Protein AF-0000000081303528 (afdb_homodimer)

pLDDT: mean 95.64, std 4.81, range [48.78, 98.88]

Sequence (1234 aa):
MENGLVSITLSVPAGEVIGIQYNGIQNLLEANKLDNRGYWDIVWQHPESRENIIDKMEGTNCRVIMEDESQVEISFTRTFDDSADKRHVPLNIDKRFILLRGSCGFYSYGIFERLEGWPDVDLIQGRIVFKLDEKLFTYMAISDERQRIMPTPEDREKGQPLAYPEAVLLTDPSNSFLRGEVDDKYQYSCDNNKCWVHGWICPNPATGFWMITPNIEFKTAGPVKQDLTSHVGPTVLSMFFSTHYAGESLEISFRNGEPWKKVFGPVMIYLNSVSQDDDPLKLWADAKGQMLLEGESWPYDFVLSEDYPFAHQRGRVGGRLLVQDSYISESLITGNSAYVGLAAPGEAGSWQTENKGYQFWTQADEEGYFVIKNIRPGNYSLYAWVPGFLGDYKYENYIIITPGSRIVVGNLVYQPPRYGPTLWEIGIPERTALEFFIPDPNPKLLNQLYSVDQAQKYRQYGLWDRYTELYPTQDLVFTVGVDNYQTDWFFAHVTRLSGNHYVPTTWTIVFDLQLTDASAIYMLQLALASACEAELQVRINNPDPGALYFTTNLIGKDNSIARHGIHGLYWLYYIQVPGTLLTNGTNSIFLTQTRGGLPWRGVMYDYIRLEGPPPNSMENGLVSITLSVPAGEVIGIQYNGIQNLLEANKLDNRGYWDIVWQHPESRENIIDKMEGTNCRVIMEDESQVEISFTRTFDDSADKRHVPLNIDKRFILLRGSCGFYSYGIFERLEGWPDVDLIQGRIVFKLDEKLFTYMAISDERQRIMPTPEDREKGQPLAYPEAVLLTDPSNSFLRGEVDDKYQYSCDNNKCWVHGWICPNPATGFWMITPNIEFKTAGPVKQDLTSHVGPTVLSMFFSTHYAGESLEISFRNGEPWKKVFGPVMIYLNSVSQDDDPLKLWADAKGQMLLEGESWPYDFVLSEDYPFAHQRGRVGGRLLVQDSYISESLITGNSAYVGLAAPGEAGSWQTENKGYQFWTQADEEGYFVIKNIRPGNYSLYAWVPGFLGDYKYENYIIITPGSRIVVGNLVYQPPRYGPTLWEIGIPERTALEFFIPDPNPKLLNQLYSVDQAQKYRQYGLWDRYTELYPTQDLVFTVGVDNYQTDWFFAHVTRLSGNHYVPTTWTIVFDLQLTDASAIYMLQLALASACEAELQVRINNPDPGALYFTTNLIGKDNSIARHGIHGLYWLYYIQVPGTLLTNGTNSIFLTQTRGGLPWRGVMYDYIRLEGPPPNS

Structure (mmCIF, N/CA/C/O backbone):
data_AF-0000000081303528-model_v1
#
loop_
_entity.id
_entity.type
_entity.pdbx_description
1 polymer 'rhamnogalacturonan endolyase'
#
loop_
_atom_site.group_PDB
_atom_site.id
_atom_site.type_symbol
_atom_site.label_atom_id
_atom_site.label_alt_id
_atom_site.label_comp_id
_atom_site.label_asym_id
_atom_site.label_entity_id
_atom_site.label_seq_id
_atom_site.pdbx_PDB_ins_code
_atom_site.Cartn_x
_atom_site.Cartn_y
_atom_site.Cartn_z
_atom_site.occupancy
_atom_site.B_iso_or_equiv
_atom_site.auth_seq_id
_atom_site.auth_comp_id
_atom_site.auth_asym_id
_atom_site.auth_atom_id
_atom_site.pdbx_PDB_model_num
ATOM 1 N N . MET A 1 1 ? -10.188 -30.203 19.344 1 95.12 1 MET A N 1
ATOM 2 C CA . MET A 1 1 ? -9.922 -28.812 19.703 1 95.12 1 MET A CA 1
ATOM 3 C C . MET A 1 1 ? -11.172 -27.953 19.516 1 95.12 1 MET A C 1
ATOM 5 O O . MET A 1 1 ? -11.867 -28.062 18.516 1 95.12 1 MET A O 1
ATOM 9 N N . GLU A 1 2 ? -11.539 -27.172 20.438 1 94.75 2 GLU A N 1
ATOM 10 C CA . GLU A 1 2 ? -12.688 -26.281 20.328 1 94.75 2 GLU A CA 1
ATOM 11 C C . GLU A 1 2 ? -12.469 -24.984 21.109 1 94.75 2 GLU A C 1
ATOM 13 O O . GLU A 1 2 ? -11.703 -24.969 22.062 1 94.75 2 GLU A O 1
ATOM 18 N N . ASN A 1 3 ? -13 -23.938 20.625 1 94.88 3 ASN A N 1
ATOM 19 C CA . ASN A 1 3 ? -12.859 -22.656 21.297 1 94.88 3 ASN A CA 1
ATOM 20 C C . ASN A 1 3 ? -14.211 -21.969 21.484 1 94.88 3 ASN A C 1
ATOM 22 O O . ASN A 1 3 ? -14.281 -20.75 21.625 1 94.88 3 ASN A O 1
ATOM 26 N N . GLY A 1 4 ? -15.266 -22.719 21.438 1 94.12 4 GLY A N 1
ATOM 27 C CA . GLY A 1 4 ? -16.609 -22.203 21.609 1 94.12 4 GLY A CA 1
ATOM 28 C C . GLY A 1 4 ? -17.25 -21.766 20.312 1 94.12 4 GLY A C 1
ATOM 29 O O . GLY A 1 4 ? -18.484 -21.719 20.203 1 94.12 4 GLY A O 1
ATOM 30 N N . LEU A 1 5 ? -16.5 -21.469 19.328 1 95.12 5 LEU A N 1
ATOM 31 C CA . LEU A 1 5 ? -17 -21.031 18.031 1 95.12 5 LEU A CA 1
ATOM 32 C C . LEU A 1 5 ? -16.906 -22.156 17 1 95.12 5 LEU A C 1
ATOM 34 O O . LEU A 1 5 ? -17.812 -22.344 16.203 1 95.12 5 LEU A O 1
ATOM 38 N N . VAL A 1 6 ? -15.758 -22.859 16.984 1 97.12 6 VAL A N 1
ATOM 39 C CA . VAL A 1 6 ? -15.508 -23.938 16.047 1 97.12 6 VAL A CA 1
ATOM 40 C C . VAL A 1 6 ? -14.977 -25.156 16.797 1 97.12 6 VAL A C 1
ATOM 42 O O . VAL A 1 6 ? -14.32 -25.031 17.828 1 97.12 6 VAL A O 1
ATOM 45 N N . SER A 1 7 ? -15.312 -26.328 16.25 1 97.56 7 SER A N 1
ATOM 46 C CA . SER A 1 7 ? -14.797 -27.578 16.781 1 97.56 7 SER A CA 1
ATOM 47 C C . SER A 1 7 ? -14.117 -28.406 15.695 1 97.56 7 SER A C 1
ATOM 49 O O . SER A 1 7 ? -14.719 -28.703 14.664 1 97.56 7 SER A O 1
ATOM 51 N N . ILE A 1 8 ? -12.875 -28.781 15.93 1 97.88 8 ILE A N 1
ATOM 52 C CA . ILE A 1 8 ? -12.086 -29.562 14.984 1 97.88 8 ILE A CA 1
ATOM 53 C C . ILE A 1 8 ? -11.734 -30.922 15.586 1 97.88 8 ILE A C 1
ATOM 55 O O . ILE A 1 8 ? -11.25 -30.984 16.719 1 97.88 8 ILE A O 1
ATOM 59 N N . THR A 1 9 ? -11.961 -31.953 14.875 1 96.88 9 THR A N 1
ATOM 60 C CA . THR A 1 9 ? -11.594 -33.281 15.305 1 96.88 9 THR A CA 1
ATOM 61 C C . THR A 1 9 ? -10.391 -33.812 14.516 1 96.88 9 THR A C 1
ATOM 63 O O . THR A 1 9 ? -10.422 -33.844 13.281 1 96.88 9 THR A O 1
ATOM 66 N N . LEU A 1 10 ? -9.367 -34.219 15.227 1 97.06 10 LEU A N 1
ATOM 67 C CA . LEU A 1 10 ? -8.133 -34.719 14.625 1 97.06 10 LEU A CA 1
ATOM 68 C C . LEU A 1 10 ? -7.926 -36.188 14.953 1 97.06 10 LEU A C 1
ATOM 70 O O . LEU A 1 10 ? -8.219 -36.625 16.062 1 97.06 10 LEU A O 1
ATOM 74 N N . SER A 1 11 ? -7.457 -36.906 13.992 1 96.12 11 SER A N 1
ATOM 75 C CA . SER A 1 11 ? -7.078 -38.281 14.273 1 96.12 11 SER A CA 1
ATOM 76 C C . SER A 1 11 ? -5.762 -38.344 15.039 1 96.12 11 SER A C 1
ATOM 78 O O . SER A 1 11 ? -4.859 -37.531 14.805 1 96.12 11 SER A O 1
ATOM 80 N N . VAL A 1 12 ? -5.645 -39.188 15.898 1 96.19 12 VAL A N 1
ATOM 81 C CA . VAL A 1 12 ? -4.441 -39.406 16.688 1 96.19 12 VAL A CA 1
ATOM 82 C C . VAL A 1 12 ? -3.943 -40.844 16.516 1 96.19 12 VAL A C 1
ATOM 84 O O . VAL A 1 12 ? -4.703 -41.781 16.719 1 96.19 12 VAL A O 1
ATOM 87 N N . PRO A 1 13 ? -2.791 -41.031 16.109 1 96.25 13 PRO A N 1
ATOM 88 C CA . PRO A 1 13 ? -1.712 -40.031 16.078 1 96.25 13 PRO A CA 1
ATOM 89 C C . PRO A 1 13 ? -1.48 -39.469 14.672 1 96.25 13 PRO A C 1
ATOM 91 O O . PRO A 1 13 ? -0.517 -38.719 14.461 1 96.25 13 PRO A O 1
ATOM 94 N N . ALA A 1 14 ? -2.242 -39.75 13.727 1 95.31 14 ALA A N 1
ATOM 95 C CA . ALA A 1 14 ? -1.961 -39.469 12.32 1 95.31 14 ALA A CA 1
ATOM 96 C C . ALA A 1 14 ? -2.006 -37.969 12.031 1 95.31 14 ALA A C 1
ATOM 98 O O . ALA A 1 14 ? -1.282 -37.469 11.156 1 95.31 14 ALA A O 1
ATOM 99 N N . GLY A 1 15 ? -2.857 -37.281 12.766 1 96.69 15 GLY A N 1
ATOM 100 C CA . GLY A 1 15 ? -2.961 -35.844 12.562 1 96.69 15 GLY A CA 1
ATOM 101 C C . GLY A 1 15 ? -3.766 -35.469 11.336 1 96.69 15 GLY A C 1
ATOM 102 O O . GLY A 1 15 ? -3.422 -34.531 10.625 1 96.69 15 GLY A O 1
ATOM 103 N N . GLU A 1 16 ? -4.766 -36.188 10.977 1 96.38 16 GLU A N 1
ATOM 104 C CA . GLU A 1 16 ? -5.734 -35.844 9.938 1 96.38 16 GLU A CA 1
ATOM 105 C C . GLU A 1 16 ? -6.93 -35.094 10.531 1 96.38 16 GLU A C 1
ATOM 107 O O . GLU A 1 16 ? -7.336 -35.375 11.664 1 96.38 16 GLU A O 1
ATOM 112 N N . VAL A 1 17 ? -7.445 -34.156 9.773 1 97.38 17 VAL A N 1
ATOM 113 C CA . VAL A 1 17 ? -8.672 -33.5 10.195 1 97.38 17 VAL A CA 1
ATOM 114 C C . VAL A 1 17 ? -9.883 -34.312 9.742 1 97.38 17 VAL A C 1
ATOM 116 O O . VAL A 1 17 ? -10.242 -34.312 8.562 1 97.38 17 VAL A O 1
ATOM 119 N N . ILE A 1 18 ? -10.617 -34.875 10.664 1 96.44 18 ILE A N 1
ATOM 120 C CA . ILE A 1 18 ? -11.656 -35.844 10.273 1 96.44 18 ILE A CA 1
ATOM 121 C C . ILE A 1 18 ? -13.031 -35.188 10.477 1 96.44 18 ILE A C 1
ATOM 123 O O . ILE A 1 18 ? -14.039 -35.719 10 1 96.44 18 ILE A O 1
ATOM 127 N N . GLY A 1 19 ? -13.008 -34.031 11.125 1 96.75 19 GLY A N 1
ATOM 128 C CA . GLY A 1 19 ? -14.273 -33.344 11.305 1 96.75 19 GLY A CA 1
ATOM 129 C C . GLY A 1 19 ? -14.109 -31.875 11.672 1 96.75 19 GLY A C 1
ATOM 130 O O . GLY A 1 19 ? -13.195 -31.516 12.414 1 96.75 19 GLY A O 1
ATOM 131 N N . ILE A 1 20 ? -15.008 -31.031 11.172 1 97.94 20 ILE A N 1
ATOM 132 C CA . ILE A 1 20 ? -15.109 -29.625 11.523 1 97.94 20 ILE A CA 1
ATOM 133 C C . ILE A 1 20 ? -16.562 -29.25 11.766 1 97.94 20 ILE A C 1
ATOM 135 O O . ILE A 1 20 ? -17.406 -29.406 10.875 1 97.94 20 ILE A O 1
ATOM 139 N N . GLN A 1 21 ? -16.891 -28.812 12.953 1 97.88 21 GLN A N 1
ATOM 140 C CA . GLN A 1 21 ? -18.234 -28.359 13.305 1 97.88 21 GLN A CA 1
ATOM 141 C C . GLN A 1 21 ? -18.281 -26.828 13.383 1 97.88 21 GLN A C 1
ATOM 143 O O . GLN A 1 21 ? -17.453 -26.203 14.047 1 97.88 21 GLN A O 1
ATOM 148 N N . TYR A 1 22 ? -19.266 -26.25 12.727 1 97.88 22 TYR A N 1
ATOM 149 C CA . TYR A 1 22 ? -19.438 -24.797 12.711 1 97.88 22 TYR A CA 1
ATOM 150 C C . TYR A 1 22 ? -20.859 -24.422 12.281 1 97.88 22 TYR A C 1
ATOM 152 O O . TYR A 1 22 ? -21.453 -25.109 11.445 1 97.88 22 TYR A O 1
ATOM 160 N N . ASN A 1 23 ? -21.438 -23.359 12.836 1 96.88 23 ASN A N 1
ATOM 161 C CA . ASN A 1 23 ? -22.703 -22.766 12.438 1 96.88 23 ASN A CA 1
ATOM 162 C C . ASN A 1 23 ? -23.844 -23.797 12.508 1 96.88 23 ASN A C 1
ATOM 164 O O . ASN A 1 23 ? -24.672 -23.859 11.609 1 96.88 23 ASN A O 1
ATOM 168 N N . GLY A 1 24 ? -23.812 -24.625 13.5 1 95.12 24 GLY A N 1
ATOM 169 C CA . GLY A 1 24 ? -24.859 -25.625 13.695 1 95.12 24 GLY A CA 1
ATOM 170 C C . GLY A 1 24 ? -24.703 -26.828 12.797 1 95.12 24 GLY A C 1
ATOM 171 O O . GLY A 1 24 ? -25.484 -27.781 12.898 1 95.12 24 GLY A O 1
ATOM 172 N N . ILE A 1 25 ? -23.75 -26.812 11.922 1 96.75 25 ILE A N 1
ATOM 173 C CA . ILE A 1 25 ? -23.5 -27.953 11.047 1 96.75 25 ILE A CA 1
ATOM 174 C C . ILE A 1 25 ? -22.547 -28.938 11.734 1 96.75 25 ILE A C 1
ATOM 176 O O . ILE A 1 25 ? -21.453 -28.562 12.164 1 96.75 25 ILE A O 1
ATOM 180 N N . GLN A 1 26 ? -22.844 -30.141 11.75 1 95.12 26 GLN A N 1
ATOM 181 C CA . GLN A 1 26 ? -22.125 -31.141 12.531 1 95.12 26 GLN A CA 1
ATOM 182 C C . GLN A 1 26 ? -20.75 -31.438 11.922 1 95.12 26 GLN A C 1
ATOM 184 O O . GLN A 1 26 ? -19.797 -31.703 12.641 1 95.12 26 GLN A O 1
ATOM 189 N N . ASN A 1 27 ? -20.734 -31.5 10.656 1 96.38 27 ASN A N 1
ATOM 190 C CA . ASN A 1 27 ? -19.469 -31.719 9.969 1 96.38 27 ASN A CA 1
ATOM 191 C C . ASN A 1 27 ? -19.469 -31.078 8.578 1 96.38 27 ASN A C 1
ATOM 193 O O . ASN A 1 27 ? -20.328 -31.375 7.754 1 96.38 27 ASN A O 1
ATOM 197 N N . LEU A 1 28 ? -18.5 -30.234 8.391 1 97.81 28 LEU A N 1
ATOM 198 C CA . LEU A 1 28 ? -18.391 -29.516 7.125 1 97.81 28 LEU A CA 1
ATOM 199 C C . LEU A 1 28 ? -17.719 -30.375 6.066 1 97.81 28 LEU A C 1
ATOM 201 O O . LEU A 1 28 ? -17.75 -30.047 4.875 1 97.81 28 LEU A O 1
ATOM 205 N N . LEU A 1 29 ? -17.094 -31.469 6.469 1 97.56 29 LEU A N 1
ATOM 206 C CA . LEU A 1 29 ? -16.281 -32.281 5.574 1 97.56 29 LEU A CA 1
ATOM 207 C C . LEU A 1 29 ? -17.094 -33.438 5.004 1 97.56 29 LEU A C 1
ATOM 209 O O . LEU A 1 29 ? -18.188 -33.719 5.484 1 97.56 29 LEU A O 1
ATOM 213 N N . GLU A 1 30 ? -16.5 -34.062 3.967 1 92.75 30 GLU A N 1
ATOM 214 C CA . GLU A 1 30 ? -17.172 -35.156 3.299 1 92.75 30 GLU A CA 1
ATOM 215 C C . GLU A 1 30 ? -17.344 -36.344 4.234 1 92.75 30 GLU A C 1
ATOM 217 O O . GLU A 1 30 ? -16.562 -36.531 5.164 1 92.75 30 GLU A O 1
ATOM 222 N N . ALA A 1 31 ? -18.375 -37.25 4.051 1 79.19 31 ALA A N 1
ATOM 223 C CA . ALA A 1 31 ? -18.734 -38.344 4.965 1 79.19 31 ALA A CA 1
ATOM 224 C C . ALA A 1 31 ? -18.016 -39.625 4.598 1 79.19 31 ALA A C 1
ATOM 226 O O . ALA A 1 31 ? -17.781 -40.469 5.465 1 79.19 31 ALA A O 1
ATOM 227 N N . ASN A 1 32 ? -17.734 -39.875 3.438 1 68.5 32 ASN A N 1
ATOM 228 C CA . ASN A 1 32 ? -17.469 -41.219 2.984 1 68.5 32 ASN A CA 1
ATOM 229 C C . ASN A 1 32 ? -16.125 -41.75 3.529 1 68.5 32 ASN A C 1
ATOM 231 O O . ASN A 1 32 ? -16.062 -42.844 4.062 1 68.5 32 ASN A O 1
ATOM 235 N N . LYS A 1 33 ? -14.977 -41.188 3.221 1 72.44 33 LYS A N 1
ATOM 236 C CA . LYS A 1 33 ? -13.695 -41.75 3.639 1 72.44 33 LYS A CA 1
ATOM 237 C C . LYS A 1 33 ? -12.992 -40.844 4.629 1 72.44 33 LYS A C 1
ATOM 239 O O . LYS A 1 33 ? -12.523 -39.75 4.254 1 72.44 33 LYS A O 1
ATOM 244 N N . LEU A 1 34 ? -12.844 -41.438 5.75 1 72.25 34 LEU A N 1
ATOM 245 C CA . LEU A 1 34 ? -12.297 -40.656 6.855 1 72.25 34 LEU A CA 1
ATOM 246 C C . LEU A 1 34 ? -10.898 -40.156 6.52 1 72.25 34 LEU A C 1
ATOM 248 O O . LEU A 1 34 ? -10.539 -39.031 6.895 1 72.25 34 LEU A O 1
ATOM 252 N N . ASP A 1 35 ? -10.156 -40.906 5.766 1 73 35 ASP A N 1
ATOM 253 C CA . ASP A 1 35 ? -8.766 -40.531 5.512 1 73 35 ASP A CA 1
ATOM 254 C C . ASP A 1 35 ? -8.648 -39.625 4.305 1 73 35 ASP A C 1
ATOM 256 O O . ASP A 1 35 ? -7.539 -39.312 3.854 1 73 35 ASP A O 1
ATOM 260 N N . ASN A 1 36 ? -9.742 -39.125 3.863 1 83.56 36 ASN A N 1
ATOM 261 C CA . ASN A 1 36 ? -9.727 -38.25 2.689 1 83.56 36 ASN A CA 1
ATOM 262 C C . ASN A 1 36 ? -10.469 -36.938 2.945 1 83.56 36 ASN A C 1
ATOM 264 O O . ASN A 1 36 ? -11.039 -36.375 2.021 1 83.56 36 ASN A O 1
ATOM 268 N N . ARG A 1 37 ? -10.508 -36.5 4.125 1 93.88 37 ARG A N 1
ATOM 269 C CA . ARG A 1 37 ? -11.234 -35.281 4.48 1 93.88 37 ARG A CA 1
ATOM 270 C C . ARG A 1 37 ? -10.305 -34.062 4.535 1 93.88 37 ARG A C 1
ATOM 272 O O . ARG A 1 37 ? -10.133 -33.375 3.541 1 93.88 37 ARG A O 1
ATOM 279 N N . GLY A 1 38 ? -9.609 -33.906 5.57 1 96.5 38 GLY A N 1
ATOM 280 C CA . GLY A 1 38 ? -8.555 -32.906 5.691 1 96.5 38 GLY A CA 1
ATOM 281 C C . GLY A 1 38 ? -7.191 -33.531 5.969 1 96.5 38 GLY A C 1
ATOM 282 O O . GLY A 1 38 ? -7.023 -34.25 6.941 1 96.5 38 GLY A O 1
ATOM 283 N N . TYR A 1 39 ? -6.223 -33.25 5.066 1 96.69 39 TYR A N 1
ATOM 284 C CA . TYR A 1 39 ? -4.941 -33.938 5.242 1 96.69 39 TYR A CA 1
ATOM 285 C C . TYR A 1 39 ? -3.82 -33.156 4.555 1 96.69 39 TYR A C 1
ATOM 287 O O . TYR A 1 39 ? -4.07 -32.344 3.652 1 96.69 39 TYR A O 1
ATOM 295 N N . TRP A 1 40 ? -2.631 -33.406 5.035 1 97.56 40 TRP A N 1
ATOM 296 C CA . TRP A 1 40 ? -1.396 -33.062 4.336 1 97.56 40 TRP A CA 1
ATOM 297 C C . TRP A 1 40 ? -0.949 -34.219 3.432 1 97.56 40 TRP A C 1
ATOM 299 O O . TRP A 1 40 ? -1.129 -35.375 3.768 1 97.56 40 TRP A O 1
ATOM 309 N N . ASP A 1 41 ? -0.363 -33.875 2.303 1 97 41 ASP A N 1
ATOM 310 C CA . ASP A 1 41 ? 0.251 -34.969 1.525 1 97 41 ASP A CA 1
ATOM 311 C C . ASP A 1 41 ? 1.429 -34.438 0.705 1 97 41 ASP A C 1
ATOM 313 O O . ASP A 1 41 ? 1.598 -33.219 0.552 1 97 41 ASP A O 1
ATOM 317 N N . ILE A 1 42 ? 2.252 -35.375 0.324 1 97.5 42 ILE A N 1
ATOM 318 C CA . ILE A 1 42 ? 3.396 -35.125 -0.549 1 97.5 42 ILE A CA 1
ATOM 319 C C . ILE A 1 42 ? 3.453 -36.219 -1.631 1 97.5 42 ILE A C 1
ATOM 321 O O . ILE A 1 42 ? 3.186 -37.375 -1.362 1 97.5 42 ILE A O 1
ATOM 325 N N . VAL A 1 43 ? 3.625 -35.812 -2.859 1 97.62 43 VAL A N 1
ATOM 326 C CA . VAL A 1 43 ? 3.977 -36.719 -3.947 1 97.62 43 VAL A CA 1
ATOM 327 C C . VAL A 1 43 ? 5.484 -36.688 -4.172 1 97.62 43 VAL A C 1
ATOM 329 O O . VAL A 1 43 ? 6.082 -35.625 -4.34 1 97.62 43 VAL A O 1
ATOM 332 N N . TRP A 1 44 ? 6.066 -37.844 -4.105 1 96.94 44 TRP A N 1
ATOM 333 C CA . TRP A 1 44 ? 7.516 -37.938 -4.246 1 96.94 44 TRP A CA 1
ATOM 334 C C . TRP A 1 44 ? 7.922 -39.125 -5.094 1 96.94 44 TRP A C 1
ATOM 336 O O . TRP A 1 44 ? 7.074 -39.938 -5.469 1 96.94 44 TRP A O 1
ATOM 346 N N . GLN A 1 45 ? 9.219 -39.125 -5.512 1 95.88 45 GLN A N 1
ATOM 347 C CA . GLN A 1 45 ? 9.758 -40.188 -6.359 1 95.88 45 GLN A CA 1
ATOM 348 C C . GLN A 1 45 ? 11.172 -40.562 -5.926 1 95.88 45 GLN A C 1
ATOM 350 O O . GLN A 1 45 ? 11.914 -39.75 -5.406 1 95.88 45 GLN A O 1
ATOM 355 N N . HIS A 1 46 ? 11.43 -41.875 -6.199 1 92.69 46 HIS A N 1
ATOM 356 C CA . HIS A 1 46 ? 12.836 -42.25 -6.27 1 92.69 46 HIS A CA 1
ATOM 357 C C . HIS A 1 46 ? 13.469 -41.812 -7.578 1 92.69 46 HIS A C 1
ATOM 359 O O . HIS A 1 46 ? 12.883 -42 -8.648 1 92.69 46 HIS A O 1
ATOM 365 N N . PRO A 1 47 ? 14.617 -41.312 -7.438 1 91.75 47 PRO A N 1
ATOM 366 C CA . PRO A 1 47 ? 15.227 -40.781 -8.672 1 91.75 47 PRO A CA 1
ATOM 367 C C . PRO A 1 47 ? 15.383 -41.875 -9.742 1 91.75 47 PRO A C 1
ATOM 369 O O . PRO A 1 47 ? 15.359 -41.562 -10.938 1 91.75 47 PRO A O 1
ATOM 372 N N . GLU A 1 48 ? 15.555 -43.094 -9.367 1 88.81 48 GLU A N 1
ATOM 373 C CA . GLU A 1 48 ? 15.805 -44.156 -10.305 1 88.81 48 GLU A CA 1
ATOM 374 C C . GLU A 1 48 ? 14.516 -44.625 -10.977 1 88.81 48 GLU A C 1
ATOM 376 O O . GLU A 1 48 ? 14.484 -44.844 -12.195 1 88.81 48 GLU A O 1
ATOM 381 N N . SER A 1 49 ? 13.461 -44.812 -10.289 1 85.5 49 SER A N 1
ATOM 382 C CA . SER A 1 49 ? 12.227 -45.375 -10.828 1 85.5 49 SER A CA 1
ATOM 383 C C . SER A 1 49 ? 11.344 -44.281 -11.43 1 85.5 49 SER A C 1
ATOM 385 O O . SER A 1 49 ? 10.562 -44.531 -12.352 1 85.5 49 SER A O 1
ATOM 387 N N . ARG A 1 50 ? 11.352 -43.125 -10.922 1 87.12 50 ARG A N 1
ATOM 388 C CA . ARG A 1 50 ? 10.578 -41.969 -11.352 1 87.12 50 ARG A CA 1
ATOM 389 C C . ARG A 1 50 ? 9.078 -42.25 -11.281 1 87.12 50 ARG A C 1
ATOM 391 O O . ARG A 1 50 ? 8.305 -41.719 -12.078 1 87.12 50 ARG A O 1
ATOM 398 N N . GLU A 1 51 ? 8.688 -43.125 -10.43 1 91 51 GLU A N 1
ATOM 399 C CA . GLU A 1 51 ? 7.281 -43.406 -10.141 1 91 51 GLU A CA 1
ATOM 400 C C . GLU A 1 51 ? 6.785 -42.5 -9 1 91 51 GLU A C 1
ATOM 402 O O . GLU A 1 51 ? 7.445 -42.406 -7.965 1 91 51 GLU A O 1
ATOM 407 N N . ASN A 1 52 ? 5.621 -41.969 -9.203 1 94.12 52 ASN A N 1
ATOM 408 C CA . ASN A 1 52 ? 5.043 -41.125 -8.18 1 94.12 52 ASN A CA 1
ATOM 409 C C . ASN A 1 52 ? 4.527 -41.938 -6.992 1 94.12 52 ASN A C 1
ATOM 411 O O . ASN A 1 52 ? 3.82 -42.906 -7.176 1 94.12 52 ASN A O 1
ATOM 415 N N . ILE A 1 53 ? 4.914 -41.531 -5.84 1 95.25 53 ILE A N 1
ATOM 416 C CA . ILE A 1 53 ? 4.434 -42.125 -4.59 1 95.25 53 ILE A CA 1
ATOM 417 C C . ILE A 1 53 ? 3.748 -41.031 -3.75 1 95.25 53 ILE A C 1
ATOM 419 O O . ILE A 1 53 ? 4.293 -39.938 -3.562 1 95.25 53 ILE A O 1
ATOM 423 N N . ILE A 1 54 ? 2.559 -41.344 -3.27 1 95.25 54 ILE A N 1
ATOM 424 C CA . ILE A 1 54 ? 1.825 -40.406 -2.443 1 95.25 54 ILE A CA 1
ATOM 425 C C . ILE A 1 54 ? 2.002 -40.75 -0.968 1 95.25 54 ILE A C 1
ATOM 427 O O . ILE A 1 54 ? 1.805 -41.906 -0.569 1 95.25 54 ILE A O 1
ATOM 431 N N . ASP A 1 55 ? 2.449 -39.844 -0.197 1 94.94 55 ASP A N 1
ATOM 432 C CA . ASP A 1 55 ? 2.543 -39.938 1.257 1 94.94 55 ASP A CA 1
ATOM 433 C C . ASP A 1 55 ? 1.605 -38.938 1.932 1 94.94 55 ASP A C 1
ATOM 435 O O . ASP A 1 55 ? 1.783 -37.719 1.803 1 94.94 55 ASP A O 1
ATOM 439 N N . LYS A 1 56 ? 0.647 -39.375 2.697 1 93.62 56 LYS A N 1
ATOM 440 C CA . LYS A 1 56 ? -0.32 -38.5 3.373 1 93.62 56 LYS A CA 1
ATOM 441 C C . LYS A 1 56 ? 0.244 -37.969 4.688 1 93.62 56 LYS A C 1
ATOM 443 O O . LYS A 1 56 ? -0.488 -37.406 5.496 1 93.62 56 LYS A O 1
ATOM 448 N N . MET A 1 57 ? 1.444 -38.281 4.922 1 94.5 57 MET A N 1
ATOM 449 C CA . MET A 1 57 ? 2.217 -37.719 6.027 1 94.5 57 MET A CA 1
ATOM 450 C C . MET A 1 57 ? 1.56 -38.031 7.367 1 94.5 57 MET A C 1
ATOM 452 O O . MET A 1 57 ? 1.439 -37.156 8.219 1 94.5 57 MET A O 1
ATOM 456 N N . GLU A 1 58 ? 1.092 -39.188 7.516 1 94.38 58 GLU A N 1
ATOM 457 C CA . GLU A 1 58 ? 0.503 -39.594 8.781 1 94.38 58 GLU A CA 1
ATOM 458 C C . GLU A 1 58 ? 1.545 -39.625 9.898 1 94.38 58 GLU A C 1
ATOM 460 O O . GLU A 1 58 ? 2.613 -40.219 9.75 1 94.38 58 GLU A O 1
ATOM 465 N N . GLY A 1 59 ? 1.179 -38.969 11.008 1 95.5 59 GLY A N 1
ATOM 466 C CA . GLY A 1 59 ? 2.061 -38.969 12.164 1 95.5 59 GLY A CA 1
ATOM 467 C C . GLY A 1 59 ? 2.041 -40.281 12.93 1 95.5 59 GLY A C 1
ATOM 468 O O . GLY A 1 59 ? 1.123 -41.062 12.766 1 95.5 59 GLY A O 1
ATOM 469 N N . THR A 1 60 ? 3.068 -40.438 13.734 1 95.75 60 THR A N 1
ATOM 470 C CA . THR A 1 60 ? 3.135 -41.594 14.625 1 95.75 60 THR A CA 1
ATOM 471 C C . THR A 1 60 ? 3.133 -41.156 16.094 1 95.75 60 THR A C 1
ATOM 473 O O . THR A 1 60 ? 2.949 -41.969 16.984 1 95.75 60 THR A O 1
ATOM 476 N N . ASN A 1 61 ? 3.346 -39.875 16.25 1 97.5 61 ASN A N 1
ATOM 477 C CA . ASN A 1 61 ? 3.336 -39.312 17.594 1 97.5 61 ASN A CA 1
ATOM 478 C C . ASN A 1 61 ? 2.516 -38.031 17.641 1 97.5 61 ASN A C 1
ATOM 480 O O . ASN A 1 61 ? 2.469 -37.281 16.656 1 97.5 61 ASN A O 1
ATOM 484 N N . CYS A 1 62 ? 1.848 -37.812 18.719 1 98 62 CYS A N 1
ATOM 485 C CA . CYS A 1 62 ? 1.066 -36.594 18.953 1 98 62 CYS A CA 1
ATOM 486 C C . CYS A 1 62 ? 1.482 -35.938 20.266 1 98 62 CYS A C 1
ATOM 488 O O . CYS A 1 62 ? 1.608 -36.594 21.297 1 98 62 CYS A O 1
ATOM 490 N N . ARG A 1 63 ? 1.742 -34.625 20.219 1 97.88 63 ARG A N 1
ATOM 491 C CA . ARG A 1 63 ? 2.105 -33.875 21.406 1 97.88 63 ARG A CA 1
ATOM 492 C C . ARG A 1 63 ? 1.338 -32.562 21.484 1 97.88 63 ARG A C 1
ATOM 494 O O . ARG A 1 63 ? 1.157 -31.891 20.469 1 97.88 63 ARG A O 1
ATOM 501 N N . VAL A 1 64 ? 0.931 -32.219 22.688 1 97.88 64 VAL A N 1
ATOM 502 C CA . VAL A 1 64 ? 0.35 -30.906 22.938 1 97.88 64 VAL A CA 1
ATOM 503 C C . VAL A 1 64 ? 1.457 -29.906 23.25 1 97.88 64 VAL A C 1
ATOM 505 O O . VAL A 1 64 ? 2.131 -30.016 24.281 1 97.88 64 VAL A O 1
ATOM 508 N N . ILE A 1 65 ? 1.644 -28.969 22.453 1 97.81 65 ILE A N 1
ATOM 509 C CA . ILE A 1 65 ? 2.697 -27.969 22.594 1 97.81 65 ILE A CA 1
ATOM 510 C C . ILE A 1 65 ? 2.24 -26.875 23.547 1 97.81 65 ILE A C 1
ATOM 512 O O . ILE A 1 65 ? 3.037 -26.359 24.328 1 97.81 65 ILE A O 1
ATOM 516 N N . MET A 1 66 ? 0.996 -26.453 23.406 1 96.38 66 MET A N 1
ATOM 517 C CA . MET A 1 66 ? 0.384 -25.391 24.203 1 96.38 66 MET A CA 1
ATOM 518 C C . MET A 1 66 ? -1.105 -25.656 24.406 1 96.38 66 MET A C 1
ATOM 520 O O . MET A 1 66 ? -1.789 -26.109 23.484 1 96.38 66 MET A O 1
ATOM 524 N N . GLU A 1 67 ? -1.57 -25.469 25.641 1 96.25 67 GLU A N 1
ATOM 525 C CA . GLU A 1 67 ? -2.996 -25.5 25.953 1 96.25 67 GLU A CA 1
ATOM 526 C C . GLU A 1 67 ? -3.34 -24.562 27.094 1 96.25 67 GLU A C 1
ATOM 528 O O . GLU A 1 67 ? -3.08 -24.875 28.266 1 96.25 67 GLU A O 1
ATOM 533 N N . ASP A 1 68 ? -3.867 -23.531 26.703 1 93.81 68 ASP A N 1
ATOM 534 C CA . ASP A 1 68 ? -4.422 -22.625 27.703 1 93.81 68 ASP A CA 1
ATOM 535 C C . ASP A 1 68 ? -5.668 -21.922 27.172 1 93.81 68 ASP A C 1
ATOM 537 O O . ASP A 1 68 ? -6.254 -22.359 26.172 1 93.81 68 ASP A O 1
ATOM 541 N N . GLU A 1 69 ? -6.164 -20.938 27.922 1 91.5 69 GLU A N 1
ATOM 542 C CA . GLU A 1 69 ? -7.426 -20.281 27.594 1 91.5 69 GLU A CA 1
ATOM 543 C C . GLU A 1 69 ? -7.312 -19.516 26.281 1 91.5 69 GLU A C 1
ATOM 545 O O . GLU A 1 69 ? -8.32 -19.266 25.609 1 91.5 69 GLU A O 1
ATOM 550 N N . SER A 1 70 ? -6.121 -19.25 25.828 1 90.12 70 SER A N 1
ATOM 551 C CA . SER A 1 70 ? -5.945 -18.375 24.688 1 90.12 70 SER A CA 1
ATOM 552 C C . SER A 1 70 ? -5.629 -19.172 23.422 1 90.12 70 SER A C 1
ATOM 554 O O . SER A 1 70 ? -5.922 -18.734 22.312 1 90.12 70 SER A O 1
ATOM 556 N N . GLN A 1 71 ? -5.004 -20.359 23.656 1 94.94 71 GLN A N 1
ATOM 557 C CA . GLN A 1 71 ? -4.469 -21.031 22.484 1 94.94 71 GLN A CA 1
ATOM 558 C C . GLN A 1 71 ? -4.27 -22.516 22.75 1 94.94 71 GLN A C 1
ATOM 560 O O . GLN A 1 71 ? -3.922 -22.922 23.875 1 94.94 71 GLN A O 1
ATOM 565 N N . VAL A 1 72 ? -4.578 -23.297 21.797 1 97.88 72 VAL A N 1
ATOM 566 C CA . VAL A 1 72 ? -4.164 -24.703 21.766 1 97.88 72 VAL A CA 1
ATOM 567 C C . VAL A 1 72 ? -3.287 -24.953 20.531 1 97.88 72 VAL A C 1
ATOM 569 O O . VAL A 1 72 ? -3.617 -24.516 19.422 1 97.88 72 VAL A O 1
ATOM 572 N N . GLU A 1 73 ? -2.129 -25.547 20.672 1 98.31 73 GLU A N 1
ATOM 573 C CA . GLU A 1 73 ? -1.271 -25.984 19.578 1 98.31 73 GLU A CA 1
ATOM 574 C C . GLU A 1 73 ? -0.881 -27.453 19.75 1 98.31 73 GLU A C 1
ATOM 576 O O . GLU A 1 73 ? -0.397 -27.859 20.812 1 98.31 73 GLU A O 1
ATOM 581 N N . ILE A 1 74 ? -1.14 -28.25 18.734 1 98.62 74 ILE A N 1
ATOM 582 C CA . ILE A 1 74 ? -0.861 -29.672 18.75 1 98.62 74 ILE A CA 1
ATOM 583 C C . ILE A 1 74 ? 0.119 -30.031 17.641 1 98.62 74 ILE A C 1
ATOM 585 O O . ILE A 1 74 ? 0.045 -29.469 16.547 1 98.62 74 ILE A O 1
ATOM 589 N N . SER A 1 75 ? 1.035 -30.969 17.953 1 98.62 75 SER A N 1
ATOM 590 C CA . SER A 1 75 ? 2.062 -31.422 17.016 1 98.62 75 SER A CA 1
ATOM 591 C C . SER A 1 75 ? 1.886 -32.906 16.688 1 98.62 75 SER A C 1
ATOM 593 O O . SER A 1 75 ? 1.666 -33.719 17.594 1 98.62 75 SER A O 1
ATOM 595 N N . PHE A 1 76 ? 1.882 -33.25 15.477 1 98.56 76 PHE A N 1
ATOM 596 C CA . PHE A 1 76 ? 1.9 -34.625 14.992 1 98.56 76 PHE A CA 1
ATOM 597 C C . PHE A 1 76 ? 3.193 -34.906 14.242 1 98.56 76 PHE A C 1
ATOM 599 O O . PHE A 1 76 ? 3.441 -34.344 13.18 1 98.56 76 PHE A O 1
ATOM 606 N N . THR A 1 77 ? 3.99 -35.875 14.703 1 98.19 77 THR A N 1
ATOM 607 C CA . THR A 1 77 ? 5.324 -36.062 14.141 1 98.19 77 THR A CA 1
ATOM 608 C C . THR A 1 77 ? 5.504 -37.5 13.641 1 98.19 77 THR A C 1
ATOM 610 O O . THR A 1 77 ? 4.801 -38.406 14.086 1 98.19 77 THR A O 1
ATOM 613 N N . ARG A 1 78 ? 6.34 -37.656 12.672 1 96.81 78 ARG A N 1
ATOM 614 C CA . ARG A 1 78 ? 6.848 -38.938 12.188 1 96.81 78 ARG A CA 1
ATOM 615 C C . ARG A 1 78 ? 8.328 -38.844 11.828 1 96.81 78 ARG A C 1
ATOM 617 O O . ARG A 1 78 ? 8.727 -37.938 11.055 1 96.81 78 ARG A O 1
ATOM 624 N N . THR A 1 79 ? 9.07 -39.625 12.398 1 95.5 79 THR A N 1
ATOM 625 C CA . THR A 1 79 ? 10.492 -39.688 12.078 1 95.5 79 THR A CA 1
ATOM 626 C C . THR A 1 79 ? 10.758 -40.719 10.977 1 95.5 79 THR A C 1
ATOM 628 O O . THR A 1 79 ? 10.18 -41.812 10.977 1 95.5 79 THR A O 1
ATOM 631 N N . PHE A 1 80 ? 11.625 -40.344 10.055 1 93.69 80 PHE A N 1
ATOM 632 C CA . PHE A 1 80 ? 11.969 -41.25 8.969 1 93.69 80 PHE A CA 1
ATOM 633 C C . PHE A 1 80 ? 12.727 -42.469 9.484 1 93.69 80 PHE A C 1
ATOM 635 O O . PHE A 1 80 ? 13.648 -42.312 10.297 1 93.69 80 PHE A O 1
ATOM 642 N N . ASP A 1 81 ? 12.211 -43.531 9.094 1 84.56 81 ASP A N 1
ATOM 643 C CA . ASP A 1 81 ? 12.844 -44.812 9.359 1 84.56 81 ASP A CA 1
ATOM 644 C C . ASP A 1 81 ? 13.016 -45.625 8.078 1 84.56 81 ASP A C 1
ATOM 646 O O . ASP A 1 81 ? 12.031 -46.062 7.484 1 84.56 81 ASP A O 1
ATOM 650 N N . ASP A 1 82 ? 14.234 -45.781 7.668 1 74.69 82 ASP A N 1
ATOM 651 C CA . ASP A 1 82 ? 14.547 -46.438 6.395 1 74.69 82 ASP A CA 1
ATOM 652 C C . ASP A 1 82 ? 13.992 -47.844 6.348 1 74.69 82 ASP A C 1
ATOM 654 O O . ASP A 1 82 ? 13.711 -48.375 5.27 1 74.69 82 ASP A O 1
ATOM 658 N N . SER A 1 83 ? 13.945 -48.531 7.43 1 69.69 83 SER A N 1
ATOM 659 C CA . SER A 1 83 ? 13.477 -49.906 7.488 1 69.69 83 SER A CA 1
ATOM 660 C C . SER A 1 83 ? 11.961 -50 7.414 1 69.69 83 SER A C 1
ATOM 662 O O . SER A 1 83 ? 11.398 -51.062 7.152 1 69.69 83 SER A O 1
ATOM 664 N N . ALA A 1 84 ? 11.398 -48.938 7.582 1 62.69 84 ALA A N 1
ATOM 665 C CA . ALA A 1 84 ? 9.945 -48.906 7.652 1 62.69 84 ALA A CA 1
ATOM 666 C C . ALA A 1 84 ? 9.328 -48.938 6.258 1 62.69 84 ALA A C 1
ATOM 668 O O . ALA A 1 84 ? 10.023 -49.156 5.266 1 62.69 84 ALA A O 1
ATOM 669 N N . ASP A 1 85 ? 8.031 -48.562 6.062 1 67.56 85 ASP A N 1
ATOM 670 C CA . ASP A 1 85 ? 7.141 -48.5 4.906 1 67.56 85 ASP A CA 1
ATOM 671 C C . ASP A 1 85 ? 7.777 -47.688 3.775 1 67.56 85 ASP A C 1
ATOM 673 O O . ASP A 1 85 ? 8.156 -46.531 3.971 1 67.56 85 ASP A O 1
ATOM 677 N N . LYS A 1 86 ? 7.969 -48.406 2.656 1 74.44 86 LYS A N 1
ATOM 678 C CA . LYS A 1 86 ? 8.609 -47.812 1.478 1 74.44 86 LYS A CA 1
ATOM 679 C C . LYS A 1 86 ? 7.777 -46.656 0.906 1 74.44 86 LYS A C 1
ATOM 681 O O . LYS A 1 86 ? 8.219 -45.969 -0.008 1 74.44 86 LYS A O 1
ATOM 686 N N . ARG A 1 87 ? 6.68 -46.531 1.387 1 80.69 87 ARG A N 1
ATOM 687 C CA . ARG A 1 87 ? 5.797 -45.469 0.909 1 80.69 87 ARG A CA 1
ATOM 688 C C . ARG A 1 87 ? 6.055 -44.156 1.655 1 80.69 87 ARG A C 1
ATOM 690 O O . ARG A 1 87 ? 5.566 -43.094 1.256 1 80.69 87 ARG A O 1
ATOM 697 N N . HIS A 1 88 ? 6.867 -44.188 2.572 1 90.62 88 HIS A N 1
ATOM 698 C CA . HIS A 1 88 ? 7.129 -42.969 3.346 1 90.62 88 HIS A CA 1
ATOM 699 C C . HIS A 1 88 ? 8.297 -42.188 2.758 1 90.62 88 HIS A C 1
ATOM 701 O O . HIS A 1 88 ? 9.359 -42.75 2.496 1 90.62 88 HIS A O 1
ATOM 707 N N . VAL A 1 89 ? 7.988 -40.969 2.508 1 94.69 89 VAL A N 1
ATOM 708 C CA . VAL A 1 89 ? 9.023 -40.062 2.004 1 94.69 89 VAL A CA 1
ATOM 709 C C . VAL A 1 89 ? 10.141 -39.938 3.037 1 94.69 89 VAL A C 1
ATOM 711 O O . VAL A 1 89 ? 9.883 -39.906 4.242 1 94.69 89 VAL A O 1
ATOM 714 N N . PRO A 1 90 ? 11.406 -39.938 2.635 1 94 90 PRO A N 1
ATOM 715 C CA . PRO A 1 90 ? 12.516 -39.812 3.584 1 94 90 PRO A CA 1
ATOM 716 C C . PRO A 1 90 ? 12.641 -38.438 4.191 1 94 90 PRO A C 1
ATOM 718 O O . PRO A 1 90 ? 13.656 -37.75 4.008 1 94 90 PRO A O 1
ATOM 721 N N . LEU A 1 91 ? 11.734 -38 5 1 96.56 91 LEU A N 1
ATOM 722 C CA . LEU A 1 91 ? 11.656 -36.75 5.734 1 96.56 91 LEU A CA 1
ATOM 723 C C . LEU A 1 91 ? 11.148 -36.969 7.156 1 96.56 91 LEU A C 1
ATOM 725 O O . LEU A 1 91 ? 10.328 -37.844 7.391 1 96.56 91 LEU A O 1
ATOM 729 N N . ASN A 1 92 ? 11.727 -36.25 8.07 1 97.38 92 ASN A N 1
ATOM 730 C CA . ASN A 1 92 ? 11.016 -36.031 9.328 1 97.38 92 ASN A CA 1
ATOM 731 C C . ASN A 1 92 ? 9.867 -35.031 9.156 1 97.38 92 ASN A C 1
ATOM 733 O O . ASN A 1 92 ? 10.039 -33.969 8.539 1 97.38 92 ASN A O 1
ATOM 737 N N . ILE A 1 93 ? 8.766 -35.438 9.695 1 97.12 93 ILE A N 1
ATOM 738 C CA . ILE A 1 93 ? 7.566 -34.656 9.508 1 97.12 93 ILE A CA 1
ATOM 739 C C . ILE A 1 93 ? 7.082 -34.125 10.867 1 97.12 93 ILE A C 1
ATOM 741 O O . ILE A 1 93 ? 7.113 -34.875 11.859 1 97.12 93 ILE A O 1
ATOM 745 N N . ASP A 1 94 ? 6.688 -32.875 10.922 1 98.44 94 ASP A N 1
ATOM 746 C CA . ASP A 1 94 ? 5.988 -32.25 12.039 1 98.44 94 ASP A CA 1
ATOM 747 C C . ASP A 1 94 ? 4.836 -31.391 11.547 1 98.44 94 ASP A C 1
ATOM 749 O O . ASP A 1 94 ? 5.055 -30.281 11.078 1 98.44 94 ASP A O 1
ATOM 753 N N . LYS A 1 95 ? 3.619 -31.875 11.617 1 98.38 95 LYS A N 1
ATOM 754 C CA . LYS A 1 95 ? 2.422 -31.109 11.281 1 98.38 95 LYS A CA 1
ATOM 755 C C . LYS A 1 95 ? 1.818 -30.469 12.531 1 98.38 95 LYS A C 1
ATOM 757 O O . LYS A 1 95 ? 1.622 -31.125 13.547 1 98.38 95 LYS A O 1
ATOM 762 N N . ARG A 1 96 ? 1.507 -29.219 12.375 1 98.56 96 ARG A N 1
ATOM 763 C CA . ARG A 1 96 ? 1.022 -28.453 13.516 1 98.56 96 ARG A CA 1
ATOM 764 C C . ARG A 1 96 ? -0.363 -27.875 13.242 1 98.56 96 ARG A C 1
ATOM 766 O O . ARG A 1 96 ? -0.661 -27.469 12.117 1 98.56 96 ARG A O 1
ATOM 773 N N . PHE A 1 97 ? -1.207 -27.859 14.305 1 98.69 97 PHE A N 1
ATOM 774 C CA . PHE A 1 97 ? -2.514 -27.203 14.281 1 98.69 97 PHE A CA 1
ATOM 775 C C . PHE A 1 97 ? -2.658 -26.25 15.461 1 98.69 97 PHE A C 1
ATOM 777 O O . PHE A 1 97 ? -2.27 -26.562 16.578 1 98.69 97 PHE A O 1
ATOM 784 N N . ILE A 1 98 ? -3.17 -25.078 15.164 1 98.56 98 ILE A N 1
ATOM 785 C CA . ILE A 1 98 ? -3.312 -24.047 16.188 1 98.56 98 ILE A CA 1
ATOM 786 C C . ILE A 1 98 ? -4.75 -23.531 16.203 1 98.56 98 ILE A C 1
ATOM 788 O O . ILE A 1 98 ? -5.324 -23.234 15.148 1 98.56 98 ILE A O 1
ATOM 792 N N . LEU A 1 99 ? -5.332 -23.453 17.328 1 98.06 99 LEU A N 1
ATOM 793 C CA . LEU A 1 99 ? -6.645 -22.859 17.562 1 98.06 99 LEU A CA 1
ATOM 794 C C . LEU A 1 99 ? -6.559 -21.734 18.578 1 98.06 99 LEU A C 1
ATOM 796 O O . LEU A 1 99 ? -6.07 -21.938 19.703 1 98.06 99 LEU A O 1
ATOM 800 N N . LEU A 1 100 ? -6.984 -20.578 18.188 1 95.12 100 LEU A N 1
ATOM 801 C CA . LEU A 1 100 ? -6.934 -19.406 19.062 1 95.12 100 LEU A CA 1
ATOM 802 C C . LEU A 1 100 ? -8.312 -19.094 19.641 1 95.12 100 LEU A C 1
ATOM 804 O O . LEU A 1 100 ? -9.328 -19.344 18.984 1 95.12 100 LEU A O 1
ATOM 808 N N . ARG A 1 101 ? -8.281 -18.516 20.781 1 92.06 101 ARG A N 1
ATOM 809 C CA . ARG A 1 101 ? -9.523 -18.016 21.359 1 92.06 101 ARG A CA 1
ATOM 810 C C . ARG A 1 101 ? -10.148 -16.938 20.484 1 92.06 101 ARG A C 1
ATOM 812 O O . ARG A 1 101 ? -9.453 -16.047 19.984 1 92.06 101 ARG A O 1
ATOM 819 N N . GLY A 1 102 ? -11.398 -17.094 20.234 1 88.25 102 GLY A N 1
ATOM 820 C CA . GLY A 1 102 ? -12.141 -16.062 19.531 1 88.25 102 GLY A CA 1
ATOM 821 C C . GLY A 1 102 ? -12 -16.141 18.016 1 88.25 102 GLY A C 1
ATOM 822 O O . GLY A 1 102 ? -12.617 -15.352 17.297 1 88.25 102 GLY A O 1
ATOM 823 N N . SER A 1 103 ? -11.258 -17.047 17.531 1 90.44 103 SER A N 1
ATOM 824 C CA . SER A 1 103 ? -11.062 -17.188 16.094 1 90.44 103 SER A CA 1
ATOM 825 C C . SER A 1 103 ? -12.086 -18.125 15.477 1 90.44 103 SER A C 1
ATOM 827 O O . SER A 1 103 ? -12.375 -19.188 16.047 1 90.44 103 SER A O 1
ATOM 829 N N . CYS A 1 104 ? -12.656 -17.672 14.359 1 93.44 104 CYS A N 1
ATOM 830 C CA . CYS A 1 104 ? -13.555 -18.547 13.609 1 93.44 104 CYS A CA 1
ATOM 831 C C . CYS A 1 104 ? -12.781 -19.359 12.578 1 93.44 104 CYS A C 1
ATOM 833 O O . CYS A 1 104 ? -13.031 -19.234 11.375 1 93.44 104 CYS A O 1
ATOM 835 N N . GLY A 1 105 ? -11.898 -20.172 12.969 1 96.31 105 GLY A N 1
ATOM 836 C CA . GLY A 1 105 ? -11.023 -20.984 12.141 1 96.31 105 GLY A CA 1
ATOM 837 C C . GLY A 1 105 ? -9.789 -21.469 12.875 1 96.31 105 GLY A C 1
ATOM 838 O O . GLY A 1 105 ? -9.711 -21.375 14.102 1 96.31 105 GLY A O 1
ATOM 839 N N . PHE A 1 106 ? -8.93 -22.094 12.203 1 98.31 106 PHE A N 1
ATOM 840 C CA . PHE A 1 106 ? -7.703 -22.609 12.789 1 98.31 106 PHE A CA 1
ATOM 841 C C . PHE A 1 106 ? -6.547 -22.516 11.797 1 98.31 106 PHE A C 1
ATOM 843 O O . PHE A 1 106 ? -6.75 -22.172 10.633 1 98.31 106 PHE A O 1
ATOM 850 N N . TYR A 1 107 ? -5.348 -22.719 12.32 1 98.5 107 TYR A N 1
ATOM 851 C CA . TYR A 1 107 ? -4.133 -22.594 11.523 1 98.5 107 TYR A CA 1
ATOM 852 C C . TYR A 1 107 ? -3.404 -23.938 11.43 1 98.5 107 TYR A C 1
ATOM 854 O O . TYR A 1 107 ? -3.502 -24.766 12.336 1 98.5 107 TYR A O 1
ATOM 862 N N . SER A 1 108 ? -2.719 -24.109 10.344 1 98.75 108 SER A N 1
ATOM 863 C CA . SER A 1 108 ? -1.862 -25.281 10.203 1 98.75 108 SER A CA 1
ATOM 864 C C . SER A 1 108 ? -0.561 -24.938 9.492 1 98.75 108 SER A C 1
ATOM 866 O O . SER A 1 108 ? -0.541 -24.078 8.602 1 98.75 108 SER A O 1
ATOM 868 N N . TYR A 1 109 ? 0.5 -25.531 9.953 1 98.62 109 TYR A N 1
ATOM 869 C CA . TYR A 1 109 ? 1.79 -25.453 9.273 1 98.62 109 TYR A CA 1
ATOM 870 C C . TYR A 1 109 ? 2.562 -26.766 9.422 1 98.62 109 TYR A C 1
ATOM 872 O O . TYR A 1 109 ? 2.207 -27.609 10.242 1 98.62 109 TYR A O 1
ATOM 880 N N . GLY A 1 110 ? 3.477 -27.016 8.523 1 98.56 110 GLY A N 1
ATOM 881 C CA . GLY A 1 110 ? 4.305 -28.203 8.531 1 98.56 110 GLY A CA 1
ATOM 882 C C . GLY A 1 110 ? 5.789 -27.906 8.531 1 98.56 110 GLY A C 1
ATOM 883 O O . GLY A 1 110 ? 6.238 -26.969 7.855 1 98.56 110 GLY A O 1
ATOM 884 N N . ILE A 1 111 ? 6.504 -28.625 9.344 1 98.62 111 ILE A N 1
ATOM 885 C CA . ILE A 1 111 ? 7.961 -28.562 9.359 1 98.62 111 ILE A CA 1
ATOM 886 C C . ILE A 1 111 ? 8.531 -29.875 8.797 1 98.62 111 ILE A C 1
ATOM 888 O O . ILE A 1 111 ? 8.344 -30.938 9.375 1 98.62 111 ILE A O 1
ATOM 892 N N . PHE A 1 112 ? 9.25 -29.781 7.707 1 98.31 112 PHE A N 1
ATOM 893 C CA . PHE A 1 112 ? 9.867 -30.938 7.074 1 98.31 112 PHE A CA 1
ATOM 894 C C . PHE A 1 112 ? 11.383 -30.859 7.152 1 98.31 112 PHE A C 1
ATOM 896 O O . PHE A 1 112 ? 11.969 -29.797 6.902 1 98.31 112 PHE A O 1
ATOM 903 N N . GLU A 1 113 ? 11.984 -31.984 7.547 1 98.06 113 GLU A N 1
ATOM 904 C CA . GLU A 1 113 ? 13.422 -32 7.777 1 98.06 113 GLU A CA 1
ATOM 905 C C . GLU A 1 113 ? 14.062 -33.25 7.211 1 98.06 113 GLU A C 1
ATOM 907 O O . GLU A 1 113 ? 13.492 -34.344 7.316 1 98.06 113 GLU A O 1
ATOM 912 N N . ARG A 1 114 ? 15.109 -33.062 6.547 1 96.44 114 ARG A N 1
ATOM 913 C CA . ARG A 1 114 ? 15.969 -34.156 6.105 1 96.44 114 ARG A CA 1
ATOM 914 C C . ARG A 1 114 ? 17.359 -34.062 6.738 1 96.44 114 ARG A C 1
ATOM 916 O O . ARG A 1 114 ? 18 -33 6.676 1 96.44 114 ARG A O 1
ATOM 923 N N . LEU A 1 115 ? 17.828 -35.094 7.309 1 96.44 115 LEU A N 1
ATOM 924 C CA . LEU A 1 115 ? 19.141 -35.094 7.934 1 96.44 115 LEU A CA 1
ATOM 925 C C . LEU A 1 115 ? 20.219 -35.469 6.922 1 96.44 115 LEU A C 1
ATOM 927 O O . LEU A 1 115 ? 19.922 -36.031 5.855 1 96.44 115 LEU A O 1
ATOM 931 N N . GLU A 1 116 ? 21.406 -35.219 7.293 1 96.69 116 GLU A N 1
ATOM 932 C CA . GLU A 1 116 ? 22.547 -35.531 6.441 1 96.69 116 GLU A CA 1
ATOM 933 C C . GLU A 1 116 ? 22.672 -37.031 6.203 1 96.69 116 GLU A C 1
ATOM 935 O O . GLU A 1 116 ? 22.484 -37.812 7.121 1 96.69 116 GLU A O 1
ATOM 940 N N . GLY A 1 117 ? 22.953 -37.375 4.988 1 94.88 117 GLY A N 1
ATOM 941 C CA . GLY A 1 117 ? 23.234 -38.781 4.676 1 94.88 117 GLY A CA 1
ATOM 942 C C . GLY A 1 117 ? 22 -39.531 4.227 1 94.88 117 GLY A C 1
ATOM 943 O O . GLY A 1 117 ? 22.109 -40.688 3.814 1 94.88 117 GLY A O 1
ATOM 944 N N . TRP A 1 118 ? 20.844 -38.969 4.238 1 94.62 118 TRP A N 1
ATOM 945 C CA . TRP A 1 118 ? 19.609 -39.688 3.91 1 94.62 118 TRP A CA 1
ATOM 946 C C . TRP A 1 118 ? 19.516 -39.938 2.412 1 94.62 118 TRP A C 1
ATOM 948 O O . TRP A 1 118 ? 20.203 -39.281 1.616 1 94.62 118 TRP A O 1
ATOM 958 N N . PRO A 1 119 ? 18.672 -40.875 1.959 1 92.62 119 PRO A N 1
ATOM 959 C CA . PRO A 1 119 ? 18.625 -41.281 0.557 1 92.62 119 PRO A CA 1
ATOM 960 C C . PRO A 1 119 ? 18.141 -40.188 -0.379 1 92.62 119 PRO A C 1
ATOM 962 O O . PRO A 1 119 ? 17.359 -39.312 0.03 1 92.62 119 PRO A O 1
ATOM 965 N N . ASP A 1 120 ? 18.562 -40.344 -1.628 1 95 120 ASP A N 1
ATOM 966 C CA . ASP A 1 120 ? 18.172 -39.406 -2.672 1 95 120 ASP A CA 1
ATOM 967 C C . ASP A 1 120 ? 16.656 -39.438 -2.902 1 95 120 ASP A C 1
ATOM 969 O O . ASP A 1 120 ? 16.047 -40.531 -2.848 1 95 120 ASP A O 1
ATOM 973 N N . VAL A 1 121 ? 16.062 -38.312 -3.146 1 95.75 121 VAL A N 1
ATOM 974 C CA . VAL A 1 121 ? 14.617 -38.25 -3.334 1 95.75 121 VAL A CA 1
ATOM 975 C C . VAL A 1 121 ? 14.273 -37 -4.164 1 95.75 121 VAL A C 1
ATOM 977 O O . VAL A 1 121 ? 15.016 -36 -4.156 1 95.75 121 VAL A O 1
ATOM 980 N N . ASP A 1 122 ? 13.227 -37.094 -4.969 1 97.19 122 ASP A N 1
ATOM 981 C CA . ASP A 1 122 ? 12.617 -35.938 -5.656 1 97.19 122 ASP A CA 1
ATOM 982 C C . ASP A 1 122 ? 11.211 -35.688 -5.125 1 97.19 122 ASP A C 1
ATOM 984 O O . ASP A 1 122 ? 10.344 -36.531 -5.18 1 97.19 122 ASP A O 1
ATOM 988 N N . LEU A 1 123 ? 11.016 -34.5 -4.555 1 97.88 123 LEU A N 1
ATOM 989 C CA . LEU A 1 123 ? 9.68 -34.062 -4.145 1 97.88 123 LEU A CA 1
ATOM 990 C C . LEU A 1 123 ? 8.969 -33.344 -5.277 1 97.88 123 LEU A C 1
ATOM 992 O O . LEU A 1 123 ? 9.461 -32.344 -5.777 1 97.88 123 LEU A O 1
ATOM 996 N N . ILE A 1 124 ? 7.766 -33.781 -5.633 1 97.5 124 ILE A N 1
ATOM 997 C CA . ILE A 1 124 ? 7.062 -33.312 -6.82 1 97.5 124 ILE A CA 1
ATOM 998 C C . ILE A 1 124 ? 5.996 -32.281 -6.422 1 97.5 124 ILE A C 1
ATOM 1000 O O . ILE A 1 124 ? 5.793 -31.281 -7.113 1 97.5 124 ILE A O 1
ATOM 1004 N N . GLN A 1 125 ? 5.312 -32.594 -5.363 1 97.69 125 GLN A N 1
ATOM 1005 C CA . GLN A 1 125 ? 4.254 -31.703 -4.887 1 97.69 125 GLN A CA 1
ATOM 1006 C C . GLN A 1 125 ? 4.02 -31.891 -3.389 1 97.69 125 GLN A C 1
ATOM 1008 O O . GLN A 1 125 ? 4.199 -32.969 -2.854 1 97.69 125 GLN A O 1
ATOM 1013 N N . GLY A 1 126 ? 3.717 -30.812 -2.693 1 98.12 126 GLY A N 1
ATOM 1014 C CA . GLY A 1 126 ? 3.307 -30.797 -1.298 1 98.12 126 GLY A CA 1
ATOM 1015 C C . GLY A 1 126 ? 2.186 -29.812 -1.021 1 98.12 126 GLY A C 1
ATOM 1016 O O . GLY A 1 126 ? 2.205 -28.688 -1.516 1 98.12 126 GLY A O 1
ATOM 1017 N N . ARG A 1 127 ? 1.165 -30.25 -0.228 1 98.19 127 ARG A N 1
ATOM 1018 C CA . ARG A 1 127 ? -0.007 -29.406 -0.038 1 98.19 127 ARG A CA 1
ATOM 1019 C C . ARG A 1 127 ? -0.792 -29.828 1.199 1 98.19 127 ARG A C 1
ATOM 1021 O O . ARG A 1 127 ? -0.509 -30.859 1.798 1 98.19 127 ARG A O 1
ATOM 1028 N N . ILE A 1 128 ? -1.654 -29 1.616 1 98.19 128 ILE A N 1
ATOM 1029 C CA . ILE A 1 128 ? -2.75 -29.312 2.523 1 98.19 128 ILE A CA 1
ATOM 1030 C C . ILE A 1 128 ? -4.078 -29.25 1.771 1 98.19 128 ILE A C 1
ATOM 1032 O O . ILE A 1 128 ? -4.277 -28.391 0.918 1 98.19 128 ILE A O 1
ATOM 1036 N N . VAL A 1 129 ? -4.996 -30.219 2.09 1 97.69 129 VAL A N 1
ATOM 1037 C CA . VAL A 1 129 ? -6.219 -30.375 1.312 1 97.69 129 VAL A CA 1
ATOM 1038 C C . VAL A 1 129 ? -7.402 -30.609 2.252 1 97.69 129 VAL A C 1
ATOM 1040 O O . VAL A 1 129 ? -7.273 -31.297 3.266 1 97.69 129 VAL A O 1
ATOM 1043 N N . PHE A 1 130 ? -8.555 -30.078 1.883 1 98 130 PHE A N 1
ATOM 1044 C CA . PHE A 1 130 ? -9.82 -30.359 2.545 1 98 130 PHE A CA 1
ATOM 1045 C C . PHE A 1 130 ? -10.891 -30.734 1.527 1 98 130 PHE A C 1
ATOM 1047 O O . PHE A 1 130 ? -11.109 -30.016 0.549 1 98 130 PHE A O 1
ATOM 1054 N N . LYS A 1 131 ? -11.5 -31.875 1.773 1 97.56 131 LYS A N 1
ATOM 1055 C CA . LYS A 1 131 ? -12.656 -32.312 1.009 1 97.56 131 LYS A CA 1
ATOM 1056 C C . LYS A 1 131 ? -13.953 -32 1.751 1 97.56 131 LYS A C 1
ATOM 1058 O O . LYS A 1 131 ? -14.234 -32.594 2.797 1 97.56 131 LYS A O 1
ATOM 1063 N N . LEU A 1 132 ? -14.734 -31.156 1.153 1 97.75 132 LEU A N 1
ATOM 1064 C CA . LEU A 1 132 ? -15.922 -30.656 1.842 1 97.75 132 LEU A CA 1
ATOM 1065 C C . LEU A 1 132 ? -17.156 -31.469 1.448 1 97.75 132 LEU A C 1
ATOM 1067 O O . LEU A 1 132 ? -17.109 -32.25 0.486 1 97.75 132 LEU A O 1
ATOM 1071 N N . ASP A 1 133 ? -18.172 -31.375 2.25 1 96.44 133 ASP A N 1
ATOM 1072 C CA . ASP A 1 133 ? -19.453 -32.031 1.952 1 96.44 133 ASP A CA 1
ATOM 1073 C C . ASP A 1 133 ? -20.094 -31.422 0.708 1 96.44 133 ASP A C 1
ATOM 1075 O O . ASP A 1 133 ? -20.516 -30.266 0.718 1 96.44 133 ASP A O 1
ATOM 1079 N N . GLU A 1 134 ? -20.281 -32.25 -0.323 1 93.75 134 GLU A N 1
ATOM 1080 C CA . GLU A 1 134 ? -20.734 -31.734 -1.615 1 93.75 134 GLU A CA 1
ATOM 1081 C C . GLU A 1 134 ? -22.203 -31.312 -1.548 1 93.75 134 GLU A C 1
ATOM 1083 O O . GLU A 1 134 ? -22.672 -30.547 -2.396 1 93.75 134 GLU A O 1
ATOM 1088 N N . LYS A 1 135 ? -22.938 -31.781 -0.626 1 94.12 135 LYS A N 1
ATOM 1089 C CA . LYS A 1 135 ? -24.344 -31.391 -0.474 1 94.12 135 LYS A CA 1
ATOM 1090 C C . LYS A 1 135 ? -24.453 -30 0.136 1 94.12 135 LYS A C 1
ATOM 1092 O O . LYS A 1 135 ? -25.438 -29.297 -0.075 1 94.12 135 LYS A O 1
ATOM 1097 N N . LEU A 1 136 ? -23.484 -29.672 0.91 1 96.31 136 LEU A N 1
ATOM 1098 C CA . LEU A 1 136 ? -23.5 -28.375 1.588 1 96.31 136 LEU A CA 1
ATOM 1099 C C . LEU A 1 136 ? -22.875 -27.297 0.708 1 96.31 136 LEU A C 1
ATOM 1101 O O . LEU A 1 136 ? -23.469 -26.234 0.517 1 96.31 136 LEU A O 1
ATOM 1105 N N . PHE A 1 137 ? -21.719 -27.547 0.188 1 97.88 137 PHE A N 1
ATOM 1106 C CA . PHE A 1 137 ? -20.938 -26.531 -0.495 1 97.88 137 PHE A CA 1
ATOM 1107 C C . PHE A 1 137 ? -21.094 -26.641 -2.006 1 97.88 137 PHE A C 1
ATOM 1109 O O . PHE A 1 137 ? -20.5 -27.531 -2.627 1 97.88 137 PHE A O 1
ATOM 1116 N N . THR A 1 138 ? -21.734 -25.625 -2.58 1 97.06 138 THR A N 1
ATOM 1117 C CA . THR A 1 138 ? -22.078 -25.734 -3.994 1 97.06 138 THR A CA 1
ATOM 1118 C C . THR A 1 138 ? -21.516 -24.531 -4.773 1 97.06 138 THR A C 1
ATOM 1120 O O . THR A 1 138 ? -21.484 -24.562 -6.004 1 97.06 138 THR A O 1
ATOM 1123 N N . TYR A 1 139 ? -21.125 -23.484 -4.102 1 97.88 139 TYR A N 1
ATOM 1124 C CA . TYR A 1 139 ? -20.672 -22.25 -4.734 1 97.88 139 TYR A CA 1
ATOM 1125 C C . TYR A 1 139 ? -19.203 -21.969 -4.406 1 97.88 139 TYR A C 1
ATOM 1127 O O . TYR A 1 139 ? -18.828 -21.891 -3.234 1 97.88 139 TYR A O 1
ATOM 1135 N N . MET A 1 140 ? -18.391 -21.812 -5.441 1 98.31 140 MET A N 1
ATOM 1136 C CA . MET A 1 140 ? -16.953 -21.594 -5.281 1 98.31 140 MET A CA 1
ATOM 1137 C C . MET A 1 140 ? -16.594 -20.125 -5.48 1 98.31 140 MET A C 1
ATOM 1139 O O . MET A 1 140 ? -17.203 -19.438 -6.297 1 98.31 140 MET A O 1
ATOM 1143 N N . ALA A 1 141 ? -15.617 -19.641 -4.73 1 98 141 ALA A N 1
ATOM 1144 C CA . ALA A 1 141 ? -15.086 -18.297 -4.93 1 98 141 ALA A CA 1
ATOM 1145 C C . ALA A 1 141 ? -13.555 -18.312 -4.891 1 98 141 ALA A C 1
ATOM 1147 O O . ALA A 1 141 ? -12.953 -18.797 -3.93 1 98 141 ALA A O 1
ATOM 1148 N N . ILE A 1 142 ? -12.938 -17.766 -5.922 1 97.06 142 ILE A N 1
ATOM 1149 C CA . ILE A 1 142 ? -11.492 -17.688 -6.035 1 97.06 142 ILE A CA 1
ATOM 1150 C C . ILE A 1 142 ? -11.047 -16.234 -6.039 1 97.06 142 ILE A C 1
ATOM 1152 O O . ILE A 1 142 ? -10.008 -15.891 -5.461 1 97.06 142 ILE A O 1
ATOM 1156 N N . SER A 1 143 ? -11.742 -15.391 -6.73 1 94.75 143 SER A N 1
ATOM 1157 C CA . SER A 1 143 ? -11.594 -13.945 -6.812 1 94.75 143 SER A CA 1
ATOM 1158 C C . SER A 1 143 ? -12.938 -13.258 -7.012 1 94.75 143 SER A C 1
ATOM 1160 O O . SER A 1 143 ? -13.969 -13.922 -7.117 1 94.75 143 SER A O 1
ATOM 1162 N N . ASP A 1 144 ? -12.922 -11.961 -7.062 1 91 144 ASP A N 1
ATOM 1163 C CA . ASP A 1 144 ? -14.156 -11.211 -7.266 1 91 144 ASP A CA 1
ATOM 1164 C C . ASP A 1 144 ? -14.82 -11.594 -8.586 1 91 144 ASP A C 1
ATOM 1166 O O . ASP A 1 144 ? -16.047 -11.68 -8.672 1 91 144 ASP A O 1
ATOM 1170 N N . GLU A 1 145 ? -13.961 -11.953 -9.57 1 92.44 145 GLU A N 1
ATOM 1171 C CA . GLU A 1 145 ? -14.469 -12.203 -10.914 1 92.44 145 GLU A CA 1
ATOM 1172 C C . GLU A 1 145 ? -14.656 -13.703 -11.156 1 92.44 145 GLU A C 1
ATOM 1174 O O . GLU A 1 145 ? -15.266 -14.102 -12.148 1 92.44 145 GLU A O 1
ATOM 1179 N N . ARG A 1 146 ? -14.219 -14.484 -10.258 1 96.25 146 ARG A N 1
ATOM 1180 C CA . ARG A 1 146 ? -14.242 -15.93 -10.492 1 96.25 146 ARG A CA 1
ATOM 1181 C C . ARG A 1 146 ? -14.977 -16.656 -9.367 1 96.25 146 ARG A C 1
ATOM 1183 O O . ARG A 1 146 ? -14.359 -17.344 -8.562 1 96.25 146 ARG A O 1
ATOM 1190 N N . GLN A 1 147 ? -16.203 -16.562 -9.461 1 96.12 147 GLN A N 1
ATOM 1191 C CA . GLN A 1 147 ? -17.141 -17.203 -8.539 1 96.12 147 GLN A CA 1
ATOM 1192 C C . GLN A 1 147 ? -18.297 -17.859 -9.297 1 96.12 147 GLN A C 1
ATOM 1194 O O . GLN A 1 147 ? -18.781 -17.297 -10.289 1 96.12 147 GLN A O 1
ATOM 1199 N N . ARG A 1 148 ? -18.719 -19.031 -8.758 1 96.31 148 ARG A N 1
ATOM 1200 C CA . ARG A 1 148 ? -19.844 -19.656 -9.461 1 96.31 148 ARG A CA 1
ATOM 1201 C C . ARG A 1 148 ? -20.344 -20.875 -8.703 1 96.31 148 ARG A C 1
ATOM 1203 O O . ARG A 1 148 ? -19.688 -21.359 -7.785 1 96.31 148 ARG A O 1
ATOM 1210 N N . ILE A 1 149 ? -21.5 -21.297 -9.164 1 96.94 149 ILE A N 1
ATOM 1211 C CA . ILE A 1 149 ? -21.969 -22.625 -8.812 1 96.94 149 ILE A CA 1
ATOM 1212 C C . ILE A 1 149 ? -21.125 -23.688 -9.523 1 96.94 149 ILE A C 1
ATOM 1214 O O . ILE A 1 149 ? -20.828 -23.547 -10.711 1 96.94 149 ILE A O 1
ATOM 1218 N N . MET A 1 150 ? -20.734 -24.719 -8.828 1 97.88 150 MET A N 1
ATOM 1219 C CA . MET A 1 150 ? -19.844 -25.719 -9.383 1 97.88 150 MET A CA 1
ATOM 1220 C C . MET A 1 150 ? -20.562 -27.031 -9.633 1 97.88 150 MET A C 1
ATOM 1222 O O . MET A 1 150 ? -21.562 -27.328 -8.961 1 97.88 150 MET A O 1
ATOM 1226 N N . PRO A 1 151 ? -20.109 -27.797 -10.633 1 97.75 151 PRO A N 1
ATOM 1227 C CA . PRO A 1 151 ? -20.656 -29.141 -10.766 1 97.75 151 PRO A CA 1
ATOM 1228 C C . PRO A 1 151 ? -20.25 -30.062 -9.617 1 97.75 151 PRO A C 1
ATOM 1230 O O . PRO A 1 151 ? -19.281 -29.766 -8.898 1 97.75 151 PRO A O 1
ATOM 1233 N N . THR A 1 152 ? -20.984 -31.172 -9.469 1 96.31 152 THR A N 1
ATOM 1234 C CA . THR A 1 152 ? -20.641 -32.188 -8.469 1 96.31 152 THR A CA 1
ATOM 1235 C C . THR A 1 152 ? -19.641 -33.188 -9.039 1 96.31 152 THR A C 1
ATOM 1237 O O . THR A 1 152 ? -19.453 -33.25 -10.25 1 96.31 152 THR A O 1
ATOM 1240 N N . PRO A 1 153 ? -19.016 -33.938 -8.109 1 94.81 153 PRO A N 1
ATOM 1241 C CA . PRO A 1 153 ? -18.156 -35 -8.609 1 94.81 153 PRO A CA 1
ATOM 1242 C C . PRO A 1 153 ? -18.906 -36 -9.492 1 94.81 153 PRO A C 1
ATOM 1244 O O . PRO A 1 153 ? -18.359 -36.469 -10.492 1 94.81 153 PRO A O 1
ATOM 1247 N N . GLU A 1 154 ? -20.125 -36.25 -9.211 1 96 154 GLU A N 1
ATOM 1248 C CA . GLU A 1 154 ? -20.938 -37.156 -10.008 1 96 154 GLU A CA 1
ATOM 1249 C C . GLU A 1 154 ? -21.188 -36.594 -11.398 1 96 154 GLU A C 1
ATOM 1251 O O . GLU A 1 154 ? -21.25 -37.344 -12.383 1 96 154 GLU A O 1
ATOM 1256 N N . ASP A 1 155 ? -21.422 -35.312 -11.477 1 97.56 155 ASP A N 1
ATOM 1257 C CA . ASP A 1 155 ? -21.594 -34.656 -12.773 1 97.56 155 ASP A CA 1
ATOM 1258 C C . ASP A 1 155 ? -20.391 -34.938 -13.688 1 97.56 155 ASP A C 1
ATOM 1260 O O . ASP A 1 155 ? -20.562 -35.156 -14.891 1 97.56 155 ASP A O 1
ATOM 1264 N N . ARG A 1 156 ? -19.25 -34.875 -13.133 1 97.19 156 ARG A N 1
ATOM 1265 C CA . ARG A 1 156 ? -18.031 -35.125 -13.906 1 97.19 156 ARG A CA 1
ATOM 1266 C C . ARG A 1 156 ? -17.938 -36.562 -14.32 1 97.19 156 ARG A C 1
ATOM 1268 O O . ARG A 1 156 ? -17.531 -36.875 -15.445 1 97.19 156 ARG A O 1
ATOM 1275 N N . GLU A 1 157 ? -18.25 -37.469 -13.375 1 96 157 GLU A N 1
ATOM 1276 C CA . GLU A 1 157 ? -18.203 -38.906 -13.656 1 96 157 GLU A CA 1
ATOM 1277 C C . GLU A 1 157 ? -19.109 -39.25 -14.82 1 96 157 GLU A C 1
ATOM 1279 O O . GLU A 1 157 ? -18.781 -40.125 -15.625 1 96 157 GLU A O 1
ATOM 1284 N N . LYS A 1 158 ? -20.188 -38.594 -14.836 1 96.38 158 LYS A N 1
ATOM 1285 C CA . LYS A 1 158 ? -21.172 -38.844 -15.891 1 96.38 158 LYS A CA 1
ATOM 1286 C C . LYS A 1 158 ? -20.797 -38.094 -17.172 1 96.38 158 LYS A C 1
ATOM 1288 O O . LYS A 1 158 ? -21.375 -38.375 -18.234 1 96.38 158 LYS A O 1
ATOM 1293 N N . GLY A 1 159 ? -19.891 -37.25 -17.062 1 97.44 159 GLY A N 1
ATOM 1294 C CA . GLY A 1 159 ? -19.516 -36.469 -18.219 1 97.44 159 GLY A CA 1
ATOM 1295 C C . GLY A 1 159 ? -18.594 -37.188 -19.172 1 97.44 159 GLY A C 1
ATOM 1296 O O . GLY A 1 159 ? -18.375 -38.375 -19.047 1 97.44 159 GLY A O 1
ATOM 1297 N N . GLN A 1 160 ? -18.094 -36.438 -20.172 1 97.75 160 GLN A N 1
ATOM 1298 C CA . GLN A 1 160 ? -17.203 -37 -21.188 1 97.75 160 GLN A CA 1
ATOM 1299 C C . GLN A 1 160 ? -15.773 -36.5 -21.016 1 97.75 160 GLN A C 1
ATOM 1301 O O . GLN A 1 160 ? -15.523 -35.281 -21.156 1 97.75 160 GLN A O 1
ATOM 1306 N N . PRO A 1 161 ? -14.875 -37.375 -20.688 1 97 161 PRO A N 1
ATOM 1307 C CA . PRO A 1 161 ? -13.477 -36.938 -20.672 1 97 161 PRO A CA 1
ATOM 1308 C C . PRO A 1 161 ? -13.016 -36.375 -22.031 1 97 161 PRO A C 1
ATOM 1310 O O . PRO A 1 161 ? -13.445 -36.875 -23.078 1 97 161 PRO A O 1
ATOM 1313 N N . LEU A 1 162 ? -12.195 -35.406 -22.016 1 96.88 162 LEU A N 1
ATOM 1314 C CA . LEU A 1 162 ? -11.695 -34.812 -23.234 1 96.88 162 LEU A CA 1
ATOM 1315 C C . LEU A 1 162 ? -10.234 -35.156 -23.484 1 96.88 162 LEU A C 1
ATOM 1317 O O . LEU A 1 162 ? -9.883 -36.344 -23.469 1 96.88 162 LEU A O 1
ATOM 1321 N N . ALA A 1 163 ? -9.375 -34.281 -23.812 1 93.62 163 ALA A N 1
ATOM 1322 C CA . ALA A 1 163 ? -8.023 -34.594 -24.281 1 93.62 163 ALA A CA 1
ATOM 1323 C C . ALA A 1 163 ? -7.195 -35.219 -23.172 1 93.62 163 ALA A C 1
ATOM 1325 O O . ALA A 1 163 ? -6.262 -36 -23.438 1 93.62 163 ALA A O 1
ATOM 1326 N N . TYR A 1 164 ? -7.441 -34.906 -21.922 1 93 164 TYR A N 1
ATOM 1327 C CA . TYR A 1 164 ? -6.812 -35.469 -20.734 1 93 164 TYR A CA 1
ATOM 1328 C C . TYR A 1 164 ? -7.82 -35.625 -19.594 1 93 164 TYR A C 1
ATOM 1330 O O . TYR A 1 164 ? -8.867 -34.969 -19.594 1 93 164 TYR A O 1
ATOM 1338 N N . PRO A 1 165 ? -7.551 -36.375 -18.625 1 92 165 PRO A N 1
ATOM 1339 C CA . PRO A 1 165 ? -8.578 -36.781 -17.672 1 92 165 PRO A CA 1
ATOM 1340 C C . PRO A 1 165 ? -9.156 -35.625 -16.859 1 92 165 PRO A C 1
ATOM 1342 O O . PRO A 1 165 ? -10.32 -35.688 -16.453 1 92 165 PRO A O 1
ATOM 1345 N N . GLU A 1 166 ? -8.438 -34.688 -16.625 1 95.06 166 GLU A N 1
ATOM 1346 C CA . GLU A 1 166 ? -8.883 -33.562 -15.781 1 95.06 166 GLU A CA 1
ATOM 1347 C C . GLU A 1 166 ? -9.938 -32.719 -16.5 1 95.06 166 GLU A C 1
ATOM 1349 O O . GLU A 1 166 ? -10.734 -32.031 -15.852 1 95.06 166 GLU A O 1
ATOM 1354 N N . ALA A 1 167 ? -9.969 -32.75 -17.812 1 97.75 167 ALA A N 1
ATOM 1355 C CA . ALA A 1 167 ? -10.93 -31.984 -18.594 1 97.75 167 ALA A CA 1
ATOM 1356 C C . ALA A 1 167 ? -12.164 -32.812 -18.938 1 97.75 167 ALA A C 1
ATOM 1358 O O . ALA A 1 167 ? -12.047 -33.875 -19.594 1 97.75 167 ALA A O 1
ATOM 1359 N N . VAL A 1 168 ? -13.312 -32.344 -18.469 1 98.38 168 VAL A N 1
ATOM 1360 C CA . VAL A 1 168 ? -14.539 -33.094 -18.656 1 98.38 168 VAL A CA 1
ATOM 1361 C C . VAL A 1 168 ? -15.641 -32.188 -19.219 1 98.38 168 VAL A C 1
ATOM 1363 O O . VAL A 1 168 ? -15.883 -31.109 -18.688 1 98.38 168 VAL A O 1
ATOM 1366 N N . LEU A 1 169 ? -16.25 -32.594 -20.266 1 98.5 169 LEU A N 1
ATOM 1367 C CA . LEU A 1 169 ? -17.469 -31.969 -20.766 1 98.5 169 LEU A CA 1
ATOM 1368 C C . LEU A 1 169 ? -18.688 -32.438 -19.969 1 98.5 169 LEU A C 1
ATOM 1370 O O . LEU A 1 169 ? -18.984 -33.625 -19.922 1 98.5 169 LEU A O 1
ATOM 1374 N N . LEU A 1 170 ? -19.406 -31.531 -19.391 1 98.38 170 LEU A N 1
ATOM 1375 C CA . LEU A 1 170 ? -20.594 -31.859 -18.594 1 98.38 170 LEU A CA 1
ATOM 1376 C C . LEU A 1 170 ? -21.797 -32.094 -19.5 1 98.38 170 LEU A C 1
ATOM 1378 O O . LEU A 1 170 ? -22.375 -31.172 -20.062 1 98.38 170 LEU A O 1
ATOM 1382 N N . THR A 1 171 ? -22.25 -33.312 -19.562 1 97.56 171 THR A N 1
ATOM 1383 C CA . THR A 1 171 ? -23.312 -33.688 -20.484 1 97.56 171 THR A CA 1
ATOM 1384 C C . THR A 1 171 ? -24.656 -33.75 -19.781 1 97.56 171 THR A C 1
ATOM 1386 O O . THR A 1 171 ? -25.688 -33.406 -20.375 1 97.56 171 THR A O 1
ATOM 1389 N N . ASP A 1 172 ? -24.719 -34.188 -18.578 1 96.38 172 ASP A N 1
ATOM 1390 C CA . ASP A 1 172 ? -25.953 -34.312 -17.812 1 96.38 172 ASP A CA 1
ATOM 1391 C C . ASP A 1 172 ? -25.734 -33.938 -16.344 1 96.38 172 ASP A C 1
ATOM 1393 O O . ASP A 1 172 ? -25.969 -34.781 -15.469 1 96.38 172 ASP A O 1
ATOM 1397 N N . PRO A 1 173 ? -25.359 -32.75 -16.156 1 97.06 173 PRO A N 1
ATOM 1398 C CA . PRO A 1 173 ? -25.141 -32.312 -14.781 1 97.06 173 PRO A CA 1
ATOM 1399 C C . PRO A 1 173 ? -26.422 -32.156 -13.992 1 97.06 173 PRO A C 1
ATOM 1401 O O . PRO A 1 173 ? -27.484 -31.922 -14.578 1 97.06 173 PRO A O 1
ATOM 1404 N N . SER A 1 174 ? -26.344 -32.312 -12.742 1 95.94 174 SER A N 1
ATOM 1405 C CA . SER A 1 174 ? -27.5 -32.156 -11.859 1 95.94 174 SER A CA 1
ATOM 1406 C C . SER A 1 174 ? -28.078 -30.734 -11.984 1 95.94 174 SER A C 1
ATOM 1408 O O . SER A 1 174 ? -29.281 -30.547 -11.914 1 95.94 174 SER A O 1
ATOM 1410 N N . ASN A 1 175 ? -27.25 -29.734 -12.062 1 95.44 175 ASN A N 1
ATOM 1411 C CA . ASN A 1 175 ? -27.672 -28.375 -12.398 1 95.44 175 ASN A CA 1
ATOM 1412 C C . ASN A 1 175 ? -27.672 -28.156 -13.906 1 95.44 175 ASN A C 1
ATOM 1414 O O . ASN A 1 175 ? -26.625 -28.016 -14.523 1 95.44 175 ASN A O 1
ATOM 1418 N N . SER A 1 176 ? -28.766 -27.984 -14.445 1 94.81 176 SER A N 1
ATOM 1419 C CA . SER A 1 176 ? -28.922 -27.938 -15.898 1 94.81 176 SER A CA 1
ATOM 1420 C C . SER A 1 176 ? -28.25 -26.703 -16.484 1 94.81 176 SER A C 1
ATOM 1422 O O . SER A 1 176 ? -27.906 -26.688 -17.672 1 94.81 176 SER A O 1
ATOM 1424 N N . PHE A 1 177 ? -28 -25.75 -15.695 1 93.75 177 PHE A N 1
ATOM 1425 C CA . PHE A 1 177 ? -27.359 -24.531 -16.172 1 93.75 177 PHE A CA 1
ATOM 1426 C C . PHE A 1 177 ? -25.906 -24.781 -16.531 1 93.75 177 PHE A C 1
ATOM 1428 O O . PHE A 1 177 ? -25.297 -24 -17.266 1 93.75 177 PHE A O 1
ATOM 1435 N N . LEU A 1 178 ? -25.328 -25.891 -16.094 1 96.94 178 LEU A N 1
ATOM 1436 C CA . LEU A 1 178 ? -23.922 -26.203 -16.328 1 96.94 178 LEU A CA 1
ATOM 1437 C C . LEU A 1 178 ? -23.766 -27.125 -17.531 1 96.94 178 LEU A C 1
ATOM 1439 O O . LEU A 1 178 ? -22.641 -27.438 -17.938 1 96.94 178 LEU A O 1
ATOM 1443 N N . ARG A 1 179 ? -24.891 -27.531 -18.109 1 96.69 179 ARG A N 1
ATOM 1444 C CA . ARG A 1 179 ? -24.828 -28.469 -19.234 1 96.69 179 ARG A CA 1
ATOM 1445 C C . ARG A 1 179 ? -24.062 -27.875 -20.406 1 96.69 179 ARG A C 1
ATOM 1447 O O . ARG A 1 179 ? -24.297 -26.719 -20.797 1 96.69 179 ARG A O 1
ATOM 1454 N N . GLY A 1 180 ? -23.188 -28.703 -20.938 1 96.81 180 GLY A N 1
ATOM 1455 C CA . GLY A 1 180 ? -22.453 -28.281 -22.109 1 96.81 180 GLY A CA 1
ATOM 1456 C C . GLY A 1 180 ? -21.172 -27.547 -21.781 1 96.81 180 GLY A C 1
ATOM 1457 O O . GLY A 1 180 ? -20.406 -27.172 -22.672 1 96.81 180 GLY A O 1
ATOM 1458 N N . GLU A 1 181 ? -20.875 -27.422 -20.516 1 96.94 181 GLU A N 1
ATOM 1459 C CA . GLU A 1 181 ? -19.641 -26.734 -20.109 1 96.94 181 GLU A CA 1
ATOM 1460 C C . GLU A 1 181 ? -18.5 -27.719 -19.922 1 96.94 181 GLU A C 1
ATOM 1462 O O . GLU A 1 181 ? -18.719 -28.891 -19.656 1 96.94 181 GLU A O 1
ATOM 1467 N N . VAL A 1 182 ? -17.312 -27.188 -20.141 1 98.25 182 VAL A N 1
ATOM 1468 C CA . VAL A 1 182 ? -16.141 -27.969 -19.781 1 98.25 182 VAL A CA 1
ATOM 1469 C C . VAL A 1 182 ? -15.648 -27.562 -18.391 1 98.25 182 VAL A C 1
ATOM 1471 O O . VAL A 1 182 ? -15.508 -26.375 -18.094 1 98.25 182 VAL A O 1
ATOM 1474 N N . ASP A 1 183 ? -15.516 -28.516 -17.578 1 98.25 183 ASP A N 1
ATOM 1475 C CA . ASP A 1 183 ? -14.906 -28.312 -16.266 1 98.25 183 ASP A CA 1
ATOM 1476 C C . ASP A 1 183 ? -13.508 -28.922 -16.203 1 98.25 183 ASP A C 1
ATOM 1478 O O . ASP A 1 183 ? -13.312 -30.078 -16.594 1 98.25 183 ASP A O 1
ATOM 1482 N N . ASP A 1 184 ? -12.547 -28.156 -15.812 1 97.88 184 ASP A N 1
ATOM 1483 C CA . ASP A 1 184 ? -11.148 -28.547 -15.633 1 97.88 184 ASP A CA 1
ATOM 1484 C C . ASP A 1 184 ? -10.523 -27.828 -14.445 1 97.88 184 ASP A C 1
ATOM 1486 O O . ASP A 1 184 ? -10.594 -26.594 -14.359 1 97.88 184 ASP A O 1
ATOM 1490 N N . LYS A 1 185 ? -9.922 -28.562 -13.523 1 97.62 185 LYS A N 1
ATOM 1491 C CA . LYS A 1 185 ? -9.398 -27.953 -12.305 1 97.62 185 LYS A CA 1
ATOM 1492 C C . LYS A 1 185 ? -8.383 -26.859 -12.625 1 97.62 185 LYS A C 1
ATOM 1494 O O . LYS A 1 185 ? -8.195 -25.922 -11.844 1 97.62 185 LYS A O 1
ATOM 1499 N N . TYR A 1 186 ? -7.684 -26.906 -13.75 1 97.88 186 TYR A N 1
ATOM 1500 C CA . TYR A 1 186 ? -6.66 -25.922 -14.117 1 97.88 186 TYR A CA 1
ATOM 1501 C C . TYR A 1 186 ? -7.289 -24.594 -14.523 1 97.88 186 TYR A C 1
ATOM 1503 O O . TYR A 1 186 ? -6.609 -23.578 -14.57 1 97.88 186 TYR A O 1
ATOM 1511 N N . GLN A 1 187 ? -8.602 -24.562 -14.82 1 97.81 187 GLN A N 1
ATOM 1512 C CA . GLN A 1 187 ? -9.312 -23.328 -15.086 1 97.81 187 GLN A CA 1
ATOM 1513 C C . GLN A 1 187 ? -9.383 -22.453 -13.836 1 97.81 187 GLN A C 1
ATOM 1515 O O . GLN A 1 187 ? -9.68 -21.25 -13.922 1 97.81 187 GLN A O 1
ATOM 1520 N N . TYR A 1 188 ? -9.016 -23.062 -12.703 1 97.88 188 TYR A N 1
ATOM 1521 C CA . TYR A 1 188 ? -9.211 -22.359 -11.445 1 97.88 188 TYR A CA 1
ATOM 1522 C C . TYR A 1 188 ? -7.871 -22.078 -10.766 1 97.88 188 TYR A C 1
ATOM 1524 O O . TYR A 1 188 ? -7.828 -21.766 -9.578 1 97.88 188 TYR A O 1
ATOM 1532 N N . SER A 1 189 ? -6.75 -22.203 -11.484 1 97.44 189 SER A N 1
ATOM 1533 C CA . SER A 1 189 ? -5.426 -21.922 -10.945 1 97.44 189 SER A CA 1
ATOM 1534 C C . SER A 1 189 ? -5.215 -20.438 -10.742 1 97.44 189 SER A C 1
ATOM 1536 O O . SER A 1 189 ? -5.949 -19.609 -11.305 1 97.44 189 SER A O 1
ATOM 1538 N N . CYS A 1 190 ? -4.289 -20.125 -9.883 1 96.44 190 CYS A N 1
ATOM 1539 C CA . CYS A 1 190 ? -3.973 -18.734 -9.578 1 96.44 190 CYS A CA 1
ATOM 1540 C C . CYS A 1 190 ? -2.486 -18.562 -9.281 1 96.44 190 CYS A C 1
ATOM 1542 O O . CYS A 1 190 ? -1.825 -19.516 -8.852 1 96.44 190 CYS A O 1
ATOM 1544 N N . ASP A 1 191 ? -1.954 -17.344 -9.547 1 96.94 191 ASP A N 1
ATOM 1545 C CA . ASP A 1 191 ? -0.583 -17.016 -9.172 1 96.94 191 ASP A CA 1
ATOM 1546 C C . ASP A 1 191 ? -0.439 -16.906 -7.652 1 96.94 191 ASP A C 1
ATOM 1548 O O . ASP A 1 191 ? -1.39 -16.547 -6.953 1 96.94 191 ASP A O 1
ATOM 1552 N N . ASN A 1 192 ? 0.792 -17.156 -7.172 1 96.81 192 ASN A N 1
ATOM 1553 C CA . ASN A 1 192 ? 1.064 -17.047 -5.742 1 96.81 192 ASN A CA 1
ATOM 1554 C C . ASN A 1 192 ? 0.688 -15.672 -5.203 1 96.81 192 ASN A C 1
ATOM 1556 O O . ASN A 1 192 ? 0.163 -15.562 -4.094 1 96.81 192 ASN A O 1
ATOM 1560 N N . ASN A 1 193 ? 0.912 -14.641 -5.941 1 94.88 193 ASN A N 1
ATOM 1561 C CA . ASN A 1 193 ? 0.721 -13.281 -5.43 1 94.88 193 ASN A CA 1
ATOM 1562 C C . ASN A 1 193 ? -0.709 -12.797 -5.648 1 94.88 193 ASN A C 1
ATOM 1564 O O . ASN A 1 193 ? -1 -11.617 -5.48 1 94.88 193 ASN A O 1
ATOM 1568 N N . LYS A 1 194 ? -1.593 -13.672 -6.047 1 93.12 194 LYS A N 1
ATOM 1569 C CA . LYS A 1 194 ? -3.002 -13.336 -6.238 1 93.12 194 LYS A CA 1
ATOM 1570 C C . LYS A 1 194 ? -3.904 -14.297 -5.469 1 93.12 194 LYS A C 1
ATOM 1572 O O . LYS A 1 194 ? -5.121 -14.109 -5.418 1 93.12 194 LYS A O 1
ATOM 1577 N N . CYS A 1 195 ? -3.336 -15.297 -4.988 1 92.19 195 CYS A N 1
ATOM 1578 C CA . CYS A 1 195 ? -4.125 -16.359 -4.367 1 92.19 195 CYS A CA 1
ATOM 1579 C C . CYS A 1 195 ? -4.016 -16.297 -2.85 1 92.19 195 CYS A C 1
ATOM 1581 O O . CYS A 1 195 ? -3.637 -17.281 -2.211 1 92.19 195 CYS A O 1
ATOM 1583 N N . TRP A 1 196 ? -4.59 -15.273 -2.301 1 95.88 196 TRP A N 1
ATOM 1584 C CA . TRP A 1 196 ? -4.449 -15.078 -0.861 1 95.88 196 TRP A CA 1
ATOM 1585 C C . TRP A 1 196 ? -5.602 -15.727 -0.106 1 95.88 196 TRP A C 1
ATOM 1587 O O . TRP A 1 196 ? -5.453 -16.109 1.055 1 95.88 196 TRP A O 1
ATOM 1597 N N . VAL A 1 197 ? -6.73 -15.797 -0.821 1 98.06 197 VAL A N 1
ATOM 1598 C CA . VAL A 1 197 ? -7.891 -16.438 -0.222 1 98.06 197 VAL A CA 1
ATOM 1599 C C . VAL A 1 197 ? -8.758 -17.062 -1.314 1 98.06 197 VAL A C 1
ATOM 1601 O O . VAL A 1 197 ? -8.891 -16.5 -2.404 1 98.06 197 VAL A O 1
ATOM 1604 N N . HIS A 1 198 ? -9.297 -18.203 -1.128 1 98.69 198 HIS A N 1
ATOM 1605 C CA . HIS A 1 198 ? -10.297 -18.875 -1.951 1 98.69 198 HIS A CA 1
ATOM 1606 C C . HIS A 1 198 ? -11.062 -19.922 -1.141 1 98.69 198 HIS A C 1
ATOM 1608 O O . HIS A 1 198 ? -10.641 -20.297 -0.043 1 98.69 198 HIS A O 1
ATOM 1614 N N . GLY A 1 199 ? -12.211 -20.344 -1.62 1 98.69 199 GLY A N 1
ATOM 1615 C CA . GLY A 1 199 ? -12.977 -21.312 -0.866 1 98.69 199 GLY A CA 1
ATOM 1616 C C . GLY A 1 199 ? -14.375 -21.531 -1.425 1 98.69 199 GLY A C 1
ATOM 1617 O O . GLY A 1 199 ? -14.562 -21.562 -2.643 1 98.69 199 GLY A O 1
ATOM 1618 N N . TRP A 1 200 ? -15.305 -21.859 -0.45 1 98.75 200 TRP A N 1
ATOM 1619 C CA . TRP A 1 200 ? -16.625 -22.328 -0.843 1 98.75 200 TRP A CA 1
ATOM 1620 C C . TRP A 1 200 ? -17.703 -21.734 0.04 1 98.75 200 TRP A C 1
ATOM 1622 O O . TRP A 1 200 ? -17.453 -21.391 1.2 1 98.75 200 TRP A O 1
ATOM 1632 N N . ILE A 1 201 ? -18.875 -21.609 -0.532 1 98.19 201 ILE A N 1
ATOM 1633 C CA . ILE A 1 201 ? -20.031 -21.094 0.171 1 98.19 201 ILE A CA 1
ATOM 1634 C C . ILE A 1 201 ? -21.141 -22.141 0.194 1 98.19 201 ILE A C 1
ATOM 1636 O O . ILE A 1 201 ? -21.5 -22.688 -0.849 1 98.19 201 ILE A O 1
ATOM 1640 N N . CYS A 1 202 ? -21.609 -22.484 1.351 1 97.44 202 CYS A N 1
ATOM 1641 C CA . CYS A 1 202 ? -22.891 -23.141 1.586 1 97.44 202 CYS A CA 1
ATOM 1642 C C . CYS A 1 202 ? -24.016 -22.109 1.696 1 97.44 202 CYS A C 1
ATOM 1644 O O . CYS A 1 202 ? -24.016 -21.281 2.607 1 97.44 202 CYS A O 1
ATOM 1646 N N . PRO A 1 203 ? -24.953 -22.156 0.814 1 94.75 203 PRO A N 1
ATOM 1647 C CA . PRO A 1 203 ? -25.969 -21.125 0.838 1 94.75 203 PRO A CA 1
ATOM 1648 C C . PRO A 1 203 ? -26.953 -21.281 2.006 1 94.75 203 PRO A C 1
ATOM 1650 O O . PRO A 1 203 ? -27.516 -20.281 2.479 1 94.75 203 PRO A O 1
ATOM 1653 N N . ASN A 1 204 ? -27.172 -22.547 2.453 1 92.75 204 ASN A N 1
ATOM 1654 C CA . ASN A 1 204 ? -28.156 -22.766 3.52 1 92.75 204 ASN A CA 1
ATOM 1655 C C . ASN A 1 204 ? -27.719 -23.922 4.43 1 92.75 204 ASN A C 1
ATOM 1657 O O . ASN A 1 204 ? -27.766 -25.078 4.027 1 92.75 204 ASN A O 1
ATOM 1661 N N . PRO A 1 205 ? -27.484 -23.641 5.676 1 95.31 205 PRO A N 1
ATOM 1662 C CA . PRO A 1 205 ? -27.281 -22.297 6.203 1 95.31 205 PRO A CA 1
ATOM 1663 C C . PRO A 1 205 ? -26.078 -21.594 5.594 1 95.31 205 PRO A C 1
ATOM 1665 O O . PRO A 1 205 ? -25.062 -22.234 5.293 1 95.31 205 PRO A O 1
ATOM 1668 N N . ALA A 1 206 ? -26.203 -20.312 5.414 1 96.62 206 ALA A N 1
ATOM 1669 C CA . ALA A 1 206 ? -25.125 -19.547 4.789 1 96.62 206 ALA A CA 1
ATOM 1670 C C . ALA A 1 206 ? -23.828 -19.688 5.582 1 96.62 206 ALA A C 1
ATOM 1672 O O . ALA A 1 206 ? -23.719 -19.172 6.691 1 96.62 206 ALA A O 1
ATOM 1673 N N . THR A 1 207 ? -22.875 -20.422 5.035 1 98.06 207 THR A N 1
ATOM 1674 C CA . THR A 1 207 ? -21.609 -20.766 5.684 1 98.06 207 THR A CA 1
ATOM 1675 C C . THR A 1 207 ? -20.469 -20.734 4.676 1 98.06 207 THR A C 1
ATOM 1677 O O . THR A 1 207 ? -20.594 -21.266 3.566 1 98.06 207 THR A O 1
ATOM 1680 N N . GLY A 1 208 ? -19.406 -20.016 5.078 1 98.5 208 GLY A N 1
ATOM 1681 C CA . GLY A 1 208 ? -18.234 -19.969 4.23 1 98.5 208 GLY A CA 1
ATOM 1682 C C . GLY A 1 208 ? -17.094 -20.828 4.754 1 98.5 208 GLY A C 1
ATOM 1683 O O . GLY A 1 208 ? -16.891 -20.922 5.969 1 98.5 208 GLY A O 1
ATOM 1684 N N . PHE A 1 209 ? -16.344 -21.547 3.9 1 98.81 209 PHE A N 1
ATOM 1685 C CA . PHE A 1 209 ? -15.086 -22.25 4.145 1 98.81 209 PHE A CA 1
ATOM 1686 C C . PHE A 1 209 ? -13.969 -21.688 3.277 1 98.81 209 PHE A C 1
ATOM 1688 O O . PHE A 1 209 ? -14.008 -21.812 2.051 1 98.81 209 PHE A O 1
ATOM 1695 N N . TRP A 1 210 ? -12.953 -21.141 3.943 1 98.75 210 TRP A N 1
ATOM 1696 C CA . TRP A 1 210 ? -11.969 -20.375 3.188 1 98.75 210 TRP A CA 1
ATOM 1697 C C . TRP A 1 210 ? -10.555 -20.828 3.529 1 98.75 210 TRP A C 1
ATOM 1699 O O . TRP A 1 210 ? -10.242 -21.078 4.695 1 98.75 210 TRP A O 1
ATOM 1709 N N . MET A 1 211 ? -9.711 -21.016 2.504 1 98.69 211 MET A N 1
ATOM 1710 C CA . MET A 1 211 ? -8.266 -21.172 2.648 1 98.69 211 MET A CA 1
ATOM 1711 C C . MET A 1 211 ? -7.551 -19.828 2.504 1 98.69 211 MET A C 1
ATOM 1713 O O . MET A 1 211 ? -7.566 -19.234 1.43 1 98.69 211 MET A O 1
ATOM 1717 N N . ILE A 1 212 ? -6.949 -19.359 3.582 1 98.31 212 ILE A N 1
ATOM 1718 C CA . ILE A 1 212 ? -6.219 -18.094 3.559 1 98.31 212 ILE A CA 1
ATOM 1719 C C . ILE A 1 212 ? -4.719 -18.359 3.662 1 98.31 212 ILE A C 1
ATOM 1721 O O . ILE A 1 212 ? -4.262 -19.016 4.602 1 98.31 212 ILE A O 1
ATOM 1725 N N . THR A 1 213 ? -3.963 -17.969 2.689 1 98.12 213 THR A N 1
ATOM 1726 C CA . THR A 1 213 ? -2.504 -17.984 2.682 1 98.12 213 THR A CA 1
ATOM 1727 C C . THR A 1 213 ? -1.953 -16.578 2.879 1 98.12 213 THR A C 1
ATOM 1729 O O . THR A 1 213 ? -1.839 -15.805 1.919 1 98.12 213 THR A O 1
ATOM 1732 N N . PRO A 1 214 ? -1.508 -16.25 4.07 1 96.38 214 PRO A N 1
ATOM 1733 C CA . PRO A 1 214 ? -1.209 -14.859 4.402 1 96.38 214 PRO A CA 1
ATOM 1734 C C . PRO A 1 214 ? 0.104 -14.375 3.791 1 96.38 214 PRO A C 1
ATOM 1736 O O . PRO A 1 214 ? 0.351 -13.172 3.729 1 96.38 214 PRO A O 1
ATOM 1739 N N . ASN A 1 215 ? 0.999 -15.297 3.447 1 97.06 215 ASN A N 1
ATOM 1740 C CA . ASN A 1 215 ? 2.312 -15.008 2.881 1 97.06 215 ASN A CA 1
ATOM 1741 C C . ASN A 1 215 ? 2.799 -16.141 1.982 1 97.06 215 ASN A C 1
ATOM 1743 O O . ASN A 1 215 ? 2.352 -17.281 2.115 1 97.06 215 ASN A O 1
ATOM 1747 N N . ILE A 1 216 ? 3.732 -15.789 1.095 1 97 216 ILE A N 1
ATOM 1748 C CA . ILE A 1 216 ? 4.148 -16.828 0.154 1 97 216 ILE A CA 1
ATOM 1749 C C . ILE A 1 216 ? 5.629 -17.141 0.357 1 97 216 ILE A C 1
ATOM 1751 O O . ILE A 1 216 ? 6.254 -17.797 -0.483 1 97 216 ILE A O 1
ATOM 1755 N N . GLU A 1 217 ? 6.254 -16.656 1.445 1 98.12 217 GLU A N 1
ATOM 1756 C CA . GLU A 1 217 ? 7.691 -16.828 1.635 1 98.12 217 GLU A CA 1
ATOM 1757 C C . GLU A 1 217 ? 8.086 -18.312 1.535 1 98.12 217 GLU A C 1
ATOM 1759 O O . GLU A 1 217 ? 9.203 -18.625 1.139 1 98.12 217 GLU A O 1
ATOM 1764 N N . PHE A 1 218 ? 7.172 -19.188 1.867 1 98.06 218 PHE A N 1
ATOM 1765 C CA . PHE A 1 218 ? 7.48 -20.609 1.937 1 98.06 218 PHE A CA 1
ATOM 1766 C C . PHE A 1 218 ? 7.09 -21.312 0.644 1 98.06 218 PHE A C 1
ATOM 1768 O O . PHE A 1 218 ? 7.359 -22.516 0.471 1 98.06 218 PHE A O 1
ATOM 1775 N N . LYS A 1 219 ? 6.426 -20.656 -0.237 1 97.69 219 LYS A N 1
ATOM 1776 C CA . LYS A 1 219 ? 6.086 -21.25 -1.528 1 97.69 219 LYS A CA 1
ATOM 1777 C C . LYS A 1 219 ? 7.266 -21.172 -2.49 1 97.69 219 LYS A C 1
ATOM 1779 O O . LYS A 1 219 ? 8.18 -20.375 -2.305 1 97.69 219 LYS A O 1
ATOM 1784 N N . THR A 1 220 ? 7.242 -22 -3.486 1 96 220 THR A N 1
ATOM 1785 C CA . THR A 1 220 ? 8.383 -22.078 -4.395 1 96 220 THR A CA 1
ATOM 1786 C C . THR A 1 220 ? 8.172 -21.156 -5.594 1 96 220 THR A C 1
ATOM 1788 O O . THR A 1 220 ? 7.039 -20.781 -5.914 1 96 220 THR A O 1
ATOM 1791 N N . ALA A 1 221 ? 9.188 -20.75 -6.195 1 97.06 221 ALA A N 1
ATOM 1792 C CA . ALA A 1 221 ? 9.305 -20.188 -7.539 1 97.06 221 ALA A CA 1
ATOM 1793 C C . ALA A 1 221 ? 8.758 -18.766 -7.578 1 97.06 221 ALA A C 1
ATOM 1795 O O . ALA A 1 221 ? 8.43 -18.25 -8.656 1 97.06 221 ALA A O 1
ATOM 1796 N N . GLY A 1 222 ? 8.492 -18.172 -6.488 1 96.06 222 GLY A N 1
ATOM 1797 C CA . GLY A 1 222 ? 8.258 -16.734 -6.438 1 96.06 222 GLY A CA 1
ATOM 1798 C C . GLY A 1 222 ? 6.809 -16.359 -6.66 1 96.06 222 GLY A C 1
ATOM 1799 O O . GLY A 1 222 ? 5.926 -17.219 -6.625 1 96.06 222 GLY A O 1
ATOM 1800 N N . PRO A 1 223 ? 6.543 -15.055 -6.887 1 96.81 223 PRO A N 1
ATOM 1801 C CA . PRO A 1 223 ? 5.188 -14.5 -6.852 1 96.81 223 PRO A CA 1
ATOM 1802 C C . PRO A 1 223 ? 4.34 -14.945 -8.039 1 96.81 223 PRO A C 1
ATOM 1804 O O . PRO A 1 223 ? 3.123 -15.102 -7.91 1 96.81 223 PRO A O 1
ATOM 1807 N N . VAL A 1 224 ? 4.914 -15.234 -9.195 1 96.44 224 VAL A N 1
ATOM 1808 C CA . VAL A 1 224 ? 4.098 -15.43 -10.383 1 96.44 224 VAL A CA 1
ATOM 1809 C C . VAL A 1 224 ? 3.904 -16.922 -10.641 1 96.44 224 VAL A C 1
ATOM 1811 O O . VAL A 1 224 ? 3.346 -17.328 -11.664 1 96.44 224 VAL A O 1
ATOM 1814 N N . LYS A 1 225 ? 4.395 -17.734 -9.711 1 97.44 225 LYS A N 1
ATOM 1815 C CA . LYS A 1 225 ? 4.152 -19.156 -9.82 1 97.44 225 LYS A CA 1
ATOM 1816 C C . LYS A 1 225 ? 2.668 -19.484 -9.688 1 97.44 225 LYS A C 1
ATOM 1818 O O . LYS A 1 225 ? 2.004 -19 -8.766 1 97.44 225 LYS A O 1
ATOM 1823 N N . GLN A 1 226 ? 2.146 -20.297 -10.641 1 96.62 226 GLN A N 1
ATOM 1824 C CA . GLN A 1 226 ? 0.736 -20.672 -10.672 1 96.62 226 GLN A CA 1
ATOM 1825 C C . GLN A 1 226 ? 0.51 -22.031 -10 1 96.62 226 GLN A C 1
ATOM 1827 O O . GLN A 1 226 ? 1.319 -22.938 -10.164 1 96.62 226 GLN A O 1
ATOM 1832 N N . ASP A 1 227 ? -0.611 -22.062 -9.289 1 96.88 227 ASP A N 1
ATOM 1833 C CA . ASP A 1 227 ? -0.96 -23.359 -8.688 1 96.88 227 ASP A CA 1
ATOM 1834 C C . ASP A 1 227 ? -2.473 -23.484 -8.516 1 96.88 227 ASP A C 1
ATOM 1836 O O . ASP A 1 227 ? -3.215 -22.531 -8.742 1 96.88 227 ASP A O 1
ATOM 1840 N N . LEU A 1 228 ? -2.844 -24.734 -8.156 1 97.5 228 LEU A N 1
ATOM 1841 C CA . LEU A 1 228 ? -4.246 -25.078 -7.949 1 97.5 228 LEU A CA 1
ATOM 1842 C C . LEU A 1 228 ? -4.793 -24.391 -6.695 1 97.5 228 LEU A C 1
ATOM 1844 O O . LEU A 1 228 ? -4.031 -24.078 -5.777 1 97.5 228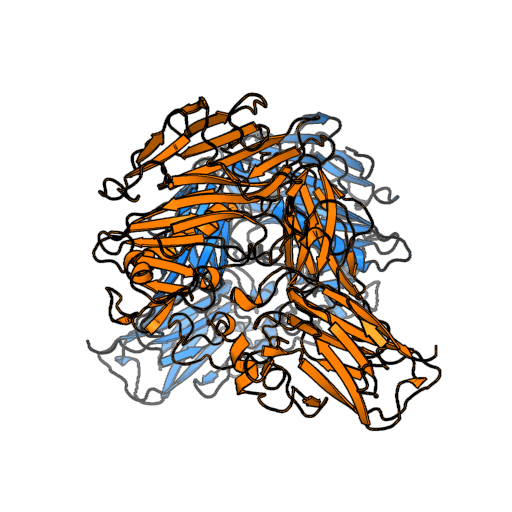 LEU A O 1
ATOM 1848 N N . THR A 1 229 ? -6.078 -24.188 -6.699 1 97.56 229 THR A N 1
ATOM 1849 C CA . THR A 1 229 ? -6.816 -23.625 -5.57 1 97.56 229 THR A CA 1
ATOM 1850 C C . THR A 1 229 ? -8.016 -24.5 -5.227 1 97.56 229 THR A C 1
ATOM 1852 O O . THR A 1 229 ? -7.859 -25.641 -4.805 1 97.56 229 THR A O 1
ATOM 1855 N N . SER A 1 230 ? -9.219 -23.938 -5.273 1 98.25 230 SER A N 1
ATOM 1856 C CA . SER A 1 230 ? -10.469 -24.672 -5.09 1 98.25 230 SER A CA 1
ATOM 1857 C C . SER A 1 230 ? -10.992 -25.203 -6.418 1 98.25 230 SER A C 1
ATOM 1859 O O . SER A 1 230 ? -10.883 -24.531 -7.449 1 98.25 230 SER A O 1
ATOM 1861 N N . HIS A 1 231 ? -11.539 -26.406 -6.418 1 97.81 231 HIS A N 1
ATOM 1862 C CA . HIS A 1 231 ? -12.117 -27.047 -7.602 1 97.81 231 HIS A CA 1
ATOM 1863 C C . HIS A 1 231 ? -13.109 -28.125 -7.219 1 97.81 231 HIS A C 1
ATOM 1865 O O . HIS A 1 231 ? -13.352 -28.359 -6.031 1 97.81 231 HIS A O 1
ATOM 1871 N N . VAL A 1 232 ? -13.586 -28.797 -8.203 1 96.62 232 VAL A N 1
ATOM 1872 C CA . VAL A 1 232 ? -14.672 -29.734 -7.992 1 96.62 232 VAL A CA 1
ATOM 1873 C C . VAL A 1 232 ? -14.234 -30.797 -6.988 1 96.62 232 VAL A C 1
ATOM 1875 O O . VAL A 1 232 ? -13.109 -31.297 -7.047 1 96.62 232 VAL A O 1
ATOM 1878 N N . GLY A 1 233 ? -15.07 -31 -6.156 1 89.19 233 GLY A N 1
ATOM 1879 C CA . GLY A 1 233 ? -14.906 -31.953 -5.074 1 89.19 233 GLY A CA 1
ATOM 1880 C C . GLY A 1 233 ? -16.141 -32.094 -4.191 1 89.19 233 GLY A C 1
ATOM 1881 O O . GLY A 1 233 ? -16.875 -33.062 -4.285 1 89.19 233 GLY A O 1
ATOM 1882 N N . PRO A 1 234 ? -16.391 -30.844 -3.428 1 96.38 234 PRO A N 1
ATOM 1883 C CA . PRO A 1 234 ? -15.672 -29.578 -3.326 1 96.38 234 PRO A CA 1
ATOM 1884 C C . PRO A 1 234 ? -14.32 -29.719 -2.629 1 96.38 234 PRO A C 1
ATOM 1886 O O . PRO A 1 234 ? -14.25 -30.266 -1.524 1 96.38 234 PRO A O 1
ATOM 1889 N N . THR A 1 235 ? -13.305 -29.344 -3.283 1 97.56 235 THR A N 1
ATOM 1890 C CA . THR A 1 235 ? -11.938 -29.406 -2.773 1 97.56 235 THR A CA 1
ATOM 1891 C C . THR A 1 235 ? -11.375 -28.016 -2.5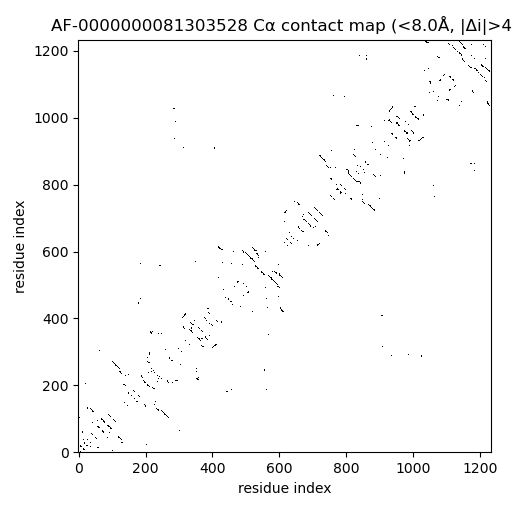45 1 97.56 235 THR A C 1
ATOM 1893 O O . THR A 1 235 ? -11.586 -27.109 -3.361 1 97.56 235 THR A O 1
ATOM 1896 N N . VAL A 1 236 ? -10.789 -27.797 -1.436 1 97.88 236 VAL A N 1
ATOM 1897 C CA . VAL A 1 236 ? -10.016 -26.578 -1.163 1 97.88 236 VAL A CA 1
ATOM 1898 C C . VAL A 1 236 ? -8.602 -26.953 -0.724 1 97.88 236 VAL A C 1
ATOM 1900 O O . VAL A 1 236 ? -8.422 -27.875 0.072 1 97.88 236 VAL A O 1
ATOM 1903 N N . LEU A 1 237 ? -7.609 -26.297 -1.314 1 97.38 237 LEU A N 1
ATOM 1904 C CA . LEU A 1 237 ? -6.254 -26.719 -0.968 1 97.38 237 LEU A CA 1
ATOM 1905 C C . LEU A 1 237 ? -5.293 -25.531 -1.034 1 97.38 237 LEU A C 1
ATOM 1907 O O . LEU A 1 237 ? -5.617 -24.5 -1.61 1 97.38 237 LEU A O 1
ATOM 1911 N N . SER A 1 238 ? -4.188 -25.594 -0.4 1 97.56 238 SER A N 1
ATOM 1912 C CA . SER A 1 238 ? -3.016 -24.75 -0.563 1 97.56 238 SER A CA 1
ATOM 1913 C C . SER A 1 238 ? -1.807 -25.547 -1.029 1 97.56 238 SER A C 1
ATOM 1915 O O . SER A 1 238 ? -1.354 -26.469 -0.333 1 97.56 238 SER A O 1
ATOM 1917 N N . MET A 1 239 ? -1.367 -25.172 -2.215 1 97.56 239 MET A N 1
ATOM 1918 C CA . MET A 1 239 ? -0.159 -25.797 -2.75 1 97.56 239 MET A CA 1
ATOM 1919 C C . MET A 1 239 ? 1.091 -25.094 -2.219 1 97.56 239 MET A C 1
ATOM 1921 O O . MET A 1 239 ? 1.298 -23.906 -2.467 1 97.56 239 MET A O 1
ATOM 1925 N N . PHE A 1 240 ? 1.926 -25.844 -1.574 1 97.75 240 PHE A N 1
ATOM 1926 C CA . PHE A 1 240 ? 3.162 -25.266 -1.058 1 97.75 240 PHE A CA 1
ATOM 1927 C C . PHE A 1 240 ? 4.27 -25.328 -2.102 1 97.75 240 PHE A C 1
ATOM 1929 O O . PHE A 1 240 ? 5.051 -24.391 -2.252 1 97.75 240 PHE A O 1
ATOM 1936 N N . PHE A 1 241 ? 4.359 -26.406 -2.752 1 97.81 241 PHE A N 1
ATOM 1937 C CA . PHE A 1 241 ? 5.246 -26.562 -3.898 1 97.81 241 PHE A CA 1
ATOM 1938 C C . PHE A 1 241 ? 4.676 -27.578 -4.887 1 97.81 241 PHE A C 1
ATOM 1940 O O . PHE A 1 241 ? 3.951 -28.5 -4.496 1 97.81 241 PHE A O 1
ATOM 1947 N N . SER A 1 242 ? 4.945 -27.375 -6.148 1 97.75 242 SER A N 1
ATOM 1948 C CA . SER A 1 242 ? 4.531 -28.281 -7.207 1 97.75 242 SER A CA 1
ATOM 1949 C C . SER A 1 242 ? 5.328 -28.047 -8.484 1 97.75 242 SER A C 1
ATOM 1951 O O . SER A 1 242 ? 6.027 -27.031 -8.609 1 97.75 242 SER A O 1
ATOM 1953 N N . THR A 1 243 ? 5.191 -28.938 -9.367 1 97.12 243 THR A N 1
ATOM 1954 C CA . THR A 1 243 ? 5.801 -28.766 -10.68 1 97.12 243 THR A CA 1
ATOM 1955 C C . THR A 1 243 ? 4.805 -28.172 -11.664 1 97.12 243 THR A C 1
ATOM 1957 O O . THR A 1 243 ? 5.125 -27.969 -12.836 1 97.12 243 THR A O 1
ATOM 1960 N N . HIS A 1 244 ? 3.602 -27.812 -11.195 1 96.5 244 HIS A N 1
ATOM 1961 C CA . HIS A 1 244 ? 2.6 -27.219 -12.062 1 96.5 244 HIS A CA 1
ATOM 1962 C C . HIS A 1 244 ? 3.146 -25.969 -12.758 1 96.5 244 HIS A C 1
ATOM 1964 O O . HIS A 1 244 ? 3.791 -25.141 -12.125 1 96.5 244 HIS A O 1
ATOM 1970 N N . TYR A 1 245 ? 2.947 -25.859 -14.109 1 97.5 245 TYR A N 1
ATOM 1971 C CA . TYR A 1 245 ? 3.271 -24.703 -14.93 1 97.5 245 TYR A CA 1
ATOM 1972 C C . TYR A 1 245 ? 4.777 -24.469 -14.977 1 97.5 245 TYR A C 1
ATOM 1974 O O . TYR A 1 245 ? 5.234 -23.375 -15.305 1 97.5 245 TYR A O 1
ATOM 1982 N N . ALA A 1 246 ? 5.617 -25.453 -14.586 1 96.69 246 ALA A N 1
ATOM 1983 C CA . ALA A 1 246 ? 7.07 -25.312 -14.609 1 96.69 246 ALA A CA 1
ATOM 1984 C C . ALA A 1 246 ? 7.746 -26.609 -15.047 1 96.69 246 ALA A C 1
ATOM 1986 O O . ALA A 1 246 ? 8.727 -26.594 -15.789 1 96.69 246 ALA A O 1
ATOM 1987 N N . GLY A 1 247 ? 7.238 -27.719 -14.508 1 95.12 247 GLY A N 1
ATOM 1988 C CA . GLY A 1 247 ? 7.828 -29.016 -14.836 1 95.12 247 GLY A CA 1
ATOM 1989 C C . GLY A 1 247 ? 8.984 -29.391 -13.922 1 95.12 247 GLY A C 1
ATOM 1990 O O . GLY A 1 247 ? 8.977 -29.047 -12.734 1 95.12 247 GLY A O 1
ATOM 1991 N N . GLU A 1 248 ? 9.883 -30.125 -14.469 1 93.5 248 GLU A N 1
ATOM 1992 C CA . GLU A 1 248 ? 10.969 -30.75 -13.727 1 93.5 248 GLU A CA 1
ATOM 1993 C C . GLU A 1 248 ? 11.875 -29.703 -13.078 1 93.5 248 GLU A C 1
ATOM 1995 O O . GLU A 1 248 ? 12.539 -29.984 -12.078 1 93.5 248 GLU A O 1
ATOM 2000 N N . SER A 1 249 ? 11.844 -28.516 -13.602 1 94.25 249 SER A N 1
ATOM 2001 C CA . SER A 1 249 ? 12.688 -27.438 -13.086 1 94.25 249 SER A CA 1
ATOM 2002 C C . SER A 1 249 ? 12.328 -27.094 -11.641 1 94.25 249 SER A C 1
ATOM 2004 O O . SER A 1 249 ? 13.133 -26.5 -10.922 1 94.25 249 SER A O 1
ATOM 2006 N N . LEU A 1 250 ? 11.156 -27.484 -11.18 1 97 250 LEU A N 1
ATOM 2007 C CA . LEU A 1 250 ? 10.734 -27.141 -9.82 1 97 250 LEU A CA 1
ATOM 2008 C C . LEU A 1 250 ? 10.57 -28.391 -8.969 1 97 250 LEU A C 1
ATOM 2010 O O . LEU A 1 250 ? 9.938 -28.344 -7.91 1 97 250 LEU A O 1
ATOM 2014 N N . GLU A 1 251 ? 11.07 -29.516 -9.43 1 96.62 251 GLU A N 1
ATOM 2015 C CA . GLU A 1 251 ? 11.211 -30.656 -8.531 1 96.62 251 GLU A CA 1
ATOM 2016 C C . GLU A 1 251 ? 12.234 -30.375 -7.438 1 96.62 251 GLU A C 1
ATOM 2018 O O . GLU A 1 251 ? 13.344 -29.922 -7.719 1 96.62 251 GLU A O 1
ATOM 2023 N N . ILE A 1 252 ? 11.828 -30.594 -6.23 1 97.94 252 ILE A N 1
ATOM 2024 C CA . ILE A 1 252 ? 12.797 -30.453 -5.152 1 97.94 252 ILE A CA 1
ATOM 2025 C C . ILE A 1 252 ? 13.648 -31.719 -5.055 1 97.94 252 ILE A C 1
ATOM 2027 O O . ILE A 1 252 ? 13.227 -32.719 -4.445 1 97.94 252 ILE A O 1
ATOM 2031 N N . SER A 1 253 ? 14.867 -31.641 -5.562 1 97.5 253 SER A N 1
ATOM 2032 C CA . SER A 1 253 ? 15.727 -32.812 -5.672 1 97.5 253 SER A CA 1
ATOM 2033 C C . SER A 1 253 ? 16.844 -32.781 -4.629 1 97.5 253 SER A C 1
ATOM 2035 O O . SER A 1 253 ? 17.562 -31.797 -4.52 1 97.5 253 SER A O 1
ATOM 2037 N N . PHE A 1 254 ? 16.922 -33.812 -3.893 1 97.56 254 PHE A N 1
ATOM 2038 C CA . PHE A 1 254 ? 18 -33.969 -2.926 1 97.56 254 PHE A CA 1
ATOM 2039 C C . PHE A 1 254 ? 18.953 -35.094 -3.34 1 97.56 254 PHE A C 1
ATOM 2041 O O . PHE A 1 254 ? 18.5 -36.188 -3.715 1 97.56 254 PHE A O 1
ATOM 2048 N N . ARG A 1 255 ? 20.203 -34.844 -3.285 1 96.81 255 ARG A N 1
ATOM 2049 C CA . ARG A 1 255 ? 21.25 -35.781 -3.699 1 96.81 255 ARG A CA 1
ATOM 2050 C C . ARG A 1 255 ? 22.391 -35.812 -2.688 1 96.81 255 ARG A C 1
ATOM 2052 O O . ARG A 1 255 ? 22.562 -34.875 -1.917 1 96.81 255 ARG A O 1
ATOM 2059 N N . ASN A 1 256 ? 23.062 -36.906 -2.688 1 96.31 256 ASN A N 1
ATOM 2060 C CA . ASN A 1 256 ? 24.328 -37.062 -1.972 1 96.31 256 ASN A CA 1
ATOM 2061 C C . ASN A 1 256 ? 24.172 -36.75 -0.489 1 96.31 256 ASN A C 1
ATOM 2063 O O . ASN A 1 256 ? 25.047 -36.094 0.102 1 96.31 256 ASN A O 1
ATOM 2067 N N . GLY A 1 257 ? 23.047 -37 0.054 1 94.81 257 GLY A N 1
ATOM 2068 C CA . GLY A 1 257 ? 22.844 -36.875 1.488 1 94.81 257 GLY A CA 1
ATOM 2069 C C . GLY A 1 257 ? 22.703 -35.469 1.955 1 94.81 257 GLY A C 1
ATOM 2070 O O . GLY A 1 257 ? 22.859 -35.156 3.143 1 94.81 257 GLY A O 1
ATOM 2071 N N . GLU A 1 258 ? 22.406 -34.5 1.16 1 96 258 GLU A N 1
ATOM 2072 C CA . GLU A 1 258 ? 22.328 -33.094 1.563 1 96 258 GLU A CA 1
ATOM 2073 C C . GLU A 1 258 ? 21.219 -32.875 2.572 1 96 258 GLU A C 1
ATOM 2075 O O . GLU A 1 258 ? 20.109 -33.375 2.402 1 96 258 GLU A O 1
ATOM 2080 N N . PRO A 1 259 ? 21.469 -32.125 3.668 1 97.62 259 PRO A N 1
ATOM 2081 C CA . PRO A 1 259 ? 20.438 -31.812 4.664 1 97.62 259 PRO A CA 1
ATOM 2082 C C . PRO A 1 259 ? 19.516 -30.672 4.227 1 97.62 259 PRO A C 1
ATOM 2084 O O . PRO A 1 259 ? 19.875 -29.875 3.365 1 97.62 259 PRO A O 1
ATOM 2087 N N . TRP A 1 260 ? 18.344 -30.688 4.777 1 98.06 260 TRP A N 1
ATOM 2088 C CA . TRP A 1 260 ? 17.359 -29.672 4.426 1 98.06 260 TRP A CA 1
ATOM 2089 C C . TRP A 1 260 ? 16.281 -29.562 5.5 1 98.06 260 TRP A C 1
ATOM 2091 O O . TRP A 1 260 ? 15.875 -30.578 6.086 1 98.06 260 TRP A O 1
ATOM 2101 N N . LYS A 1 261 ? 15.82 -28.359 5.824 1 98.25 261 LYS A N 1
ATOM 2102 C CA . LYS A 1 261 ? 14.695 -28.109 6.723 1 98.25 261 LYS A CA 1
ATOM 2103 C C . LYS A 1 261 ? 13.891 -26.891 6.27 1 98.25 261 LYS A C 1
ATOM 2105 O O . LYS A 1 261 ? 14.469 -25.875 5.867 1 98.25 261 LYS A O 1
ATOM 2110 N N . LYS A 1 262 ? 12.594 -27 6.312 1 98.31 262 LYS A N 1
ATOM 2111 C CA . LYS A 1 262 ? 11.766 -25.875 5.875 1 98.31 262 LYS A CA 1
ATOM 2112 C C . LYS A 1 262 ? 10.391 -25.922 6.527 1 98.31 262 LYS A C 1
ATOM 2114 O O . LYS A 1 262 ? 9.867 -27 6.816 1 98.31 262 LYS A O 1
ATOM 2119 N N . VAL A 1 263 ? 9.906 -24.766 6.863 1 98.69 263 VAL A N 1
ATOM 2120 C CA . VAL A 1 263 ? 8.562 -24.609 7.406 1 98.69 263 VAL A CA 1
ATOM 2121 C C . VAL A 1 263 ? 7.598 -24.188 6.297 1 98.69 263 VAL A C 1
ATOM 2123 O O . VAL A 1 263 ? 7.879 -23.25 5.543 1 98.69 263 VAL A O 1
ATOM 2126 N N . PHE A 1 264 ? 6.496 -24.859 6.137 1 98.56 264 PHE A N 1
ATOM 2127 C CA . PHE A 1 264 ? 5.43 -24.5 5.211 1 98.56 264 PHE A CA 1
ATOM 2128 C C . PHE A 1 264 ? 4.199 -24 5.965 1 98.56 264 PHE A C 1
ATOM 2130 O O . PHE A 1 264 ? 3.592 -24.75 6.73 1 98.56 264 PHE A O 1
ATOM 2137 N N . GLY A 1 265 ? 3.744 -22.734 5.648 1 97.94 265 GLY A N 1
ATOM 2138 C CA . GLY A 1 265 ? 2.684 -22.094 6.402 1 97.94 265 GLY A CA 1
ATOM 2139 C C . GLY A 1 265 ? 3.201 -21.219 7.527 1 97.94 265 GLY A C 1
ATOM 2140 O O . GLY A 1 265 ? 4.379 -20.859 7.551 1 97.94 265 GLY A O 1
ATOM 2141 N N . PRO A 1 266 ? 2.316 -20.938 8.43 1 98.25 266 PRO A N 1
ATOM 2142 C CA . PRO A 1 266 ? 0.936 -21.406 8.609 1 98.25 266 PRO A CA 1
ATOM 2143 C C . PRO A 1 266 ? -0.02 -20.812 7.574 1 98.25 266 PRO A C 1
ATOM 2145 O O . PRO A 1 266 ? 0.146 -19.672 7.152 1 98.25 266 PRO A O 1
ATOM 2148 N N . VAL A 1 267 ? -0.962 -21.578 7.145 1 98.56 267 VAL A N 1
ATOM 2149 C CA . VAL A 1 267 ? -2.17 -21.125 6.465 1 98.56 267 VAL A CA 1
ATOM 2150 C C . VAL A 1 267 ? -3.344 -21.125 7.441 1 98.56 267 VAL A C 1
ATOM 2152 O O . VAL A 1 267 ? -3.277 -21.75 8.5 1 98.56 267 VAL A O 1
ATOM 2155 N N . MET A 1 268 ? -4.359 -20.422 7.102 1 98.44 268 MET A N 1
ATOM 2156 C CA . MET A 1 268 ? -5.547 -20.375 7.957 1 98.44 268 MET A CA 1
ATOM 2157 C C . MET A 1 268 ? -6.75 -20.984 7.246 1 98.44 268 MET A C 1
ATOM 2159 O O . MET A 1 268 ? -7 -20.688 6.078 1 98.44 268 MET A O 1
ATOM 2163 N N . ILE A 1 269 ? -7.414 -21.828 7.91 1 98.75 269 ILE A N 1
ATOM 2164 C CA . ILE A 1 269 ? -8.766 -22.234 7.539 1 98.75 269 ILE A CA 1
ATOM 2165 C C . ILE A 1 269 ? -9.789 -21.375 8.273 1 98.75 269 ILE A C 1
ATOM 2167 O O . ILE A 1 269 ? -9.953 -21.5 9.492 1 98.75 269 ILE A O 1
ATOM 2171 N N . TYR A 1 270 ? -10.445 -20.547 7.488 1 98.31 270 TYR A N 1
ATOM 2172 C CA . TYR A 1 270 ? -11.359 -19.562 8.055 1 98.31 270 TYR A CA 1
ATOM 2173 C C . TYR A 1 270 ? -12.812 -19.938 7.777 1 98.31 270 TYR A C 1
ATOM 2175 O O . TYR A 1 270 ? -13.141 -20.375 6.676 1 98.31 270 TYR A O 1
ATOM 2183 N N . LEU A 1 271 ? -13.633 -19.844 8.797 1 98.62 271 LEU A N 1
ATOM 2184 C CA . LEU A 1 271 ? -15.062 -20.094 8.688 1 98.62 271 LEU A CA 1
ATOM 2185 C C . LEU A 1 271 ? -15.875 -18.859 9.047 1 98.62 271 LEU A C 1
ATOM 2187 O O . LEU A 1 271 ? -15.5 -18.109 9.953 1 98.62 271 LEU A O 1
ATOM 2191 N N . ASN A 1 272 ? -16.875 -18.609 8.289 1 96.94 272 ASN A N 1
ATOM 2192 C CA . ASN A 1 272 ? -17.766 -17.5 8.602 1 96.94 272 ASN A CA 1
ATOM 2193 C C . ASN A 1 272 ? -19.203 -17.797 8.234 1 96.94 272 ASN A C 1
ATOM 2195 O O . ASN A 1 272 ? -19.5 -18.828 7.621 1 96.94 272 ASN A O 1
ATOM 2199 N N . SER A 1 273 ? -20.172 -17.047 8.727 1 96.62 273 SER A N 1
ATOM 2200 C CA . SER A 1 273 ? -21.594 -17.219 8.469 1 96.62 273 SER A CA 1
ATOM 2201 C C . SER A 1 273 ? -22.328 -15.883 8.492 1 96.62 273 SER A C 1
ATOM 2203 O O . SER A 1 273 ? -21.797 -14.891 9 1 96.62 273 SER A O 1
ATOM 2205 N N . VAL A 1 274 ? -23.359 -15.82 7.801 1 92.94 274 VAL A N 1
ATOM 2206 C CA . VAL A 1 274 ? -24.25 -14.672 7.852 1 92.94 274 VAL A CA 1
ATOM 2207 C C . VAL A 1 274 ? -25.672 -15.141 8.164 1 92.94 274 VAL A C 1
ATOM 2209 O O . VAL A 1 274 ? -25.969 -16.328 8.094 1 92.94 274 VAL A O 1
ATOM 2212 N N . SER A 1 275 ? -26.516 -14.148 8.523 1 90.31 275 SER A N 1
ATOM 2213 C CA . SER A 1 275 ? -27.891 -14.484 8.82 1 90.31 275 SER A CA 1
ATOM 2214 C C . SER A 1 275 ? -28.625 -15 7.578 1 90.31 275 SER A C 1
ATOM 2216 O O . SER A 1 275 ? -28.203 -14.719 6.453 1 90.31 275 SER A O 1
ATOM 2218 N N . GLN A 1 276 ? -29.625 -15.727 7.797 1 85.38 276 GLN A N 1
ATOM 2219 C CA . GLN A 1 276 ? -30.391 -16.359 6.723 1 85.38 276 GLN A CA 1
ATOM 2220 C C . GLN A 1 276 ? -30.984 -15.312 5.781 1 85.38 276 GLN A C 1
ATOM 2222 O O . GLN A 1 276 ? -31.172 -15.578 4.594 1 85.38 276 GLN A O 1
ATOM 2227 N N . ASP A 1 277 ? -31.156 -14.133 6.297 1 87.75 277 ASP A N 1
ATOM 2228 C CA . ASP A 1 277 ? -31.781 -13.086 5.5 1 87.75 277 ASP A CA 1
ATOM 2229 C C . ASP A 1 277 ? -30.734 -12.305 4.703 1 87.75 277 ASP A C 1
ATOM 2231 O O . ASP A 1 277 ? -31.078 -11.508 3.83 1 87.75 277 ASP A O 1
ATOM 2235 N N . ASP A 1 278 ? -29.531 -12.688 4.883 1 87.31 278 ASP A N 1
ATOM 2236 C CA . ASP A 1 278 ? -28.453 -11.945 4.23 1 87.31 278 ASP A CA 1
ATOM 2237 C C . ASP A 1 278 ? -28.047 -12.617 2.926 1 87.31 278 ASP A C 1
ATOM 2239 O O . ASP A 1 278 ? -28.266 -13.812 2.738 1 87.31 278 ASP A O 1
ATOM 2243 N N . ASP A 1 279 ? -27.516 -11.805 2.096 1 88.56 279 ASP A N 1
ATOM 2244 C CA . ASP A 1 279 ? -26.922 -12.32 0.865 1 88.56 279 ASP A CA 1
ATOM 2245 C C . ASP A 1 279 ? -25.672 -13.141 1.161 1 88.56 279 ASP A C 1
ATOM 2247 O O . ASP A 1 279 ? -24.703 -12.625 1.731 1 88.56 279 ASP A O 1
ATOM 2251 N N . PRO A 1 280 ? -25.625 -14.406 0.74 1 88.31 280 PRO A N 1
ATOM 2252 C CA . PRO A 1 280 ? -24.469 -15.266 1.009 1 88.31 280 PRO A CA 1
ATOM 2253 C C . PRO A 1 280 ? -23.188 -14.719 0.404 1 88.31 280 PRO A C 1
ATOM 2255 O O . PRO A 1 280 ? -22.094 -15.086 0.84 1 88.31 280 PRO A O 1
ATOM 2258 N N . LEU A 1 281 ? -23.281 -13.828 -0.547 1 86.94 281 LEU A N 1
ATOM 2259 C CA . LEU A 1 281 ? -22.078 -13.289 -1.192 1 86.94 281 LEU A CA 1
ATOM 2260 C C . LEU A 1 281 ? -21.328 -12.359 -0.25 1 86.94 281 LEU A C 1
ATOM 2262 O O . LEU A 1 281 ? -20.172 -12.031 -0.494 1 86.94 281 LEU A O 1
ATOM 2266 N N . LYS A 1 282 ? -21.984 -12.062 0.828 1 90.62 282 LYS A N 1
ATOM 2267 C CA . LYS A 1 282 ? -21.312 -11.289 1.869 1 90.62 282 LYS A CA 1
ATOM 2268 C C . LYS A 1 282 ? -20.203 -12.094 2.529 1 90.62 282 LYS A C 1
ATOM 2270 O O . LYS A 1 282 ? -19.266 -11.523 3.098 1 90.62 282 LYS A O 1
ATOM 2275 N N . LEU A 1 283 ? -20.344 -13.414 2.459 1 96.38 283 LEU A N 1
ATOM 2276 C CA . LEU A 1 283 ? -19.344 -14.297 3.045 1 96.38 283 LEU A CA 1
ATOM 2277 C C . LEU A 1 283 ? -17.984 -14.094 2.375 1 96.38 283 LEU A C 1
ATOM 2279 O O . LEU A 1 283 ? -16.953 -14.164 3.035 1 96.38 283 LEU A O 1
ATOM 2283 N N . TRP A 1 284 ? -18 -13.82 1.074 1 95.94 284 TRP A N 1
ATOM 2284 C CA . TRP A 1 284 ? -16.766 -13.609 0.325 1 95.94 284 TRP A CA 1
ATOM 2285 C C . TRP A 1 284 ? -16.109 -12.297 0.742 1 95.94 284 TRP A C 1
ATOM 2287 O O . TRP A 1 284 ? -14.898 -12.266 0.991 1 95.94 284 TRP A O 1
ATOM 2297 N N . ALA A 1 285 ? -16.859 -11.266 0.832 1 92.19 285 ALA A N 1
ATOM 2298 C CA . ALA A 1 285 ? -16.312 -9.977 1.249 1 92.19 285 ALA A CA 1
ATOM 2299 C C . ALA A 1 285 ? -15.688 -10.062 2.637 1 92.19 285 ALA A C 1
ATOM 2301 O O . ALA A 1 285 ? -14.625 -9.484 2.885 1 92.19 285 ALA A O 1
ATOM 2302 N N . ASP A 1 286 ? -16.406 -10.758 3.484 1 93.81 286 ASP A N 1
ATOM 2303 C CA . ASP A 1 286 ? -15.883 -10.961 4.832 1 93.81 286 ASP A CA 1
ATOM 2304 C C . ASP A 1 286 ? -14.57 -11.742 4.801 1 93.81 286 ASP A C 1
ATOM 2306 O O . ASP A 1 286 ? -13.633 -11.414 5.531 1 93.81 286 ASP A O 1
ATOM 2310 N N . ALA A 1 287 ? -14.508 -12.758 4.016 1 96.75 287 ALA A N 1
ATOM 2311 C CA . ALA A 1 287 ? -13.297 -13.562 3.883 1 96.75 287 ALA A CA 1
ATOM 2312 C C . ALA A 1 287 ? -12.125 -12.719 3.387 1 96.75 287 ALA A C 1
ATOM 2314 O O . ALA A 1 287 ? -10.992 -12.898 3.828 1 96.75 287 ALA A O 1
ATOM 2315 N N . LYS A 1 288 ? -12.383 -11.852 2.467 1 94.94 288 LYS A N 1
ATOM 2316 C CA . LYS A 1 288 ? -11.344 -10.945 1.984 1 94.94 288 LYS A CA 1
ATOM 2317 C C . LYS A 1 288 ? -10.836 -10.039 3.104 1 94.94 288 LYS A C 1
ATOM 2319 O O . LYS A 1 288 ? -9.633 -9.805 3.221 1 94.94 288 LYS A O 1
ATOM 2324 N N . GLY A 1 289 ? -11.773 -9.531 3.877 1 92.56 289 GLY A N 1
ATOM 2325 C CA . GLY A 1 289 ? -11.375 -8.734 5.027 1 92.56 289 GLY A CA 1
ATOM 2326 C C . GLY A 1 289 ? -10.461 -9.492 5.984 1 92.56 289 GLY A C 1
ATOM 2327 O O . GLY A 1 289 ? -9.453 -8.953 6.441 1 92.56 289 GLY A O 1
ATOM 2328 N N . GLN A 1 290 ? -10.836 -10.719 6.27 1 94.44 290 GLN A N 1
ATOM 2329 C CA . GLN A 1 290 ? -10.031 -11.555 7.145 1 94.44 290 GLN A CA 1
ATOM 2330 C C . GLN A 1 290 ? -8.648 -11.805 6.543 1 94.44 290 GLN A C 1
ATOM 2332 O O . GLN A 1 290 ? -7.645 -11.797 7.254 1 94.44 290 GLN A O 1
ATOM 2337 N N . MET A 1 291 ? -8.68 -12.07 5.273 1 96.75 291 MET A N 1
ATOM 2338 C CA . MET A 1 291 ? -7.422 -12.305 4.566 1 96.75 291 MET A CA 1
ATOM 2339 C C . MET A 1 291 ? -6.48 -11.117 4.715 1 96.75 291 MET A C 1
ATOM 2341 O O . MET A 1 291 ? -5.289 -11.289 4.973 1 96.75 291 MET A O 1
ATOM 2345 N N . LEU A 1 292 ? -6.965 -9.938 4.531 1 94.81 292 LEU A N 1
ATOM 2346 C CA . LEU A 1 292 ? -6.152 -8.734 4.664 1 94.81 292 LEU A CA 1
ATOM 2347 C C . LEU A 1 292 ? -5.59 -8.609 6.074 1 94.81 292 LEU A C 1
ATOM 2349 O O . LEU A 1 292 ? -4.418 -8.266 6.258 1 94.81 292 LEU A O 1
ATOM 2353 N N . LEU A 1 293 ? -6.406 -8.875 7.031 1 93.38 293 LEU A N 1
ATOM 2354 C CA . LEU A 1 293 ? -5.977 -8.828 8.422 1 93.38 293 LEU A CA 1
ATOM 2355 C C . LEU A 1 293 ? -4.867 -9.844 8.688 1 93.38 293 LEU A C 1
ATOM 2357 O O . LEU A 1 293 ? -3.887 -9.539 9.367 1 93.38 293 LEU A O 1
ATOM 2361 N N . GLU A 1 294 ? -5.062 -11.031 8.18 1 95.81 294 GLU A N 1
ATOM 2362 C CA . GLU A 1 294 ? -4.051 -12.07 8.344 1 95.81 294 GLU A CA 1
ATOM 2363 C C . GLU A 1 294 ? -2.732 -11.672 7.695 1 95.81 294 GLU A C 1
ATOM 2365 O O . GLU A 1 294 ? -1.66 -11.898 8.258 1 95.81 294 GLU A O 1
ATOM 2370 N N . GLY A 1 295 ? -2.877 -11.172 6.488 1 95.06 295 GLY A N 1
ATOM 2371 C CA . GLY A 1 295 ? -1.675 -10.719 5.805 1 95.06 295 GLY A CA 1
ATOM 2372 C C . GLY A 1 295 ? -0.882 -9.703 6.609 1 95.06 295 GLY A C 1
ATOM 2373 O O . GLY A 1 295 ? 0.343 -9.797 6.703 1 95.06 295 GLY A O 1
ATOM 2374 N N . GLU A 1 296 ? -1.525 -8.742 7.219 1 92.19 296 GLU A N 1
ATOM 2375 C CA . GLU A 1 296 ? -0.878 -7.68 7.984 1 92.19 296 GLU A CA 1
ATOM 2376 C C . GLU A 1 296 ? -0.394 -8.188 9.336 1 92.19 296 GLU A C 1
ATOM 2378 O O . GLU A 1 296 ? 0.358 -7.504 10.031 1 92.19 296 GLU A O 1
ATOM 2383 N N . SER A 1 297 ? -0.774 -9.398 9.703 1 92.69 297 SER A N 1
ATOM 2384 C CA . SER A 1 297 ? -0.373 -9.992 10.969 1 92.69 297 SER A CA 1
ATOM 2385 C C . SER A 1 297 ? 0.845 -10.898 10.805 1 92.69 297 SER A C 1
ATOM 2387 O O . SER A 1 297 ? 1.385 -11.414 11.781 1 92.69 297 SER A O 1
ATOM 2389 N N . TRP A 1 298 ? 1.266 -11.047 9.539 1 94.62 298 TRP A N 1
ATOM 2390 C CA . TRP A 1 298 ? 2.416 -11.898 9.266 1 94.62 298 TRP A CA 1
ATOM 2391 C C . TRP A 1 298 ? 3.719 -11.18 9.594 1 94.62 298 TRP A C 1
ATOM 2393 O O . TRP A 1 298 ? 3.9 -10.016 9.234 1 94.62 298 TRP A O 1
ATOM 2403 N N . PRO A 1 299 ? 4.766 -11.891 10.266 1 96.19 299 PRO A N 1
ATOM 2404 C CA . PRO A 1 299 ? 4.617 -13.227 10.836 1 96.19 299 PRO A CA 1
ATOM 2405 C C . PRO A 1 299 ? 3.795 -13.234 12.125 1 96.19 299 PRO A C 1
ATOM 2407 O O . PRO A 1 299 ? 3.77 -12.227 12.844 1 96.19 299 PRO A O 1
ATOM 2410 N N . TYR A 1 300 ? 3.148 -14.328 12.305 1 95.5 300 TYR A N 1
ATOM 2411 C CA . TYR A 1 300 ? 2.338 -14.453 13.508 1 95.5 300 TYR A CA 1
ATOM 2412 C C . TYR A 1 300 ? 3.211 -14.477 14.75 1 95.5 300 TYR A C 1
ATOM 2414 O O . TYR A 1 300 ? 4.375 -14.883 14.695 1 95.5 300 TYR A O 1
ATOM 2422 N N . ASP A 1 301 ? 2.658 -14.117 15.891 1 92.56 301 ASP A N 1
ATOM 2423 C CA . ASP A 1 301 ? 3.41 -14.078 17.141 1 92.56 301 ASP A CA 1
ATOM 2424 C C . ASP A 1 301 ? 2.975 -15.203 18.078 1 92.56 301 ASP A C 1
ATOM 2426 O O . ASP A 1 301 ? 3.406 -15.266 19.234 1 92.56 301 ASP A O 1
ATOM 2430 N N . PHE A 1 302 ? 2.143 -16.109 17.625 1 93.75 302 PHE A N 1
ATOM 2431 C CA . PHE A 1 302 ? 1.61 -17.141 18.516 1 93.75 302 PHE A CA 1
ATOM 2432 C C . PHE A 1 302 ? 2.158 -18.516 18.141 1 93.75 302 PHE A C 1
ATOM 2434 O O . PHE A 1 302 ? 1.918 -19.484 18.844 1 93.75 302 PHE A O 1
ATOM 2441 N N . VAL A 1 303 ? 2.863 -18.656 17 1 96.5 303 VAL A N 1
ATOM 2442 C CA . VAL A 1 303 ? 3.391 -19.938 16.531 1 96.5 303 VAL A CA 1
ATOM 2443 C C . VAL A 1 303 ? 4.551 -20.359 17.422 1 96.5 303 VAL A C 1
ATOM 2445 O O . VAL A 1 303 ? 5.559 -19.656 17.531 1 96.5 303 VAL A O 1
ATOM 2448 N N . LEU A 1 304 ? 4.461 -21.516 18 1 96.56 304 LEU A N 1
ATOM 2449 C CA . LEU A 1 304 ? 5.457 -21.938 18.984 1 96.56 304 LEU A CA 1
ATOM 2450 C C . LEU A 1 304 ? 6.406 -22.969 18.391 1 96.56 304 LEU A C 1
ATOM 2452 O O . LEU A 1 304 ? 6.344 -24.141 18.75 1 96.56 304 LEU A O 1
ATOM 2456 N N . SER A 1 305 ? 7.309 -22.562 17.609 1 96.94 305 SER A N 1
ATOM 2457 C CA . SER A 1 305 ? 8.383 -23.375 17.031 1 96.94 305 SER A CA 1
ATOM 2458 C C . SER A 1 305 ? 9.648 -22.547 16.844 1 96.94 305 SER A C 1
ATOM 2460 O O . SER A 1 305 ? 9.586 -21.391 16.422 1 96.94 305 SER A O 1
ATOM 2462 N N . GLU A 1 306 ? 10.75 -23.125 17.141 1 96.38 306 GLU A N 1
ATOM 2463 C CA . GLU A 1 306 ? 12.031 -22.453 16.938 1 96.38 306 GLU A CA 1
ATOM 2464 C C . GLU A 1 306 ? 12.328 -22.25 15.453 1 96.38 306 GLU A C 1
ATOM 2466 O O . GLU A 1 306 ? 13.148 -21.406 15.086 1 96.38 306 GLU A O 1
ATOM 2471 N N . ASP A 1 307 ? 11.656 -23.016 14.609 1 97.75 307 ASP A N 1
ATOM 2472 C CA . ASP A 1 307 ? 11.891 -22.953 13.164 1 97.75 307 ASP A CA 1
ATOM 2473 C C . ASP A 1 307 ? 11.062 -21.828 12.531 1 97.75 307 ASP A C 1
ATOM 2475 O O . ASP A 1 307 ? 11.203 -21.562 11.336 1 97.75 307 ASP A O 1
ATOM 2479 N N . TYR A 1 308 ? 10.234 -21.203 13.297 1 98.06 308 TYR A N 1
ATOM 2480 C CA . TYR A 1 308 ? 9.406 -20.078 12.852 1 98.06 308 TYR A CA 1
ATOM 2481 C C . TYR A 1 308 ? 9.82 -18.781 13.539 1 98.06 308 TYR A C 1
ATOM 2483 O O . TYR A 1 308 ? 9.289 -18.453 14.602 1 98.06 308 TYR A O 1
ATOM 2491 N N . PRO A 1 309 ? 10.773 -18.031 12.93 1 97.38 309 PRO A N 1
ATOM 2492 C CA . PRO A 1 309 ? 11.227 -16.781 13.555 1 97.38 309 PRO A CA 1
ATOM 2493 C C . PRO A 1 309 ? 10.125 -15.727 13.625 1 97.38 309 PRO A C 1
ATOM 2495 O O . PRO A 1 309 ? 9.391 -15.531 12.656 1 97.38 309 PRO A O 1
ATOM 2498 N N . PHE A 1 310 ? 10.008 -15.102 14.773 1 95.06 310 PHE A N 1
ATOM 2499 C CA . PHE A 1 310 ? 9.062 -14.016 14.969 1 95.06 310 PHE A CA 1
ATOM 2500 C C . PHE A 1 310 ? 9.555 -12.734 14.312 1 95.06 310 PHE A C 1
ATOM 2502 O O . PHE A 1 310 ? 10.664 -12.695 13.773 1 95.06 310 PHE A O 1
ATOM 2509 N N . ALA A 1 311 ? 8.703 -11.711 14.344 1 93.12 311 ALA A N 1
ATOM 2510 C CA . ALA A 1 311 ? 8.977 -10.461 13.641 1 93.12 311 ALA A CA 1
ATOM 2511 C C . ALA A 1 311 ? 10.312 -9.867 14.07 1 93.12 311 ALA A C 1
ATOM 2513 O O . ALA A 1 311 ? 11.109 -9.43 13.234 1 93.12 311 ALA A O 1
ATOM 2514 N N . HIS A 1 312 ? 10.672 -9.891 15.406 1 89.69 312 HIS A N 1
ATOM 2515 C CA . HIS A 1 312 ? 11.883 -9.266 15.938 1 89.69 312 HIS A CA 1
ATOM 2516 C C . HIS A 1 312 ? 13.117 -10.086 15.594 1 89.69 312 HIS A C 1
ATOM 2518 O O . HIS A 1 312 ? 14.25 -9.609 15.742 1 89.69 312 HIS A O 1
ATOM 2524 N N . GLN A 1 313 ? 12.891 -11.297 15.133 1 95.19 313 GLN A N 1
ATOM 2525 C CA . GLN A 1 313 ? 13.984 -12.188 14.742 1 95.19 313 GLN A CA 1
ATOM 2526 C C . GLN A 1 313 ? 14.219 -12.148 13.234 1 95.19 313 GLN A C 1
ATOM 2528 O O . GLN A 1 313 ? 14.961 -12.969 12.695 1 95.19 313 GLN A O 1
ATOM 2533 N N . ARG A 1 314 ? 13.539 -11.297 12.578 1 96.94 314 ARG A N 1
ATOM 2534 C CA . ARG A 1 314 ? 13.625 -11.156 11.125 1 96.94 314 ARG A CA 1
ATOM 2535 C C . ARG A 1 314 ? 14.211 -9.805 10.734 1 96.94 314 ARG A C 1
ATOM 2537 O O . ARG A 1 314 ? 14.508 -8.984 11.602 1 96.94 314 ARG A O 1
ATOM 2544 N N . GLY A 1 315 ? 14.555 -9.688 9.461 1 95.56 315 GLY A N 1
ATOM 2545 C CA . GLY A 1 315 ? 15.156 -8.445 9 1 95.56 315 GLY A CA 1
ATOM 2546 C C . GLY A 1 315 ? 14.32 -7.742 7.941 1 95.56 315 GLY A C 1
ATOM 2547 O O . GLY A 1 315 ? 13.266 -8.234 7.551 1 95.56 315 GLY A O 1
ATOM 2548 N N . ARG A 1 316 ? 14.781 -6.605 7.523 1 95.94 316 ARG A N 1
ATOM 2549 C CA . ARG A 1 316 ? 14.164 -5.801 6.473 1 95.94 316 ARG A CA 1
ATOM 2550 C C . ARG A 1 316 ? 15.227 -5.18 5.566 1 95.94 316 ARG A C 1
ATOM 2552 O O . ARG A 1 316 ? 16.328 -4.867 6.016 1 95.94 316 ARG A O 1
ATOM 2559 N N . VAL A 1 317 ? 14.883 -4.969 4.324 1 97.25 317 VAL A N 1
ATOM 2560 C CA . VAL A 1 317 ? 15.773 -4.375 3.334 1 97.25 317 VAL A CA 1
ATOM 2561 C C . VAL A 1 317 ? 15.016 -3.326 2.521 1 97.25 317 VAL A C 1
ATOM 2563 O O . VAL A 1 317 ? 13.906 -3.584 2.043 1 97.25 317 VAL A O 1
ATOM 2566 N N . GLY A 1 318 ? 15.539 -2.127 2.457 1 95.12 318 GLY A N 1
ATOM 2567 C CA . GLY A 1 318 ? 14.938 -1.071 1.657 1 95.12 318 GLY A CA 1
ATOM 2568 C C . GLY A 1 318 ? 15.898 -0.471 0.646 1 95.12 318 GLY A C 1
ATOM 2569 O O . GLY A 1 318 ? 17.109 -0.642 0.757 1 95.12 318 GLY A O 1
ATOM 2570 N N . GLY A 1 319 ? 15.344 0.183 -0.349 1 95.94 319 GLY A N 1
ATOM 2571 C CA . GLY A 1 319 ? 16.125 0.851 -1.382 1 95.94 319 GLY A CA 1
ATOM 2572 C C . GLY A 1 319 ? 15.266 1.441 -2.484 1 95.94 319 GLY A C 1
ATOM 2573 O O . GLY A 1 319 ? 14.07 1.668 -2.293 1 95.94 319 GLY A O 1
ATOM 2574 N N . ARG A 1 320 ? 15.898 1.841 -3.525 1 96.56 320 ARG A N 1
ATOM 2575 C CA . ARG A 1 320 ? 15.25 2.391 -4.711 1 96.56 320 ARG A CA 1
ATOM 2576 C C . ARG A 1 320 ? 15.805 1.76 -5.984 1 96.56 320 ARG A C 1
ATOM 2578 O O . ARG A 1 320 ? 17.031 1.635 -6.141 1 96.56 320 ARG A O 1
ATOM 2585 N N . LEU A 1 321 ? 14.938 1.29 -6.828 1 98.19 321 LEU A N 1
ATOM 2586 C CA . LEU A 1 321 ? 15.359 0.695 -8.094 1 98.19 321 LEU A CA 1
ATOM 2587 C C . LEU A 1 321 ? 15.141 1.66 -9.25 1 98.19 321 LEU A C 1
ATOM 2589 O O . LEU A 1 321 ? 14.039 2.197 -9.414 1 98.19 321 LEU A O 1
ATOM 2593 N N . LEU A 1 322 ? 16.172 1.883 -10.008 1 97.62 322 LEU A N 1
ATOM 2594 C CA . LEU A 1 322 ? 16.141 2.713 -11.211 1 97.62 322 LEU A CA 1
ATOM 2595 C C . LEU A 1 322 ? 16.562 1.909 -12.438 1 97.62 322 LEU A C 1
ATOM 2597 O O . LEU A 1 322 ? 17.125 0.821 -12.305 1 97.62 322 LEU A O 1
ATOM 2601 N N . VAL A 1 323 ? 16.203 2.404 -13.625 1 98.25 323 VAL A N 1
ATOM 2602 C CA . VAL A 1 323 ? 16.547 1.744 -14.883 1 98.25 323 VAL A CA 1
ATOM 2603 C C . VAL A 1 323 ? 17.359 2.693 -15.758 1 98.25 323 VAL A C 1
ATOM 2605 O O . VAL A 1 323 ? 17.031 3.875 -15.883 1 98.25 323 VAL A O 1
ATOM 2608 N N . GLN A 1 324 ? 18.422 2.219 -16.234 1 97.69 324 GLN A N 1
ATOM 2609 C CA . GLN A 1 324 ? 19.219 2.953 -17.219 1 97.69 324 GLN A CA 1
ATOM 2610 C C . GLN A 1 324 ? 19.109 2.328 -18.609 1 97.69 324 GLN A C 1
ATOM 2612 O O . GLN A 1 324 ? 19.562 1.2 -18.812 1 97.69 324 GLN A O 1
ATOM 2617 N N . ASP A 1 325 ? 18.484 2.914 -19.5 1 96.5 325 ASP A N 1
ATOM 2618 C CA . ASP A 1 325 ? 18.375 2.576 -20.906 1 96.5 325 ASP A CA 1
ATOM 2619 C C . ASP A 1 325 ? 18.5 3.822 -21.781 1 96.5 325 ASP A C 1
ATOM 2621 O O . ASP A 1 325 ? 17.531 4.555 -21.969 1 96.5 325 ASP A O 1
ATOM 2625 N N . SER A 1 326 ? 19.656 4.012 -22.375 1 94.31 326 SER A N 1
ATOM 2626 C CA . SER A 1 326 ? 19.984 5.25 -23.078 1 94.31 326 SER A CA 1
ATOM 2627 C C . SER A 1 326 ? 19.203 5.383 -24.375 1 94.31 326 SER A C 1
ATOM 2629 O O . SER A 1 326 ? 19.141 6.465 -24.953 1 94.31 326 SER A O 1
ATOM 2631 N N . TYR A 1 327 ? 18.672 4.328 -24.844 1 95.19 327 TYR A N 1
ATOM 2632 C CA . TYR A 1 327 ? 17.891 4.387 -26.062 1 95.19 327 TYR A CA 1
ATOM 2633 C C . TYR A 1 327 ? 16.453 4.812 -25.797 1 95.19 327 TYR A C 1
ATOM 2635 O O . TYR A 1 327 ? 15.695 5.09 -26.719 1 95.19 327 TYR A O 1
ATOM 2643 N N . ILE A 1 328 ? 16.078 4.832 -24.531 1 94.12 328 ILE A N 1
ATOM 2644 C CA . ILE A 1 328 ? 14.758 5.301 -24.125 1 94.12 328 ILE A CA 1
ATOM 2645 C C . ILE A 1 328 ? 14.867 6.691 -23.516 1 94.12 328 ILE A C 1
ATOM 2647 O O . ILE A 1 328 ? 14.07 7.582 -23.812 1 94.12 328 ILE A O 1
ATOM 2651 N N . SER A 1 329 ? 15.797 6.863 -22.656 1 93.94 329 SER A N 1
ATOM 2652 C CA . SER A 1 329 ? 15.984 8.125 -21.953 1 93.94 329 SER A CA 1
ATOM 2653 C C . SER A 1 329 ? 17.453 8.336 -21.578 1 93.94 329 SER A C 1
ATOM 2655 O O . SER A 1 329 ? 18.141 7.387 -21.219 1 93.94 329 SER A O 1
ATOM 2657 N N . GLU A 1 330 ? 17.844 9.555 -21.562 1 92.94 330 GLU A N 1
ATOM 2658 C CA . GLU A 1 330 ? 19.188 9.883 -21.109 1 92.94 330 GLU A CA 1
ATOM 2659 C C . GLU A 1 330 ? 19.297 9.852 -19.578 1 92.94 330 GLU A C 1
ATOM 2661 O O . GLU A 1 330 ? 20.344 9.555 -19.031 1 92.94 330 GLU A O 1
ATOM 2666 N N . SER A 1 331 ? 18.172 10.125 -19.031 1 92.81 331 SER A N 1
ATOM 2667 C CA . SER A 1 331 ? 18.109 10.141 -17.578 1 92.81 331 SER A CA 1
ATOM 2668 C C . SER A 1 331 ? 17.656 8.789 -17.031 1 92.81 331 SER A C 1
ATOM 2670 O O . SER A 1 331 ? 17.078 7.977 -17.75 1 92.81 331 SER A O 1
ATOM 2672 N N . LEU A 1 332 ? 17.984 8.562 -15.812 1 94.75 332 LEU A N 1
ATOM 2673 C CA . LEU A 1 332 ? 17.516 7.352 -15.148 1 94.75 332 LEU A CA 1
ATOM 2674 C C . LEU A 1 332 ? 16 7.324 -15.055 1 94.75 332 LEU A C 1
ATOM 2676 O O . LEU A 1 332 ? 15.375 8.352 -14.789 1 94.75 332 LEU A O 1
ATOM 2680 N N . ILE A 1 333 ? 15.453 6.18 -15.336 1 96 333 ILE A N 1
ATOM 2681 C CA . ILE A 1 333 ? 14.016 5.93 -15.25 1 96 333 ILE A CA 1
ATOM 2682 C C . ILE A 1 333 ? 13.695 5.215 -13.938 1 96 333 ILE A C 1
ATOM 2684 O O . ILE A 1 333 ? 14.461 4.367 -13.484 1 96 333 ILE A O 1
ATOM 2688 N N . THR A 1 334 ? 12.586 5.551 -13.281 1 95.81 334 THR A N 1
ATOM 2689 C CA . THR A 1 334 ? 12.195 4.887 -12.047 1 95.81 334 THR A CA 1
ATOM 2690 C C . THR A 1 334 ? 11.734 3.455 -12.32 1 95.81 334 THR A C 1
ATOM 2692 O O . THR A 1 334 ? 11.078 3.191 -13.328 1 95.81 334 THR A O 1
ATOM 2695 N N . GLY A 1 335 ? 12.102 2.539 -11.523 1 97.62 335 GLY A N 1
ATOM 2696 C CA . GLY A 1 335 ? 11.594 1.179 -11.609 1 97.62 335 GLY A CA 1
ATOM 2697 C C . GLY A 1 335 ? 10.164 1.042 -11.125 1 97.62 335 GLY A C 1
ATOM 2698 O O . GLY A 1 335 ? 9.898 0.333 -10.148 1 97.62 335 GLY A O 1
ATOM 2699 N N . ASN A 1 336 ? 9.258 1.628 -11.852 1 96.25 336 ASN A N 1
ATOM 2700 C CA . ASN A 1 336 ? 7.855 1.676 -11.461 1 96.25 336 ASN A CA 1
ATOM 2701 C C . ASN A 1 336 ? 7.238 0.281 -11.414 1 96.25 336 ASN A C 1
ATOM 2703 O O . ASN A 1 336 ? 7.293 -0.461 -12.391 1 96.25 336 ASN A O 1
ATOM 2707 N N . SER A 1 337 ? 6.723 -0.104 -10.242 1 96.62 337 SER A N 1
ATOM 2708 C CA . SER A 1 337 ? 5.996 -1.35 -10.023 1 96.62 337 SER A CA 1
ATOM 2709 C C . SER A 1 337 ? 6.91 -2.561 -10.172 1 96.62 337 SER A C 1
ATOM 2711 O O . SER A 1 337 ? 6.445 -3.67 -10.43 1 96.62 337 SER A O 1
ATOM 2713 N N . ALA A 1 338 ? 8.195 -2.336 -10.062 1 98.44 338 ALA A N 1
ATOM 2714 C CA . ALA A 1 338 ? 9.148 -3.439 -10.141 1 98.44 338 ALA A CA 1
ATOM 2715 C C . ALA A 1 338 ? 8.914 -4.453 -9.031 1 98.44 338 ALA A C 1
ATOM 2717 O O . ALA A 1 338 ? 8.609 -4.082 -7.895 1 98.44 338 ALA A O 1
ATOM 2718 N N . TYR A 1 339 ? 8.992 -5.711 -9.367 1 98.44 339 TYR A N 1
ATOM 2719 C CA . TYR A 1 339 ? 9.102 -6.738 -8.336 1 98.44 339 TYR A CA 1
ATOM 2720 C C . TYR A 1 339 ? 10.531 -6.836 -7.816 1 98.44 339 TYR A C 1
ATOM 2722 O O . TYR A 1 339 ? 11.469 -7.023 -8.594 1 98.44 339 TYR A O 1
ATOM 2730 N N . VAL A 1 340 ? 10.758 -6.629 -6.559 1 98.69 340 VAL A N 1
ATOM 2731 C CA . VAL A 1 340 ? 12.055 -6.719 -5.895 1 98.69 340 VAL A CA 1
ATOM 2732 C C . VAL A 1 340 ? 11.984 -7.738 -4.762 1 98.69 340 VAL A C 1
ATOM 2734 O O . VAL A 1 340 ? 11.078 -7.684 -3.924 1 98.69 340 VAL A O 1
ATOM 2737 N N . GLY A 1 341 ? 12.922 -8.703 -4.777 1 98.62 341 GLY A N 1
ATOM 2738 C CA . GLY A 1 341 ? 12.836 -9.734 -3.76 1 98.62 341 GLY A CA 1
ATOM 2739 C C . GLY A 1 341 ? 14.172 -10.359 -3.416 1 98.62 341 GLY A C 1
ATOM 2740 O O . GLY A 1 341 ? 15.18 -10.086 -4.078 1 98.62 341 GLY A O 1
ATOM 2741 N N . LEU A 1 342 ? 14.234 -11.07 -2.311 1 98.75 342 LEU A N 1
ATOM 2742 C CA . LEU A 1 342 ? 15.383 -11.844 -1.866 1 98.75 342 LEU A CA 1
ATOM 2743 C C . LEU A 1 342 ? 15.125 -13.344 -2.014 1 98.75 342 LEU A C 1
ATOM 2745 O O . LEU A 1 342 ? 14.031 -13.82 -1.707 1 98.75 342 LEU A O 1
ATOM 2749 N N . ALA A 1 343 ? 16.031 -14.023 -2.539 1 98.62 343 ALA A N 1
ATOM 2750 C CA . ALA A 1 343 ? 16.016 -15.477 -2.645 1 98.62 343 ALA A CA 1
ATOM 2751 C C . ALA A 1 343 ? 17.438 -16.047 -2.541 1 98.62 343 ALA A C 1
ATOM 2753 O O . ALA A 1 343 ? 18.406 -15.297 -2.406 1 98.62 343 ALA A O 1
ATOM 2754 N N . ALA A 1 344 ? 17.547 -17.359 -2.59 1 97.94 344 ALA A N 1
ATOM 2755 C CA . ALA A 1 344 ? 18.844 -18.016 -2.52 1 97.94 344 ALA A CA 1
ATOM 2756 C C . ALA A 1 344 ? 19.781 -17.5 -3.604 1 97.94 344 ALA A C 1
ATOM 2758 O O . ALA A 1 344 ? 19.344 -17.172 -4.707 1 97.94 344 ALA A O 1
ATOM 2759 N N . PRO A 1 345 ? 21.078 -17.422 -3.271 1 97.81 345 PRO A N 1
ATOM 2760 C CA . PRO A 1 345 ? 22.047 -16.953 -4.266 1 97.81 345 PRO A CA 1
ATOM 2761 C C . PRO A 1 345 ? 22.031 -17.797 -5.543 1 97.81 345 PRO A C 1
ATOM 2763 O O . PRO A 1 345 ? 21.859 -19.016 -5.484 1 97.81 345 PRO A O 1
ATOM 2766 N N . GLY A 1 346 ? 22.141 -17.203 -6.664 1 97.12 346 GLY A N 1
ATOM 2767 C CA . GLY A 1 346 ? 22.156 -17.797 -7.992 1 97.12 346 GLY A CA 1
ATOM 2768 C C . GLY A 1 346 ? 22.359 -16.781 -9.094 1 97.12 346 GLY A C 1
ATOM 2769 O O . GLY A 1 346 ? 22.844 -15.664 -8.844 1 97.12 346 GLY A O 1
ATOM 2770 N N . GLU A 1 347 ? 22.125 -17.156 -10.227 1 96.75 347 GLU A N 1
ATOM 2771 C CA . GLU A 1 347 ? 22.219 -16.25 -11.367 1 96.75 347 GLU A CA 1
ATOM 2772 C C . GLU A 1 347 ? 20.984 -15.359 -11.461 1 96.75 347 GLU A C 1
ATOM 2774 O O . GLU A 1 347 ? 19.953 -15.656 -10.859 1 96.75 347 GLU A O 1
ATOM 2779 N N . ALA A 1 348 ? 21.109 -14.289 -12.203 1 96.94 348 ALA A N 1
ATOM 2780 C CA . ALA A 1 348 ? 19.953 -13.422 -12.438 1 96.94 348 ALA A CA 1
ATOM 2781 C C . ALA A 1 348 ? 18.781 -14.219 -13 1 96.94 348 ALA A C 1
ATOM 2783 O O . ALA A 1 348 ? 18.922 -14.961 -13.969 1 96.94 348 ALA A O 1
ATOM 2784 N N . GLY A 1 349 ? 17.672 -14.133 -12.359 1 96.69 349 GLY A N 1
ATOM 2785 C CA . GLY A 1 349 ? 16.469 -14.82 -12.812 1 96.69 349 GLY A CA 1
ATOM 2786 C C . GLY A 1 349 ? 16.312 -16.203 -12.203 1 96.69 349 GLY A C 1
ATOM 2787 O O . GLY A 1 349 ? 15.273 -16.844 -12.375 1 96.69 349 GLY A O 1
ATOM 2788 N N . SER A 1 350 ? 17.266 -16.641 -11.43 1 97.44 350 SER A N 1
ATOM 2789 C CA . SER A 1 350 ? 17.234 -18 -10.906 1 97.44 350 SER A CA 1
ATOM 2790 C C . SER A 1 350 ? 16.156 -18.156 -9.836 1 97.44 350 SER A C 1
ATOM 2792 O O . SER A 1 350 ? 15.781 -19.281 -9.477 1 97.44 350 SER A O 1
ATOM 2794 N N . TRP A 1 351 ? 15.672 -17.078 -9.312 1 97.88 351 TRP A N 1
ATOM 2795 C CA . TRP A 1 351 ? 14.617 -17.109 -8.312 1 97.88 351 TRP A CA 1
ATOM 2796 C C . TRP A 1 351 ? 13.398 -17.875 -8.82 1 97.88 351 TRP A C 1
ATOM 2798 O O . TRP A 1 351 ? 12.664 -18.469 -8.039 1 97.88 351 TRP A O 1
ATOM 2808 N N . GLN A 1 352 ? 13.109 -17.922 -10.117 1 97.69 352 GLN A N 1
ATOM 2809 C CA . GLN A 1 352 ? 11.898 -18.516 -10.664 1 97.69 352 GLN A CA 1
ATOM 2810 C C . GLN A 1 352 ? 11.961 -20.047 -10.57 1 97.69 352 GLN A C 1
ATOM 2812 O O . GLN A 1 352 ? 10.945 -20.719 -10.727 1 97.69 352 GLN A O 1
ATOM 2817 N N . THR A 1 353 ? 13.18 -20.547 -10.297 1 97.5 353 THR A N 1
ATOM 2818 C CA . THR A 1 353 ? 13.312 -22 -10.156 1 97.5 353 THR A CA 1
ATOM 2819 C C . THR A 1 353 ? 13.828 -22.359 -8.766 1 97.5 353 THR A C 1
ATOM 2821 O O . THR A 1 353 ? 14.25 -23.484 -8.523 1 97.5 353 THR A O 1
ATOM 2824 N N . GLU A 1 354 ? 13.891 -21.359 -7.945 1 96.88 354 GLU A N 1
ATOM 2825 C CA . GLU A 1 354 ? 14.258 -21.641 -6.559 1 96.88 354 GLU A CA 1
ATOM 2826 C C . GLU A 1 354 ? 13.156 -22.422 -5.84 1 96.88 354 GLU A C 1
ATOM 2828 O O . GLU A 1 354 ? 11.984 -22.016 -5.875 1 96.88 354 GLU A O 1
ATOM 2833 N N . ASN A 1 355 ? 13.539 -23.531 -5.195 1 96.5 355 ASN A N 1
ATOM 2834 C CA . ASN A 1 355 ? 12.477 -24.359 -4.625 1 96.5 355 ASN A CA 1
ATOM 2835 C C . ASN A 1 355 ? 12.883 -24.938 -3.275 1 96.5 355 ASN A C 1
ATOM 2837 O O . ASN A 1 355 ? 12.078 -25.594 -2.613 1 96.5 355 ASN A O 1
ATOM 2841 N N . LYS A 1 356 ? 14.055 -24.766 -2.836 1 97.5 356 LYS A N 1
ATOM 2842 C CA . LYS A 1 356 ? 14.484 -25.328 -1.562 1 97.5 356 LYS A CA 1
ATOM 2843 C C . LYS A 1 356 ? 14.438 -24.281 -0.453 1 97.5 356 LYS A C 1
ATOM 2845 O O . LYS A 1 356 ? 14.148 -24.594 0.701 1 97.5 356 LYS A O 1
ATOM 2850 N N . GLY A 1 357 ? 14.742 -23.078 -0.769 1 97.75 357 GLY A N 1
ATOM 2851 C CA . GLY A 1 357 ? 14.812 -22.016 0.224 1 97.75 357 GLY A CA 1
ATOM 2852 C C . GLY A 1 357 ? 13.539 -21.188 0.312 1 97.75 357 GLY A C 1
ATOM 2853 O O . GLY A 1 357 ? 12.453 -21.672 -0.013 1 97.75 357 GLY A O 1
ATOM 2854 N N . TYR A 1 358 ? 13.664 -20 0.952 1 98.5 358 TYR A N 1
ATOM 2855 C CA . TYR A 1 358 ? 12.578 -19.031 1.098 1 98.5 358 TYR A CA 1
ATOM 2856 C C . TYR A 1 358 ? 12.758 -17.859 0.145 1 98.5 358 TYR A C 1
ATOM 2858 O O . TYR A 1 358 ? 13.867 -17.594 -0.325 1 98.5 358 TYR A O 1
ATOM 2866 N N . GLN A 1 359 ? 11.68 -17.219 -0.186 1 98.44 359 GLN A N 1
ATOM 2867 C CA . GLN A 1 359 ? 11.719 -15.984 -0.967 1 98.44 359 GLN A CA 1
ATOM 2868 C C . GLN A 1 359 ? 10.859 -14.898 -0.33 1 98.44 359 GLN A C 1
ATOM 2870 O O . GLN A 1 359 ? 9.828 -15.195 0.278 1 98.44 359 GLN A O 1
ATOM 2875 N N . PHE A 1 360 ? 11.305 -13.688 -0.495 1 98.62 360 PHE A N 1
ATOM 2876 C CA . PHE A 1 360 ? 10.625 -12.516 0.028 1 98.62 360 PHE A CA 1
ATOM 2877 C C . PHE A 1 360 ? 10.492 -11.438 -1.048 1 98.62 360 PHE A C 1
ATOM 2879 O O . PHE A 1 360 ? 11.484 -11.031 -1.646 1 98.62 360 PHE A O 1
ATOM 2886 N N . TRP A 1 361 ? 9.258 -10.984 -1.253 1 98.31 361 TRP A N 1
ATOM 2887 C CA . TRP A 1 361 ? 9.062 -10.109 -2.4 1 98.31 361 TRP A CA 1
ATOM 2888 C C . TRP A 1 361 ? 8.203 -8.898 -2.02 1 98.31 361 TRP A C 1
ATOM 2890 O O . TRP A 1 361 ? 7.391 -8.977 -1.099 1 98.31 361 TRP A O 1
ATOM 2900 N N . THR A 1 362 ? 8.422 -7.82 -2.674 1 97.69 362 THR A N 1
ATOM 2901 C CA . THR A 1 362 ? 7.59 -6.621 -2.646 1 97.69 362 THR A CA 1
ATOM 2902 C C . THR A 1 362 ? 7.535 -5.973 -4.027 1 97.69 362 THR A C 1
ATOM 2904 O O . THR A 1 362 ? 8.164 -6.453 -4.973 1 97.69 362 THR A O 1
ATOM 2907 N N . GLN A 1 363 ? 6.719 -4.98 -4.191 1 97.44 363 GLN A N 1
ATOM 2908 C CA . GLN A 1 363 ? 6.691 -4.16 -5.398 1 97.44 363 GLN A CA 1
ATOM 2909 C C . GLN A 1 363 ? 7.105 -2.723 -5.094 1 97.44 363 GLN A C 1
ATOM 2911 O O . GLN A 1 363 ? 6.719 -2.162 -4.07 1 97.44 363 GLN A O 1
ATOM 2916 N N . ALA A 1 364 ? 7.941 -2.217 -5.934 1 98 364 ALA A N 1
ATOM 2917 C CA . ALA A 1 364 ? 8.367 -0.828 -5.777 1 98 364 ALA A CA 1
ATOM 2918 C C . ALA A 1 364 ? 7.223 0.134 -6.086 1 98 364 ALA A C 1
ATOM 2920 O O . ALA A 1 364 ? 6.32 -0.193 -6.855 1 98 364 ALA A O 1
ATOM 2921 N N . ASP A 1 365 ? 7.25 1.27 -5.512 1 95.06 365 ASP A N 1
ATOM 2922 C CA . ASP A 1 365 ? 6.25 2.289 -5.812 1 95.06 365 ASP A CA 1
ATOM 2923 C C . ASP A 1 365 ? 6.59 3.021 -7.109 1 95.06 365 ASP A C 1
ATOM 2925 O O . ASP A 1 365 ? 7.484 2.605 -7.848 1 95.06 365 ASP A O 1
ATOM 2929 N N . GLU A 1 366 ? 5.863 4.07 -7.457 1 94.69 366 GLU A N 1
ATOM 2930 C CA . GLU A 1 366 ? 5.992 4.762 -8.734 1 94.69 366 GLU A CA 1
ATOM 2931 C C . GLU A 1 366 ? 7.363 5.41 -8.883 1 94.69 366 GLU A C 1
ATOM 2933 O O . GLU A 1 366 ? 7.84 5.625 -10 1 94.69 366 GLU A O 1
ATOM 2938 N N . GLU A 1 367 ? 7.977 5.676 -7.723 1 94.19 367 GLU A N 1
ATOM 2939 C CA . GLU A 1 367 ? 9.289 6.324 -7.742 1 94.19 367 GLU A CA 1
ATOM 2940 C C . GLU A 1 367 ? 10.414 5.297 -7.648 1 94.19 367 GLU A C 1
ATOM 2942 O O . GLU A 1 367 ? 11.594 5.66 -7.641 1 94.19 367 GLU A O 1
ATOM 2947 N N . GLY A 1 368 ? 10.07 4.047 -7.531 1 97.38 368 GLY A N 1
ATOM 2948 C CA . GLY A 1 368 ? 11.047 2.971 -7.531 1 97.38 368 GLY A CA 1
ATOM 2949 C C . GLY A 1 368 ? 11.469 2.543 -6.141 1 97.38 368 GLY A C 1
ATOM 2950 O O . GLY A 1 368 ? 12.312 1.66 -5.984 1 97.38 368 GLY A O 1
ATOM 2951 N N . TYR A 1 369 ? 10.875 3.172 -5.078 1 96.75 369 TYR A N 1
ATOM 2952 C CA . TYR A 1 369 ? 11.242 2.811 -3.717 1 96.75 369 TYR A CA 1
ATOM 2953 C C . TYR A 1 369 ? 10.594 1.493 -3.307 1 96.75 369 TYR A C 1
ATOM 2955 O O . TYR A 1 369 ? 9.461 1.203 -3.701 1 96.75 369 TYR A O 1
ATOM 2963 N N . PHE A 1 370 ? 11.336 0.71 -2.533 1 97.69 370 PHE A N 1
ATOM 2964 C CA . PHE A 1 370 ? 10.805 -0.566 -2.064 1 97.69 370 PHE A CA 1
ATOM 2965 C C . PHE A 1 370 ? 11.297 -0.865 -0.652 1 97.69 370 PHE A C 1
ATOM 2967 O O . PHE A 1 370 ? 12.328 -0.353 -0.224 1 97.69 370 PHE A O 1
ATOM 2974 N N . VAL A 1 371 ? 10.547 -1.626 0.073 1 97.31 371 VAL A N 1
ATOM 2975 C CA . VAL A 1 371 ? 10.938 -2.215 1.35 1 97.31 371 VAL A CA 1
ATOM 2976 C C . VAL A 1 371 ? 10.484 -3.672 1.407 1 97.31 371 VAL A C 1
ATOM 2978 O O . VAL A 1 371 ? 9.289 -3.965 1.274 1 97.31 371 VAL A O 1
ATOM 2981 N N . ILE A 1 372 ? 11.336 -4.578 1.503 1 98.12 372 ILE A N 1
ATOM 2982 C CA . ILE A 1 372 ? 11.047 -5.98 1.778 1 98.12 372 ILE A CA 1
ATOM 2983 C C . ILE A 1 372 ? 11.055 -6.223 3.285 1 98.12 372 ILE A C 1
ATOM 2985 O O . ILE A 1 372 ? 12.055 -5.965 3.957 1 98.12 372 ILE A O 1
ATOM 2989 N N . LYS A 1 373 ? 10.008 -6.801 3.787 1 95.38 373 LYS A N 1
ATOM 2990 C CA . LYS A 1 373 ? 9.875 -6.945 5.234 1 95.38 373 LYS A CA 1
ATOM 2991 C C . LYS A 1 373 ? 9.852 -8.414 5.641 1 95.38 373 LYS A C 1
ATOM 2993 O O . LYS A 1 373 ? 9.633 -9.297 4.809 1 95.38 373 LYS A O 1
ATOM 2998 N N . ASN A 1 374 ? 10.109 -8.625 6.906 1 96.94 374 ASN A N 1
ATOM 2999 C CA . ASN A 1 374 ? 9.922 -9.914 7.559 1 96.94 374 ASN A CA 1
ATOM 3000 C C . ASN A 1 374 ? 10.781 -11 6.914 1 96.94 374 ASN A C 1
ATOM 3002 O O . ASN A 1 374 ? 10.305 -12.109 6.672 1 96.94 374 ASN A O 1
ATOM 3006 N N . ILE A 1 375 ? 12.031 -10.633 6.688 1 98.44 375 ILE A N 1
ATOM 3007 C CA . ILE A 1 375 ? 12.93 -11.555 6.012 1 98.44 375 ILE A CA 1
ATOM 3008 C C . ILE A 1 375 ? 13.57 -12.492 7.031 1 98.44 375 ILE A C 1
ATOM 3010 O O . ILE A 1 375 ? 14.156 -12.047 8.016 1 98.44 375 ILE A O 1
ATOM 3014 N N . ARG A 1 376 ? 13.492 -13.734 6.836 1 98.44 376 ARG A N 1
ATOM 3015 C CA . ARG A 1 376 ? 14.172 -14.703 7.695 1 98.44 376 ARG A CA 1
ATOM 3016 C C . ARG A 1 376 ? 15.68 -14.5 7.656 1 98.44 376 ARG A C 1
ATOM 3018 O O . ARG A 1 376 ? 16.234 -14.133 6.621 1 98.44 376 ARG A O 1
ATOM 3025 N N . PRO A 1 377 ? 16.359 -14.781 8.812 1 98.06 377 PRO A N 1
ATOM 3026 C CA . PRO A 1 377 ? 17.812 -14.727 8.766 1 98.06 377 PRO A CA 1
ATOM 3027 C C . PRO A 1 377 ? 18.406 -15.68 7.723 1 98.06 377 PRO A C 1
ATOM 3029 O O . PRO A 1 377 ? 17.891 -16.781 7.523 1 98.06 377 PRO A O 1
ATOM 3032 N N . GLY A 1 378 ? 19.438 -15.195 7.055 1 98.12 378 GLY A N 1
ATOM 3033 C CA . GLY A 1 378 ? 20.078 -15.984 6.012 1 98.12 378 GLY A CA 1
ATOM 3034 C C . GLY A 1 378 ? 20.906 -15.156 5.055 1 98.12 378 GLY A C 1
ATOM 3035 O O . GLY A 1 378 ? 21.125 -13.961 5.289 1 98.12 378 GLY A O 1
ATOM 3036 N N . ASN A 1 379 ? 21.5 -15.828 4.105 1 98.25 379 ASN A N 1
ATOM 3037 C CA . ASN A 1 379 ? 22.25 -15.227 3.016 1 98.25 379 ASN A CA 1
ATOM 3038 C C . ASN A 1 379 ? 21.469 -15.234 1.711 1 98.25 379 ASN A C 1
ATOM 3040 O O . ASN A 1 379 ? 21.047 -16.297 1.237 1 98.25 379 ASN A O 1
ATOM 3044 N N . TYR A 1 380 ? 21.266 -14.039 1.144 1 98.69 380 TYR A N 1
ATOM 3045 C CA . TYR A 1 380 ? 20.375 -13.93 -0.005 1 98.69 380 TYR A CA 1
ATOM 3046 C C . TYR A 1 380 ? 21.016 -13.094 -1.111 1 98.69 380 TYR A C 1
ATOM 3048 O O . TYR A 1 380 ? 21.953 -12.344 -0.867 1 98.69 380 TYR A O 1
ATOM 3056 N N . SER A 1 381 ? 20.578 -13.32 -2.279 1 98.69 381 SER A N 1
ATOM 3057 C CA . SER A 1 381 ? 20.719 -12.352 -3.361 1 98.69 381 SER A CA 1
ATOM 3058 C C . SER A 1 381 ? 19.453 -11.539 -3.557 1 98.69 381 SER A C 1
ATOM 3060 O O . SER A 1 381 ? 18.344 -12.039 -3.326 1 98.69 381 SER A O 1
ATOM 3062 N N . LEU A 1 382 ? 19.641 -10.281 -3.877 1 98.81 382 LEU A N 1
ATOM 3063 C CA . LEU A 1 382 ? 18.516 -9.43 -4.238 1 98.81 382 LEU A CA 1
ATOM 3064 C C . LEU A 1 382 ? 18.25 -9.484 -5.738 1 98.81 382 LEU A C 1
ATOM 3066 O O . LEU A 1 382 ? 19.156 -9.273 -6.543 1 98.81 382 LEU A O 1
ATOM 3070 N N . TYR A 1 383 ? 17.047 -9.812 -6.082 1 98.75 383 TYR A N 1
ATOM 3071 C CA . TYR A 1 383 ? 16.609 -9.93 -7.469 1 98.75 383 TYR A CA 1
ATOM 3072 C C . TYR A 1 383 ? 15.508 -8.93 -7.777 1 98.75 383 TYR A C 1
ATOM 3074 O O . TYR A 1 383 ? 14.812 -8.453 -6.871 1 98.75 383 TYR A O 1
ATOM 3082 N N . ALA A 1 384 ? 15.367 -8.609 -9.086 1 98.75 384 ALA A N 1
ATOM 3083 C CA . ALA A 1 384 ? 14.234 -7.777 -9.492 1 98.75 384 ALA A CA 1
ATOM 3084 C C . ALA A 1 384 ? 13.945 -7.934 -10.977 1 98.75 384 ALA A C 1
ATOM 3086 O O . ALA A 1 384 ? 14.781 -8.438 -11.734 1 98.75 384 ALA A O 1
ATOM 3087 N N . TRP A 1 385 ? 12.797 -7.621 -11.352 1 98.25 385 TRP A N 1
ATOM 3088 C CA . TRP A 1 385 ? 12.461 -7.332 -12.742 1 98.25 385 TRP A CA 1
ATOM 3089 C C . TRP A 1 385 ? 11.461 -6.184 -12.828 1 98.25 385 TRP A C 1
ATOM 3091 O O . TRP A 1 385 ? 10.703 -5.938 -11.891 1 98.25 385 TRP A O 1
ATOM 3101 N N . VAL A 1 386 ? 11.555 -5.465 -13.898 1 98.12 386 VAL A N 1
ATOM 3102 C CA . VAL A 1 386 ? 10.75 -4.262 -14.094 1 98.12 386 VAL A CA 1
ATOM 3103 C C . VAL A 1 386 ? 9.805 -4.461 -15.273 1 98.12 386 VAL A C 1
ATOM 3105 O O . VAL A 1 386 ? 10.25 -4.609 -16.422 1 98.12 386 VAL A O 1
ATOM 3108 N N . PRO A 1 387 ? 8.477 -4.473 -14.992 1 97.12 387 PRO A N 1
ATOM 3109 C CA . PRO A 1 387 ? 7.562 -4.543 -16.141 1 97.12 387 PRO A CA 1
ATOM 3110 C C . PRO A 1 387 ? 7.859 -3.488 -17.203 1 97.12 387 PRO A C 1
ATOM 3112 O O . PRO A 1 387 ? 8.086 -2.322 -16.859 1 97.12 387 PRO A O 1
ATOM 3115 N N . GLY A 1 388 ? 7.906 -3.949 -18.438 1 96.81 388 GLY A N 1
ATOM 3116 C CA . GLY A 1 388 ? 8.211 -3.045 -19.547 1 96.81 388 GLY A CA 1
ATOM 3117 C C . GLY A 1 388 ? 9.656 -3.107 -19.984 1 96.81 388 GLY A C 1
ATOM 3118 O O . GLY A 1 388 ? 10.023 -2.531 -21.016 1 96.81 388 GLY A O 1
ATOM 3119 N N . PHE A 1 389 ? 10.469 -3.797 -19.203 1 97.56 389 PHE A N 1
ATOM 3120 C CA . PHE A 1 389 ? 11.875 -3.951 -19.562 1 97.56 389 PHE A CA 1
ATOM 3121 C C . PHE A 1 389 ? 12.266 -5.426 -19.594 1 97.56 389 PHE A C 1
ATOM 3123 O O . PHE A 1 389 ? 11.828 -6.203 -18.734 1 97.56 389 PHE A O 1
ATOM 3130 N N . LEU A 1 390 ? 13.148 -5.828 -20.484 1 97 390 LEU A N 1
ATOM 3131 C CA . LEU A 1 390 ? 13.594 -7.207 -20.641 1 97 390 LEU A CA 1
ATOM 3132 C C . LEU A 1 390 ? 14.602 -7.578 -19.562 1 97 390 LEU A C 1
ATOM 3134 O O . LEU A 1 390 ? 15.375 -6.734 -19.109 1 97 390 LEU A O 1
ATOM 3138 N N . GLY A 1 391 ? 14.492 -8.82 -19.188 1 96.38 391 GLY A N 1
ATOM 3139 C CA . GLY A 1 391 ? 15.578 -9.391 -18.422 1 96.38 391 GLY A CA 1
ATOM 3140 C C . GLY A 1 391 ? 15.344 -9.352 -16.922 1 96.38 391 GLY A C 1
ATOM 3141 O O . GLY A 1 391 ? 14.219 -9.148 -16.469 1 96.38 391 GLY A O 1
ATOM 3142 N N . ASP A 1 392 ? 16.469 -9.688 -16.188 1 97.31 392 ASP A N 1
ATOM 3143 C CA . ASP A 1 392 ? 16.438 -9.828 -14.734 1 97.31 392 ASP A CA 1
ATOM 3144 C C . ASP A 1 392 ? 17.594 -9.047 -14.086 1 97.31 392 ASP A C 1
ATOM 3146 O O . ASP A 1 392 ? 18.703 -9.031 -14.609 1 97.31 392 ASP A O 1
ATOM 3150 N N . TYR A 1 393 ? 17.234 -8.328 -13.102 1 98.25 393 TYR A N 1
ATOM 3151 C CA . TYR A 1 393 ? 18.234 -7.652 -12.289 1 98.25 393 TYR A CA 1
ATOM 3152 C C . TYR A 1 393 ? 18.703 -8.539 -11.148 1 98.25 393 TYR A C 1
ATOM 3154 O O . TYR A 1 393 ? 17.906 -9.273 -10.555 1 98.25 393 TYR A O 1
ATOM 3162 N N . LYS A 1 394 ? 19.953 -8.477 -10.836 1 98.56 394 LYS A N 1
ATOM 3163 C CA . LYS A 1 394 ? 20.547 -9.078 -9.648 1 98.56 394 LYS A CA 1
ATOM 3164 C C . LYS A 1 394 ? 21.562 -8.141 -9.008 1 98.56 394 LYS A C 1
ATOM 3166 O O . LYS A 1 394 ? 22.484 -7.656 -9.68 1 98.56 394 LYS A O 1
ATOM 3171 N N . TYR A 1 395 ? 21.422 -7.914 -7.766 1 98.06 395 TYR A N 1
ATOM 3172 C CA . TYR A 1 395 ? 22.375 -7.102 -7.02 1 98.06 395 TYR A CA 1
ATOM 3173 C C . TYR A 1 395 ? 23.719 -7.824 -6.867 1 98.06 395 TYR A C 1
ATOM 3175 O O . TYR A 1 395 ? 23.75 -9.039 -6.664 1 98.06 395 TYR A O 1
ATOM 3183 N N . GLU A 1 396 ? 24.797 -7.129 -6.926 1 96.25 396 GLU A N 1
ATOM 3184 C CA . GLU A 1 396 ? 26.141 -7.711 -6.988 1 96.25 396 GLU A CA 1
ATOM 3185 C C . GLU A 1 396 ? 26.531 -8.312 -5.645 1 96.25 396 GLU A C 1
ATOM 3187 O O . GLU A 1 396 ? 27.203 -9.344 -5.594 1 96.25 396 GLU A O 1
ATOM 3192 N N . ASN A 1 397 ? 26.125 -7.723 -4.629 1 96.38 397 ASN A N 1
ATOM 3193 C CA . ASN A 1 397 ? 26.531 -8.172 -3.305 1 96.38 397 ASN A CA 1
ATOM 3194 C C . ASN A 1 397 ? 25.469 -9.055 -2.658 1 96.38 397 ASN A C 1
ATOM 3196 O O . ASN A 1 397 ? 24.281 -8.93 -2.965 1 96.38 397 ASN A O 1
ATOM 3200 N N . TYR A 1 398 ? 25.969 -9.938 -1.852 1 97.81 398 TYR A N 1
ATOM 3201 C CA . TYR A 1 398 ? 25.047 -10.711 -1.029 1 97.81 398 TYR A CA 1
ATOM 3202 C C . TYR A 1 398 ? 24.438 -9.844 0.072 1 97.81 398 TYR A C 1
ATOM 3204 O O . TYR A 1 398 ? 25.078 -8.891 0.536 1 97.81 398 TYR A O 1
ATOM 3212 N N . ILE A 1 399 ? 23.266 -10.148 0.376 1 97.88 399 ILE A N 1
ATOM 3213 C CA . ILE A 1 399 ? 22.594 -9.508 1.498 1 97.88 399 ILE A CA 1
ATOM 3214 C C . ILE A 1 399 ? 22.5 -10.477 2.672 1 97.88 399 ILE A C 1
ATOM 3216 O O . ILE A 1 399 ? 21.781 -11.477 2.605 1 97.88 399 ILE A O 1
ATOM 3220 N N . ILE A 1 400 ? 23.156 -10.242 3.713 1 97.81 400 ILE A N 1
ATOM 3221 C CA . ILE A 1 400 ? 23.172 -11.086 4.902 1 97.81 400 ILE A CA 1
ATOM 3222 C C . ILE A 1 400 ? 22.156 -10.547 5.922 1 97.81 400 ILE A C 1
ATOM 3224 O O . ILE A 1 400 ? 22.312 -9.438 6.426 1 97.81 400 ILE A O 1
ATOM 3228 N N . ILE A 1 401 ? 21.141 -11.305 6.223 1 97.62 401 ILE A N 1
ATOM 3229 C CA . ILE A 1 401 ? 20.094 -10.914 7.16 1 97.62 401 ILE A CA 1
ATOM 3230 C C . ILE A 1 401 ? 20.359 -11.562 8.523 1 97.62 401 ILE A C 1
ATOM 3232 O O . ILE A 1 401 ? 20.5 -12.781 8.625 1 97.62 401 ILE A O 1
ATOM 3236 N N . THR A 1 402 ? 20.406 -10.82 9.539 1 95.25 402 THR A N 1
ATOM 3237 C CA . THR A 1 402 ? 20.453 -11.25 10.938 1 95.25 402 THR A CA 1
ATOM 3238 C C . THR A 1 402 ? 19.219 -10.758 11.688 1 95.25 402 THR A C 1
ATOM 3240 O O . THR A 1 402 ? 18.5 -9.867 11.211 1 95.25 402 THR A O 1
ATOM 3243 N N . PRO A 1 403 ? 18.859 -11.359 12.82 1 92.88 403 PRO A N 1
ATOM 3244 C CA . PRO A 1 403 ? 17.688 -10.914 13.57 1 92.88 403 PRO A CA 1
ATOM 3245 C C . PRO A 1 403 ? 17.703 -9.406 13.852 1 92.88 403 PRO A C 1
ATOM 3247 O O . PRO A 1 403 ? 18.688 -8.883 14.367 1 92.88 403 PRO A O 1
ATOM 3250 N N . GLY A 1 404 ? 16.625 -8.781 13.422 1 87.88 404 GLY A N 1
ATOM 3251 C CA . GLY A 1 404 ? 16.469 -7.367 13.711 1 87.88 404 GLY A CA 1
ATOM 3252 C C . GLY A 1 404 ? 17.203 -6.473 12.734 1 87.88 404 GLY A C 1
ATOM 3253 O O . GLY A 1 404 ? 17.156 -5.246 12.852 1 87.88 404 GLY A O 1
ATOM 3254 N N . SER A 1 405 ? 17.797 -7.07 11.742 1 88.94 405 SER A N 1
ATOM 3255 C CA . SER A 1 405 ? 18.594 -6.277 10.805 1 88.94 405 SER A CA 1
ATOM 3256 C C . SER A 1 405 ? 17.719 -5.328 10 1 88.94 405 SER A C 1
ATOM 3258 O O . SER A 1 405 ? 16.594 -5.672 9.641 1 88.94 405 SER A O 1
ATOM 3260 N N . ARG A 1 406 ? 18.203 -4.105 9.773 1 89.5 406 ARG A N 1
ATOM 3261 C CA . ARG A 1 406 ? 17.641 -3.082 8.906 1 89.5 406 ARG A CA 1
ATOM 3262 C C . ARG A 1 406 ? 18.672 -2.59 7.895 1 89.5 406 ARG A C 1
ATOM 3264 O O . ARG A 1 406 ? 19.547 -1.796 8.234 1 89.5 406 ARG A O 1
ATOM 3271 N N . ILE A 1 407 ? 18.5 -2.953 6.625 1 91.69 407 ILE A N 1
ATOM 3272 C CA . ILE A 1 407 ? 19.516 -2.697 5.617 1 91.69 407 ILE A CA 1
ATOM 3273 C C . ILE A 1 407 ? 18.969 -1.774 4.539 1 91.69 407 ILE A C 1
ATOM 3275 O O . ILE A 1 407 ? 17.875 -2.014 4.008 1 91.69 407 ILE A O 1
ATOM 3279 N N . VAL A 1 408 ? 19.641 -0.703 4.246 1 88.75 408 VAL A N 1
ATOM 3280 C CA . VAL A 1 408 ? 19.344 0.16 3.107 1 88.75 408 VAL A CA 1
ATOM 3281 C C . VAL A 1 408 ? 20.375 -0.056 2.008 1 88.75 408 VAL A C 1
ATOM 3283 O O . VAL A 1 408 ? 21.562 0.201 2.209 1 88.75 408 VAL A O 1
ATOM 3286 N N . VAL A 1 409 ? 19.938 -0.449 0.834 1 93.12 409 VAL A N 1
ATOM 3287 C CA . VAL A 1 409 ? 20.875 -0.783 -0.232 1 93.12 409 VAL A CA 1
ATOM 3288 C C . VAL A 1 409 ? 21.094 0.434 -1.127 1 93.12 409 VAL A C 1
ATOM 3290 O O . VAL A 1 409 ? 21.938 0.41 -2.02 1 93.12 409 VAL A O 1
ATOM 3293 N N . GLY A 1 410 ? 20.391 1.524 -0.911 1 90.31 410 GLY A N 1
ATOM 3294 C CA . GLY A 1 410 ? 20.547 2.734 -1.702 1 90.31 410 GLY A CA 1
ATOM 3295 C C . GLY A 1 410 ? 19.906 2.635 -3.076 1 90.31 410 GLY A C 1
ATOM 3296 O O . GLY A 1 410 ? 18.922 1.916 -3.258 1 90.31 410 GLY A O 1
ATOM 3297 N N . ASN A 1 411 ? 20.422 3.439 -4.051 1 92.31 411 ASN A N 1
ATOM 3298 C CA . ASN A 1 411 ? 19.938 3.412 -5.43 1 92.31 411 ASN A CA 1
ATOM 3299 C C . ASN A 1 411 ? 20.547 2.256 -6.215 1 92.31 411 ASN A C 1
ATOM 3301 O O . ASN A 1 411 ? 21.766 2.176 -6.363 1 92.31 411 ASN A O 1
ATOM 3305 N N . LEU A 1 412 ? 19.75 1.469 -6.566 1 96.31 412 LEU A N 1
ATOM 3306 C CA . LEU A 1 412 ? 20.141 0.395 -7.473 1 96.31 412 LEU A CA 1
ATOM 3307 C C . LEU A 1 412 ? 19.812 0.757 -8.914 1 96.31 412 LEU A C 1
ATOM 3309 O O . LEU A 1 412 ? 18.75 1.334 -9.188 1 96.31 412 LEU A O 1
ATOM 3313 N N . VAL A 1 413 ? 20.688 0.5 -9.82 1 97.06 413 VAL A N 1
ATOM 3314 C CA . VAL A 1 413 ? 20.469 0.834 -11.227 1 97.06 413 VAL A CA 1
ATOM 3315 C C . VAL A 1 413 ? 20.438 -0.441 -12.062 1 97.06 413 VAL A C 1
ATOM 3317 O O . VAL A 1 413 ? 21.438 -1.157 -12.141 1 97.06 413 VAL A O 1
ATOM 3320 N N . TYR A 1 414 ? 19.375 -0.733 -12.664 1 98.25 414 TYR A N 1
ATOM 3321 C CA . TYR A 1 414 ? 19.203 -1.853 -13.586 1 98.25 414 TYR A CA 1
ATOM 3322 C C . TYR A 1 414 ? 19.5 -1.43 -15.016 1 98.25 414 TYR A C 1
ATOM 3324 O O . TYR A 1 414 ? 18.906 -0.467 -15.523 1 98.25 414 TYR A O 1
ATOM 3332 N N . GLN A 1 415 ? 20.312 -2.088 -15.594 1 97.62 415 GLN A N 1
ATOM 3333 C CA . GLN A 1 415 ? 20.578 -1.939 -17.016 1 97.62 415 GLN A CA 1
ATOM 3334 C C . GLN A 1 415 ? 20.031 -3.133 -17.797 1 97.62 415 GLN A C 1
ATOM 3336 O O . GLN A 1 415 ? 20.703 -4.168 -17.906 1 97.62 415 GLN A O 1
ATOM 3341 N N . PRO A 1 416 ? 18.875 -3.014 -18.375 1 97.44 416 PRO A N 1
ATOM 3342 C CA . PRO A 1 416 ? 18.328 -4.125 -19.172 1 97.44 416 PRO A CA 1
ATOM 3343 C C . PRO A 1 416 ? 19.203 -4.477 -20.359 1 97.44 416 PRO A C 1
ATOM 3345 O O . PRO A 1 416 ? 20 -3.648 -20.828 1 97.44 416 PRO A O 1
ATOM 3348 N N . PRO A 1 417 ? 19.094 -5.707 -20.844 1 96.19 417 PRO A N 1
ATOM 3349 C CA . PRO A 1 417 ? 19.859 -6.047 -22.062 1 96.19 417 PRO A CA 1
ATOM 3350 C C . PRO A 1 417 ? 19.469 -5.191 -23.266 1 96.19 417 PRO A C 1
ATOM 3352 O O . PRO A 1 417 ? 18.312 -5.219 -23.688 1 96.19 417 PRO A O 1
ATOM 3355 N N . ARG A 1 418 ? 20.391 -4.383 -23.688 1 94.56 418 ARG A N 1
ATOM 3356 C CA . ARG A 1 418 ? 20.25 -3.445 -24.797 1 94.56 418 ARG A CA 1
ATOM 3357 C C . ARG A 1 418 ? 21.516 -3.379 -25.641 1 94.56 418 ARG A C 1
ATOM 3359 O O . ARG A 1 418 ? 22.609 -3.18 -25.094 1 94.56 418 ARG A O 1
ATOM 3366 N N . TYR A 1 419 ? 21.359 -3.557 -26.953 1 94.25 419 TYR A N 1
ATOM 3367 C CA . TYR A 1 419 ? 22.547 -3.625 -27.797 1 94.25 419 TYR A CA 1
ATOM 3368 C C . TYR A 1 419 ? 22.469 -2.615 -28.922 1 94.25 419 TYR A C 1
ATOM 3370 O O . TYR A 1 419 ? 23.422 -2.471 -29.703 1 94.25 419 TYR A O 1
ATOM 3378 N N . GLY A 1 420 ? 21.406 -1.907 -29.078 1 95.5 420 GLY A N 1
ATOM 3379 C CA . GLY A 1 420 ? 21.188 -0.911 -30.109 1 95.5 420 GLY A CA 1
ATOM 3380 C C . GLY A 1 420 ? 19.781 -0.34 -30.094 1 95.5 420 GLY A C 1
ATOM 3381 O O . GLY A 1 420 ? 19 -0.623 -29.188 1 95.5 420 GLY A O 1
ATOM 3382 N N . PRO A 1 421 ? 19.5 0.501 -31.062 1 96.38 421 PRO A N 1
ATOM 3383 C CA . PRO A 1 421 ? 18.156 1.06 -31.141 1 96.38 421 PRO A CA 1
ATOM 3384 C C . PRO A 1 421 ? 17.109 0.03 -31.594 1 96.38 421 PRO A C 1
ATOM 3386 O O . PRO A 1 421 ? 17.422 -0.856 -32.406 1 96.38 421 PRO A O 1
ATOM 3389 N N . THR A 1 422 ? 15.93 0.223 -31.172 1 97.19 422 THR A N 1
ATOM 3390 C CA . THR A 1 422 ? 14.828 -0.646 -31.578 1 97.19 422 THR A CA 1
ATOM 3391 C C . THR A 1 422 ? 14.414 -0.36 -33.031 1 97.19 422 THR A C 1
ATOM 3393 O O . THR A 1 422 ? 14.023 0.762 -33.344 1 97.19 422 THR A O 1
ATOM 3396 N N . LEU A 1 423 ? 14.539 -1.346 -33.844 1 97.19 423 LEU A N 1
ATOM 3397 C CA . LEU A 1 423 ? 14.016 -1.211 -35.188 1 97.19 423 LEU A CA 1
ATOM 3398 C C . LEU A 1 423 ? 12.523 -1.552 -35.219 1 97.19 423 LEU A C 1
ATOM 3400 O O . LEU A 1 423 ? 11.742 -0.853 -35.875 1 97.19 423 LEU A O 1
ATOM 3404 N N . TRP A 1 424 ? 12.156 -2.605 -34.594 1 97.81 424 TRP A N 1
ATOM 3405 C CA . TRP A 1 424 ? 10.766 -2.975 -34.406 1 97.81 424 TRP A CA 1
ATOM 3406 C C . TRP A 1 424 ? 10.617 -3.885 -33.188 1 97.81 424 TRP A C 1
ATOM 3408 O O . TRP A 1 424 ? 11.609 -4.414 -32.688 1 97.81 424 TRP A O 1
ATOM 3418 N N . GLU A 1 425 ? 9.477 -3.977 -32.625 1 98.25 425 GLU A N 1
ATOM 3419 C CA . GLU A 1 425 ? 9.18 -4.848 -31.516 1 98.25 425 GLU A CA 1
ATOM 3420 C C . GLU A 1 425 ? 7.758 -5.402 -31.594 1 98.25 425 GLU A C 1
ATOM 3422 O O . GLU A 1 425 ? 6.895 -4.805 -32.25 1 98.25 425 GLU A O 1
ATOM 3427 N N . ILE A 1 426 ? 7.523 -6.562 -31.062 1 98.75 426 ILE A N 1
ATOM 3428 C CA . ILE A 1 426 ? 6.227 -7.23 -30.984 1 98.75 426 ILE A CA 1
ATOM 3429 C C . ILE A 1 426 ? 5.926 -7.602 -29.531 1 98.75 426 ILE A C 1
ATOM 3431 O O . ILE A 1 426 ? 6.656 -8.391 -28.938 1 98.75 426 ILE A O 1
ATOM 3435 N N . GLY A 1 427 ? 4.855 -6.977 -28.969 1 98.25 427 GLY A N 1
ATOM 3436 C CA . GLY A 1 427 ? 4.445 -7.258 -27.609 1 98.25 427 GLY A CA 1
ATOM 3437 C C . GLY A 1 427 ? 5.074 -6.32 -26.594 1 98.25 427 GLY A C 1
ATOM 3438 O O . GLY A 1 427 ? 5.676 -5.312 -26.953 1 98.25 427 GLY A O 1
ATOM 3439 N N . ILE A 1 428 ? 4.801 -6.625 -25.297 1 97.75 428 ILE A N 1
ATOM 3440 C CA . ILE A 1 428 ? 5.309 -5.887 -24.141 1 97.75 428 ILE A CA 1
ATOM 3441 C C . ILE A 1 428 ? 6.055 -6.836 -23.203 1 97.75 428 ILE A C 1
ATOM 3443 O O . ILE A 1 428 ? 5.547 -7.906 -22.859 1 97.75 428 ILE A O 1
ATOM 3447 N N . PRO A 1 429 ? 7.266 -6.461 -22.844 1 97.81 429 PRO A N 1
ATOM 3448 C CA . PRO A 1 429 ? 8 -7.363 -21.953 1 97.81 429 PRO A CA 1
ATOM 3449 C C . PRO A 1 429 ? 7.465 -7.348 -20.516 1 97.81 429 PRO A C 1
ATOM 3451 O O . PRO A 1 429 ? 7.902 -6.535 -19.703 1 97.81 429 PRO A O 1
ATOM 3454 N N . GLU A 1 430 ? 6.602 -8.203 -20.188 1 96.56 430 GLU A N 1
ATOM 3455 C CA . GLU A 1 430 ? 6 -8.273 -18.859 1 96.56 430 GLU A CA 1
ATOM 3456 C C . GLU A 1 430 ? 5.801 -9.719 -18.422 1 96.56 430 GLU A C 1
ATOM 3458 O O . GLU A 1 430 ? 4.988 -9.992 -17.531 1 96.56 430 GLU A O 1
ATOM 3463 N N . ARG A 1 431 ? 6.312 -10.664 -19.141 1 97.31 431 ARG A N 1
ATOM 3464 C CA . ARG A 1 431 ? 6.465 -12.062 -18.781 1 97.31 431 ARG A CA 1
ATOM 3465 C C . ARG A 1 431 ? 5.141 -12.812 -18.906 1 97.31 431 ARG A C 1
ATOM 3467 O O . ARG A 1 431 ? 4.875 -13.742 -18.141 1 97.31 431 ARG A O 1
ATOM 3474 N N . THR A 1 432 ? 4.277 -12.391 -19.75 1 97.88 432 THR A N 1
ATOM 3475 C CA . THR A 1 432 ? 3.004 -13.039 -20.031 1 97.88 432 THR A CA 1
ATOM 3476 C C . THR A 1 432 ? 2.629 -12.875 -21.5 1 97.88 432 THR A C 1
ATOM 3478 O O . THR A 1 432 ? 3.174 -12.008 -22.188 1 97.88 432 THR A O 1
ATOM 3481 N N . ALA A 1 433 ? 1.804 -13.711 -22.047 1 98.44 433 ALA A N 1
ATOM 3482 C CA . ALA A 1 433 ? 1.319 -13.617 -23.422 1 98.44 433 ALA A CA 1
ATOM 3483 C C . ALA A 1 433 ? -0.054 -12.953 -23.469 1 98.44 433 ALA A C 1
ATOM 3485 O O . ALA A 1 433 ? -0.733 -13 -24.5 1 98.44 433 ALA A O 1
ATOM 3486 N N . LEU A 1 434 ? -0.455 -12.344 -22.422 1 97.5 434 LEU A N 1
ATOM 3487 C CA . LEU A 1 434 ? -1.827 -11.891 -22.219 1 97.5 434 LEU A CA 1
ATOM 3488 C C . LEU A 1 434 ? -2.205 -10.852 -23.281 1 97.5 434 LEU A C 1
ATOM 3490 O O . LEU A 1 434 ? -3.371 -10.75 -23.672 1 97.5 434 LEU A O 1
ATOM 3494 N N . GLU A 1 435 ? -1.251 -10.047 -23.797 1 97.44 435 GLU A N 1
ATOM 3495 C CA . GLU A 1 435 ? -1.589 -8.953 -24.688 1 97.44 435 GLU A CA 1
ATOM 3496 C C . GLU A 1 435 ? -1.812 -9.461 -26.109 1 97.44 435 GLU A C 1
ATOM 3498 O O . GLU A 1 435 ? -2.316 -8.727 -26.969 1 97.44 435 GLU A O 1
ATOM 3503 N N . PHE A 1 436 ? -1.43 -10.703 -26.406 1 98.44 436 PHE A N 1
ATOM 3504 C CA . PHE A 1 436 ? -1.51 -11.227 -27.766 1 98.44 436 PHE A CA 1
ATOM 3505 C C . PHE A 1 436 ? -2.918 -11.719 -28.062 1 98.44 436 PHE A C 1
ATOM 3507 O O . PHE A 1 436 ? -3.805 -11.656 -27.219 1 98.44 436 PHE A O 1
ATOM 3514 N N . PHE A 1 437 ? -3.18 -12.25 -29.25 1 98.38 437 PHE A N 1
ATOM 3515 C CA . PHE A 1 437 ? -4.504 -12.602 -29.75 1 98.38 437 PHE A CA 1
ATOM 3516 C C . PHE A 1 437 ? -4.992 -13.891 -29.094 1 98.38 437 PHE A C 1
ATOM 3518 O O . PHE A 1 437 ? -4.508 -14.977 -29.422 1 98.38 437 PHE A O 1
ATOM 3525 N N . ILE A 1 438 ? -5.926 -13.797 -28.203 1 98 438 ILE A N 1
ATOM 3526 C CA . ILE A 1 438 ? -6.645 -14.945 -27.656 1 98 438 ILE A CA 1
ATOM 3527 C C . ILE A 1 438 ? -7.93 -15.172 -28.438 1 98 438 ILE A C 1
ATOM 3529 O O . ILE A 1 438 ? -8.852 -14.352 -28.406 1 98 438 ILE A O 1
ATOM 3533 N N . PRO A 1 439 ? -8.031 -16.266 -29.094 1 97 439 PRO A N 1
ATOM 3534 C CA . PRO A 1 439 ? -9.203 -16.469 -29.953 1 97 439 PRO A CA 1
ATOM 3535 C C . PRO A 1 439 ? -10.461 -16.797 -29.156 1 97 439 PRO A C 1
ATOM 3537 O O . PRO A 1 439 ? -10.383 -17.156 -27.984 1 97 439 PRO A O 1
ATOM 3540 N N . ASP A 1 440 ? -11.617 -16.641 -29.859 1 96 440 ASP A N 1
ATOM 3541 C CA . ASP A 1 440 ? -12.852 -17.141 -29.281 1 96 440 ASP A CA 1
ATOM 3542 C C . ASP A 1 440 ? -12.812 -18.672 -29.125 1 96 440 ASP A C 1
ATOM 3544 O O . ASP A 1 440 ? -12.297 -19.359 -30 1 96 440 ASP A O 1
ATOM 3548 N N . PRO A 1 441 ? -13.273 -19.141 -28.016 1 96 441 PRO A N 1
ATOM 3549 C CA . PRO A 1 441 ? -13.273 -20.594 -27.812 1 96 441 PRO A CA 1
ATOM 3550 C C . PRO A 1 441 ? -14.305 -21.312 -28.688 1 96 441 PRO A C 1
ATOM 3552 O O . PRO A 1 441 ? -15.195 -20.672 -29.25 1 96 441 PRO A O 1
ATOM 3555 N N . ASN A 1 442 ? -14.086 -22.594 -28.844 1 95.44 442 ASN A N 1
ATOM 3556 C CA . ASN A 1 442 ? -15.156 -23.406 -29.422 1 95.44 442 ASN A CA 1
ATOM 3557 C C . ASN A 1 442 ? -16.438 -23.328 -28.594 1 95.44 442 ASN A C 1
ATOM 3559 O O . ASN A 1 442 ? -16.422 -23.656 -27.406 1 95.44 442 ASN A O 1
ATOM 3563 N N . PRO A 1 443 ? -17.5 -22.969 -29.156 1 94 443 PRO A N 1
ATOM 3564 C CA . PRO A 1 443 ? -18.734 -22.781 -28.406 1 94 443 PRO A CA 1
ATOM 3565 C C . PRO A 1 443 ? -19.203 -24.062 -27.719 1 94 443 PRO A C 1
ATOM 3567 O O . PRO A 1 443 ? -19.969 -24 -26.75 1 94 443 PRO A O 1
ATOM 3570 N N . LYS A 1 444 ? -18.797 -25.156 -28.188 1 95.19 444 LYS A N 1
ATOM 3571 C CA . LYS A 1 444 ? -19.219 -26.438 -27.641 1 95.19 444 LYS A CA 1
ATOM 3572 C C . LYS A 1 444 ? -18.359 -26.844 -26.453 1 95.19 444 LYS A C 1
ATOM 3574 O O . LYS A 1 444 ? -18.609 -27.859 -25.812 1 95.19 444 LYS A O 1
ATOM 3579 N N . LEU A 1 445 ? -17.344 -26.078 -26.172 1 96.12 445 LEU A N 1
ATOM 3580 C CA . LEU A 1 445 ? -16.406 -26.438 -25.125 1 96.12 445 LEU A CA 1
ATOM 3581 C C . LEU A 1 445 ? -16.203 -25.281 -24.156 1 96.12 445 LEU A C 1
ATOM 3583 O O . LEU A 1 445 ? -15.133 -25.141 -23.562 1 96.12 445 LEU A O 1
ATOM 3587 N N . LEU A 1 446 ? -17.234 -24.516 -23.953 1 95 446 LEU A N 1
ATOM 3588 C CA . LEU A 1 446 ? -17.141 -23.281 -23.172 1 95 446 LEU A CA 1
ATOM 3589 C C . LEU A 1 446 ? -17.281 -23.578 -21.672 1 95 446 LEU A C 1
ATOM 3591 O O . LEU A 1 446 ? -18.016 -24.484 -21.281 1 95 446 LEU A O 1
ATOM 3595 N N . ASN A 1 447 ? -16.562 -22.875 -20.844 1 96.94 447 ASN A N 1
ATOM 3596 C CA . ASN A 1 447 ? -16.859 -22.641 -19.438 1 96.94 447 ASN A CA 1
ATOM 3597 C C . ASN A 1 447 ? -17.469 -21.266 -19.234 1 96.94 447 ASN A C 1
ATOM 3599 O O . ASN A 1 447 ? -16.828 -20.234 -19.469 1 96.94 447 ASN A O 1
ATOM 3603 N N . GLN A 1 448 ? -18.672 -21.188 -18.75 1 94.5 448 GLN A N 1
ATOM 3604 C CA . GLN A 1 448 ? -19.438 -19.953 -18.703 1 94.5 448 GLN A CA 1
ATOM 3605 C C . GLN A 1 448 ? -18.797 -18.953 -17.734 1 94.5 448 GLN A C 1
ATOM 3607 O O . GLN A 1 448 ? -19.047 -17.734 -17.828 1 94.5 448 GLN A O 1
ATOM 3612 N N . LEU A 1 449 ? -18.016 -19.422 -16.812 1 95.38 449 LEU A N 1
ATOM 3613 C CA . LEU A 1 449 ? -17.328 -18.531 -15.875 1 95.38 449 LEU A CA 1
ATOM 3614 C C . LEU A 1 449 ? -16.484 -17.5 -16.609 1 95.38 449 LEU A C 1
ATOM 3616 O O . LEU A 1 449 ? -16.328 -16.375 -16.156 1 95.38 449 LEU A O 1
ATOM 3620 N N . TYR A 1 450 ? -15.977 -17.875 -17.75 1 96.5 450 TYR A N 1
ATOM 3621 C CA . TYR A 1 450 ? -15.031 -17.016 -18.469 1 96.5 450 TYR A CA 1
ATOM 3622 C C . TYR A 1 450 ? -15.641 -16.5 -19.766 1 96.5 450 TYR A C 1
ATOM 3624 O O . TYR A 1 450 ? -14.922 -16.094 -20.672 1 96.5 450 TYR A O 1
ATOM 3632 N N . SER A 1 451 ? -16.969 -16.516 -19.906 1 91 451 SER A N 1
ATOM 3633 C CA . SER A 1 451 ? -17.641 -16.125 -21.141 1 91 451 SER A CA 1
ATOM 3634 C C . SER A 1 451 ? -17.812 -14.602 -21.219 1 91 451 SER A C 1
ATOM 3636 O O . SER A 1 451 ? -17.891 -14.039 -22.312 1 91 451 SER A O 1
ATOM 3638 N N . VAL A 1 452 ? -17.781 -13.945 -20.062 1 84.19 452 VAL A N 1
ATOM 3639 C CA . VAL A 1 452 ? -18.094 -12.516 -20.078 1 84.19 452 VAL A CA 1
ATOM 3640 C C . VAL A 1 452 ? -16.797 -11.719 -19.922 1 84.19 452 VAL A C 1
ATOM 3642 O O . VAL A 1 452 ? -16.594 -10.719 -20.625 1 84.19 452 VAL A O 1
ATOM 3645 N N . ASP A 1 453 ? -15.93 -12.125 -19.141 1 86.25 453 ASP A N 1
ATOM 3646 C CA . ASP A 1 453 ? -14.688 -11.398 -18.891 1 86.25 453 ASP A CA 1
ATOM 3647 C C . ASP A 1 453 ? -13.625 -11.734 -19.938 1 86.25 453 ASP A C 1
ATOM 3649 O O . ASP A 1 453 ? -12.953 -12.758 -19.828 1 86.25 453 ASP A O 1
ATOM 3653 N N . GLN A 1 454 ? -13.352 -10.82 -20.734 1 84.19 454 GLN A N 1
ATOM 3654 C CA . GLN A 1 454 ? -12.414 -11.031 -21.828 1 84.19 454 GLN A CA 1
ATOM 3655 C C . GLN A 1 454 ? -10.984 -11.148 -21.312 1 84.19 454 GLN A C 1
ATOM 3657 O O . GLN A 1 454 ? -10.141 -11.789 -21.953 1 84.19 454 GLN A O 1
ATOM 3662 N N . ALA A 1 455 ? -10.82 -10.625 -20.188 1 89 455 ALA A N 1
ATOM 3663 C CA . ALA A 1 455 ? -9.469 -10.641 -19.625 1 89 455 ALA A CA 1
ATOM 3664 C C . ALA A 1 455 ? -9.078 -12.047 -19.188 1 89 455 ALA A C 1
ATOM 3666 O O . ALA A 1 455 ? -7.891 -12.344 -19.031 1 89 455 ALA A O 1
ATOM 3667 N N . GLN A 1 456 ? -10.023 -12.961 -19.062 1 94.5 456 GLN A N 1
ATOM 3668 C CA . GLN A 1 456 ? -9.758 -14.32 -18.578 1 94.5 456 GLN A CA 1
ATOM 3669 C C . GLN A 1 456 ? -10.086 -15.352 -19.656 1 94.5 456 GLN A C 1
ATOM 3671 O O . GLN A 1 456 ? -10.117 -16.547 -19.375 1 94.5 456 GLN A O 1
ATOM 3676 N N . LYS A 1 457 ? -10.297 -14.875 -20.875 1 95.69 457 LYS A N 1
ATOM 3677 C CA . LYS A 1 457 ? -10.688 -15.727 -22 1 95.69 457 LYS A CA 1
ATOM 3678 C C . LYS A 1 457 ? -9.672 -16.844 -22.219 1 95.69 457 LYS A C 1
ATOM 3680 O O . LYS A 1 457 ? -10.023 -17.938 -22.656 1 95.69 457 LYS A O 1
ATOM 3685 N N . TYR A 1 458 ? -8.367 -16.578 -21.844 1 97.88 458 TYR A N 1
ATOM 3686 C CA . TYR A 1 458 ? -7.297 -17.531 -22.062 1 97.88 458 TYR A CA 1
ATOM 3687 C C . TYR A 1 458 ? -7.512 -18.797 -21.25 1 97.88 458 TYR A C 1
ATOM 3689 O O . TYR A 1 458 ? -6.895 -19.844 -21.516 1 97.88 458 TYR A O 1
ATOM 3697 N N . ARG A 1 459 ? -8.43 -18.812 -20.312 1 98.06 459 ARG A N 1
ATOM 3698 C CA . ARG A 1 459 ? -8.664 -19.938 -19.422 1 98.06 459 ARG A CA 1
ATOM 3699 C C . ARG A 1 459 ? -9.648 -20.938 -20.031 1 98.06 459 ARG A C 1
ATOM 3701 O O . ARG A 1 459 ? -9.93 -21.984 -19.453 1 98.06 459 ARG A O 1
ATOM 3708 N N . GLN A 1 460 ? -10.164 -20.656 -21.188 1 98 460 GLN A N 1
ATOM 3709 C CA . GLN A 1 460 ? -11.086 -21.547 -21.875 1 98 460 GLN A CA 1
ATOM 3710 C C . GLN A 1 460 ? -10.359 -22.797 -22.391 1 98 460 GLN A C 1
ATOM 3712 O O . GLN A 1 460 ? -9.219 -22.703 -22.859 1 98 460 GLN A O 1
ATOM 3717 N N . TYR A 1 461 ? -11.039 -23.875 -22.328 1 97.81 461 TYR A N 1
ATOM 3718 C CA . TYR A 1 461 ? -10.5 -25.141 -22.797 1 97.81 461 TYR A CA 1
ATOM 3719 C C . TYR A 1 461 ? -10.406 -25.172 -24.312 1 97.81 461 TYR A C 1
ATOM 3721 O O . TYR A 1 461 ? -11.305 -24.688 -25.016 1 97.81 461 TYR A O 1
ATOM 3729 N N . GLY A 1 462 ? -9.25 -25.703 -24.844 1 96.81 462 GLY A N 1
ATOM 3730 C CA . GLY A 1 462 ? -9.172 -26.094 -26.234 1 96.81 462 GLY A CA 1
ATOM 3731 C C . GLY A 1 462 ? -8.688 -24.984 -27.156 1 96.81 462 GLY A C 1
ATOM 3732 O O . GLY A 1 462 ? -8.703 -25.125 -28.375 1 96.81 462 GLY A O 1
ATOM 3733 N N . LEU A 1 463 ? -8.211 -23.906 -26.609 1 97.56 463 LEU A N 1
ATOM 3734 C CA . LEU A 1 463 ? -7.793 -22.781 -27.422 1 97.56 463 LEU A CA 1
ATOM 3735 C C . LEU A 1 463 ? -6.641 -23.156 -28.344 1 97.56 463 LEU A C 1
ATOM 3737 O O . LEU A 1 463 ? -6.441 -22.547 -29.391 1 97.56 463 LEU A O 1
ATOM 3741 N N . TRP A 1 464 ? -5.852 -24.219 -27.953 1 96.38 464 TRP A N 1
ATOM 3742 C CA . TRP A 1 464 ? -4.738 -24.656 -28.781 1 96.38 464 TRP A CA 1
ATOM 3743 C C . TRP A 1 464 ? -5.23 -25.203 -30.125 1 96.38 464 TRP A C 1
ATOM 3745 O O . TRP A 1 464 ? -4.578 -25.031 -31.156 1 96.38 464 TRP A O 1
ATOM 3755 N N . ASP A 1 465 ? -6.383 -25.703 -30.172 1 95.12 465 ASP A N 1
ATOM 3756 C CA . ASP A 1 465 ? -6.93 -26.297 -31.391 1 95.12 465 ASP A CA 1
ATOM 3757 C C . ASP A 1 465 ? -7.5 -25.219 -32.312 1 95.12 465 ASP A C 1
ATOM 3759 O O . ASP A 1 465 ? -7.711 -25.469 -33.5 1 95.12 465 ASP A O 1
ATOM 3763 N N . ARG A 1 466 ? -7.75 -24.109 -31.781 1 97 466 ARG A N 1
ATOM 3764 C CA . ARG A 1 466 ? -8.242 -23 -32.594 1 97 466 ARG A CA 1
ATOM 3765 C C . ARG A 1 466 ? -7.215 -22.609 -33.656 1 97 466 ARG A C 1
ATOM 3767 O O . ARG A 1 466 ? -7.574 -22.094 -34.719 1 97 466 ARG A O 1
ATOM 3774 N N . TYR A 1 467 ? -5.945 -22.859 -33.406 1 97.69 467 TYR A N 1
ATOM 3775 C CA . TYR A 1 467 ? -4.918 -22.531 -34.406 1 97.69 467 TYR A CA 1
ATOM 3776 C C . TYR A 1 467 ? -5.164 -23.266 -35.719 1 97.69 467 TYR A C 1
ATOM 3778 O O . TYR A 1 467 ? -5.078 -22.656 -36.781 1 97.69 467 TYR A O 1
ATOM 3786 N N . THR A 1 468 ? -5.453 -24.547 -35.656 1 96.69 468 THR A N 1
ATOM 3787 C CA . THR A 1 468 ? -5.742 -25.328 -36.844 1 96.69 468 THR A CA 1
ATOM 3788 C C . THR A 1 468 ? -6.898 -24.719 -37.625 1 96.69 468 THR A C 1
ATOM 3790 O O . THR A 1 468 ? -6.875 -24.703 -38.844 1 96.69 468 THR A O 1
ATOM 3793 N N . GLU A 1 469 ? -7.867 -24.234 -36.938 1 96 469 GLU A N 1
ATOM 3794 C CA . GLU A 1 469 ? -9.062 -23.688 -37.562 1 96 469 GLU A CA 1
ATOM 3795 C C . GLU A 1 469 ? -8.781 -22.328 -38.188 1 96 469 GLU A C 1
ATOM 3797 O O . GLU A 1 469 ? -9.297 -22.031 -39.281 1 96 469 GLU A O 1
ATOM 3802 N N . LEU A 1 470 ? -8.031 -21.547 -37.531 1 96.94 470 LEU A N 1
ATOM 3803 C CA . LEU A 1 470 ? -7.785 -20.188 -37.969 1 96.94 470 LEU A CA 1
ATOM 3804 C C . LEU A 1 470 ? -6.68 -20.141 -39 1 96.94 470 LEU A C 1
ATOM 3806 O O . LEU A 1 470 ? -6.637 -19.219 -39.844 1 96.94 470 LEU A O 1
ATOM 3810 N N . TYR A 1 471 ? -5.773 -21.109 -38.969 1 97.06 471 TYR A N 1
ATOM 3811 C CA . TYR A 1 471 ? -4.66 -21.219 -39.906 1 97.06 471 TYR A CA 1
ATOM 3812 C C . TYR A 1 471 ? -4.617 -22.594 -40.531 1 97.06 471 TYR A C 1
ATOM 3814 O O . TYR A 1 471 ? -3.635 -23.328 -40.375 1 97.06 471 TYR A O 1
ATOM 3822 N N . PRO A 1 472 ? -5.539 -22.969 -41.344 1 94.12 472 PRO A N 1
ATOM 3823 C CA . PRO A 1 472 ? -5.684 -24.328 -41.844 1 94.12 472 PRO A CA 1
ATOM 3824 C C . PRO A 1 472 ? -4.625 -24.688 -42.875 1 94.12 472 PRO A C 1
ATOM 3826 O O . PRO A 1 472 ? -4.258 -25.859 -43 1 94.12 472 PRO A O 1
ATOM 3829 N N . THR A 1 473 ? -4.18 -23.703 -43.688 1 91.56 473 THR A N 1
ATOM 3830 C CA . THR A 1 473 ? -3.291 -24.031 -44.781 1 91.56 473 THR A CA 1
ATOM 3831 C C . THR A 1 473 ? -1.979 -23.266 -44.656 1 91.56 473 THR A C 1
ATOM 3833 O O . THR A 1 473 ? -0.91 -23.797 -44.969 1 91.56 473 THR A O 1
ATOM 3836 N N . GLN A 1 474 ? -2.062 -22.031 -44.312 1 94.25 474 GLN A N 1
ATOM 3837 C CA . GLN A 1 474 ? -0.885 -21.172 -44.156 1 94.25 474 GLN A CA 1
ATOM 3838 C C . GLN A 1 474 ? -0.691 -20.734 -42.719 1 94.25 474 GLN A C 1
ATOM 3840 O O . GLN A 1 474 ? -1.646 -20.312 -42.062 1 94.25 474 GLN A O 1
ATOM 3845 N N . ASP A 1 475 ? 0.568 -20.875 -42.312 1 97.94 475 ASP A N 1
ATOM 3846 C CA . ASP A 1 475 ? 0.88 -20.469 -40.938 1 97.94 475 ASP A CA 1
ATOM 3847 C C . ASP A 1 475 ? 0.895 -18.953 -40.812 1 97.94 475 ASP A C 1
ATOM 3849 O O . ASP A 1 475 ? 0.827 -18.234 -41.844 1 97.94 475 ASP A O 1
ATOM 3853 N N . LEU A 1 476 ? 0.948 -18.469 -39.562 1 98.56 476 LEU A N 1
ATOM 3854 C CA . LEU A 1 476 ? 0.844 -17.047 -39.219 1 98.56 476 LEU A CA 1
ATOM 3855 C C . LEU A 1 476 ? 1.945 -16.234 -39.875 1 98.56 476 LEU A C 1
ATOM 3857 O O . LEU A 1 476 ? 3.111 -16.641 -39.875 1 98.56 476 LEU A O 1
ATOM 3861 N N . VAL A 1 477 ? 1.605 -15.227 -40.594 1 98.62 477 VAL A N 1
ATOM 3862 C CA . VAL A 1 477 ? 2.512 -14.211 -41.094 1 98.62 477 VAL A CA 1
ATOM 3863 C C . VAL A 1 477 ? 2.209 -12.859 -40.469 1 98.62 477 VAL A C 1
ATOM 3865 O O . VAL A 1 477 ? 1.068 -12.391 -40.5 1 98.62 477 VAL A O 1
ATOM 3868 N N . PHE A 1 478 ? 3.141 -12.297 -39.844 1 98.81 478 PHE A N 1
ATOM 3869 C CA . PHE A 1 478 ? 3.006 -11.008 -39.188 1 98.81 478 PHE A CA 1
ATOM 3870 C C . PHE A 1 478 ? 3.881 -9.953 -39.844 1 98.81 478 PHE A C 1
ATOM 3872 O O . PHE A 1 478 ? 5.109 -10.078 -39.875 1 98.81 478 PHE A O 1
ATOM 3879 N N . THR A 1 479 ? 3.277 -8.961 -40.344 1 98.75 479 THR A N 1
ATOM 3880 C CA . THR A 1 479 ? 4.008 -7.883 -40.969 1 98.75 479 THR A CA 1
ATOM 3881 C C . THR A 1 479 ? 4.141 -6.684 -40.031 1 98.75 479 THR A C 1
ATOM 3883 O O . THR A 1 479 ? 3.145 -6.047 -39.688 1 98.75 479 THR A O 1
ATOM 3886 N N . VAL A 1 480 ? 5.367 -6.348 -39.781 1 98.44 480 VAL A N 1
ATOM 3887 C CA . VAL A 1 480 ? 5.656 -5.25 -38.875 1 98.44 480 VAL A CA 1
ATOM 3888 C C . VAL A 1 480 ? 5.148 -3.934 -39.469 1 98.44 480 VAL A C 1
ATOM 3890 O O . VAL A 1 480 ? 5.359 -3.658 -40.656 1 98.44 480 VAL A O 1
ATOM 3893 N N . GLY A 1 481 ? 4.492 -3.104 -38.594 1 96.75 481 GLY A N 1
ATOM 3894 C CA . GLY A 1 481 ? 3.984 -1.814 -39.031 1 96.75 481 GLY A CA 1
ATOM 3895 C C . GLY A 1 481 ? 2.602 -1.897 -39.656 1 96.75 481 GLY A C 1
ATOM 3896 O O . GLY A 1 481 ? 1.922 -0.88 -39.812 1 96.75 481 GLY A O 1
ATOM 3897 N N . VAL A 1 482 ? 2.18 -3.074 -40 1 97.81 482 VAL A N 1
ATOM 3898 C CA . VAL A 1 482 ? 0.882 -3.268 -40.625 1 97.81 482 VAL A CA 1
ATOM 3899 C C . VAL A 1 482 ? -0.049 -4.027 -39.688 1 97.81 482 VAL A C 1
ATOM 3901 O O . VAL A 1 482 ? -1.186 -3.611 -39.438 1 97.81 482 VAL A O 1
ATOM 3904 N N . ASP A 1 483 ? 0.417 -5.109 -39.188 1 98.31 483 ASP A N 1
ATOM 3905 C CA . ASP A 1 483 ? -0.388 -5.973 -38.312 1 98.31 483 ASP A CA 1
ATOM 3906 C C . ASP A 1 483 ? -0.329 -5.516 -36.875 1 98.31 483 ASP A C 1
ATOM 3908 O O . ASP A 1 483 ? 0.611 -4.828 -36.469 1 98.31 483 ASP A O 1
ATOM 3912 N N . ASN A 1 484 ? -1.426 -5.859 -36.094 1 98.38 484 ASN A N 1
ATOM 3913 C CA . ASN A 1 484 ? -1.556 -5.602 -34.656 1 98.38 484 ASN A CA 1
ATOM 3914 C C . ASN A 1 484 ? -1.392 -6.879 -33.844 1 98.38 484 ASN A C 1
ATOM 3916 O O . ASN A 1 484 ? -2.182 -7.816 -33.969 1 98.38 484 ASN A O 1
ATOM 3920 N N . TYR A 1 485 ? -0.353 -6.891 -33 1 98.31 485 TYR A N 1
ATOM 3921 C CA . TYR A 1 485 ? -0.068 -8.141 -32.312 1 98.31 485 TYR A CA 1
ATOM 3922 C C . TYR A 1 485 ? -1.222 -8.531 -31.391 1 98.31 485 TYR A C 1
ATOM 3924 O O . TYR A 1 485 ? -1.357 -9.695 -31.016 1 98.31 485 TYR A O 1
ATOM 3932 N N . GLN A 1 486 ? -2.096 -7.672 -30.891 1 97.75 486 GLN A N 1
ATOM 3933 C CA . GLN A 1 486 ? -3.227 -7.973 -30.016 1 97.75 486 GLN A CA 1
ATOM 3934 C C . GLN A 1 486 ? -4.297 -8.766 -30.766 1 97.75 486 GLN A C 1
ATOM 3936 O O . GLN A 1 486 ? -5.113 -9.453 -30.141 1 97.75 486 GLN A O 1
ATOM 3941 N N . THR A 1 487 ? -4.309 -8.648 -32.156 1 97.81 487 THR A N 1
ATOM 3942 C CA . THR A 1 487 ? -5.352 -9.312 -32.938 1 97.81 487 THR A CA 1
ATOM 3943 C C . THR A 1 487 ? -4.742 -10.289 -33.938 1 97.81 487 THR A C 1
ATOM 3945 O O . THR A 1 487 ? -5.426 -11.188 -34.438 1 97.81 487 THR A O 1
ATOM 3948 N N . ASP A 1 488 ? -3.381 -10.125 -34.188 1 98.38 488 ASP A N 1
ATOM 3949 C CA . ASP A 1 488 ? -2.842 -10.836 -35.344 1 98.38 488 ASP A CA 1
ATOM 3950 C C . ASP A 1 488 ? -1.693 -11.758 -34.938 1 98.38 488 ASP A C 1
ATOM 3952 O O . ASP A 1 488 ? -1.108 -12.438 -35.781 1 98.38 488 ASP A O 1
ATOM 3956 N N . TRP A 1 489 ? -1.332 -11.734 -33.75 1 98.75 489 TRP A N 1
ATOM 3957 C CA . TRP A 1 489 ? -0.325 -12.656 -33.219 1 98.75 489 TRP A CA 1
ATOM 3958 C C . TRP A 1 489 ? -0.949 -13.664 -32.25 1 98.75 489 TRP A C 1
ATOM 3960 O O . TRP A 1 489 ? -1.178 -13.344 -31.094 1 98.75 489 TRP A O 1
ATOM 3970 N N . PHE A 1 490 ? -1.194 -14.852 -32.688 1 98.56 490 PHE A N 1
ATOM 3971 C CA . PHE A 1 490 ? -1.827 -15.883 -31.891 1 98.56 490 PHE A CA 1
ATOM 3972 C C . PHE A 1 490 ? -1.079 -16.062 -30.562 1 98.56 490 PHE A C 1
ATOM 3974 O O . PHE A 1 490 ? 0.153 -16.047 -30.547 1 98.56 490 PHE A O 1
ATOM 3981 N N . PHE A 1 491 ? -1.705 -16.297 -29.438 1 98.44 491 PHE A N 1
ATOM 3982 C CA . PHE A 1 491 ? -1.109 -16.188 -28.109 1 98.44 491 PHE A CA 1
ATOM 3983 C C . PHE A 1 491 ? -0.151 -17.344 -27.859 1 98.44 491 PHE A C 1
ATOM 3985 O O . PHE A 1 491 ? 0.766 -17.234 -27.031 1 98.44 491 PHE A O 1
ATOM 3992 N N . ALA A 1 492 ? -0.35 -18.469 -28.594 1 98.62 492 ALA A N 1
ATOM 3993 C CA . ALA A 1 492 ? 0.482 -19.641 -28.406 1 98.62 492 ALA A CA 1
ATOM 3994 C C . ALA A 1 492 ? 0.935 -20.219 -29.75 1 98.62 492 ALA A C 1
ATOM 3996 O O . ALA A 1 492 ? 0.119 -20.422 -30.656 1 98.62 492 ALA A O 1
ATOM 3997 N N . HIS A 1 493 ? 2.234 -20.328 -29.906 1 98.69 493 HIS A N 1
ATOM 3998 C CA . HIS A 1 493 ? 2.807 -20.953 -31.094 1 98.69 493 HIS A CA 1
ATOM 3999 C C . HIS A 1 493 ? 2.777 -22.484 -30.969 1 98.69 493 HIS A C 1
ATOM 4001 O O . HIS A 1 493 ? 3.764 -23.094 -30.562 1 98.69 493 HIS A O 1
ATOM 4007 N N . VAL A 1 494 ? 1.689 -23.078 -31.469 1 98.38 494 VAL A N 1
ATOM 4008 C CA . VAL A 1 494 ? 1.416 -24.5 -31.281 1 98.38 494 VAL A CA 1
ATOM 4009 C C . VAL A 1 494 ? 1.487 -25.234 -32.625 1 98.38 494 VAL A C 1
ATOM 4011 O O . VAL A 1 494 ? 1.868 -24.641 -33.625 1 98.38 494 VAL A O 1
ATOM 4014 N N . THR A 1 495 ? 1.268 -26.5 -32.562 1 97.62 495 THR A N 1
ATOM 4015 C CA . THR A 1 495 ? 1.232 -27.359 -33.75 1 97.62 495 THR A CA 1
ATOM 4016 C C . THR A 1 495 ? -0.081 -27.172 -34.5 1 97.62 495 THR A C 1
ATOM 4018 O O . THR A 1 495 ? -1.004 -26.531 -34 1 97.62 495 THR A O 1
ATOM 4021 N N . ARG A 1 496 ? -0.122 -27.625 -35.688 1 97.44 496 ARG A N 1
ATOM 4022 C CA . ARG A 1 496 ? -1.328 -27.625 -36.5 1 97.44 496 ARG A CA 1
ATOM 4023 C C . ARG A 1 496 ? -1.727 -29.031 -36.906 1 97.44 496 ARG A C 1
ATOM 4025 O O . ARG A 1 496 ? -0.871 -29.844 -37.25 1 97.44 496 ARG A O 1
ATOM 4032 N N . LEU A 1 497 ? -3.012 -29.281 -36.812 1 95.81 497 LEU A N 1
ATOM 4033 C CA . LEU A 1 497 ? -3.506 -30.578 -37.25 1 95.81 497 LEU A CA 1
ATOM 4034 C C . LEU A 1 497 ? -3.533 -30.672 -38.781 1 95.81 497 LEU A C 1
ATOM 4036 O O . LEU A 1 497 ? -4.164 -29.844 -39.438 1 95.81 497 LEU A O 1
ATOM 4040 N N . SER A 1 498 ? -2.791 -31.562 -39.375 1 94.19 498 SER A N 1
ATOM 4041 C CA . SER A 1 498 ? -2.791 -31.906 -40.781 1 94.19 498 SER A CA 1
ATOM 4042 C C . SER A 1 498 ? -3.143 -33.375 -41 1 94.19 498 SER A C 1
ATOM 4044 O O . SER A 1 498 ? -2.334 -34.25 -40.719 1 94.19 498 SER A O 1
ATOM 4046 N N . GLY A 1 499 ? -4.32 -33.625 -41.594 1 92 499 GLY A N 1
ATOM 4047 C CA . GLY A 1 499 ? -4.812 -35 -41.562 1 92 499 GLY A CA 1
ATOM 4048 C C . GLY A 1 499 ? -5.043 -35.531 -40.156 1 92 499 GLY A C 1
ATOM 4049 O O . GLY A 1 499 ? -5.848 -34.969 -39.406 1 92 499 GLY A O 1
ATOM 4050 N N . ASN A 1 500 ? -4.223 -36.469 -39.812 1 92.56 500 ASN A N 1
ATOM 4051 C CA . ASN A 1 500 ? -4.398 -37.062 -38.5 1 92.56 500 ASN A CA 1
ATOM 4052 C C . ASN A 1 500 ? -3.162 -36.844 -37.625 1 92.56 500 ASN A C 1
ATOM 4054 O O . ASN A 1 500 ? -2.984 -37.5 -36.625 1 92.56 500 ASN A O 1
ATOM 4058 N N . HIS A 1 501 ? -2.348 -35.906 -38.031 1 94.94 501 HIS A N 1
ATOM 4059 C CA . HIS A 1 501 ? -1.112 -35.688 -37.312 1 94.94 501 HIS A CA 1
ATOM 4060 C C . HIS A 1 501 ? -0.929 -34.188 -37 1 94.94 501 HIS A C 1
ATOM 4062 O O . HIS A 1 501 ? -1.262 -33.344 -37.812 1 94.94 501 HIS A O 1
ATOM 4068 N N . TYR A 1 502 ? -0.511 -33.938 -35.781 1 96.38 502 TYR A N 1
ATOM 4069 C CA . TYR A 1 502 ? -0.108 -32.562 -35.438 1 96.38 502 TYR A CA 1
ATOM 4070 C C . TYR A 1 502 ? 1.307 -32.281 -35.938 1 96.38 502 TYR A C 1
ATOM 4072 O O . TYR A 1 502 ? 2.264 -32.938 -35.5 1 96.38 502 TYR A O 1
ATOM 4080 N N . VAL A 1 503 ? 1.486 -31.297 -36.75 1 97.06 503 VAL A N 1
ATOM 4081 C CA . VAL A 1 503 ? 2.762 -31.031 -37.406 1 97.06 503 VAL A CA 1
ATOM 4082 C C . VAL A 1 503 ? 3.342 -29.719 -36.906 1 97.06 503 VAL A C 1
ATOM 4084 O O . VAL A 1 503 ? 2.605 -28.844 -36.438 1 97.06 503 VAL A O 1
ATOM 4087 N N . PRO A 1 504 ? 4.695 -29.594 -37 1 96.75 504 PRO A N 1
ATOM 4088 C CA . PRO A 1 504 ? 5.336 -28.328 -36.688 1 96.75 504 PRO A CA 1
ATOM 4089 C C . PRO A 1 504 ? 4.785 -27.156 -37.5 1 96.75 504 PRO A C 1
ATOM 4091 O O . PRO A 1 504 ? 4.266 -27.375 -38.594 1 96.75 504 PRO A O 1
ATOM 4094 N N . THR A 1 505 ? 4.867 -25.953 -36.969 1 98 505 THR A N 1
ATOM 4095 C CA . THR A 1 505 ? 4.402 -24.766 -37.688 1 98 505 THR A CA 1
ATOM 4096 C C . THR A 1 505 ? 5.5 -23.703 -37.719 1 98 505 THR A C 1
ATOM 4098 O O . THR A 1 505 ? 6.395 -23.688 -36.875 1 98 505 THR A O 1
ATOM 4101 N N . THR A 1 506 ? 5.516 -22.891 -38.75 1 98.12 506 THR A N 1
ATOM 4102 C CA . THR A 1 506 ? 6.477 -21.812 -38.938 1 98.12 506 THR A CA 1
ATOM 4103 C C . THR A 1 506 ? 5.762 -20.453 -39.031 1 98.12 506 THR A C 1
ATOM 4105 O O . THR A 1 506 ? 4.934 -20.25 -39.906 1 98.12 506 THR A O 1
ATOM 4108 N N . TRP A 1 507 ? 6.008 -19.625 -38.031 1 98.81 507 TRP A N 1
ATOM 4109 C CA . TRP A 1 507 ? 5.52 -18.25 -38.094 1 98.81 507 TRP A CA 1
ATOM 4110 C C . TRP A 1 507 ? 6.531 -17.344 -38.781 1 98.81 507 TRP A C 1
ATOM 4112 O O . TRP A 1 507 ? 7.742 -17.531 -38.656 1 98.81 507 TRP A O 1
ATOM 4122 N N . THR A 1 508 ? 6.047 -16.422 -39.594 1 98.69 508 THR A N 1
ATOM 4123 C CA . THR A 1 508 ? 6.926 -15.523 -40.344 1 98.69 508 THR A CA 1
ATOM 4124 C C . THR A 1 508 ? 6.719 -14.078 -39.906 1 98.69 508 THR A C 1
ATOM 4126 O O . THR A 1 508 ? 5.59 -13.594 -39.875 1 98.69 508 THR A O 1
ATOM 4129 N N . ILE A 1 509 ? 7.75 -13.43 -39.562 1 98.88 509 ILE A N 1
ATOM 4130 C CA . ILE A 1 509 ? 7.75 -11.984 -39.344 1 98.88 509 ILE A CA 1
ATOM 4131 C C . ILE A 1 509 ? 8.312 -11.281 -40.594 1 98.88 509 ILE A C 1
ATOM 4133 O O . ILE A 1 509 ? 9.445 -11.547 -41 1 98.88 509 ILE A O 1
ATOM 4137 N N . VAL A 1 510 ? 7.543 -10.422 -41.188 1 98.81 510 VAL A N 1
ATOM 4138 C CA . VAL A 1 510 ? 7.953 -9.641 -42.344 1 98.81 510 VAL A CA 1
ATOM 4139 C C . VAL A 1 510 ? 8.188 -8.188 -41.938 1 98.81 510 VAL A C 1
ATOM 4141 O O . VAL A 1 510 ? 7.367 -7.594 -41.219 1 98.81 510 VAL A O 1
ATOM 4144 N N . PHE A 1 511 ? 9.328 -7.621 -42.312 1 98.56 511 PHE A N 1
ATOM 4145 C CA . PHE A 1 511 ? 9.641 -6.246 -41.969 1 98.56 511 PHE A CA 1
ATOM 4146 C C . PHE A 1 511 ? 10.523 -5.59 -43 1 98.56 511 PHE A C 1
ATOM 4148 O O . PHE A 1 511 ? 11.195 -6.281 -43.781 1 98.56 511 PHE A O 1
ATOM 4155 N N . ASP A 1 512 ? 10.523 -4.297 -43 1 97.38 512 ASP A N 1
ATOM 4156 C CA . ASP A 1 512 ? 11.328 -3.547 -43.969 1 97.38 512 ASP A CA 1
ATOM 4157 C C . ASP A 1 512 ? 12.484 -2.838 -43.281 1 97.38 512 ASP A C 1
ATOM 4159 O O . ASP A 1 512 ? 12.352 -2.371 -42.125 1 97.38 512 ASP A O 1
ATOM 4163 N N . LEU A 1 513 ? 13.586 -2.932 -43.938 1 96 513 LEU A N 1
ATOM 4164 C CA . LEU A 1 513 ? 14.734 -2.135 -43.531 1 96 513 LEU A CA 1
ATOM 4165 C C . LEU A 1 513 ? 15.148 -1.171 -44.656 1 96 513 LEU A C 1
ATOM 4167 O O . LEU A 1 513 ? 15.297 -1.573 -45.812 1 96 513 LEU A O 1
ATOM 4171 N N . GLN A 1 514 ? 15.273 0.059 -44.281 1 90.62 514 GLN A N 1
ATOM 4172 C CA . GLN A 1 514 ? 15.664 1.047 -45.281 1 90.62 514 GLN A CA 1
ATOM 4173 C C . GLN A 1 514 ? 17.156 0.934 -45.594 1 90.62 514 GLN A C 1
ATOM 4175 O O . GLN A 1 514 ? 17.531 0.993 -46.781 1 90.62 514 GLN A O 1
ATOM 4180 N N . LEU A 1 515 ? 18 0.91 -44.594 1 84.81 515 LEU A N 1
ATOM 4181 C CA . LEU A 1 515 ? 19.453 0.78 -44.75 1 84.81 515 LEU A CA 1
ATOM 4182 C C . LEU A 1 515 ? 20 -0.334 -43.875 1 84.81 515 LEU A C 1
ATOM 4184 O O . LEU A 1 515 ? 19.672 -0.417 -42.688 1 84.81 515 LEU A O 1
ATOM 4188 N N . THR A 1 516 ? 20.641 -1.236 -44.625 1 86.69 516 THR A N 1
ATOM 4189 C CA . THR A 1 516 ? 21.312 -2.289 -43.875 1 86.69 516 THR A CA 1
ATOM 4190 C C . THR A 1 516 ? 22.828 -2.127 -43.969 1 86.69 516 THR A C 1
ATOM 4192 O O . THR A 1 516 ? 23.359 -1.66 -44.969 1 86.69 516 THR A O 1
ATOM 4195 N N . ASP A 1 517 ? 23.453 -2.377 -42.906 1 89.5 517 ASP A N 1
ATOM 4196 C CA . ASP A 1 517 ? 24.922 -2.414 -42.875 1 89.5 517 ASP A CA 1
ATOM 4197 C C . ASP A 1 517 ? 25.422 -3.85 -42.781 1 89.5 517 ASP A C 1
ATOM 4199 O O . ASP A 1 517 ? 25.391 -4.465 -41.719 1 89.5 517 ASP A O 1
ATOM 4203 N N . ALA A 1 518 ? 25.969 -4.285 -43.812 1 89.81 518 ALA A N 1
ATOM 4204 C CA . ALA A 1 518 ? 26.406 -5.672 -43.906 1 89.81 518 ALA A CA 1
ATOM 4205 C C . ALA A 1 518 ? 27.531 -5.961 -42.906 1 89.81 518 ALA A C 1
ATOM 4207 O O . ALA A 1 518 ? 27.734 -7.109 -42.531 1 89.81 518 ALA A O 1
ATOM 4208 N N . SER A 1 519 ? 28.172 -4.969 -42.562 1 92.19 519 SER A N 1
ATOM 4209 C CA . SER A 1 519 ? 29.312 -5.148 -41.656 1 92.19 519 SER A CA 1
ATOM 4210 C C . SER A 1 519 ? 28.891 -5.078 -40.188 1 92.19 519 SER A C 1
ATOM 4212 O O . SER A 1 519 ? 29.688 -5.379 -39.312 1 92.19 519 SER A O 1
ATOM 4214 N N . ALA A 1 520 ? 27.672 -4.77 -39.969 1 94.88 520 ALA A N 1
ATOM 4215 C CA . ALA A 1 520 ? 27.203 -4.559 -38.594 1 94.88 520 ALA A CA 1
ATOM 4216 C C . ALA A 1 520 ? 26.516 -5.805 -38.062 1 94.88 520 ALA A C 1
ATOM 4218 O O . ALA A 1 520 ? 26.219 -6.738 -38.812 1 94.88 520 ALA A O 1
ATOM 4219 N N . ILE A 1 521 ? 26.328 -5.852 -36.75 1 96.12 521 ILE A N 1
ATOM 4220 C CA . ILE A 1 521 ? 25.609 -6.922 -36.062 1 96.12 521 ILE A CA 1
ATOM 4221 C C . ILE A 1 521 ? 24.297 -6.387 -35.5 1 96.12 521 ILE A C 1
ATOM 4223 O O . ILE A 1 521 ? 24.297 -5.406 -34.75 1 96.12 521 ILE A O 1
ATOM 4227 N N . TYR A 1 522 ? 23.219 -6.922 -35.969 1 97.31 522 TYR A N 1
ATOM 4228 C CA . TYR A 1 522 ? 21.891 -6.676 -35.406 1 97.31 522 TYR A CA 1
ATOM 4229 C C . TYR A 1 522 ? 21.594 -7.648 -34.281 1 97.31 522 TYR A C 1
ATOM 4231 O O . TYR A 1 522 ? 22.281 -8.664 -34.125 1 97.31 522 TYR A O 1
ATOM 4239 N N . MET A 1 523 ? 20.672 -7.293 -33.406 1 97.94 523 MET A N 1
ATOM 4240 C CA . MET A 1 523 ? 20.359 -8.156 -32.25 1 97.94 523 MET A CA 1
ATOM 4241 C C . MET A 1 523 ? 18.859 -8.484 -32.219 1 97.94 523 MET A C 1
ATOM 4243 O O . MET A 1 523 ? 18.031 -7.582 -32.156 1 97.94 523 MET A O 1
ATOM 4247 N N . LEU A 1 524 ? 18.516 -9.766 -32.312 1 98.44 524 LEU A N 1
ATOM 4248 C CA . LEU A 1 524 ? 17.156 -10.234 -32.094 1 98.44 524 LEU A CA 1
ATOM 4249 C C . LEU A 1 524 ? 16.953 -10.719 -30.656 1 98.44 524 LEU A C 1
ATOM 4251 O O . LEU A 1 524 ? 17.547 -11.727 -30.25 1 98.44 524 LEU A O 1
ATOM 4255 N N . GLN A 1 525 ? 16.188 -9.977 -29.891 1 98.19 525 GLN A N 1
ATOM 4256 C CA . GLN A 1 525 ? 15.812 -10.383 -28.531 1 98.19 525 GLN A CA 1
ATOM 4257 C C . GLN A 1 525 ? 14.516 -11.188 -28.547 1 98.19 525 GLN A C 1
ATOM 4259 O O . GLN A 1 525 ? 13.492 -10.711 -29.031 1 98.19 525 GLN A O 1
ATOM 4264 N N . LEU A 1 526 ? 14.594 -12.367 -28.031 1 98.44 526 LEU A N 1
ATOM 4265 C CA . LEU A 1 526 ? 13.445 -13.273 -28.031 1 98.44 526 LEU A CA 1
ATOM 4266 C C . LEU A 1 526 ? 13.102 -13.719 -26.609 1 98.44 526 LEU A C 1
ATOM 4268 O O . LEU A 1 526 ? 13.828 -14.516 -26.016 1 98.44 526 LEU A O 1
ATOM 4272 N N . ALA A 1 527 ? 11.953 -13.18 -26.078 1 98.69 527 ALA A N 1
ATOM 4273 C CA . ALA A 1 527 ? 11.484 -13.539 -24.75 1 98.69 527 ALA A CA 1
ATOM 4274 C C . ALA A 1 527 ? 10.25 -14.438 -24.828 1 98.69 527 ALA A C 1
ATOM 4276 O O . ALA A 1 527 ? 9.312 -14.148 -25.562 1 98.69 527 ALA A O 1
ATOM 4277 N N . LEU A 1 528 ? 10.305 -15.531 -24.109 1 98.81 528 LEU A N 1
ATOM 4278 C CA . LEU A 1 528 ? 9.188 -16.469 -24.047 1 98.81 528 LEU A CA 1
ATOM 4279 C C . LEU A 1 528 ? 8.547 -16.469 -22.672 1 98.81 528 LEU A C 1
ATOM 4281 O O . LEU A 1 528 ? 9.25 -16.422 -21.656 1 98.81 528 LEU A O 1
ATOM 4285 N N . ALA A 1 529 ? 7.219 -16.516 -22.625 1 98.62 529 ALA A N 1
ATOM 4286 C CA . ALA A 1 529 ? 6.457 -16.562 -21.375 1 98.62 529 ALA A CA 1
ATOM 4287 C C . ALA A 1 529 ? 6.227 -18.016 -20.938 1 98.62 529 ALA A C 1
ATOM 4289 O O . ALA A 1 529 ? 5.871 -18.266 -19.781 1 98.62 529 ALA A O 1
ATOM 4290 N N . SER A 1 530 ? 6.41 -18.922 -21.891 1 98.25 530 SER A N 1
ATOM 4291 C CA . SER A 1 530 ? 6.195 -20.328 -21.594 1 98.25 530 SER A CA 1
ATOM 4292 C C . SER A 1 530 ? 6.797 -21.219 -22.672 1 98.25 530 SER A C 1
ATOM 4294 O O . SER A 1 530 ? 6.961 -20.797 -23.812 1 98.25 530 SER A O 1
ATOM 4296 N N . ALA A 1 531 ? 7.137 -22.391 -22.297 1 98.5 531 ALA A N 1
ATOM 4297 C CA . ALA A 1 531 ? 7.57 -23.438 -23.234 1 98.5 531 ALA A CA 1
ATOM 4298 C C . ALA A 1 531 ? 7.188 -24.812 -22.719 1 98.5 531 ALA A C 1
ATOM 4300 O O . ALA A 1 531 ? 7.309 -25.109 -21.531 1 98.5 531 ALA A O 1
ATOM 4301 N N . CYS A 1 532 ? 6.691 -25.578 -23.625 1 97.69 532 CYS A N 1
ATOM 4302 C CA . CYS A 1 532 ? 6.348 -26.953 -23.297 1 97.69 532 CYS A CA 1
ATOM 4303 C C . CYS A 1 532 ? 6.852 -27.906 -24.375 1 97.69 532 CYS A C 1
ATOM 4305 O O . CYS A 1 532 ? 6.258 -28.016 -25.438 1 97.69 532 CYS A O 1
ATOM 4307 N N . GLU A 1 533 ? 7.906 -28.641 -24.047 1 97.38 533 GLU A N 1
ATOM 4308 C CA . GLU A 1 533 ? 8.516 -29.594 -24.969 1 97.38 533 GLU A CA 1
ATOM 4309 C C . GLU A 1 533 ? 8.633 -29.016 -26.375 1 97.38 533 GLU A C 1
ATOM 4311 O O . GLU A 1 533 ? 8.188 -29.641 -27.344 1 97.38 533 GLU A O 1
ATOM 4316 N N . ALA A 1 534 ? 9.234 -27.906 -26.453 1 97.94 534 ALA A N 1
ATOM 4317 C CA . ALA A 1 534 ? 9.273 -27.156 -27.703 1 97.94 534 ALA A CA 1
ATOM 4318 C C . ALA A 1 534 ? 10.719 -26.906 -28.156 1 97.94 534 ALA A C 1
ATOM 4320 O O . ALA A 1 534 ? 11.648 -27.062 -27.359 1 97.94 534 ALA A O 1
ATOM 4321 N N . GLU A 1 535 ? 10.867 -26.688 -29.312 1 98.38 535 GLU A N 1
ATOM 4322 C CA . GLU A 1 535 ? 12.094 -26.188 -29.922 1 98.38 535 GLU A CA 1
ATOM 4323 C C . GLU A 1 535 ? 11.805 -25.078 -30.938 1 98.38 535 GLU A C 1
ATOM 4325 O O . GLU A 1 535 ? 11.031 -25.281 -31.875 1 98.38 535 GLU A O 1
ATOM 4330 N N . LEU A 1 536 ? 12.383 -23.953 -30.688 1 98.25 536 LEU A N 1
ATOM 4331 C CA . LEU A 1 536 ? 12.188 -22.812 -31.578 1 98.25 536 LEU A CA 1
ATOM 4332 C C . LEU A 1 536 ? 13.43 -22.578 -32.438 1 98.25 536 LEU A C 1
ATOM 4334 O O . LEU A 1 536 ? 14.523 -22.359 -31.906 1 98.25 536 LEU A O 1
ATOM 4338 N N . GLN A 1 537 ? 13.227 -22.641 -33.719 1 98.19 537 GLN A N 1
ATOM 4339 C CA . GLN A 1 537 ? 14.289 -22.375 -34.656 1 98.19 537 GLN A CA 1
ATOM 4340 C C . GLN A 1 537 ? 14.062 -21.031 -35.375 1 98.19 537 GLN A C 1
ATOM 4342 O O . GLN A 1 537 ? 12.93 -20.672 -35.656 1 98.19 537 GLN A O 1
ATOM 4347 N N . VAL A 1 538 ? 15.18 -20.359 -35.656 1 98.56 538 VAL A N 1
ATOM 4348 C CA . VAL A 1 538 ? 15.133 -19.062 -36.312 1 98.56 538 VAL A CA 1
ATOM 4349 C C . VAL A 1 538 ? 15.906 -19.125 -37.625 1 98.56 538 VAL A C 1
ATOM 4351 O O . VAL A 1 538 ? 17.047 -19.594 -37.656 1 98.56 538 VAL A O 1
ATOM 4354 N N . ARG A 1 539 ? 15.266 -18.734 -38.688 1 98.25 539 ARG A N 1
ATOM 4355 C CA . ARG A 1 539 ? 15.891 -18.516 -39.969 1 98.25 539 ARG A CA 1
ATOM 4356 C C . ARG A 1 539 ? 15.664 -17.094 -40.469 1 98.25 539 ARG A C 1
ATOM 4358 O O . ARG A 1 539 ? 14.641 -16.484 -40.156 1 98.25 539 ARG A O 1
ATOM 4365 N N . ILE A 1 540 ? 16.562 -16.625 -41.281 1 98.06 540 ILE A N 1
ATOM 4366 C CA . ILE A 1 540 ? 16.5 -15.234 -41.719 1 98.06 540 ILE A CA 1
ATOM 4367 C C . ILE A 1 540 ? 16.578 -15.188 -43.25 1 98.06 540 ILE A C 1
ATOM 4369 O O . ILE A 1 540 ? 17.547 -15.641 -43.844 1 98.06 540 ILE A O 1
ATOM 4373 N N . ASN A 1 541 ? 15.602 -14.68 -43.844 1 97.44 541 ASN A N 1
ATOM 4374 C CA . ASN A 1 541 ? 15.422 -14.383 -45.281 1 97.44 541 ASN A CA 1
ATOM 4375 C C . ASN A 1 541 ? 15.492 -15.648 -46.125 1 97.44 541 ASN A C 1
ATOM 4377 O O . ASN A 1 541 ? 15.258 -15.602 -47.344 1 97.44 541 ASN A O 1
ATOM 4381 N N . ASN A 1 542 ? 15.734 -16.766 -45.594 1 95.69 542 ASN A N 1
ATOM 4382 C CA . ASN A 1 542 ? 15.742 -18.047 -46.281 1 95.69 542 ASN A CA 1
ATOM 4383 C C . ASN A 1 542 ? 14.898 -19.078 -45.531 1 95.69 542 ASN A C 1
ATOM 4385 O O . ASN A 1 542 ? 15.297 -19.578 -44.469 1 95.69 542 ASN A O 1
ATOM 4389 N N . PRO A 1 543 ? 13.812 -19.469 -46.094 1 92.38 543 PRO A N 1
ATOM 4390 C CA . PRO A 1 543 ? 12.891 -20.359 -45.375 1 92.38 543 PRO A CA 1
ATOM 4391 C C . PRO A 1 543 ? 13.359 -21.812 -45.375 1 92.38 543 PRO A C 1
ATOM 4393 O O . PRO A 1 543 ? 12.781 -22.656 -44.688 1 92.38 543 PRO A O 1
ATOM 4396 N N . ASP A 1 544 ? 14.438 -22.125 -46.094 1 92 544 ASP A N 1
ATOM 4397 C CA . ASP A 1 544 ? 14.914 -23.484 -46.188 1 92 544 ASP A CA 1
ATOM 4398 C C . ASP A 1 544 ? 15.391 -24.031 -44.844 1 92 544 ASP A C 1
ATOM 4400 O O . ASP A 1 544 ? 16.156 -23.359 -44.156 1 92 544 ASP A O 1
ATOM 4404 N N . PRO A 1 545 ? 14.961 -25.188 -44.594 1 87.06 545 PRO A N 1
ATOM 4405 C CA . PRO A 1 545 ? 15.359 -25.766 -43.312 1 87.06 545 PRO A CA 1
ATOM 4406 C C . PRO A 1 545 ? 16.875 -25.859 -43.156 1 87.06 545 PRO A C 1
ATOM 4408 O O . PRO A 1 545 ? 17.391 -25.812 -42.031 1 87.06 545 PRO A O 1
ATOM 4411 N N . GLY A 1 546 ? 17.562 -25.984 -44.219 1 88.5 546 GLY A N 1
ATOM 4412 C CA . GLY A 1 546 ? 19.016 -26.047 -44.188 1 88.5 546 GLY A CA 1
ATOM 4413 C C . GLY A 1 546 ? 19.672 -24.734 -43.812 1 88.5 546 GLY A C 1
ATOM 4414 O O . GLY A 1 546 ? 20.844 -24.703 -43.438 1 88.5 546 GLY A O 1
ATOM 4415 N N . ALA A 1 547 ? 18.906 -23.703 -43.75 1 92.31 547 ALA A N 1
ATOM 4416 C CA . ALA A 1 547 ? 19.422 -22.375 -43.438 1 92.31 547 ALA A CA 1
ATOM 4417 C C . ALA A 1 547 ? 19.172 -22 -41.969 1 92.31 547 ALA A C 1
ATOM 4419 O O . ALA A 1 547 ? 19 -20.828 -41.656 1 92.31 547 ALA A O 1
ATOM 4420 N N . LEU A 1 548 ? 19.172 -23.031 -41.156 1 94.62 548 LEU A N 1
ATOM 4421 C CA . LEU A 1 548 ? 18.969 -22.812 -39.75 1 94.62 548 LEU A CA 1
ATOM 4422 C C . LEU A 1 548 ? 20.031 -21.875 -39.188 1 94.62 548 LEU A C 1
ATOM 4424 O O . LEU A 1 548 ? 21.219 -22.109 -39.375 1 94.62 548 LEU A O 1
ATOM 4428 N N . TYR A 1 549 ? 19.578 -20.828 -38.531 1 96.5 549 TYR A N 1
ATOM 4429 C CA . TYR A 1 549 ? 20.516 -19.844 -38 1 96.5 549 TYR A CA 1
ATOM 4430 C C . TYR A 1 549 ? 20.641 -20 -36.469 1 96.5 549 TYR A C 1
ATOM 4432 O O . TYR A 1 549 ? 21.734 -19.875 -35.938 1 96.5 549 TYR A O 1
ATOM 4440 N N . PHE A 1 550 ? 19.562 -20.203 -35.781 1 97.94 550 PHE A N 1
ATOM 4441 C CA . PHE A 1 550 ? 19.531 -20.344 -34.312 1 97.94 550 PHE A CA 1
ATOM 4442 C C . PHE A 1 550 ? 18.484 -21.375 -33.906 1 97.94 550 PHE A C 1
ATOM 4444 O O . PHE A 1 550 ? 17.469 -21.547 -34.562 1 97.94 550 PHE A O 1
ATOM 4451 N N . THR A 1 551 ? 18.75 -22.078 -32.812 1 98.25 551 THR A N 1
ATOM 4452 C CA . THR A 1 551 ? 17.781 -23 -32.188 1 98.25 551 THR A CA 1
ATOM 4453 C C . THR A 1 551 ? 17.875 -22.922 -30.672 1 98.25 551 THR A C 1
ATOM 4455 O O . THR A 1 551 ? 18.953 -22.781 -30.109 1 98.25 551 THR A O 1
ATOM 4458 N N . THR A 1 552 ? 16.734 -22.984 -30.016 1 98.06 552 THR A N 1
ATOM 4459 C CA . THR A 1 552 ? 16.703 -23.078 -28.562 1 98.06 552 THR A CA 1
ATOM 4460 C C . THR A 1 552 ? 17.016 -24.484 -28.094 1 98.06 552 THR A C 1
ATOM 4462 O O . THR A 1 552 ? 17.281 -24.703 -26.906 1 98.06 552 THR A O 1
ATOM 4465 N N . ASN A 1 553 ? 17.062 -25.438 -29 1 97.5 553 ASN A N 1
ATOM 4466 C CA . ASN A 1 553 ? 16.984 -26.844 -28.641 1 97.5 553 ASN A CA 1
ATOM 4467 C C . ASN A 1 553 ? 15.719 -27.141 -27.859 1 97.5 553 ASN A C 1
ATOM 4469 O O . ASN A 1 553 ? 14.773 -26.344 -27.859 1 97.5 553 ASN A O 1
ATOM 4473 N N . LEU A 1 554 ? 15.586 -28.375 -27.406 1 97.38 554 LEU A N 1
ATOM 4474 C CA . LEU A 1 554 ? 14.375 -28.75 -26.688 1 97.38 554 LEU A CA 1
ATOM 4475 C C . LEU A 1 554 ? 14.273 -27.984 -25.375 1 97.38 554 LEU A C 1
ATOM 4477 O O . LEU A 1 554 ? 15.211 -27.984 -24.578 1 97.38 554 LEU A O 1
ATOM 4481 N N . ILE A 1 555 ? 13.109 -27.281 -25.156 1 97.31 555 ILE A N 1
ATOM 4482 C CA . ILE A 1 555 ? 12.969 -26.484 -23.953 1 97.31 555 ILE A CA 1
ATOM 4483 C C . ILE A 1 555 ? 11.57 -26.672 -23.359 1 97.31 555 ILE A C 1
ATOM 4485 O O . ILE A 1 555 ? 10.602 -26.875 -24.109 1 97.31 555 ILE A O 1
ATOM 4489 N N . GLY A 1 556 ? 11.508 -26.625 -22.031 1 96 556 GLY A N 1
ATOM 4490 C CA . GLY A 1 556 ? 10.266 -26.406 -21.297 1 96 556 GLY A CA 1
ATOM 4491 C C . GLY A 1 556 ? 9.484 -27.672 -21.031 1 96 556 GLY A C 1
ATOM 4492 O O . GLY A 1 556 ? 9.5 -28.594 -21.844 1 96 556 GLY A O 1
ATOM 4493 N N . LYS A 1 557 ? 8.781 -27.719 -19.938 1 96 557 LYS A N 1
ATOM 4494 C CA . LYS A 1 557 ? 7.832 -28.75 -19.531 1 96 557 LYS A CA 1
ATOM 4495 C C . LYS A 1 557 ? 6.707 -28.172 -18.688 1 96 557 LYS A C 1
ATOM 4497 O O . LYS A 1 557 ? 6.18 -28.844 -17.797 1 96 557 LYS A O 1
ATOM 4502 N N . ASP A 1 558 ? 6.355 -26.953 -18.938 1 95.62 558 ASP A N 1
ATOM 4503 C CA . ASP A 1 558 ? 5.484 -26.266 -18 1 95.62 558 ASP A CA 1
ATOM 4504 C C . ASP A 1 558 ? 4.016 -26.594 -18.25 1 95.62 558 ASP A C 1
ATOM 4506 O O . ASP A 1 558 ? 3.174 -26.453 -17.359 1 95.62 558 ASP A O 1
ATOM 4510 N N . ASN A 1 559 ? 3.678 -27 -19.5 1 96.31 559 ASN A N 1
ATOM 4511 C CA . ASN A 1 559 ? 2.326 -27.422 -19.859 1 96.31 559 ASN A CA 1
ATOM 4512 C C . ASN A 1 559 ? 1.318 -26.297 -19.625 1 96.31 559 ASN A C 1
ATOM 4514 O O . ASN A 1 559 ? 0.154 -26.547 -19.328 1 96.31 559 ASN A O 1
ATOM 4518 N N . SER A 1 560 ? 1.701 -25.078 -19.719 1 97.69 560 SER A N 1
ATOM 4519 C CA . SER A 1 560 ? 0.837 -23.938 -19.453 1 97.69 560 SER A CA 1
ATOM 4520 C C . SER A 1 560 ? -0.286 -23.844 -20.484 1 97.69 560 SER A C 1
ATOM 4522 O O . SER A 1 560 ? -1.421 -23.5 -20.141 1 97.69 560 SER A O 1
ATOM 4524 N N . ILE A 1 561 ? -0.018 -24.188 -21.703 1 97.69 561 ILE A N 1
ATOM 4525 C CA . ILE A 1 561 ? -1.012 -24.078 -22.766 1 97.69 561 ILE A CA 1
ATOM 4526 C C . ILE A 1 561 ? -2.158 -25.047 -22.5 1 97.69 561 ILE A C 1
ATOM 4528 O O . ILE A 1 561 ? -3.328 -24.656 -22.516 1 97.69 561 ILE A O 1
ATOM 4532 N N . ALA A 1 562 ? -1.841 -26.203 -22.141 1 96.75 562 ALA A N 1
ATOM 4533 C CA . ALA A 1 562 ? -2.863 -27.219 -21.875 1 96.75 562 ALA A CA 1
ATOM 4534 C C . ALA A 1 562 ? -3.617 -26.891 -20.578 1 96.75 562 ALA A C 1
ATOM 4536 O O . ALA A 1 562 ? -4.805 -27.203 -20.453 1 96.75 562 ALA A O 1
ATOM 4537 N N . ARG A 1 563 ? -2.906 -26.328 -19.672 1 97.44 563 ARG A N 1
ATOM 4538 C CA . ARG A 1 563 ? -3.479 -26.078 -18.344 1 97.44 563 ARG A CA 1
ATOM 4539 C C . ARG A 1 563 ? -4.07 -24.672 -18.266 1 97.44 563 ARG A C 1
ATOM 4541 O O . ARG A 1 563 ? -4.141 -24.078 -17.188 1 97.44 563 ARG A O 1
ATOM 4548 N N . HIS A 1 564 ? -4.406 -24.125 -19.391 1 97.31 564 HIS A N 1
ATOM 4549 C CA . HIS A 1 564 ? -5.137 -22.875 -19.484 1 97.31 564 HIS A CA 1
ATOM 4550 C C . HIS A 1 564 ? -4.383 -21.734 -18.797 1 97.31 564 HIS A C 1
ATOM 4552 O O . HIS A 1 564 ? -4.992 -20.906 -18.125 1 97.31 564 HIS A O 1
ATOM 4558 N N . GLY A 1 565 ? -3.08 -21.781 -18.812 1 97.5 565 GLY A N 1
ATOM 4559 C CA . GLY A 1 565 ? -2.234 -20.703 -18.328 1 97.5 565 GLY A CA 1
ATOM 4560 C C . GLY A 1 565 ? -1.805 -19.75 -19.422 1 97.5 565 GLY A C 1
ATOM 4561 O O . GLY A 1 565 ? -1.931 -20.047 -20.609 1 97.5 565 GLY A O 1
ATOM 4562 N N . ILE A 1 566 ? -1.305 -18.578 -19.047 1 98.31 566 ILE A N 1
ATOM 4563 C CA . ILE A 1 566 ? -0.878 -17.562 -20 1 98.31 566 ILE A CA 1
ATOM 4564 C C . ILE A 1 566 ? 0.599 -17.234 -19.781 1 98.31 566 ILE A C 1
ATOM 4566 O O . ILE A 1 566 ? 1.137 -16.328 -20.406 1 98.31 566 ILE A O 1
ATOM 4570 N N . HIS A 1 567 ? 1.202 -18 -18.859 1 98.31 567 HIS A N 1
ATOM 4571 C CA . HIS A 1 567 ? 2.639 -17.969 -18.609 1 98.31 567 HIS A CA 1
ATOM 4572 C C . HIS A 1 567 ? 3.09 -19.172 -17.797 1 98.31 567 HIS A C 1
ATOM 4574 O O . HIS A 1 567 ? 2.271 -19.828 -17.156 1 98.31 567 HIS A O 1
ATOM 4580 N N . GLY A 1 568 ? 4.305 -19.578 -17.922 1 97.94 568 GLY A N 1
ATOM 4581 C CA . GLY A 1 568 ? 5.066 -20.484 -17.078 1 97.94 568 GLY A CA 1
ATOM 4582 C C . GLY A 1 568 ? 6.418 -19.938 -16.672 1 97.94 568 GLY A C 1
ATOM 4583 O O . GLY A 1 568 ? 6.504 -18.844 -16.109 1 97.94 568 GLY A O 1
ATOM 4584 N N . LEU A 1 569 ? 7.414 -20.641 -16.984 1 97.31 569 LEU A N 1
ATOM 4585 C CA . LEU A 1 569 ? 8.75 -20.125 -16.734 1 97.31 569 LEU A CA 1
ATOM 4586 C C . LEU A 1 569 ? 9.18 -19.172 -17.844 1 97.31 569 LEU A C 1
ATOM 4588 O O . LEU A 1 569 ? 8.891 -19.406 -19.031 1 97.31 569 LEU A O 1
ATOM 4592 N N . TYR A 1 570 ? 9.836 -18.141 -17.453 1 97.69 570 TYR A N 1
ATOM 4593 C CA . TYR A 1 570 ? 10.312 -17.094 -18.359 1 97.69 570 TYR A CA 1
ATOM 4594 C C . TYR A 1 570 ? 11.633 -17.5 -19 1 97.69 570 TYR A C 1
ATOM 4596 O O . TYR A 1 570 ? 12.508 -18.078 -18.344 1 97.69 570 TYR A O 1
ATOM 4604 N N . TRP A 1 571 ? 11.781 -17.312 -20.359 1 97.62 571 TRP A N 1
ATOM 4605 C CA . TRP A 1 571 ? 12.992 -17.578 -21.125 1 97.62 571 TRP A CA 1
ATOM 4606 C C . TRP A 1 571 ? 13.406 -16.344 -21.922 1 97.62 571 TRP A C 1
ATOM 4608 O O . TRP A 1 571 ? 12.555 -15.625 -22.453 1 97.62 571 TRP A O 1
ATOM 4618 N N . LEU A 1 572 ? 14.672 -16.094 -22 1 98 572 LEU A N 1
ATOM 4619 C CA . LEU A 1 572 ? 15.18 -14.961 -22.766 1 98 572 LEU A CA 1
ATOM 4620 C C . LEU A 1 572 ? 16.406 -15.375 -23.594 1 98 572 LEU A C 1
ATOM 4622 O O . LEU A 1 572 ? 17.328 -15.977 -23.062 1 98 572 LEU A O 1
ATOM 4626 N N . TYR A 1 573 ? 16.375 -15.094 -24.891 1 98.19 573 TYR A N 1
ATOM 4627 C CA . TYR A 1 573 ? 17.469 -15.406 -25.812 1 98.19 573 TYR A CA 1
ATOM 4628 C C . TYR A 1 573 ? 17.953 -14.148 -26.531 1 98.19 573 TYR A C 1
ATOM 4630 O O . TYR A 1 573 ? 17.156 -13.32 -26.953 1 98.19 573 TYR A O 1
ATOM 4638 N N . TYR A 1 574 ? 19.219 -14.008 -26.641 1 96.81 574 TYR A N 1
ATOM 4639 C CA . TYR A 1 574 ? 19.906 -12.969 -27.422 1 96.81 574 TYR A CA 1
ATOM 4640 C C . TYR A 1 574 ? 20.531 -13.555 -28.672 1 96.81 574 TYR A C 1
ATOM 4642 O O . TYR A 1 574 ? 21.516 -14.297 -28.594 1 96.81 574 TYR A O 1
ATOM 4650 N N . ILE A 1 575 ? 20 -13.148 -29.812 1 98.12 575 ILE A N 1
ATOM 4651 C CA . ILE A 1 575 ? 20.469 -13.734 -31.062 1 98.12 575 ILE A CA 1
ATOM 4652 C C . ILE A 1 575 ? 21.156 -12.664 -31.922 1 98.12 575 ILE A C 1
ATOM 4654 O O . ILE A 1 575 ? 20.5 -11.75 -32.406 1 98.12 575 ILE A O 1
ATOM 4658 N N . GLN A 1 576 ? 22.406 -12.75 -32.094 1 97.75 576 GLN A N 1
ATOM 4659 C CA . GLN A 1 576 ? 23.156 -11.852 -32.969 1 97.75 576 GLN A CA 1
ATOM 4660 C C . GLN A 1 576 ? 22.844 -12.141 -34.438 1 97.75 576 GLN A C 1
ATOM 4662 O O . GLN A 1 576 ? 22.938 -13.297 -34.875 1 97.75 576 GLN A O 1
ATOM 4667 N N . VAL A 1 577 ? 22.516 -11.133 -35.188 1 97.56 577 VAL A N 1
ATOM 4668 C CA . VAL A 1 577 ? 22.172 -11.273 -36.625 1 97.56 577 VAL A CA 1
ATOM 4669 C C . VAL A 1 577 ? 23.156 -10.461 -37.469 1 97.56 577 VAL A C 1
ATOM 4671 O O . VAL A 1 577 ? 23.047 -9.234 -37.562 1 97.56 577 VAL A O 1
ATOM 4674 N N . PRO A 1 578 ? 24.047 -11.133 -38.094 1 96.25 578 PRO A N 1
ATOM 4675 C CA . PRO A 1 578 ? 24.953 -10.383 -38.969 1 96.25 578 PRO A CA 1
ATOM 4676 C C . PRO A 1 578 ? 24.203 -9.625 -40.062 1 96.25 578 PRO A C 1
ATOM 4678 O O . PRO A 1 578 ? 23.25 -10.156 -40.656 1 96.25 578 PRO A O 1
ATOM 4681 N N . GLY A 1 579 ? 24.688 -8.469 -40.344 1 95.94 579 GLY A N 1
ATOM 4682 C CA . GLY A 1 579 ? 24.062 -7.668 -41.375 1 95.94 579 GLY A CA 1
ATOM 4683 C C . GLY A 1 579 ? 24.031 -8.359 -42.719 1 95.94 579 GLY A C 1
ATOM 4684 O O . GLY A 1 579 ? 23.156 -8.07 -43.562 1 95.94 579 GLY A O 1
ATOM 4685 N N . THR A 1 580 ? 24.922 -9.266 -42.969 1 95.88 580 THR A N 1
ATOM 4686 C CA . THR A 1 580 ? 25.031 -9.977 -44.219 1 95.88 580 THR A CA 1
ATOM 4687 C C . THR A 1 580 ? 23.797 -10.852 -44.469 1 95.88 580 THR A C 1
ATOM 4689 O O . THR A 1 580 ? 23.531 -11.266 -45.594 1 95.88 580 THR A O 1
ATOM 4692 N N . LEU A 1 581 ? 23.078 -11.148 -43.406 1 96.25 581 LEU A N 1
ATOM 4693 C CA . LEU A 1 581 ? 21.875 -11.977 -43.531 1 96.25 581 LEU A CA 1
ATOM 4694 C C . LEU A 1 581 ? 20.656 -11.133 -43.875 1 96.25 581 LEU A C 1
ATOM 4696 O O . LEU A 1 581 ? 19.594 -11.672 -44.188 1 96.25 581 LEU A O 1
ATOM 4700 N N . LEU A 1 582 ? 20.859 -9.836 -43.781 1 97.25 582 LEU A N 1
ATOM 4701 C CA . LEU A 1 582 ? 19.75 -8.914 -44.031 1 97.25 582 LEU A CA 1
ATOM 4702 C C . LEU A 1 582 ? 19.922 -8.219 -45.375 1 97.25 582 LEU A C 1
ATOM 4704 O O . LEU A 1 582 ? 21.016 -8.227 -45.969 1 97.25 582 LEU A O 1
ATOM 4708 N N . THR A 1 583 ? 18.812 -7.68 -45.938 1 95.94 583 THR A N 1
ATOM 4709 C CA . THR A 1 583 ? 18.844 -6.941 -47.188 1 95.94 583 THR A CA 1
ATOM 4710 C C . THR A 1 583 ? 18.094 -5.617 -47.062 1 95.94 583 THR A C 1
ATOM 4712 O O . THR A 1 583 ? 17.266 -5.453 -46.156 1 95.94 583 THR A O 1
ATOM 4715 N N . ASN A 1 584 ? 18.453 -4.723 -47.969 1 95.88 584 ASN A N 1
ATOM 4716 C CA . ASN A 1 584 ? 17.641 -3.521 -48.062 1 95.88 584 ASN A CA 1
ATOM 4717 C C . ASN A 1 584 ? 16.25 -3.838 -48.625 1 95.88 584 ASN A C 1
ATOM 4719 O O . ASN A 1 584 ? 16.109 -4.594 -49.594 1 95.88 584 ASN A O 1
ATOM 4723 N N . GLY A 1 585 ? 15.305 -3.271 -47.969 1 96 585 GLY A N 1
ATOM 4724 C CA . GLY A 1 585 ? 13.938 -3.59 -48.344 1 96 585 GLY A CA 1
ATOM 4725 C C . GLY A 1 585 ? 13.289 -4.602 -47.438 1 96 585 GLY A C 1
ATOM 4726 O O . GLY A 1 585 ? 13.453 -4.531 -46.219 1 96 585 GLY A O 1
ATOM 4727 N N . THR A 1 586 ? 12.547 -5.5 -48.062 1 97.62 586 THR A N 1
ATOM 4728 C CA . THR A 1 586 ? 11.719 -6.414 -47.281 1 97.62 586 THR A CA 1
ATOM 4729 C C . THR A 1 586 ? 12.539 -7.609 -46.812 1 97.62 586 THR A C 1
ATOM 4731 O O . THR A 1 586 ? 13.25 -8.234 -47.594 1 97.62 586 THR A O 1
ATOM 4734 N N . ASN A 1 587 ? 12.531 -7.871 -45.531 1 98.38 587 ASN A N 1
ATOM 4735 C CA . ASN A 1 587 ? 13.164 -9.008 -44.875 1 98.38 587 ASN A CA 1
ATOM 4736 C C . ASN A 1 587 ? 12.141 -9.906 -44.188 1 98.38 587 ASN A C 1
ATOM 4738 O O . ASN A 1 587 ? 11 -9.492 -43.938 1 98.38 587 ASN A O 1
ATOM 4742 N N . SER A 1 588 ? 12.555 -11.156 -43.906 1 98.38 588 SER A N 1
ATOM 4743 C CA . SER A 1 588 ? 11.688 -12.102 -43.219 1 98.38 588 SER A CA 1
ATOM 4744 C C . SER A 1 588 ? 12.461 -12.883 -42.156 1 98.38 588 SER A C 1
ATOM 4746 O O . SER A 1 588 ? 13.602 -13.281 -42.375 1 98.38 588 SER A O 1
ATOM 4748 N N . ILE A 1 589 ? 11.867 -13.031 -41.031 1 98.62 589 ILE A N 1
ATOM 4749 C CA . ILE A 1 589 ? 12.344 -13.961 -40 1 98.62 589 ILE A CA 1
ATOM 4750 C C . ILE A 1 589 ? 11.359 -15.125 -39.875 1 98.62 589 ILE A C 1
ATOM 4752 O O . ILE A 1 589 ? 10.156 -14.914 -39.688 1 98.62 589 ILE A O 1
ATOM 4756 N N . PHE A 1 590 ? 11.859 -16.328 -40 1 98.5 590 PHE A N 1
ATOM 4757 C CA . PHE A 1 590 ? 11.055 -17.531 -39.844 1 98.5 590 PHE A CA 1
ATOM 4758 C C . PHE A 1 590 ? 11.266 -18.172 -38.469 1 98.5 590 PHE A C 1
ATOM 4760 O O . PHE A 1 590 ? 12.391 -18.531 -38.125 1 98.5 590 PHE A O 1
ATOM 4767 N N . LEU A 1 591 ? 10.227 -18.219 -37.688 1 98.69 591 LEU A N 1
ATOM 4768 C CA . LEU A 1 591 ? 10.203 -18.891 -36.406 1 98.69 591 LEU A CA 1
ATOM 4769 C C . LEU A 1 591 ? 9.5 -20.25 -36.5 1 98.69 591 LEU A C 1
ATOM 4771 O O . LEU A 1 591 ? 8.273 -20.297 -36.688 1 98.69 591 LEU A O 1
ATOM 4775 N N . THR A 1 592 ? 10.234 -21.297 -36.344 1 98.19 592 THR A N 1
ATOM 4776 C CA . THR A 1 592 ? 9.641 -22.625 -36.469 1 98.19 592 THR A CA 1
ATOM 4777 C C . THR A 1 592 ? 9.625 -23.328 -35.094 1 98.19 592 THR A C 1
ATOM 4779 O O . THR A 1 592 ? 10.68 -23.531 -34.5 1 98.19 592 THR A O 1
ATOM 4782 N N . GLN A 1 593 ? 8.508 -23.594 -34.625 1 98 593 GLN A N 1
ATOM 4783 C CA . GLN A 1 593 ? 8.367 -24.578 -33.562 1 98 593 GLN A CA 1
ATOM 4784 C C . GLN A 1 593 ? 8.383 -26 -34.125 1 98 593 GLN A C 1
ATOM 4786 O O . GLN A 1 593 ? 7.406 -26.453 -34.719 1 98 593 GLN A O 1
ATOM 4791 N N . THR A 1 594 ? 9.414 -26.766 -33.844 1 97.06 594 THR A N 1
ATOM 4792 C CA . THR A 1 594 ? 9.742 -27.922 -34.656 1 97.06 594 THR A CA 1
ATOM 4793 C C . THR A 1 594 ? 9.117 -29.203 -34.094 1 97.06 594 THR A C 1
ATOM 4795 O O . THR A 1 594 ? 9.125 -30.25 -34.75 1 97.06 594 THR A O 1
ATOM 4798 N N . ARG A 1 595 ? 8.617 -29.094 -32.969 1 97.06 595 ARG A N 1
ATOM 4799 C CA . ARG A 1 595 ? 8.109 -30.312 -32.312 1 97.06 595 ARG A CA 1
ATOM 4800 C C . ARG A 1 595 ? 6.633 -30.516 -32.625 1 97.06 595 ARG A C 1
ATOM 4802 O O . ARG A 1 595 ? 5.812 -29.625 -32.438 1 97.06 595 ARG A O 1
ATOM 4809 N N . GLY A 1 596 ? 6.266 -31.656 -33.156 1 95.69 596 GLY A N 1
ATOM 4810 C CA . GLY A 1 596 ? 4.891 -32.031 -33.438 1 95.69 596 GLY A CA 1
ATOM 4811 C C . GLY A 1 596 ? 4.352 -33.062 -32.438 1 95.69 596 GLY A C 1
ATOM 4812 O O . GLY A 1 596 ? 4.809 -33.156 -31.312 1 95.69 596 GLY A O 1
ATOM 4813 N N . GLY A 1 597 ? 3.303 -33.75 -32.812 1 93.62 597 GLY A N 1
ATOM 4814 C CA . GLY A 1 597 ? 2.805 -34.906 -32.062 1 93.62 597 GLY A CA 1
ATOM 4815 C C . GLY A 1 597 ? 1.659 -34.531 -31.141 1 93.62 597 GLY A C 1
ATOM 4816 O O . GLY A 1 597 ? 0.686 -35.281 -31.031 1 93.62 597 GLY A O 1
ATOM 4817 N N . LEU A 1 598 ? 1.767 -33.469 -30.359 1 93.81 598 LEU A N 1
ATOM 4818 C CA . LEU A 1 598 ? 0.713 -33.062 -29.438 1 93.81 598 LEU A CA 1
ATOM 4819 C C . LEU A 1 598 ? 0.203 -31.656 -29.781 1 93.81 598 LEU A C 1
ATOM 4821 O O . LEU A 1 598 ? 0.979 -30.797 -30.203 1 93.81 598 LEU A O 1
ATOM 4825 N N . PRO A 1 599 ? -1.114 -31.438 -29.578 1 94.06 599 PRO A N 1
ATOM 4826 C CA . PRO A 1 599 ? -1.711 -30.156 -30.016 1 94.06 599 PRO A CA 1
ATOM 4827 C C . PRO A 1 599 ? -1.217 -28.969 -29.203 1 94.06 599 PRO A C 1
ATOM 4829 O O . PRO A 1 599 ? -1.239 -27.844 -29.688 1 94.06 599 PRO A O 1
ATOM 4832 N N . TRP A 1 600 ? -0.793 -29.188 -27.953 1 94.94 600 TRP A N 1
ATOM 4833 C CA . TRP A 1 600 ? -0.46 -28.047 -27.109 1 94.94 600 TRP A CA 1
ATOM 4834 C C . TRP A 1 600 ? 1.045 -27.969 -26.875 1 94.94 600 TRP A C 1
ATOM 4836 O O . TRP A 1 600 ? 1.502 -27.25 -25.984 1 94.94 600 TRP A O 1
ATOM 4846 N N . ARG A 1 601 ? 1.818 -28.734 -27.578 1 96.69 601 ARG A N 1
ATOM 4847 C CA . ARG A 1 601 ? 3.262 -28.531 -27.609 1 96.69 601 ARG A CA 1
ATOM 4848 C C . ARG A 1 601 ? 3.607 -27.188 -28.266 1 96.69 601 ARG A C 1
ATOM 4850 O O . ARG A 1 601 ? 3.068 -26.859 -29.328 1 96.69 601 ARG A O 1
ATOM 4857 N N . GLY A 1 602 ? 4.418 -26.422 -27.578 1 98.06 602 GLY A N 1
ATOM 4858 C CA . GLY A 1 602 ? 4.75 -25.141 -28.172 1 98.06 602 GLY A CA 1
ATOM 4859 C C . GLY A 1 602 ? 5.266 -24.125 -27.156 1 98.06 602 GLY A C 1
ATOM 4860 O O . GLY A 1 602 ? 5.77 -24.5 -26.109 1 98.06 602 GLY A O 1
ATOM 4861 N N . VAL A 1 603 ? 5.285 -22.844 -27.578 1 98.69 603 VAL A N 1
ATOM 4862 C CA . VAL A 1 603 ? 5.766 -21.75 -26.75 1 98.69 603 VAL A CA 1
ATOM 4863 C C . VAL A 1 603 ? 4.738 -20.625 -26.734 1 98.69 603 VAL A C 1
ATOM 4865 O O . VAL A 1 603 ? 3.861 -20.562 -27.609 1 98.69 603 VAL A O 1
ATOM 4868 N N . MET A 1 604 ? 4.719 -19.828 -25.734 1 98.81 604 MET A N 1
ATOM 4869 C CA . MET A 1 604 ? 4.082 -18.516 -25.703 1 98.81 604 MET A CA 1
ATOM 4870 C C . MET A 1 604 ? 5.125 -17.406 -25.703 1 98.81 604 MET A C 1
ATOM 4872 O O . MET A 1 604 ? 6.094 -17.453 -24.953 1 98.81 604 MET A O 1
ATOM 4876 N N . TYR A 1 605 ? 4.938 -16.484 -26.594 1 98.88 605 TYR A N 1
ATOM 4877 C CA . TYR A 1 605 ? 5.852 -15.352 -26.641 1 98.88 605 TYR A CA 1
ATOM 4878 C C . TYR A 1 605 ? 5.496 -14.328 -25.562 1 98.88 605 TYR A C 1
ATOM 4880 O O . TYR A 1 605 ? 4.32 -14.117 -25.266 1 98.88 605 TYR A O 1
ATOM 4888 N N . ASP A 1 606 ? 6.523 -13.727 -25 1 98.56 606 ASP A N 1
ATOM 4889 C CA . ASP A 1 606 ? 6.371 -12.547 -24.156 1 98.56 606 ASP A CA 1
ATOM 4890 C C . ASP A 1 606 ? 6.633 -11.266 -24.953 1 98.56 606 ASP A C 1
ATOM 4892 O O . ASP A 1 606 ? 5.863 -10.305 -24.859 1 98.56 606 ASP A O 1
ATOM 4896 N N . TYR A 1 607 ? 7.75 -11.359 -25.688 1 98.62 607 TYR A N 1
ATOM 4897 C CA . TYR A 1 607 ? 8.242 -10.148 -26.328 1 98.62 607 TYR A CA 1
ATOM 4898 C C . TYR A 1 607 ? 9.32 -10.477 -27.344 1 98.62 607 TYR A C 1
ATOM 4900 O O . TYR A 1 607 ? 10.172 -11.336 -27.109 1 98.62 607 TYR A O 1
ATOM 4908 N N . ILE A 1 608 ? 9.297 -9.82 -28.516 1 98.75 608 ILE A N 1
ATOM 4909 C CA . ILE A 1 608 ? 10.336 -9.93 -29.531 1 98.75 608 ILE A CA 1
ATOM 4910 C C . ILE A 1 608 ? 10.773 -8.531 -29.969 1 98.75 608 ILE A C 1
ATOM 4912 O O . ILE A 1 608 ? 9.938 -7.66 -30.219 1 98.75 608 ILE A O 1
ATOM 4916 N N . ARG A 1 609 ? 12.094 -8.344 -30.094 1 98.44 609 ARG A N 1
ATOM 4917 C CA . ARG A 1 609 ? 12.625 -7.051 -30.531 1 98.44 609 ARG A CA 1
ATOM 4918 C C . ARG A 1 609 ? 13.844 -7.234 -31.406 1 98.44 609 ARG A C 1
ATOM 4920 O O . ARG A 1 609 ? 14.727 -8.047 -31.109 1 98.44 609 ARG A O 1
ATOM 4927 N N . LEU A 1 610 ? 13.852 -6.543 -32.562 1 98.38 610 LEU A N 1
ATOM 4928 C CA . LEU A 1 610 ? 15.07 -6.426 -33.375 1 98.38 610 LEU A CA 1
ATOM 4929 C C . LEU A 1 610 ? 15.75 -5.082 -33.125 1 98.38 610 LEU A C 1
ATOM 4931 O O . LEU A 1 610 ? 15.109 -4.031 -33.219 1 98.38 610 LEU A O 1
ATOM 4935 N N . GLU A 1 611 ? 16.984 -5.16 -32.75 1 97.81 611 GLU A N 1
ATOM 4936 C CA . GLU A 1 611 ? 17.781 -3.961 -32.5 1 97.81 611 GLU A CA 1
ATOM 4937 C C . GLU A 1 611 ? 18.797 -3.74 -33.625 1 97.81 611 GLU A C 1
ATOM 4939 O O . GLU A 1 611 ? 19.391 -4.695 -34.125 1 97.81 611 GLU A O 1
ATOM 4944 N N . GLY A 1 612 ? 18.938 -2.5 -34 1 96.56 612 GLY A N 1
ATOM 4945 C CA . GLY A 1 612 ? 19.984 -2.146 -34.969 1 96.56 612 GLY A CA 1
ATOM 4946 C C . GLY A 1 612 ? 21.359 -2.027 -34.344 1 96.56 612 GLY A C 1
ATOM 4947 O O . GLY A 1 612 ? 21.5 -2.172 -33.125 1 96.56 612 GLY A O 1
ATOM 4948 N N . PRO A 1 613 ? 22.328 -1.909 -35.25 1 94.38 613 PRO A N 1
ATOM 4949 C CA . PRO A 1 613 ? 23.672 -1.695 -34.688 1 94.38 613 PRO A CA 1
ATOM 4950 C C . PRO A 1 613 ? 23.781 -0.401 -33.875 1 94.38 613 PRO A C 1
ATOM 4952 O O . PRO A 1 613 ? 23.047 0.56 -34.156 1 94.38 613 PRO A O 1
ATOM 4955 N N . PRO A 1 614 ? 24.594 -0.42 -32.844 1 90.62 614 PRO A N 1
ATOM 4956 C CA . PRO A 1 614 ? 24.781 0.826 -32.094 1 90.62 614 PRO A CA 1
ATOM 4957 C C . PRO A 1 614 ? 25.344 1.952 -32.938 1 90.62 614 PRO A C 1
ATOM 4959 O O . PRO A 1 614 ? 26.047 1.69 -33.938 1 90.62 614 PRO A O 1
ATOM 4962 N N . PRO A 1 615 ? 24.922 3.191 -32.656 1 79.94 615 PRO A N 1
ATOM 4963 C CA . PRO A 1 615 ? 25.453 4.301 -33.438 1 79.94 615 PRO A CA 1
ATOM 4964 C C . PRO A 1 615 ? 26.969 4.406 -33.344 1 79.94 615 PRO A C 1
ATOM 4966 O O . PRO A 1 615 ? 27.562 4.02 -32.344 1 79.94 615 PRO A O 1
ATOM 4969 N N . ASN A 1 616 ? 27.703 4.516 -34.469 1 65.44 616 ASN A N 1
ATOM 4970 C CA . ASN A 1 616 ? 29.141 4.742 -34.5 1 65.44 616 ASN A CA 1
ATOM 4971 C C . ASN A 1 616 ? 29.547 5.84 -33.5 1 65.44 616 ASN A C 1
ATOM 4973 O O . ASN A 1 616 ? 28.891 6.879 -33.438 1 65.44 616 ASN A O 1
ATOM 4977 N N . SER A 1 617 ? 30.125 5.359 -32.344 1 48.78 617 SER A N 1
ATOM 4978 C CA . SER A 1 617 ? 30.75 6.414 -31.531 1 48.78 617 SER A CA 1
ATOM 4979 C C . SER A 1 617 ? 31.594 7.336 -32.406 1 48.78 617 SER A C 1
ATOM 4981 O O . SER A 1 617 ? 32.188 6.895 -33.406 1 48.78 617 SER A O 1
ATOM 4983 N N . MET B 1 1 ? 27.672 9.672 23.453 1 95 1 MET B N 1
ATOM 4984 C CA . MET B 1 1 ? 27.297 8.414 22.812 1 95 1 MET B CA 1
ATOM 4985 C C . MET B 1 1 ? 27.938 8.305 21.422 1 95 1 MET B C 1
ATOM 4987 O O . MET B 1 1 ? 27.922 9.266 20.656 1 95 1 MET B O 1
ATOM 4991 N N . GLU B 1 2 ? 28.531 7.242 21.094 1 94.75 2 GLU B N 1
ATOM 4992 C CA . GLU B 1 2 ? 29.125 7.031 19.766 1 94.75 2 GLU B CA 1
ATOM 4993 C C . GLU B 1 2 ? 29.047 5.566 19.359 1 94.75 2 GLU B C 1
ATOM 4995 O O . GLU B 1 2 ? 29 4.676 20.203 1 94.75 2 GLU B O 1
ATOM 5000 N N . ASN B 1 3 ? 28.906 5.332 18.109 1 94.81 3 ASN B N 1
ATOM 5001 C CA . ASN B 1 3 ? 28.844 3.967 17.609 1 94.81 3 ASN B CA 1
ATOM 5002 C C . ASN B 1 3 ? 29.812 3.75 16.453 1 94.81 3 ASN B C 1
ATOM 5004 O O . ASN B 1 3 ? 29.625 2.848 15.633 1 94.81 3 ASN B O 1
ATOM 5008 N N . GLY B 1 4 ? 30.797 4.562 16.359 1 94.12 4 GLY B N 1
ATOM 5009 C CA . GLY B 1 4 ? 31.812 4.457 15.312 1 94.12 4 GLY B CA 1
ATOM 5010 C C . GLY B 1 4 ? 31.453 5.238 14.062 1 94.12 4 GLY B C 1
ATOM 5011 O O . GLY B 1 4 ? 32.344 5.625 13.289 1 94.12 4 GLY B O 1
ATOM 5012 N N . LEU B 1 5 ? 30.25 5.508 13.844 1 95.06 5 LEU B N 1
ATOM 5013 C CA . LEU B 1 5 ? 29.766 6.242 12.672 1 95.06 5 LEU B CA 1
ATOM 5014 C C . LEU B 1 5 ? 29.406 7.676 13.039 1 95.06 5 LEU B C 1
ATOM 5016 O O . LEU B 1 5 ? 29.719 8.609 12.281 1 95.06 5 LEU B O 1
ATOM 5020 N N . VAL B 1 6 ? 28.703 7.859 14.156 1 97.12 6 VAL B N 1
ATOM 5021 C CA . VAL B 1 6 ? 28.266 9.172 14.625 1 97.12 6 VAL B CA 1
ATOM 5022 C C . VAL B 1 6 ? 28.594 9.336 16.109 1 97.12 6 VAL B C 1
ATOM 5024 O O . VAL B 1 6 ? 28.641 8.352 16.844 1 97.12 6 VAL B O 1
ATOM 5027 N N . SER B 1 7 ? 28.859 10.586 16.469 1 97.56 7 SER B N 1
ATOM 5028 C CA . SER B 1 7 ? 29.109 10.922 17.875 1 97.56 7 SER B CA 1
ATOM 5029 C C . SER B 1 7 ? 28.188 12.039 18.344 1 97.56 7 SER B C 1
ATOM 5031 O O . SER B 1 7 ? 28.141 13.117 17.734 1 97.56 7 SER B O 1
ATOM 5033 N N . ILE B 1 8 ? 27.453 11.805 19.406 1 97.88 8 ILE B N 1
ATOM 5034 C CA . ILE B 1 8 ? 26.516 12.766 19.969 1 97.88 8 ILE B CA 1
ATOM 5035 C C . ILE B 1 8 ? 26.953 13.172 21.375 1 97.88 8 ILE B C 1
ATOM 5037 O O . ILE B 1 8 ? 27.219 12.312 22.203 1 97.88 8 ILE B O 1
ATOM 5041 N N . THR B 1 9 ? 27 14.422 21.625 1 96.81 9 THR B N 1
ATOM 5042 C CA . THR B 1 9 ? 27.328 14.938 22.953 1 96.81 9 THR B CA 1
ATOM 5043 C C . THR B 1 9 ? 26.078 15.492 23.625 1 96.81 9 THR B C 1
ATOM 5045 O O . THR B 1 9 ? 25.406 16.375 23.094 1 96.81 9 THR B O 1
ATOM 5048 N N . LEU B 1 10 ? 25.781 14.984 24.812 1 97.06 10 LEU B N 1
ATOM 5049 C CA . LEU B 1 10 ? 24.625 15.398 25.578 1 97.06 10 LEU B CA 1
ATOM 5050 C C . LEU B 1 10 ? 25.047 16.109 26.859 1 97.06 10 LEU B C 1
ATOM 5052 O O . LEU B 1 10 ? 26.031 15.727 27.5 1 97.06 10 LEU B O 1
ATOM 5056 N N . SER B 1 11 ? 24.328 17.141 27.203 1 96.06 11 SER B N 1
ATOM 5057 C CA . SER B 1 11 ? 24.562 17.781 28.5 1 96.06 11 SER B CA 1
ATOM 5058 C C . SER B 1 11 ? 24 16.938 29.625 1 96.06 11 SER B C 1
ATOM 5060 O O . SER B 1 11 ? 22.938 16.312 29.484 1 96.06 11 SER B O 1
ATOM 5062 N N . VAL B 1 12 ? 24.609 16.875 30.672 1 96.06 12 VAL B N 1
ATOM 5063 C CA . VAL B 1 12 ? 24.188 16.141 31.859 1 96.06 12 VAL B CA 1
ATOM 5064 C C . VAL B 1 12 ? 24.094 17.094 33.062 1 96.06 12 VAL B C 1
ATOM 5066 O O . VAL B 1 12 ? 25.047 17.812 33.344 1 96.06 12 VAL B O 1
ATOM 5069 N N . PRO B 1 13 ? 23 17.203 33.656 1 96.19 13 PRO B N 1
ATOM 5070 C CA . PRO B 1 13 ? 21.875 16.266 33.562 1 96.19 13 PRO B CA 1
ATOM 5071 C C . PRO B 1 13 ? 20.75 16.766 32.656 1 96.19 13 PRO B C 1
ATOM 5073 O O . PRO B 1 13 ? 19.688 16.156 32.594 1 96.19 13 PRO B O 1
ATOM 5076 N N . ALA B 1 14 ? 20.891 17.812 32 1 95.31 14 ALA B N 1
ATOM 5077 C CA . ALA B 1 14 ? 19.797 18.516 31.328 1 95.31 14 ALA B CA 1
ATOM 5078 C C . ALA B 1 14 ? 19.266 17.719 30.141 1 95.31 14 ALA B C 1
ATOM 5080 O O . ALA B 1 14 ? 18.078 17.797 29.828 1 95.31 14 ALA B O 1
ATOM 5081 N N . GLY B 1 15 ? 20.172 16.984 29.516 1 96.69 15 GLY B N 1
ATOM 5082 C CA . GLY B 1 15 ? 19.75 16.188 28.375 1 96.69 15 GLY B CA 1
ATOM 5083 C C . GLY B 1 15 ? 19.578 17 27.109 1 96.69 15 GLY B C 1
ATOM 5084 O O . GLY B 1 15 ? 18.656 16.75 26.328 1 96.69 15 GLY B O 1
ATOM 5085 N N . GLU B 1 16 ? 20.344 18 26.875 1 96.31 16 GLU B N 1
ATOM 5086 C CA . GLU B 1 16 ? 20.406 18.734 25.625 1 96.31 16 GLU B CA 1
ATOM 5087 C C . GLU B 1 16 ? 21.484 18.156 24.703 1 96.31 16 GLU B C 1
ATOM 5089 O O . GLU B 1 16 ? 22.516 17.672 25.172 1 96.31 16 GLU B O 1
ATOM 5094 N N . VAL B 1 17 ? 21.188 18.203 23.422 1 97.38 17 VAL B N 1
ATOM 5095 C CA . VAL B 1 17 ? 22.203 17.797 22.453 1 97.38 17 VAL B CA 1
ATOM 5096 C C . VAL B 1 17 ? 23.109 18.984 22.125 1 97.38 17 VAL B C 1
ATOM 5098 O O . VAL B 1 17 ? 22.719 19.875 21.391 1 97.38 17 VAL B O 1
ATOM 5101 N N . ILE B 1 18 ? 24.344 18.938 22.516 1 96.44 18 ILE B N 1
ATOM 5102 C CA . ILE B 1 18 ? 25.188 20.125 22.406 1 96.44 18 ILE B CA 1
ATOM 5103 C C . ILE B 1 18 ? 26.203 19.922 21.266 1 96.44 18 ILE B C 1
ATOM 5105 O O . ILE B 1 18 ? 26.859 20.891 20.844 1 96.44 18 ILE B O 1
ATOM 5109 N N . GLY B 1 19 ? 26.25 18.672 20.781 1 96.75 19 GLY B N 1
ATOM 5110 C CA . GLY B 1 19 ? 27.141 18.438 19.656 1 96.75 19 GLY B CA 1
ATOM 5111 C C . GLY B 1 19 ? 26.828 17.156 18.906 1 96.75 19 GLY B C 1
ATOM 5112 O O . GLY B 1 19 ? 26.453 16.141 19.516 1 96.75 19 GLY B O 1
ATOM 5113 N N . ILE B 1 20 ? 27.031 17.172 17.594 1 97.94 20 ILE B N 1
ATOM 5114 C CA . ILE B 1 20 ? 26.922 16 16.734 1 97.94 20 ILE B CA 1
ATOM 5115 C C . ILE B 1 20 ? 28.094 15.984 15.758 1 97.94 20 ILE B C 1
ATOM 5117 O O . ILE B 1 20 ? 28.297 16.922 14.984 1 97.94 20 ILE B O 1
ATOM 5121 N N . GLN B 1 21 ? 28.906 14.961 15.805 1 97.88 21 GLN B N 1
ATOM 5122 C CA . GLN B 1 21 ? 30.016 14.766 14.883 1 97.88 21 GLN B CA 1
ATOM 5123 C C . GLN B 1 21 ? 29.703 13.711 13.836 1 97.88 21 GLN B C 1
ATOM 5125 O O . GLN B 1 21 ? 29.266 12.602 14.172 1 97.88 21 GLN B O 1
ATOM 5130 N N . TYR B 1 22 ? 29.922 14.023 12.594 1 97.88 22 TYR B N 1
ATOM 5131 C CA . TYR B 1 22 ? 29.656 13.109 11.484 1 97.88 22 TYR B CA 1
ATOM 5132 C C . TYR B 1 22 ? 30.422 13.539 10.234 1 97.88 22 TYR B C 1
ATOM 5134 O O . TYR B 1 22 ? 30.594 14.734 9.984 1 97.88 22 TYR B O 1
ATOM 5142 N N . ASN B 1 23 ? 30.891 12.586 9.43 1 96.88 23 ASN B N 1
ATOM 5143 C CA . ASN B 1 23 ? 31.5 12.805 8.117 1 96.88 23 ASN B CA 1
ATOM 5144 C C . ASN B 1 23 ? 32.688 13.75 8.203 1 96.88 23 ASN B C 1
ATOM 5146 O O . ASN B 1 23 ? 32.844 14.633 7.363 1 96.88 23 ASN B O 1
ATOM 5150 N N . GLY B 1 24 ? 33.438 13.633 9.242 1 95.06 24 GLY B N 1
ATOM 5151 C CA . GLY B 1 24 ? 34.656 14.445 9.406 1 95.06 24 GLY B CA 1
ATOM 5152 C C . GLY B 1 24 ? 34.344 15.844 9.922 1 95.06 24 GLY B C 1
ATOM 5153 O O . GLY B 1 24 ? 35.25 16.625 10.18 1 95.06 24 GLY B O 1
ATOM 5154 N N . ILE B 1 25 ? 33.094 16.156 10.062 1 96.75 25 ILE B N 1
ATOM 5155 C CA . ILE B 1 25 ? 32.719 17.469 10.594 1 96.75 25 ILE B CA 1
ATOM 5156 C C . ILE B 1 25 ? 32.625 17.391 12.117 1 96.75 25 ILE B C 1
ATOM 5158 O O . ILE B 1 25 ? 31.922 16.562 12.672 1 96.75 25 ILE B O 1
ATOM 5162 N N . GLN B 1 26 ? 33.188 18.297 12.789 1 95.06 26 GLN B N 1
ATOM 5163 C CA . GLN B 1 26 ? 33.344 18.234 14.242 1 95.06 26 GLN B CA 1
ATOM 5164 C C . GLN B 1 26 ? 32.031 18.484 14.945 1 95.06 26 GLN B C 1
ATOM 5166 O O . GLN B 1 26 ? 31.766 17.922 16.016 1 95.06 26 GLN B O 1
ATOM 5171 N N . ASN B 1 27 ? 31.312 19.375 14.43 1 96.38 27 ASN B N 1
ATOM 5172 C CA . ASN B 1 27 ? 29.984 19.656 14.992 1 96.38 27 ASN B CA 1
ATOM 5173 C C . ASN B 1 27 ? 29.031 20.188 13.93 1 96.38 27 ASN B C 1
ATOM 5175 O O . ASN B 1 27 ? 29.312 21.188 13.266 1 96.38 27 ASN B O 1
ATOM 5179 N N . LEU B 1 28 ? 27.938 19.5 13.812 1 97.81 28 LEU B N 1
ATOM 5180 C CA . LEU B 1 28 ? 26.938 19.844 12.805 1 97.81 28 LEU B CA 1
ATOM 5181 C C . LEU B 1 28 ? 26.031 20.969 13.312 1 97.81 28 LEU B C 1
ATOM 5183 O O . LEU B 1 28 ? 25.297 21.578 12.531 1 97.81 28 LEU B O 1
ATOM 5187 N N . LEU B 1 29 ? 26.078 21.266 14.594 1 97.56 29 LEU B N 1
ATOM 5188 C CA . LEU B 1 29 ? 25.172 22.203 15.219 1 97.56 29 LEU B CA 1
ATOM 5189 C C . LEU B 1 29 ? 25.781 23.594 15.289 1 97.56 29 LEU B C 1
ATOM 5191 O O . LEU B 1 29 ? 26.984 23.75 15.078 1 97.56 29 LEU B O 1
ATOM 5195 N N . GLU B 1 30 ? 24.906 24.578 15.578 1 92.56 30 GLU B N 1
ATOM 5196 C CA . GLU B 1 30 ? 25.359 25.953 15.633 1 92.56 30 GLU B CA 1
ATOM 5197 C C . GLU B 1 30 ? 26.344 26.172 16.781 1 92.56 30 GLU B C 1
ATOM 5199 O O . GLU B 1 30 ? 26.328 25.438 17.766 1 92.56 30 GLU B O 1
ATOM 5204 N N . ALA B 1 31 ? 27.219 27.219 16.75 1 79.25 31 ALA B N 1
ATOM 5205 C CA . ALA B 1 31 ? 28.312 27.438 17.688 1 79.25 31 ALA B CA 1
ATOM 5206 C C . ALA B 1 31 ? 27.859 28.359 18.828 1 79.25 31 ALA B C 1
ATOM 5208 O O . ALA B 1 31 ? 28.406 28.312 19.938 1 79.25 31 ALA B O 1
ATOM 5209 N N . ASN B 1 32 ? 27 29.188 18.609 1 68.81 32 ASN B N 1
ATOM 5210 C CA . ASN B 1 32 ? 26.828 30.344 19.484 1 68.81 32 ASN B CA 1
ATOM 5211 C C . ASN B 1 32 ? 26.359 29.938 20.875 1 68.81 32 ASN B C 1
ATOM 5213 O O . ASN B 1 32 ? 26.969 30.297 21.875 1 68.81 32 ASN B O 1
ATOM 5217 N N . LYS B 1 33 ? 25.109 29.5 21.078 1 72.62 33 LYS B N 1
ATOM 5218 C CA . LYS B 1 33 ? 24.578 29.219 22.406 1 72.62 33 LYS B CA 1
ATOM 5219 C C . LYS B 1 33 ? 24.359 27.719 22.609 1 72.62 33 LYS B C 1
ATOM 5221 O O . LYS B 1 33 ? 23.5 27.125 21.953 1 72.62 33 LYS B O 1
ATOM 5226 N N . LEU B 1 34 ? 25.062 27.312 23.594 1 72.56 34 LEU B N 1
ATOM 5227 C CA . LEU B 1 34 ? 25.062 25.875 23.844 1 72.56 34 LEU B CA 1
ATOM 5228 C C . LEU B 1 34 ? 23.641 25.375 24.125 1 72.56 34 LEU B C 1
ATOM 5230 O O . LEU B 1 34 ? 23.281 24.281 23.719 1 72.56 34 LEU B O 1
ATOM 5234 N N . ASP B 1 35 ? 22.844 26.188 24.734 1 73.88 35 ASP B N 1
ATOM 5235 C CA . ASP B 1 35 ? 21.531 25.734 25.172 1 73.88 35 ASP B CA 1
ATOM 5236 C C . ASP B 1 35 ? 20.5 25.922 24.062 1 73.88 35 ASP B C 1
ATOM 5238 O O . ASP B 1 35 ? 19.297 25.734 24.281 1 73.88 35 ASP B O 1
ATOM 5242 N N . ASN B 1 36 ? 20.969 26.203 22.891 1 83.69 36 ASN B N 1
ATOM 5243 C CA . ASN B 1 36 ? 20.047 26.438 21.781 1 83.69 36 ASN B CA 1
ATOM 5244 C C . ASN B 1 36 ? 20.406 25.578 20.562 1 83.69 36 ASN B C 1
ATOM 5246 O O . ASN B 1 36 ? 20.141 25.969 19.422 1 83.69 36 ASN B O 1
ATOM 5250 N N . ARG B 1 37 ? 21 24.469 20.75 1 93.88 37 ARG B N 1
ATOM 5251 C CA . ARG B 1 37 ? 21.422 23.609 19.656 1 93.88 37 ARG B CA 1
ATOM 5252 C C . ARG B 1 37 ? 20.406 22.516 19.391 1 93.88 37 ARG B C 1
ATOM 5254 O O . ARG B 1 37 ? 19.516 22.672 18.562 1 93.88 37 ARG B O 1
ATOM 5261 N N . GLY B 1 38 ? 20.406 21.484 20.125 1 96.5 38 GLY B N 1
ATOM 5262 C CA . GLY B 1 38 ? 19.391 20.453 20.094 1 96.5 38 GLY B CA 1
ATOM 5263 C C . GLY B 1 38 ? 18.656 20.297 21.406 1 96.5 38 GLY B C 1
ATOM 5264 O O . GLY B 1 38 ? 19.266 20.078 22.453 1 96.5 38 GLY B O 1
ATOM 5265 N N . TYR B 1 39 ? 17.312 20.484 21.359 1 96.62 39 TYR B N 1
ATOM 5266 C CA . TYR B 1 39 ? 16.609 20.469 22.641 1 96.62 39 TYR B CA 1
ATOM 5267 C C . TYR B 1 39 ? 15.133 20.125 22.438 1 96.62 39 TYR B C 1
ATOM 5269 O O . TYR B 1 39 ? 14.602 20.266 21.328 1 96.62 39 TYR B O 1
ATOM 5277 N N . TRP B 1 40 ? 14.547 19.625 23.5 1 97.5 40 TRP B N 1
ATOM 5278 C CA . TRP B 1 40 ? 13.094 19.547 23.656 1 97.5 40 TRP B CA 1
ATOM 5279 C C . TRP B 1 40 ? 12.539 20.812 24.281 1 97.5 40 TRP B C 1
ATOM 5281 O O . TRP B 1 40 ? 13.188 21.422 25.141 1 97.5 40 TRP B O 1
ATOM 5291 N N . ASP B 1 41 ? 11.359 21.219 23.875 1 96.94 41 ASP B N 1
ATOM 5292 C CA . ASP B 1 41 ? 10.734 22.312 24.609 1 96.94 41 ASP B CA 1
ATOM 5293 C C . ASP B 1 41 ? 9.211 22.219 24.562 1 96.94 41 ASP B C 1
ATOM 5295 O O . ASP B 1 41 ? 8.664 21.453 23.75 1 96.94 41 ASP B O 1
ATOM 5299 N N . ILE B 1 42 ? 8.609 22.891 25.5 1 97.5 42 ILE B N 1
ATOM 5300 C CA . ILE B 1 42 ? 7.16 23.016 25.594 1 97.5 42 ILE B CA 1
ATOM 5301 C C . ILE B 1 42 ? 6.789 24.469 25.875 1 97.5 42 ILE B C 1
ATOM 5303 O O . ILE B 1 42 ? 7.469 25.156 26.656 1 97.5 42 ILE B O 1
ATOM 5307 N N . VAL B 1 43 ? 5.852 24.984 25.141 1 97.62 43 VAL B N 1
ATOM 5308 C CA . VAL B 1 43 ? 5.203 26.25 25.469 1 97.62 43 VAL B CA 1
ATOM 5309 C C . VAL B 1 43 ? 3.898 25.984 26.219 1 97.62 43 VAL B C 1
ATOM 5311 O O . VAL B 1 43 ? 3.053 25.219 25.75 1 97.62 43 VAL B O 1
ATOM 5314 N N . TRP B 1 44 ? 3.799 26.578 27.391 1 96.94 44 TRP B N 1
ATOM 5315 C CA . TRP B 1 44 ? 2.609 26.328 28.203 1 96.94 44 TRP B CA 1
ATOM 5316 C C . TRP B 1 44 ? 2.137 27.609 28.875 1 96.94 44 TRP B C 1
ATOM 5318 O O . TRP B 1 44 ? 2.803 28.656 28.781 1 96.94 44 TRP B O 1
ATOM 5328 N N . GLN B 1 45 ? 0.898 27.562 29.438 1 95.88 45 GLN B N 1
ATOM 5329 C CA . GLN B 1 45 ? 0.28 28.703 30.078 1 95.88 45 GLN B CA 1
ATOM 5330 C C . GLN B 1 45 ? -0.472 28.281 31.344 1 95.88 45 GLN B C 1
ATOM 5332 O O . GLN B 1 45 ? -0.972 27.156 31.422 1 95.88 45 GLN B O 1
ATOM 5337 N N . HIS B 1 46 ? -0.475 29.266 32.25 1 92.75 46 HIS B N 1
ATOM 5338 C CA . HIS B 1 46 ? -1.503 29.203 33.281 1 92.75 46 HIS B CA 1
ATOM 5339 C C . HIS B 1 46 ? -2.863 29.625 32.75 1 92.75 46 HIS B C 1
ATOM 5341 O O . HIS B 1 46 ? -2.969 30.641 32.062 1 92.75 46 HIS B O 1
ATOM 5347 N N . PRO B 1 47 ? -3.814 28.875 33.125 1 91.81 47 PRO B N 1
ATOM 5348 C CA . PRO B 1 47 ? -5.121 29.219 32.562 1 91.81 47 PRO B CA 1
ATOM 5349 C C . PRO B 1 47 ? -5.562 30.641 32.906 1 91.81 47 PRO B C 1
ATOM 5351 O O . PRO B 1 47 ? -6.301 31.266 32.156 1 91.81 47 PRO B O 1
ATOM 5354 N N . GLU B 1 48 ? -5.16 31.141 34.031 1 88.88 48 GLU B N 1
ATOM 5355 C CA . GLU B 1 48 ? -5.594 32.438 34.5 1 88.88 48 GLU B CA 1
ATOM 5356 C C . GLU B 1 48 ? -4.855 33.562 33.781 1 88.88 48 GLU B C 1
ATOM 5358 O O . GLU B 1 48 ? -5.465 34.562 33.375 1 88.88 48 GLU B O 1
ATOM 5363 N N . SER B 1 49 ? -3.594 33.5 33.594 1 85.69 49 SER B N 1
ATOM 5364 C CA . SER B 1 49 ? -2.791 34.594 33.031 1 85.69 49 SER B CA 1
ATOM 5365 C C . SER B 1 49 ? -2.744 34.5 31.5 1 85.69 49 SER B C 1
ATOM 5367 O O . SER B 1 49 ? -2.586 35.531 30.828 1 85.69 49 SER B O 1
ATOM 5369 N N . ARG B 1 50 ? -2.762 33.375 30.953 1 87.12 50 ARG B N 1
ATOM 5370 C CA . ARG B 1 50 ? -2.721 33.094 29.516 1 87.12 50 ARG B CA 1
ATOM 5371 C C . ARG B 1 50 ? -1.438 33.656 28.891 1 87.12 50 ARG B C 1
ATOM 5373 O O . ARG B 1 50 ? -1.428 34.031 27.719 1 87.12 50 ARG B O 1
ATOM 5380 N N . GLU B 1 51 ? -0.414 33.75 29.672 1 91 51 GLU B N 1
ATOM 5381 C CA . GLU B 1 51 ? 0.912 34.125 29.172 1 91 51 GLU B CA 1
ATOM 5382 C C . GLU B 1 51 ? 1.707 32.875 28.797 1 91 51 GLU B C 1
ATOM 5384 O O . GLU B 1 51 ? 1.752 31.891 29.547 1 91 51 GLU B O 1
ATOM 5389 N N . ASN B 1 52 ? 2.355 32.969 27.672 1 94.19 52 ASN B N 1
ATOM 5390 C CA . ASN B 1 52 ? 3.156 31.844 27.203 1 94.19 52 ASN B CA 1
ATOM 5391 C C . ASN B 1 52 ? 4.453 31.703 28 1 94.19 52 ASN B C 1
ATOM 5393 O O . ASN B 1 52 ? 5.164 32.688 28.203 1 94.19 52 ASN B O 1
ATOM 5397 N N . ILE B 1 53 ? 4.703 30.562 28.484 1 95.25 53 ILE B N 1
ATOM 5398 C CA . ILE B 1 53 ? 5.941 30.219 29.172 1 95.25 53 ILE B CA 1
ATOM 5399 C C . ILE B 1 53 ? 6.664 29.109 28.422 1 95.25 53 ILE B C 1
ATOM 5401 O O . ILE B 1 53 ? 6.055 28.094 28.062 1 95.25 53 ILE B O 1
ATOM 5405 N N . ILE B 1 54 ? 7.945 29.297 28.172 1 95.25 54 ILE B N 1
ATOM 5406 C CA . ILE B 1 54 ? 8.727 28.297 27.469 1 95.25 54 ILE B CA 1
ATOM 5407 C C . ILE B 1 54 ? 9.523 27.469 28.484 1 95.25 54 ILE B C 1
ATOM 5409 O O . ILE B 1 54 ? 10.219 28.016 29.344 1 95.25 54 ILE B O 1
ATOM 5413 N N . ASP B 1 55 ? 9.367 26.203 28.453 1 95 55 ASP B N 1
ATOM 5414 C CA . ASP B 1 55 ? 10.141 25.234 29.234 1 95 55 ASP B CA 1
ATOM 5415 C C . ASP B 1 55 ? 10.992 24.344 28.312 1 95 55 ASP B C 1
ATOM 5417 O O . ASP B 1 55 ? 10.453 23.578 27.516 1 95 55 ASP B O 1
ATOM 5421 N N . LYS B 1 56 ? 12.273 24.375 28.406 1 93.62 56 LYS B N 1
ATOM 5422 C CA . LYS B 1 56 ? 13.188 23.578 27.578 1 93.62 56 LYS B CA 1
ATOM 5423 C C . LYS B 1 56 ? 13.344 22.172 28.125 1 93.62 56 LYS B C 1
ATOM 5425 O O . LYS B 1 56 ? 14.211 21.422 27.672 1 93.62 56 LYS B O 1
ATOM 5430 N N . MET B 1 57 ? 12.625 21.891 29.125 1 94.5 57 MET B N 1
ATOM 5431 C CA . MET B 1 57 ? 12.5 20.547 29.672 1 94.5 57 MET B CA 1
ATOM 5432 C C . MET B 1 57 ? 13.852 20 30.109 1 94.5 57 MET B C 1
ATOM 5434 O O . MET B 1 57 ? 14.195 18.859 29.828 1 94.5 57 MET B O 1
ATOM 5438 N N . GLU B 1 58 ? 14.617 20.812 30.719 1 94.44 58 GLU B N 1
ATOM 5439 C CA . GLU B 1 58 ? 15.906 20.375 31.25 1 94.44 58 GLU B CA 1
ATOM 5440 C C . GLU B 1 58 ? 15.734 19.344 32.344 1 94.44 58 GLU B C 1
ATOM 5442 O O . GLU B 1 58 ? 14.984 19.547 33.281 1 94.44 58 GLU B O 1
ATOM 5447 N N . GLY B 1 59 ? 16.469 18.234 32.188 1 95.5 59 GLY B N 1
ATOM 5448 C CA . GLY B 1 59 ? 16.438 17.203 33.219 1 95.5 59 GLY B CA 1
ATOM 5449 C C . GLY B 1 59 ? 17.25 17.562 34.438 1 95.5 59 GLY B C 1
ATOM 5450 O O . GLY B 1 59 ? 18.094 18.453 34.406 1 95.5 59 GLY B O 1
ATOM 5451 N N . THR B 1 60 ? 16.953 16.828 35.5 1 95.75 60 THR B N 1
ATOM 5452 C CA . THR B 1 60 ? 17.719 16.984 36.75 1 95.75 60 THR B CA 1
ATOM 5453 C C . THR B 1 60 ? 18.422 15.68 37.094 1 95.75 60 THR B C 1
ATOM 5455 O O . THR B 1 60 ? 19.312 15.656 37.938 1 95.75 60 THR B O 1
ATOM 5458 N N . ASN B 1 61 ? 18 14.656 36.406 1 97.5 61 ASN B N 1
ATOM 5459 C CA . ASN B 1 61 ? 18.625 13.352 36.594 1 97.5 61 ASN B CA 1
ATOM 5460 C C . ASN B 1 61 ? 18.938 12.672 35.281 1 97.5 61 ASN B C 1
ATOM 5462 O O . ASN B 1 61 ? 18.219 12.852 34.281 1 97.5 61 ASN B O 1
ATOM 5466 N N . CYS B 1 62 ? 20.016 11.977 35.25 1 98 62 CYS B N 1
ATOM 5467 C CA . CYS B 1 62 ? 20.438 11.203 34.062 1 98 62 CYS B CA 1
ATOM 5468 C C . CYS B 1 62 ? 20.672 9.742 34.438 1 98 62 CYS B C 1
ATOM 5470 O O . CYS B 1 62 ? 21.344 9.453 35.438 1 98 62 CYS B O 1
ATOM 5472 N N . ARG B 1 63 ? 20.094 8.836 33.656 1 97.88 63 ARG B N 1
ATOM 5473 C CA . ARG B 1 63 ? 20.297 7.406 33.875 1 97.88 63 ARG B CA 1
ATOM 5474 C C . ARG B 1 63 ? 20.578 6.68 32.594 1 97.88 63 ARG B C 1
ATOM 5476 O O . ARG B 1 63 ? 19.953 6.969 31.547 1 97.88 63 ARG B O 1
ATOM 5483 N N . VAL B 1 64 ? 21.484 5.723 32.656 1 97.81 64 VAL B N 1
ATOM 5484 C CA . VAL B 1 64 ? 21.719 4.82 31.547 1 97.81 64 VAL B CA 1
ATOM 5485 C C . VAL B 1 64 ? 20.766 3.631 31.625 1 97.81 64 VAL B C 1
ATOM 5487 O O . VAL B 1 64 ? 20.859 2.812 32.531 1 97.81 64 VAL B O 1
ATOM 5490 N N . ILE B 1 65 ? 19.922 3.51 30.719 1 97.81 65 ILE B N 1
ATOM 5491 C CA . ILE B 1 65 ? 18.906 2.455 30.703 1 97.81 65 ILE B CA 1
ATOM 5492 C C . ILE B 1 65 ? 19.516 1.181 30.109 1 97.81 65 ILE B C 1
ATOM 5494 O O . ILE B 1 65 ? 19.188 0.075 30.547 1 97.81 65 ILE B O 1
ATOM 5498 N N . MET B 1 66 ? 20.297 1.335 29.062 1 96.38 66 MET B N 1
ATOM 5499 C CA . MET B 1 66 ? 20.922 0.24 28.328 1 96.38 66 MET B CA 1
ATOM 5500 C C . MET B 1 66 ? 22.266 0.677 27.766 1 96.38 66 MET B C 1
ATOM 5502 O O . MET B 1 66 ? 22.406 1.801 27.266 1 96.38 66 MET B O 1
ATOM 5506 N N . GLU B 1 67 ? 23.281 -0.171 27.906 1 96.25 67 GLU B N 1
ATOM 5507 C CA . GLU B 1 67 ? 24.578 0.032 27.266 1 96.25 67 GLU B CA 1
ATOM 5508 C C . GLU B 1 67 ? 25.25 -1.3 26.953 1 96.25 67 GLU B C 1
ATOM 5510 O O . GLU B 1 67 ? 25.797 -1.958 27.844 1 96.25 67 GLU B O 1
ATOM 5515 N N . ASP B 1 68 ? 25.156 -1.577 25.766 1 93.88 68 ASP B N 1
ATOM 5516 C CA . ASP B 1 68 ? 25.922 -2.725 25.281 1 93.88 68 ASP B CA 1
ATOM 5517 C C . ASP B 1 68 ? 26.391 -2.5 23.844 1 93.88 68 ASP B C 1
ATOM 5519 O O . ASP B 1 68 ? 26.406 -1.367 23.359 1 93.88 68 ASP B O 1
ATOM 5523 N N . GLU B 1 69 ? 26.953 -3.557 23.219 1 91.5 69 GLU B N 1
ATOM 5524 C CA . GLU B 1 69 ? 27.562 -3.42 21.906 1 91.5 69 GLU B CA 1
ATOM 5525 C C . GLU B 1 69 ? 26.516 -3.078 20.844 1 91.5 69 GLU B C 1
ATOM 5527 O O . GLU B 1 69 ? 26.844 -2.506 19.797 1 91.5 69 GLU B O 1
ATOM 5532 N N . SER B 1 70 ? 25.266 -3.271 21.125 1 90.12 70 SER B N 1
ATOM 5533 C CA . SER B 1 70 ? 24.234 -3.121 20.109 1 90.12 70 SER B CA 1
ATOM 5534 C C . SER B 1 70 ? 23.484 -1.801 20.266 1 90.12 70 SER B C 1
ATOM 5536 O O . SER B 1 70 ? 22.969 -1.252 19.281 1 90.12 70 SER B O 1
ATOM 5538 N N . GLN B 1 71 ? 23.453 -1.336 21.547 1 94.94 71 GLN B N 1
ATOM 5539 C CA . GLN B 1 71 ? 22.547 -0.213 21.781 1 94.94 71 GLN B CA 1
ATOM 5540 C C . GLN B 1 71 ? 22.953 0.548 23.047 1 94.94 71 GLN B C 1
ATOM 5542 O O . GLN B 1 71 ? 23.422 -0.049 24.016 1 94.94 71 GLN B O 1
ATOM 5547 N N . VAL B 1 72 ? 22.844 1.821 22.969 1 97.88 72 VAL B N 1
ATOM 5548 C CA . VAL B 1 72 ? 22.891 2.672 24.156 1 97.88 72 VAL B CA 1
ATOM 5549 C C . VAL B 1 72 ? 21.578 3.449 24.281 1 97.88 72 VAL B C 1
ATOM 5551 O O . VAL B 1 72 ? 21.078 4.008 23.297 1 97.88 72 VAL B O 1
ATOM 5554 N N . GLU B 1 73 ? 20.906 3.441 25.422 1 98.31 73 GLU B N 1
ATOM 5555 C CA . GLU B 1 73 ? 19.75 4.266 25.719 1 98.31 73 GLU B CA 1
ATOM 5556 C C . GLU B 1 73 ? 19.938 5.031 27.031 1 98.31 73 GLU B C 1
ATOM 5558 O O . GLU B 1 73 ? 20.281 4.441 28.062 1 98.31 73 GLU B O 1
ATOM 5563 N N . ILE B 1 74 ? 19.781 6.336 26.969 1 98.62 74 ILE B N 1
ATOM 5564 C CA . ILE B 1 74 ? 19.969 7.207 28.125 1 98.62 74 ILE B CA 1
ATOM 5565 C C . ILE B 1 74 ? 18.672 7.953 28.422 1 98.62 74 ILE B C 1
ATOM 5567 O O . ILE B 1 74 ? 17.953 8.359 27.5 1 98.62 74 ILE B O 1
ATOM 5571 N N . SER B 1 75 ? 18.375 8.125 29.719 1 98.56 75 SER B N 1
ATOM 5572 C CA . SER B 1 75 ? 17.172 8.797 30.203 1 98.56 75 SER B CA 1
ATOM 5573 C C . SER B 1 75 ? 17.516 10.062 30.969 1 98.56 75 SER B C 1
ATOM 5575 O O . SER B 1 75 ? 18.422 10.062 31.812 1 98.56 75 SER B O 1
ATOM 5577 N N . PHE B 1 76 ? 16.922 11.133 30.656 1 98.56 76 PHE B N 1
ATOM 5578 C CA . PHE B 1 76 ? 17 12.391 31.391 1 98.56 76 PHE B CA 1
ATOM 5579 C C . PHE B 1 76 ? 15.648 12.758 31.984 1 98.56 76 PHE B C 1
ATOM 5581 O O . PHE B 1 76 ? 14.695 13.039 31.25 1 98.56 76 PHE B O 1
ATOM 5588 N N . THR B 1 77 ? 15.547 12.867 33.312 1 98.19 77 THR B N 1
ATOM 5589 C CA . THR B 1 77 ? 14.242 13.016 33.938 1 98.19 77 THR B CA 1
ATOM 5590 C C . THR B 1 77 ? 14.203 14.273 34.812 1 98.19 77 THR B C 1
ATOM 5592 O O . THR B 1 77 ? 15.25 14.773 35.219 1 98.19 77 THR B O 1
ATOM 5595 N N . ARG B 1 78 ? 13.055 14.82 34.938 1 96.75 78 ARG B N 1
ATOM 5596 C CA . ARG B 1 78 ? 12.727 15.875 35.906 1 96.75 78 ARG B CA 1
ATOM 5597 C C . ARG B 1 78 ? 11.344 15.656 36.5 1 96.75 78 ARG B C 1
ATOM 5599 O O . ARG B 1 78 ? 10.359 15.484 35.781 1 96.75 78 ARG B O 1
ATOM 5606 N N . THR B 1 79 ? 11.305 15.602 37.75 1 95.5 79 THR B N 1
ATOM 5607 C CA . THR B 1 79 ? 10.039 15.477 38.469 1 95.5 79 THR B CA 1
ATOM 5608 C C . THR B 1 79 ? 9.477 16.844 38.812 1 95.5 79 THR B C 1
ATOM 5610 O O . THR B 1 79 ? 10.219 17.734 39.25 1 95.5 79 THR B O 1
ATOM 5613 N N . PHE B 1 80 ? 8.188 17 38.625 1 93.69 80 PHE B N 1
ATOM 5614 C CA . PHE B 1 80 ? 7.547 18.281 38.938 1 93.69 80 PHE B CA 1
ATOM 5615 C C . PHE B 1 80 ? 7.57 18.531 40.469 1 93.69 80 PHE B C 1
ATOM 5617 O O . PHE B 1 80 ? 7.285 17.625 41.25 1 93.69 80 PHE B O 1
ATOM 5624 N N . ASP B 1 81 ? 8.031 19.656 40.75 1 84.75 81 ASP B N 1
ATOM 5625 C CA . ASP B 1 81 ? 8.031 20.156 42.094 1 84.75 81 ASP B CA 1
ATOM 5626 C C . ASP B 1 81 ? 7.383 21.531 42.188 1 84.75 81 ASP B C 1
ATOM 5628 O O . ASP B 1 81 ? 7.926 22.516 41.656 1 84.75 81 ASP B O 1
ATOM 5632 N N . ASP B 1 82 ? 6.258 21.609 42.781 1 74.69 82 ASP B N 1
ATOM 5633 C CA . ASP B 1 82 ? 5.461 22.828 42.844 1 74.69 82 ASP B CA 1
ATOM 5634 C C . ASP B 1 82 ? 6.246 23.969 43.469 1 74.69 82 ASP B C 1
ATOM 5636 O O . ASP B 1 82 ? 5.992 25.141 43.219 1 74.69 82 ASP B O 1
ATOM 5640 N N . SER B 1 83 ? 7.082 23.672 44.406 1 69.44 83 SER B N 1
ATOM 5641 C CA . SER B 1 83 ? 7.848 24.688 45.125 1 69.44 83 SER B CA 1
ATOM 5642 C C . SER B 1 83 ? 9 25.219 44.281 1 69.44 83 SER B C 1
ATOM 5644 O O . SER B 1 83 ? 9.57 26.266 44.594 1 69.44 83 SER B O 1
ATOM 5646 N N . ALA B 1 84 ? 9.25 24.547 43.312 1 62.56 84 ALA B N 1
ATOM 5647 C CA . ALA B 1 84 ? 10.43 24.891 42.5 1 62.56 84 ALA B CA 1
ATOM 5648 C C . ALA B 1 84 ? 10.125 26.031 41.531 1 62.56 84 ALA B C 1
ATOM 5650 O O . ALA B 1 84 ? 9.078 26.672 41.656 1 62.56 84 ALA B O 1
ATOM 5651 N N . ASP B 1 85 ? 10.914 26.234 40.469 1 67.12 85 ASP B N 1
ATOM 5652 C CA . ASP B 1 85 ? 10.93 27.219 39.375 1 67.12 85 ASP B CA 1
ATOM 5653 C C . ASP B 1 85 ? 9.57 27.281 38.656 1 67.12 85 ASP B C 1
ATOM 5655 O O . ASP B 1 85 ? 9.07 26.266 38.188 1 67.12 85 ASP B O 1
ATOM 5659 N N . LYS B 1 86 ? 8.984 28.453 38.75 1 74 86 LYS B N 1
ATOM 5660 C CA . LYS B 1 86 ? 7.668 28.719 38.188 1 74 86 LYS B CA 1
ATOM 5661 C C . LYS B 1 86 ? 7.684 28.562 36.656 1 74 86 LYS B C 1
ATOM 5663 O O . LYS B 1 86 ? 6.633 28.609 36.031 1 74 86 LYS B O 1
ATOM 5668 N N . ARG B 1 87 ? 8.773 28.438 36.156 1 80.56 87 ARG B N 1
ATOM 5669 C CA . ARG B 1 87 ? 8.898 28.297 34.719 1 80.56 87 ARG B CA 1
ATOM 5670 C C . ARG B 1 87 ? 8.766 26.828 34.312 1 80.56 87 ARG B C 1
ATOM 5672 O O . ARG B 1 87 ? 8.617 26.531 33.125 1 80.56 87 ARG B O 1
ATOM 5679 N N . HIS B 1 88 ? 8.672 26.016 35.219 1 90.5 88 HIS B N 1
ATOM 5680 C CA . HIS B 1 88 ? 8.578 24.609 34.875 1 90.5 88 HIS B CA 1
ATOM 5681 C C . HIS B 1 88 ? 7.121 24.156 34.719 1 90.5 88 HIS B C 1
ATOM 5683 O O . HIS B 1 88 ? 6.301 24.438 35.594 1 90.5 88 HIS B O 1
ATOM 5689 N N . VAL B 1 89 ? 6.891 23.594 33.594 1 94.69 89 VAL B N 1
ATOM 5690 C CA . VAL B 1 89 ? 5.555 23.062 33.344 1 94.69 89 VAL B CA 1
ATOM 5691 C C . VAL B 1 89 ? 5.238 21.953 34.344 1 94.69 89 VAL B C 1
ATOM 5693 O O . VAL B 1 89 ? 6.113 21.172 34.719 1 94.69 89 VAL B O 1
ATOM 5696 N N . PRO B 1 90 ? 4.023 21.891 34.906 1 94 90 PRO B N 1
ATOM 5697 C CA . PRO B 1 90 ? 3.668 20.875 35.875 1 94 90 PRO B CA 1
ATOM 5698 C C . PRO B 1 90 ? 3.543 19.484 35.25 1 94 90 PRO B C 1
ATOM 5700 O O . PRO B 1 90 ? 2.469 18.875 35.281 1 94 90 PRO B O 1
ATOM 5703 N N . LEU B 1 91 ? 4.602 18.875 34.812 1 96.56 91 LEU B N 1
ATOM 5704 C CA . LEU B 1 91 ? 4.734 17.547 34.219 1 96.56 91 LEU B CA 1
ATOM 5705 C C . LEU B 1 91 ? 5.996 16.859 34.75 1 96.56 91 LEU B C 1
ATOM 5707 O O . LEU B 1 91 ? 7.012 17.5 35 1 96.56 91 LEU B O 1
ATOM 5711 N N . ASN B 1 92 ? 5.879 15.586 34.969 1 97.31 92 ASN B N 1
ATOM 5712 C CA . ASN B 1 92 ? 7.086 14.766 35 1 97.31 92 ASN B CA 1
ATOM 5713 C C . ASN B 1 92 ? 7.613 14.531 33.562 1 97.31 92 ASN B C 1
ATOM 5715 O O . ASN B 1 92 ? 6.844 14.203 32.656 1 97.31 92 ASN B O 1
ATOM 5719 N N . ILE B 1 93 ? 8.883 14.727 33.469 1 97.12 93 ILE B N 1
ATOM 5720 C CA . ILE B 1 93 ? 9.5 14.633 32.156 1 97.12 93 ILE B CA 1
ATOM 5721 C C . ILE B 1 93 ? 10.508 13.492 32.125 1 97.12 93 ILE B C 1
ATOM 5723 O O . ILE B 1 93 ? 11.25 13.289 33.094 1 97.12 93 ILE B O 1
ATOM 5727 N N . ASP B 1 94 ? 10.508 12.719 31.094 1 98.44 94 ASP B N 1
ATOM 5728 C CA . ASP B 1 94 ? 11.516 11.727 30.766 1 98.44 94 ASP B CA 1
ATOM 5729 C C . ASP B 1 94 ? 11.898 11.789 29.297 1 98.44 94 ASP B C 1
ATOM 5731 O O . ASP B 1 94 ? 11.164 11.289 28.438 1 98.44 94 ASP B O 1
ATOM 5735 N N . LYS B 1 95 ? 13.008 12.383 28.969 1 98.38 95 LYS B N 1
ATOM 5736 C CA . LYS B 1 95 ? 13.539 12.422 27.609 1 98.38 95 LYS B CA 1
ATOM 5737 C C . LYS B 1 95 ? 14.547 11.297 27.375 1 98.38 95 LYS B C 1
ATOM 5739 O O . LYS B 1 95 ? 15.461 11.102 28.188 1 98.38 95 LYS B O 1
ATOM 5744 N N . ARG B 1 96 ? 14.375 10.664 26.281 1 98.5 96 ARG B N 1
ATOM 5745 C CA . ARG B 1 96 ? 15.203 9.492 25.984 1 98.5 96 ARG B CA 1
ATOM 5746 C C . ARG B 1 96 ? 15.961 9.664 24.688 1 98.5 96 ARG B C 1
ATOM 5748 O O . ARG B 1 96 ? 15.438 10.234 23.719 1 98.5 96 ARG B O 1
ATOM 5755 N N . PHE B 1 97 ? 17.203 9.141 24.656 1 98.69 97 PHE B N 1
ATOM 5756 C CA . PHE B 1 97 ? 18.031 9.07 23.469 1 98.69 97 PHE B CA 1
ATOM 5757 C C . PHE B 1 97 ? 18.547 7.652 23.25 1 98.69 97 PHE B C 1
ATOM 5759 O O . PHE B 1 97 ? 18.969 6.988 24.203 1 98.69 97 PHE B O 1
ATOM 5766 N N . ILE B 1 98 ? 18.469 7.207 22.016 1 98.56 98 ILE B N 1
ATOM 5767 C CA . ILE B 1 98 ? 18.891 5.848 21.688 1 98.56 98 ILE B CA 1
ATOM 5768 C C . ILE B 1 98 ? 19.875 5.875 20.516 1 98.56 98 ILE B C 1
ATOM 5770 O O . ILE B 1 98 ? 19.641 6.555 19.516 1 98.56 98 ILE B O 1
ATOM 5774 N N . LEU B 1 99 ? 20.938 5.199 20.641 1 98.06 99 LEU B N 1
ATOM 5775 C CA . LEU B 1 99 ? 21.938 4.996 19.578 1 98.06 99 LEU B CA 1
ATOM 5776 C C . LEU B 1 99 ? 22.141 3.508 19.328 1 98.06 99 LEU B C 1
ATOM 5778 O O . LEU B 1 99 ? 22.453 2.748 20.25 1 98.06 99 LEU B O 1
ATOM 5782 N N . LEU B 1 100 ? 21.953 3.119 18.109 1 95.06 100 LEU B N 1
ATOM 5783 C CA . LEU B 1 100 ? 22.094 1.718 17.734 1 95.06 100 LEU B CA 1
ATOM 5784 C C . LEU B 1 100 ? 23.406 1.486 17 1 95.06 100 LEU B C 1
ATOM 5786 O O . LEU B 1 100 ? 23.891 2.377 16.297 1 95.06 100 LEU B O 1
ATOM 5790 N N . ARG B 1 101 ? 23.875 0.294 17.125 1 92.06 101 ARG B N 1
ATOM 5791 C CA . ARG B 1 101 ? 25.031 -0.109 16.328 1 92.06 101 ARG B CA 1
ATOM 5792 C C . ARG B 1 101 ? 24.734 -0.051 14.844 1 92.06 101 ARG B C 1
ATOM 5794 O O . ARG B 1 101 ? 23.672 -0.495 14.398 1 92.06 101 ARG B O 1
ATOM 5801 N N . GLY B 1 102 ? 25.594 0.567 14.125 1 88.25 102 GLY B N 1
ATOM 5802 C CA . GLY B 1 102 ? 25.5 0.553 12.672 1 88.25 102 GLY B CA 1
ATOM 5803 C C . GLY B 1 102 ? 24.547 1.61 12.133 1 88.25 102 GLY B C 1
ATOM 5804 O O . GLY B 1 102 ? 24.406 1.756 10.914 1 88.25 102 GLY B O 1
ATOM 5805 N N . SER B 1 103 ? 23.938 2.35 12.961 1 90.38 103 SER B N 1
ATOM 5806 C CA . SER B 1 103 ? 23 3.381 12.516 1 90.38 103 SER B CA 1
ATOM 5807 C C . SER B 1 103 ? 23.719 4.715 12.312 1 90.38 103 SER B C 1
ATOM 5809 O O . SER B 1 103 ? 24.547 5.117 13.125 1 90.38 103 SER B O 1
ATOM 5811 N N . CYS B 1 104 ? 23.406 5.332 11.164 1 93.38 104 CYS B N 1
ATOM 5812 C CA . CYS B 1 104 ? 23.906 6.68 10.922 1 93.38 104 CYS B CA 1
ATOM 5813 C C . CYS B 1 104 ? 22.938 7.727 11.445 1 93.38 104 CYS B C 1
ATOM 5815 O O . CYS B 1 104 ? 22.406 8.531 10.68 1 93.38 104 CYS B O 1
ATOM 5817 N N . GLY B 1 105 ? 22.703 7.77 12.688 1 96.31 105 GLY B N 1
ATOM 5818 C CA . GLY B 1 105 ? 21.766 8.656 13.367 1 96.31 105 GLY B CA 1
ATOM 5819 C C . GLY B 1 105 ? 21.359 8.141 14.734 1 96.31 105 GLY B C 1
ATOM 5820 O O . GLY B 1 105 ? 21.969 7.207 15.266 1 96.31 105 GLY B O 1
ATOM 5821 N N . PHE B 1 106 ? 20.484 8.789 15.352 1 98.31 106 PHE B N 1
ATOM 5822 C CA . PHE B 1 106 ? 20 8.406 16.672 1 98.31 106 PHE B CA 1
ATOM 5823 C C . PHE B 1 106 ? 18.516 8.711 16.812 1 98.31 106 PHE B C 1
ATOM 5825 O O . PHE B 1 106 ? 17.906 9.328 15.938 1 98.31 106 PHE B O 1
ATOM 5832 N N . TYR B 1 107 ? 17.922 8.164 17.875 1 98.44 107 TYR B N 1
ATOM 5833 C CA . TYR B 1 107 ? 16.5 8.305 18.109 1 98.44 107 TYR B CA 1
ATOM 5834 C C . TYR B 1 107 ? 16.234 9.07 19.406 1 98.44 107 TYR B C 1
ATOM 5836 O O . TYR B 1 107 ? 17.062 9.039 20.328 1 98.44 107 TYR B O 1
ATOM 5844 N N . SER B 1 108 ? 15.133 9.758 19.422 1 98.75 108 SER B N 1
ATOM 5845 C CA . SER B 1 108 ? 14.711 10.406 20.656 1 98.75 108 SER B CA 1
ATOM 5846 C C . SER B 1 108 ? 13.195 10.32 20.844 1 98.75 108 SER B C 1
ATOM 5848 O O . SER B 1 108 ? 12.445 10.352 19.859 1 98.75 108 SER B O 1
ATOM 5850 N N . TYR B 1 109 ? 12.789 10.109 22.062 1 98.62 109 TYR B N 1
ATOM 5851 C CA . TYR B 1 109 ? 11.383 10.172 22.438 1 98.62 109 TYR B CA 1
ATOM 5852 C C . TYR B 1 109 ? 11.219 10.742 23.844 1 98.62 109 TYR B C 1
ATOM 5854 O O . TYR B 1 109 ? 12.188 10.844 24.594 1 98.62 109 TYR B O 1
ATOM 5862 N N . GLY B 1 110 ? 10.062 11.289 24.141 1 98.56 110 GLY B N 1
ATOM 5863 C CA . GLY B 1 110 ? 9.742 11.867 25.438 1 98.56 110 GLY B CA 1
ATOM 5864 C C . GLY B 1 110 ? 8.508 11.258 26.062 1 98.56 110 GLY B C 1
ATOM 5865 O O . GLY B 1 110 ? 7.523 10.969 25.375 1 98.56 110 GLY B O 1
ATOM 5866 N N . ILE B 1 111 ? 8.602 10.984 27.344 1 98.62 111 ILE B N 1
ATOM 5867 C CA . ILE B 1 111 ? 7.465 10.539 28.141 1 98.62 111 ILE B CA 1
ATOM 5868 C C . ILE B 1 111 ? 7.051 11.648 29.094 1 98.62 111 ILE B C 1
ATOM 5870 O O . ILE B 1 111 ? 7.812 12.023 29.984 1 98.62 111 ILE B O 1
ATOM 5874 N N . PHE B 1 112 ? 5.855 12.156 28.953 1 98.31 112 PHE B N 1
ATOM 5875 C CA . PHE B 1 112 ? 5.328 13.203 29.812 1 98.31 112 PHE B CA 1
ATOM 5876 C C . PHE B 1 112 ? 4.172 12.688 30.656 1 98.31 112 PHE B C 1
ATOM 5878 O O . PHE B 1 112 ? 3.293 11.984 30.141 1 98.31 112 PHE B O 1
ATOM 5885 N N . GLU B 1 113 ? 4.23 13.016 31.953 1 98 113 GLU B N 1
ATOM 5886 C CA . GLU B 1 113 ? 3.244 12.477 32.875 1 98 113 GLU B CA 1
ATOM 5887 C C . GLU B 1 113 ? 2.766 13.539 33.875 1 98 113 GLU B C 1
ATOM 5889 O O . GLU B 1 113 ? 3.561 14.359 34.344 1 98 113 GLU B O 1
ATOM 5894 N N . ARG B 1 114 ? 1.525 13.586 34.031 1 96.38 114 ARG B N 1
ATOM 5895 C CA . ARG B 1 114 ? 0.903 14.391 35.062 1 96.38 114 ARG B CA 1
ATOM 5896 C C . ARG B 1 114 ? 0.156 13.516 36.062 1 96.38 114 ARG B C 1
ATOM 5898 O O . ARG B 1 114 ? -0.65 12.672 35.688 1 96.38 114 ARG B O 1
ATOM 5905 N N . LEU B 1 115 ? 0.404 13.703 37.312 1 96.44 115 LEU B N 1
ATOM 5906 C CA . LEU B 1 115 ? -0.263 12.922 38.344 1 96.44 115 LEU B CA 1
ATOM 5907 C C . LEU B 1 115 ? -1.575 13.578 38.781 1 96.44 115 LEU B C 1
ATOM 5909 O O . LEU B 1 115 ? -1.798 14.758 38.5 1 96.44 115 LEU B O 1
ATOM 5913 N N . GLU B 1 116 ? -2.359 12.82 39.438 1 96.69 116 GLU B N 1
ATOM 5914 C CA . GLU B 1 116 ? -3.648 13.305 39.906 1 96.69 116 GLU B CA 1
ATOM 5915 C C . GLU B 1 116 ? -3.467 14.453 40.906 1 96.69 116 GLU B C 1
ATOM 5917 O O . GLU B 1 116 ? -2.576 14.406 41.75 1 96.69 116 GLU B O 1
ATOM 5922 N N . GLY B 1 117 ? -4.273 15.445 40.75 1 94.88 117 GLY B N 1
ATOM 5923 C CA . GLY B 1 117 ? -4.289 16.516 41.75 1 94.88 117 GLY B CA 1
ATOM 5924 C C . GLY B 1 117 ? -3.383 17.672 41.375 1 94.88 117 GLY B C 1
ATOM 5925 O O . GLY B 1 117 ? -3.381 18.719 42.031 1 94.88 117 GLY B O 1
ATOM 5926 N N . TRP B 1 118 ? -2.629 17.609 40.312 1 94.62 118 TRP B N 1
ATOM 5927 C CA . TRP B 1 118 ? -1.667 18.641 39.938 1 94.62 118 TRP B CA 1
ATOM 5928 C C . TRP B 1 118 ? -2.377 19.875 39.406 1 94.62 118 TRP B C 1
ATOM 5930 O O . TRP B 1 118 ? -3.535 19.797 39 1 94.62 118 TRP B O 1
ATOM 5940 N N . PRO B 1 119 ? -1.736 21.031 39.344 1 92.56 119 PRO B N 1
ATOM 5941 C CA . PRO B 1 119 ? -2.391 22.297 39 1 92.56 119 PRO B CA 1
ATOM 5942 C C . PRO B 1 119 ? -2.844 22.328 37.531 1 92.56 119 PRO B C 1
ATOM 5944 O O . PRO B 1 119 ? -2.234 21.672 36.688 1 92.56 119 PRO B O 1
ATOM 5947 N N . ASP B 1 120 ? -3.84 23.172 37.312 1 94.94 120 ASP B N 1
ATOM 5948 C CA . ASP B 1 120 ? -4.375 23.375 35.969 1 94.94 120 ASP B CA 1
ATOM 5949 C C . ASP B 1 120 ? -3.318 23.969 35.031 1 94.94 120 ASP B C 1
ATOM 5951 O O . ASP B 1 120 ? -2.518 24.797 35.469 1 94.94 120 ASP B O 1
ATOM 5955 N N . VAL B 1 121 ? -3.301 23.531 33.812 1 95.75 121 VAL B N 1
ATOM 5956 C CA . VAL B 1 121 ? -2.305 23.984 32.844 1 95.75 121 VAL B CA 1
ATOM 5957 C C . VAL B 1 121 ? -2.84 23.828 31.438 1 95.75 121 VAL B C 1
ATOM 5959 O O . VAL B 1 121 ? -3.674 22.953 31.172 1 95.75 121 VAL B O 1
ATOM 5962 N N . ASP B 1 122 ? -2.467 24.719 30.531 1 97.19 122 ASP B N 1
ATOM 5963 C CA . ASP B 1 122 ? -2.693 24.594 29.094 1 97.19 122 ASP B CA 1
ATOM 5964 C C . ASP B 1 122 ? -1.374 24.422 28.344 1 97.19 122 ASP B C 1
ATOM 5966 O O . ASP B 1 122 ? -0.493 25.281 28.422 1 97.19 122 ASP B O 1
ATOM 5970 N N . LEU B 1 123 ? -1.214 23.281 27.672 1 97.88 123 LEU B N 1
ATOM 5971 C CA . LEU B 1 123 ? -0.055 23.078 26.812 1 97.88 123 LEU B CA 1
ATOM 5972 C C . LEU B 1 123 ? -0.341 23.562 25.391 1 97.88 123 LEU B C 1
ATOM 5974 O O . LEU B 1 123 ? -1.284 23.094 24.75 1 97.88 123 LEU B O 1
ATOM 5978 N N . ILE B 1 124 ? 0.512 24.422 24.844 1 97.5 124 ILE B N 1
ATOM 5979 C CA . ILE B 1 124 ? 0.255 25.109 23.594 1 97.5 124 ILE B CA 1
ATOM 5980 C C . ILE B 1 124 ? 1.039 24.438 22.469 1 97.5 124 ILE B C 1
ATOM 5982 O O . ILE B 1 124 ? 0.537 24.297 21.344 1 97.5 124 ILE B O 1
ATOM 5986 N N . GLN B 1 125 ? 2.248 24.094 22.781 1 97.69 125 GLN B N 1
ATOM 5987 C CA . GLN B 1 125 ? 3.113 23.484 21.781 1 97.69 125 GLN B CA 1
ATOM 5988 C C . GLN B 1 125 ? 4.188 22.625 22.453 1 97.69 125 GLN B C 1
ATOM 5990 O O . GLN B 1 125 ? 4.648 22.938 23.547 1 97.69 125 GLN B O 1
ATOM 5995 N N . GLY B 1 126 ? 4.523 21.5 21.844 1 98.12 126 GLY B N 1
ATOM 5996 C CA . GLY B 1 126 ? 5.625 20.641 22.219 1 98.12 126 GLY B CA 1
ATOM 5997 C C . GLY B 1 126 ? 6.391 20.094 21.031 1 98.12 126 GLY B C 1
ATOM 5998 O O . GLY B 1 126 ? 5.793 19.672 20.047 1 98.12 126 GLY B O 1
ATOM 5999 N N . ARG B 1 127 ? 7.754 20.109 21.109 1 98.25 127 ARG B N 1
ATOM 6000 C CA . ARG B 1 127 ? 8.547 19.719 19.953 1 98.25 127 ARG B CA 1
ATOM 6001 C C . ARG B 1 127 ? 9.969 19.359 20.344 1 98.25 127 ARG B C 1
ATOM 6003 O O . ARG B 1 127 ? 10.367 19.562 21.5 1 98.25 127 ARG B O 1
ATOM 6010 N N . ILE B 1 128 ? 10.656 18.75 19.469 1 98.25 128 ILE B N 1
ATOM 6011 C CA . I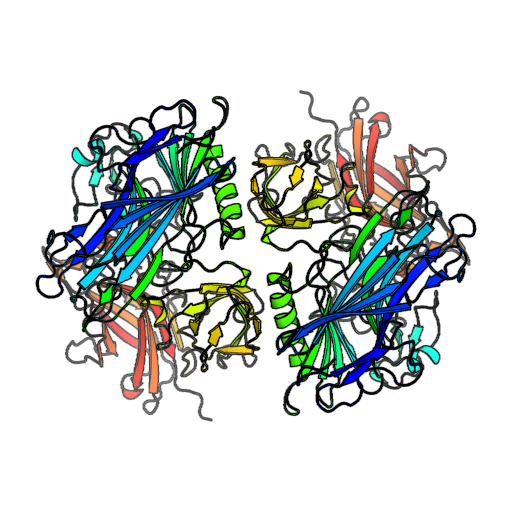LE B 1 128 ? 12.109 18.641 19.484 1 98.25 128 ILE B CA 1
ATOM 6012 C C . ILE B 1 128 ? 12.695 19.484 18.344 1 98.25 128 ILE B C 1
ATOM 6014 O O . ILE B 1 128 ? 12.133 19.547 17.25 1 98.25 128 ILE B O 1
ATOM 6018 N N . VAL B 1 129 ? 13.852 20.172 18.641 1 97.69 129 VAL B N 1
ATOM 6019 C CA . VAL B 1 129 ? 14.406 21.141 17.703 1 97.69 129 VAL B CA 1
ATOM 6020 C C . VAL B 1 129 ? 15.914 20.969 17.609 1 97.69 129 VAL B C 1
ATOM 6022 O O . VAL B 1 129 ? 16.578 20.688 18.609 1 97.69 129 VAL B O 1
ATOM 6025 N N . PHE B 1 130 ? 16.469 21.172 16.422 1 98.06 130 PHE B N 1
ATOM 6026 C CA . PHE B 1 130 ? 17.906 21.25 16.188 1 98.06 130 PHE B CA 1
ATOM 6027 C C . PHE B 1 130 ? 18.25 22.5 15.391 1 98.06 130 PHE B C 1
ATOM 6029 O O . PHE B 1 130 ? 17.672 22.75 14.336 1 98.06 130 PHE B O 1
ATOM 6036 N N . LYS B 1 131 ? 19.172 23.266 15.938 1 97.56 131 LYS B N 1
ATOM 6037 C CA . LYS B 1 131 ? 19.766 24.391 15.242 1 97.56 131 LYS B CA 1
ATOM 6038 C C . LYS B 1 131 ? 21.109 24.031 14.625 1 97.56 131 LYS B C 1
ATOM 6040 O O . LYS B 1 131 ? 22.078 23.766 15.344 1 97.56 131 LYS B O 1
ATOM 6045 N N . LEU B 1 132 ? 21.141 24.078 13.328 1 97.75 132 LEU B N 1
ATOM 6046 C CA . LEU B 1 132 ? 22.328 23.594 12.625 1 97.75 132 LEU B CA 1
ATOM 6047 C C . LEU B 1 132 ? 23.281 24.734 12.312 1 97.75 132 LEU B C 1
ATOM 6049 O O . LEU B 1 132 ? 22.906 25.906 12.43 1 97.75 132 LEU B O 1
ATOM 6053 N N . ASP B 1 133 ? 24.5 24.406 12.023 1 96.5 133 ASP B N 1
ATOM 6054 C CA . ASP B 1 133 ? 25.5 25.391 11.617 1 96.5 133 ASP B CA 1
ATOM 6055 C C . ASP B 1 133 ? 25.141 26.016 10.273 1 96.5 133 ASP B C 1
ATOM 6057 O O . ASP B 1 133 ? 25.156 25.328 9.242 1 96.5 133 ASP B O 1
ATOM 6061 N N . GLU B 1 134 ? 24.906 27.297 10.258 1 93.81 134 GLU B N 1
ATOM 6062 C CA . GLU B 1 134 ? 24.406 27.984 9.07 1 93.81 134 GLU B CA 1
ATOM 6063 C C . GLU B 1 134 ? 25.469 28.031 7.973 1 93.81 134 GLU B C 1
ATOM 6065 O O . GLU B 1 134 ? 25.141 28.234 6.801 1 93.81 134 GLU B O 1
ATOM 6070 N N . LYS B 1 135 ? 26.688 27.938 8.305 1 94.19 135 LYS B N 1
ATOM 6071 C CA . LYS B 1 135 ? 27.75 27.938 7.309 1 94.19 135 LYS B CA 1
ATOM 6072 C C . LYS B 1 135 ? 27.812 26.609 6.559 1 94.19 135 LYS B C 1
ATOM 6074 O O . LYS B 1 135 ? 28.281 26.547 5.418 1 94.19 135 LYS B O 1
ATOM 6079 N N . LEU B 1 136 ? 27.406 25.594 7.227 1 96.31 136 LEU B N 1
ATOM 6080 C CA . LEU B 1 136 ? 27.453 24.266 6.637 1 96.31 136 LEU B CA 1
ATOM 6081 C C . LEU B 1 136 ? 26.172 23.969 5.848 1 96.31 136 LEU B C 1
ATOM 6083 O O . LEU B 1 136 ? 26.234 23.547 4.695 1 96.31 136 LEU B O 1
ATOM 6087 N N . PHE B 1 137 ? 25.047 24.188 6.445 1 97.88 137 PHE B N 1
ATOM 6088 C CA . PHE B 1 137 ? 23.781 23.75 5.887 1 97.88 137 PHE B CA 1
ATOM 6089 C C . PHE B 1 137 ? 23.062 24.922 5.199 1 97.88 137 PHE B C 1
ATOM 6091 O O . PHE B 1 137 ? 22.5 25.781 5.863 1 97.88 137 PHE B O 1
ATOM 6098 N N . THR B 1 138 ? 22.969 24.812 3.873 1 97 138 THR B N 1
ATOM 6099 C CA . THR B 1 138 ? 22.469 25.938 3.113 1 97 138 THR B CA 1
ATOM 6100 C C . THR B 1 138 ? 21.266 25.531 2.256 1 97 138 THR B C 1
ATOM 6102 O O . THR B 1 138 ? 20.547 26.391 1.73 1 97 138 THR B O 1
ATOM 6105 N N . TYR B 1 139 ? 21.062 24.25 2.057 1 97.88 139 TYR B N 1
ATOM 6106 C CA . TYR B 1 139 ? 20.016 23.734 1.177 1 97.88 139 TYR B CA 1
ATOM 6107 C C . TYR B 1 139 ? 18.984 22.922 1.96 1 97.88 139 TYR B C 1
ATOM 6109 O O . TYR B 1 139 ? 19.344 21.953 2.637 1 97.88 139 TYR B O 1
ATOM 6117 N N . MET B 1 140 ? 17.719 23.297 1.855 1 98.31 140 MET B N 1
ATOM 6118 C CA . MET B 1 140 ? 16.641 22.656 2.594 1 98.31 140 MET B CA 1
ATOM 6119 C C . MET B 1 140 ? 15.852 21.719 1.694 1 98.31 140 MET B C 1
ATOM 6121 O O . MET B 1 140 ? 15.68 21.984 0.502 1 98.31 140 MET B O 1
ATOM 6125 N N . ALA B 1 141 ? 15.391 20.609 2.254 1 98 141 ALA B N 1
ATOM 6126 C CA . ALA B 1 141 ? 14.5 19.703 1.54 1 98 141 ALA B CA 1
ATOM 6127 C C . ALA B 1 141 ? 13.336 19.266 2.426 1 98 141 ALA B C 1
ATOM 6129 O O . ALA B 1 141 ? 13.539 18.766 3.535 1 98 141 ALA B O 1
ATOM 6130 N N . ILE B 1 142 ? 12.125 19.453 1.936 1 97.06 142 ILE B N 1
ATOM 6131 C CA . ILE B 1 142 ? 10.906 19.078 2.658 1 97.06 142 ILE B CA 1
ATOM 6132 C C . ILE B 1 142 ? 10.172 17.984 1.901 1 97.06 142 ILE B C 1
ATOM 6134 O O . ILE B 1 142 ? 9.602 17.078 2.514 1 97.06 142 ILE B O 1
ATOM 6138 N N . SER B 1 143 ? 10.094 18.094 0.611 1 94.88 143 SER B N 1
ATOM 6139 C CA . SER B 1 143 ? 9.531 17.141 -0.337 1 94.88 143 SER B CA 1
ATOM 6140 C C . SER B 1 143 ? 10.281 17.172 -1.664 1 94.88 143 SER B C 1
ATOM 6142 O O . SER B 1 143 ? 11.211 17.969 -1.838 1 94.88 143 SER B O 1
ATOM 6144 N N . ASP B 1 144 ? 9.898 16.328 -2.574 1 91.12 144 ASP B N 1
ATOM 6145 C CA . ASP B 1 144 ? 10.539 16.297 -3.883 1 91.12 144 ASP B CA 1
ATOM 6146 C C . ASP B 1 144 ? 10.406 17.641 -4.59 1 91.12 144 ASP B C 1
ATOM 6148 O O . ASP B 1 144 ? 11.328 18.078 -5.273 1 91.12 144 ASP B O 1
ATOM 6152 N N . GLU B 1 145 ? 9.273 18.328 -4.293 1 92.62 145 GLU B N 1
ATOM 6153 C CA . GLU B 1 145 ? 8.977 19.562 -5.012 1 92.62 145 GLU B CA 1
ATOM 6154 C C . GLU B 1 145 ? 9.383 20.781 -4.195 1 92.62 145 GLU B C 1
ATOM 6156 O O . GLU B 1 145 ? 9.398 21.906 -4.715 1 92.62 145 GLU B O 1
ATOM 6161 N N . ARG B 1 146 ? 9.773 20.578 -3.004 1 96.25 146 ARG B N 1
ATOM 6162 C CA . ARG B 1 146 ? 10.047 21.703 -2.127 1 96.25 146 ARG B CA 1
ATOM 6163 C C . ARG B 1 146 ? 11.445 21.625 -1.539 1 96.25 146 ARG B C 1
ATOM 6165 O O . ARG B 1 146 ? 11.609 21.375 -0.342 1 96.25 146 ARG B O 1
ATOM 6172 N N . GLN B 1 147 ? 12.336 21.953 -2.346 1 96.12 147 GLN B N 1
ATOM 6173 C CA . GLN B 1 147 ? 13.75 22.016 -2.014 1 96.12 147 GLN B CA 1
ATOM 6174 C C . GLN B 1 147 ? 14.391 23.281 -2.562 1 96.12 147 GLN B C 1
ATOM 6176 O O . GLN B 1 147 ? 14.062 23.734 -3.662 1 96.12 147 GLN B O 1
ATOM 6181 N N . ARG B 1 148 ? 15.336 23.828 -1.75 1 96.38 148 ARG B N 1
ATOM 6182 C CA . ARG B 1 148 ? 15.977 25.031 -2.271 1 96.38 148 ARG B CA 1
ATOM 6183 C C . ARG B 1 148 ? 17.125 25.469 -1.377 1 96.38 148 ARG B C 1
ATOM 6185 O O . ARG B 1 148 ? 17.266 24.984 -0.25 1 96.38 148 ARG B O 1
ATOM 6192 N N . ILE B 1 149 ? 17.875 26.375 -1.943 1 97 149 ILE B N 1
ATOM 6193 C CA . ILE B 1 149 ? 18.812 27.156 -1.138 1 97 149 ILE B CA 1
ATOM 6194 C C . ILE B 1 149 ? 18.031 28.125 -0.249 1 97 149 ILE B C 1
ATOM 6196 O O . ILE B 1 149 ? 17.094 28.781 -0.703 1 97 149 ILE B O 1
ATOM 6200 N N . MET B 1 150 ? 18.406 28.234 0.994 1 97.94 150 MET B N 1
ATOM 6201 C CA . MET B 1 150 ? 17.656 29.047 1.955 1 97.94 150 MET B CA 1
ATOM 6202 C C . MET B 1 150 ? 18.438 30.297 2.336 1 97.94 150 MET B C 1
ATOM 6204 O O . MET B 1 150 ? 19.672 30.312 2.277 1 97.94 150 MET B O 1
ATOM 6208 N N . PRO B 1 151 ? 17.734 31.375 2.672 1 97.81 151 PRO B N 1
ATOM 6209 C CA . PRO B 1 151 ? 18.438 32.531 3.234 1 97.81 151 PRO B CA 1
ATOM 6210 C C . PRO B 1 151 ? 19.016 32.25 4.617 1 97.81 151 PRO B C 1
ATOM 6212 O O . PRO B 1 151 ? 18.594 31.297 5.289 1 97.81 151 PRO B O 1
ATOM 6215 N N . THR B 1 152 ? 19.984 33.062 5.012 1 96.38 152 THR B N 1
ATOM 6216 C CA . THR B 1 152 ? 20.562 32.969 6.348 1 96.38 152 THR B CA 1
ATOM 6217 C C . THR B 1 152 ? 19.734 33.781 7.352 1 96.38 152 THR B C 1
ATOM 6219 O O . THR B 1 152 ? 18.906 34.594 6.969 1 96.38 152 THR B O 1
ATOM 6222 N N . PRO B 1 153 ? 19.953 33.469 8.641 1 94.88 153 PRO B N 1
ATOM 6223 C CA . PRO B 1 153 ? 19.297 34.312 9.648 1 94.88 153 PRO B CA 1
ATOM 6224 C C . PRO B 1 153 ? 19.641 35.781 9.508 1 94.88 153 PRO B C 1
ATOM 6226 O O . PRO B 1 153 ? 18.781 36.656 9.703 1 94.88 153 PRO B O 1
ATOM 6229 N N . GLU B 1 154 ? 20.812 36.094 9.109 1 96 154 GLU B N 1
ATOM 6230 C CA . GLU B 1 154 ? 21.234 37.469 8.914 1 96 154 GLU B CA 1
ATOM 6231 C C . GLU B 1 154 ? 20.5 38.125 7.754 1 96 154 GLU B C 1
ATOM 6233 O O . GLU B 1 154 ? 20.172 39.312 7.801 1 96 154 GLU B O 1
ATOM 6238 N N . ASP B 1 155 ? 20.297 37.375 6.723 1 97.56 155 ASP B N 1
ATOM 6239 C CA . ASP B 1 155 ? 19.516 37.875 5.59 1 97.56 155 ASP B CA 1
ATOM 6240 C C . ASP B 1 155 ? 18.141 38.344 6.039 1 97.56 155 ASP B C 1
ATOM 6242 O O . ASP B 1 155 ? 17.641 39.375 5.543 1 97.56 155 ASP B O 1
ATOM 6246 N N . ARG B 1 156 ? 17.547 37.625 6.895 1 97.25 156 ARG B N 1
ATOM 6247 C CA . ARG B 1 156 ? 16.234 38 7.402 1 97.25 156 ARG B CA 1
ATOM 6248 C C . ARG B 1 156 ? 16.312 39.219 8.289 1 97.25 156 ARG B C 1
ATOM 6250 O O . ARG B 1 156 ? 15.438 40.094 8.227 1 97.25 156 ARG B O 1
ATOM 6257 N N . GLU B 1 157 ? 17.328 39.25 9.141 1 96 157 GLU B N 1
ATOM 6258 C CA . GLU B 1 157 ? 17.516 40.406 10.031 1 96 157 GLU B CA 1
ATOM 6259 C C . GLU B 1 157 ? 17.656 41.719 9.242 1 96 157 GLU B C 1
ATOM 6261 O O . GLU B 1 157 ? 17.188 42.75 9.672 1 96 157 GLU B O 1
ATOM 6266 N N . LYS B 1 158 ? 18.297 41.562 8.164 1 96.38 158 LYS B N 1
ATOM 6267 C CA . LYS B 1 158 ? 18.531 42.719 7.309 1 96.38 158 LYS B CA 1
ATOM 6268 C C . LYS B 1 158 ? 17.312 43 6.434 1 96.38 158 LYS B C 1
ATOM 6270 O O . LYS B 1 158 ? 17.234 44.062 5.805 1 96.38 158 LYS B O 1
ATOM 6275 N N . GLY B 1 159 ? 16.453 42.125 6.418 1 97.44 159 GLY B N 1
ATOM 6276 C CA . GLY B 1 159 ? 15.281 42.25 5.562 1 97.44 159 GLY B CA 1
ATOM 6277 C C . GLY B 1 159 ? 14.219 43.156 6.152 1 97.44 159 GLY B C 1
ATOM 6278 O O . GLY B 1 159 ? 14.453 43.812 7.164 1 97.44 159 GLY B O 1
ATOM 6279 N N . GLN B 1 160 ? 13.062 43.219 5.48 1 97.75 160 GLN B N 1
ATOM 6280 C CA . GLN B 1 160 ? 11.945 44.062 5.906 1 97.75 160 GLN B CA 1
ATOM 6281 C C . GLN B 1 160 ? 10.797 43.219 6.445 1 97.75 160 GLN B C 1
ATOM 6283 O O . GLN B 1 160 ? 10.203 42.438 5.707 1 97.75 160 GLN B O 1
ATOM 6288 N N . PRO B 1 161 ? 10.523 43.344 7.711 1 97 161 PRO B N 1
ATOM 6289 C CA . PRO B 1 161 ? 9.328 42.656 8.195 1 97 161 PRO B CA 1
ATOM 6290 C C . PRO B 1 161 ? 8.055 43.094 7.473 1 97 161 PRO B C 1
ATOM 6292 O O . PRO B 1 161 ? 7.918 44.25 7.109 1 97 161 PRO B O 1
ATOM 6295 N N . LEU B 1 162 ? 7.164 42.219 7.293 1 96.88 162 LEU B N 1
ATOM 6296 C CA . LEU B 1 162 ? 5.914 42.5 6.602 1 96.88 162 LEU B CA 1
ATOM 6297 C C . LEU B 1 162 ? 4.742 42.531 7.578 1 96.88 162 LEU B C 1
ATOM 6299 O O . LEU B 1 162 ? 4.797 43.188 8.602 1 96.88 162 LEU B O 1
ATOM 6303 N N . ALA B 1 163 ? 3.648 41.906 7.309 1 93.69 163 ALA B N 1
ATOM 6304 C CA . ALA B 1 163 ? 2.424 42.094 8.086 1 93.69 163 ALA B CA 1
ATOM 6305 C C . ALA B 1 163 ? 2.58 41.531 9.492 1 93.69 163 ALA B C 1
ATOM 6307 O O . ALA B 1 163 ? 1.91 41.969 10.43 1 93.69 163 ALA B O 1
ATOM 6308 N N . TYR B 1 164 ? 3.396 40.5 9.688 1 93.12 164 TYR B N 1
ATOM 6309 C CA . TYR B 1 164 ? 3.736 39.906 10.969 1 93.12 164 TYR B CA 1
ATOM 6310 C C . TYR B 1 164 ? 5.203 39.5 11.008 1 93.12 164 TYR B C 1
ATOM 6312 O O . TYR B 1 164 ? 5.836 39.344 9.961 1 93.12 164 TYR B O 1
ATOM 6320 N N . PRO B 1 165 ? 5.75 39.25 12.102 1 92.06 165 PRO B N 1
ATOM 6321 C CA . PRO B 1 165 ? 7.207 39.156 12.242 1 92.06 165 PRO B CA 1
ATOM 6322 C C . PRO B 1 165 ? 7.805 38 11.484 1 92.06 165 PRO B C 1
ATOM 6324 O O . PRO B 1 165 ? 8.953 38.062 11.039 1 92.06 165 PRO B O 1
ATOM 6327 N N . GLU B 1 166 ? 7.125 36.969 11.328 1 95.12 166 GLU B N 1
ATOM 6328 C CA . GLU B 1 166 ? 7.648 35.781 10.688 1 95.12 166 GLU B CA 1
ATOM 6329 C C . GLU B 1 166 ? 7.828 35.969 9.188 1 95.12 166 GLU B C 1
ATOM 6331 O O . GLU B 1 166 ? 8.625 35.281 8.555 1 95.12 166 GLU B O 1
ATOM 6336 N N . ALA B 1 167 ? 7.113 36.906 8.609 1 97.75 167 ALA B N 1
ATOM 6337 C CA . ALA B 1 167 ? 7.207 37.188 7.176 1 97.75 167 ALA B CA 1
ATOM 6338 C C . ALA B 1 167 ? 8.188 38.344 6.902 1 97.75 167 ALA B C 1
ATOM 6340 O O . ALA B 1 167 ? 8.016 39.438 7.395 1 97.75 167 ALA B O 1
ATOM 6341 N N . VAL B 1 168 ? 9.219 38 6.117 1 98.44 168 VAL B N 1
ATOM 6342 C CA . VAL B 1 168 ? 10.273 38.969 5.871 1 98.44 168 VAL B CA 1
ATOM 6343 C C . VAL B 1 168 ? 10.562 39.031 4.371 1 98.44 168 VAL B C 1
ATOM 6345 O O . VAL B 1 168 ? 10.758 38.031 3.717 1 98.44 168 VAL B O 1
ATOM 6348 N N . LEU B 1 169 ? 10.562 40.219 3.826 1 98.56 169 LEU B N 1
ATOM 6349 C CA . LEU B 1 169 ? 11.055 40.469 2.475 1 98.56 169 LEU B CA 1
ATOM 6350 C C . LEU B 1 169 ? 12.578 40.562 2.463 1 98.56 169 LEU B C 1
ATOM 6352 O O . LEU B 1 169 ? 13.156 41.406 3.15 1 98.56 169 LEU B O 1
ATOM 6356 N N . LEU B 1 170 ? 13.219 39.719 1.692 1 98.44 170 LEU B N 1
ATOM 6357 C CA . LEU B 1 170 ? 14.672 39.719 1.599 1 98.44 170 LEU B CA 1
ATOM 6358 C C . LEU B 1 170 ? 15.164 40.844 0.684 1 98.44 170 LEU B C 1
ATOM 6360 O O . LEU B 1 170 ? 15.062 40.75 -0.541 1 98.44 170 LEU B O 1
ATOM 6364 N N . THR B 1 171 ? 15.82 41.812 1.241 1 97.62 171 THR B N 1
ATOM 6365 C CA . THR B 1 171 ? 16.203 43 0.474 1 97.62 171 THR B CA 1
ATOM 6366 C C . THR B 1 171 ? 17.672 42.906 0.066 1 97.62 171 THR B C 1
ATOM 6368 O O . THR B 1 171 ? 18.047 43.375 -1.013 1 97.62 171 THR B O 1
ATOM 6371 N N . ASP B 1 172 ? 18.516 42.375 0.876 1 96.38 172 ASP B N 1
ATOM 6372 C CA . ASP B 1 172 ? 19.953 42.281 0.598 1 96.38 172 ASP B CA 1
ATOM 6373 C C . ASP B 1 172 ? 20.516 40.969 1.138 1 96.38 172 ASP B C 1
ATOM 6375 O O . ASP B 1 172 ? 21.422 40.969 1.977 1 96.38 172 ASP B O 1
ATOM 6379 N N . PRO B 1 173 ? 20 39.938 0.604 1 97.12 173 PRO B N 1
ATOM 6380 C CA . PRO B 1 173 ? 20.5 38.625 1.062 1 97.12 173 PRO B CA 1
ATOM 6381 C C . PRO B 1 173 ? 21.906 38.312 0.566 1 97.12 173 PRO B C 1
ATOM 6383 O O . PRO B 1 173 ? 22.344 38.844 -0.456 1 97.12 173 PRO B O 1
ATOM 6386 N N . SER B 1 174 ? 22.609 37.562 1.297 1 95.94 174 SER B N 1
ATOM 6387 C CA . SER B 1 174 ? 23.953 37.125 0.918 1 95.94 174 SER B CA 1
ATOM 6388 C C . SER B 1 174 ? 23.953 36.438 -0.434 1 95.94 174 SER B C 1
ATOM 6390 O O . SER B 1 174 ? 24.891 36.594 -1.223 1 95.94 174 SER B O 1
ATOM 6392 N N . ASN B 1 175 ? 22.984 35.594 -0.682 1 95.5 175 ASN B N 1
ATOM 6393 C CA . ASN B 1 175 ? 22.766 35.031 -2.006 1 95.5 175 ASN B CA 1
ATOM 6394 C C . ASN B 1 175 ? 21.844 35.938 -2.844 1 95.5 175 ASN B C 1
ATOM 6396 O O . ASN B 1 175 ? 20.641 35.969 -2.615 1 95.5 175 ASN B O 1
ATOM 6400 N N . SER B 1 176 ? 22.359 36.469 -3.836 1 94.81 176 SER B N 1
ATOM 6401 C CA . SER B 1 176 ? 21.641 37.5 -4.605 1 94.81 176 SER B CA 1
ATOM 6402 C C . SER B 1 176 ? 20.453 36.875 -5.344 1 94.81 176 SER B C 1
ATOM 6404 O O . SER B 1 176 ? 19.5 37.594 -5.688 1 94.81 176 SER B O 1
ATOM 6406 N N . PHE B 1 177 ? 20.438 35.625 -5.508 1 93.94 177 PHE B N 1
ATOM 6407 C CA . PHE B 1 177 ? 19.344 34.969 -6.203 1 93.94 177 PHE B CA 1
ATOM 6408 C C . PHE B 1 177 ? 18.062 35 -5.363 1 93.94 177 PHE B C 1
ATOM 6410 O O . PHE B 1 177 ? 16.969 34.812 -5.887 1 93.94 177 PHE B O 1
ATOM 6417 N N . LEU B 1 178 ? 18.172 35.281 -4.078 1 97 178 LEU B N 1
ATOM 6418 C CA . LEU B 1 178 ? 17.031 35.281 -3.17 1 97 178 LEU B CA 1
ATOM 6419 C C . LEU B 1 178 ? 16.469 36.656 -2.986 1 97 178 LEU B C 1
ATOM 6421 O O . LEU B 1 178 ? 15.453 36.844 -2.32 1 97 178 LEU B O 1
ATOM 6425 N N . ARG B 1 179 ? 17.125 37.656 -3.602 1 96.81 179 ARG B N 1
ATOM 6426 C CA . ARG B 1 179 ? 16.703 39.031 -3.424 1 96.81 179 ARG B CA 1
ATOM 6427 C C . ARG B 1 179 ? 15.273 39.25 -3.928 1 96.81 179 ARG B C 1
ATOM 6429 O O . ARG B 1 179 ? 14.93 38.812 -5.027 1 96.81 179 ARG B O 1
ATOM 6436 N N . GLY B 1 180 ? 14.516 39.906 -3.104 1 96.94 180 GLY B N 1
ATOM 6437 C CA . GLY B 1 180 ? 13.156 40.25 -3.502 1 96.94 180 GLY B CA 1
ATOM 6438 C C . GLY B 1 180 ? 12.148 39.188 -3.129 1 96.94 180 GLY B C 1
ATOM 6439 O O . GLY B 1 180 ? 10.945 39.344 -3.34 1 96.94 180 GLY B O 1
ATOM 6440 N N . GLU B 1 181 ? 12.609 38.125 -2.49 1 97.06 181 GLU B N 1
ATOM 6441 C CA . GLU B 1 181 ? 11.703 37.062 -2.09 1 97.06 181 GLU B CA 1
ATOM 6442 C C . GLU B 1 181 ? 11.172 37.281 -0.675 1 97.06 181 GLU B C 1
ATOM 6444 O O . GLU B 1 181 ? 11.82 37.969 0.134 1 97.06 181 GLU B O 1
ATOM 6449 N N . VAL B 1 182 ? 10 36.75 -0.455 1 98.31 182 VAL B N 1
ATOM 6450 C CA . VAL B 1 182 ? 9.492 36.719 0.911 1 98.31 182 VAL B CA 1
ATOM 6451 C C . VAL B 1 182 ? 9.789 35.375 1.537 1 98.31 182 VAL B C 1
ATOM 6453 O O . VAL B 1 182 ? 9.516 34.312 0.937 1 98.31 182 VAL B O 1
ATOM 6456 N N . ASP B 1 183 ? 10.398 35.406 2.641 1 98.25 183 ASP B N 1
ATOM 6457 C CA . ASP B 1 183 ? 10.617 34.188 3.438 1 98.25 183 ASP B CA 1
ATOM 6458 C C . ASP B 1 183 ? 9.727 34.188 4.68 1 98.25 183 ASP B C 1
ATOM 6460 O O . ASP B 1 183 ? 9.656 35.188 5.402 1 98.25 183 ASP B O 1
ATOM 6464 N N . ASP B 1 184 ? 9.008 33.156 4.871 1 97.94 184 ASP B N 1
ATOM 6465 C CA . ASP B 1 184 ? 8.125 32.906 6.012 1 97.94 184 ASP B CA 1
ATOM 6466 C C . ASP B 1 184 ? 8.117 31.438 6.402 1 97.94 184 ASP B C 1
ATOM 6468 O O . ASP B 1 184 ? 7.875 30.562 5.559 1 97.94 184 ASP B O 1
ATOM 6472 N N . LYS B 1 185 ? 8.375 31.125 7.664 1 97.69 185 LYS B N 1
ATOM 6473 C CA . LYS B 1 185 ? 8.5 29.734 8.094 1 97.69 185 LYS B CA 1
ATOM 6474 C C . LYS B 1 185 ? 7.227 28.953 7.77 1 97.69 185 LYS B C 1
ATOM 6476 O O . LYS B 1 185 ? 7.277 27.734 7.578 1 97.69 185 LYS B O 1
ATOM 6481 N N . TYR B 1 186 ? 6.059 29.578 7.688 1 97.94 186 TYR B N 1
ATOM 6482 C CA . TYR B 1 186 ? 4.793 28.891 7.434 1 97.94 186 TYR B CA 1
ATOM 6483 C C . TYR B 1 186 ? 4.691 28.453 5.977 1 97.94 186 TYR B C 1
ATOM 6485 O O . TYR B 1 186 ? 3.857 27.609 5.633 1 97.94 186 TYR B O 1
ATOM 6493 N N . GLN B 1 187 ? 5.539 28.984 5.082 1 97.88 187 GLN B N 1
ATOM 6494 C CA . GLN B 1 187 ? 5.594 28.516 3.699 1 97.88 187 GLN B CA 1
ATOM 6495 C C . GLN B 1 187 ? 6.121 27.094 3.621 1 97.88 187 GLN B C 1
ATOM 6497 O O . GLN B 1 187 ? 5.984 26.438 2.59 1 97.88 187 GLN B O 1
ATOM 6502 N N . TYR B 1 188 ? 6.648 26.625 4.766 1 97.94 188 TYR B N 1
ATOM 6503 C CA . TYR B 1 188 ? 7.324 25.328 4.738 1 97.94 188 TYR B CA 1
ATOM 6504 C C . TYR B 1 188 ? 6.594 24.312 5.605 1 97.94 188 TYR B C 1
ATOM 6506 O O . TYR B 1 188 ? 7.145 23.266 5.938 1 97.94 188 TYR B O 1
ATOM 6514 N N . SER B 1 189 ? 5.355 24.594 6.008 1 97.5 189 SER B N 1
ATOM 6515 C CA . SER B 1 189 ? 4.555 23.672 6.812 1 97.5 189 SER B CA 1
ATOM 6516 C C . SER B 1 189 ? 4.105 22.469 5.992 1 97.5 189 SER B C 1
ATOM 6518 O O . SER B 1 189 ? 4.137 22.516 4.758 1 97.5 189 SER B O 1
ATOM 6520 N N . CYS B 1 190 ? 3.791 21.422 6.691 1 96.5 190 CYS B N 1
ATOM 6521 C CA . CYS B 1 190 ? 3.34 20.188 6.051 1 96.5 190 CYS B CA 1
ATOM 6522 C C . CYS B 1 190 ? 2.311 19.469 6.914 1 96.5 190 CYS B C 1
ATOM 6524 O O . CYS B 1 190 ? 2.297 19.625 8.133 1 96.5 190 CYS B O 1
ATOM 6526 N N . ASP B 1 191 ? 1.416 18.688 6.258 1 97 191 ASP B N 1
ATOM 6527 C CA . ASP B 1 191 ? 0.473 17.828 6.977 1 97 191 ASP B CA 1
ATOM 6528 C C . ASP B 1 191 ? 1.194 16.688 7.68 1 97 191 ASP B C 1
ATOM 6530 O O . ASP B 1 191 ? 2.24 16.219 7.215 1 97 191 ASP B O 1
ATOM 6534 N N . ASN B 1 192 ? 0.571 16.188 8.766 1 97 192 ASN B N 1
ATOM 6535 C CA . ASN B 1 192 ? 1.14 15.062 9.492 1 97 192 ASN B CA 1
ATOM 6536 C C . ASN B 1 192 ? 1.371 13.859 8.57 1 97 192 ASN B C 1
ATOM 6538 O O . ASN B 1 192 ? 2.379 13.164 8.703 1 97 192 ASN B O 1
ATOM 6542 N N . ASN B 1 193 ? 0.508 13.609 7.641 1 95 193 ASN B N 1
ATOM 6543 C CA . ASN B 1 193 ? 0.59 12.398 6.832 1 95 193 ASN B CA 1
ATOM 6544 C C . ASN B 1 193 ? 1.447 12.609 5.59 1 95 193 ASN B C 1
ATOM 6546 O O . ASN B 1 193 ? 1.456 11.773 4.684 1 95 193 ASN B O 1
ATOM 6550 N N . LYS B 1 194 ? 2.139 13.711 5.512 1 93.31 194 LYS B N 1
ATOM 6551 C CA . LYS B 1 194 ? 3.033 14.008 4.395 1 93.31 194 LYS B CA 1
ATOM 6552 C C . LYS B 1 194 ? 4.43 14.367 4.891 1 93.31 194 LYS B C 1
ATOM 6554 O O . LYS B 1 194 ? 5.352 14.555 4.09 1 93.31 194 LYS B O 1
ATOM 6559 N N . CYS B 1 195 ? 4.535 14.547 6.109 1 92.31 195 CYS B N 1
ATOM 6560 C CA . CYS B 1 195 ? 5.785 15.047 6.672 1 92.31 195 CYS B CA 1
ATOM 6561 C C . CYS B 1 195 ? 6.547 13.93 7.379 1 92.31 195 CYS B C 1
ATOM 6563 O O . CYS B 1 195 ? 6.879 14.055 8.562 1 92.31 195 CYS B O 1
ATOM 6565 N N . TRP B 1 196 ? 7.02 13.016 6.598 1 95.94 196 TRP B N 1
ATOM 6566 C CA . TRP B 1 196 ? 7.672 11.852 7.195 1 95.94 196 TRP B CA 1
ATOM 6567 C C . TRP B 1 196 ? 9.172 12.086 7.328 1 95.94 196 TRP B C 1
ATOM 6569 O O . TRP B 1 196 ? 9.82 11.508 8.203 1 95.94 196 TRP B O 1
ATOM 6579 N N . VAL B 1 197 ? 9.664 12.922 6.406 1 98.12 197 VAL B N 1
ATOM 6580 C CA . VAL B 1 197 ? 11.078 13.266 6.465 1 98.12 197 VAL B CA 1
ATOM 6581 C C . VAL B 1 197 ? 11.305 14.664 5.902 1 98.12 197 VAL B C 1
ATOM 6583 O O . VAL B 1 197 ? 10.633 15.078 4.949 1 98.12 197 VAL B O 1
ATOM 6586 N N . HIS B 1 198 ? 12.133 15.453 6.469 1 98.69 198 HIS B N 1
ATOM 6587 C CA . HIS B 1 198 ? 12.625 16.734 5.996 1 98.69 198 HIS B CA 1
ATOM 6588 C C . HIS B 1 198 ? 13.961 17.094 6.641 1 98.69 198 HIS B C 1
ATOM 6590 O O . HIS B 1 198 ? 14.359 16.469 7.633 1 98.69 198 HIS B O 1
ATOM 6596 N N . GLY B 1 199 ? 14.695 18.016 6.059 1 98.69 199 GLY B N 1
ATOM 6597 C CA . GLY B 1 199 ? 15.984 18.359 6.633 1 98.69 199 GLY B CA 1
ATOM 6598 C C . GLY B 1 199 ? 16.812 19.266 5.742 1 98.69 199 GLY B C 1
ATOM 6599 O O . GLY B 1 199 ? 16.266 20.188 5.109 1 98.69 199 GLY B O 1
ATOM 6600 N N . TRP B 1 200 ? 18.172 19.062 5.879 1 98.75 200 TRP B N 1
ATOM 6601 C CA . TRP B 1 200 ? 19.109 20.016 5.281 1 98.75 200 TRP B CA 1
ATOM 6602 C C . TRP B 1 200 ? 20.281 19.297 4.641 1 98.75 200 TRP B C 1
ATOM 6604 O O . TRP B 1 200 ? 20.656 18.203 5.078 1 98.75 200 TRP B O 1
ATOM 6614 N N . ILE B 1 201 ? 20.828 19.922 3.648 1 98.19 201 ILE B N 1
ATOM 6615 C CA . ILE B 1 201 ? 22 19.406 2.938 1 98.19 201 ILE B CA 1
ATOM 6616 C C . ILE B 1 201 ? 23.156 20.391 3.045 1 98.19 201 ILE B C 1
ATOM 6618 O O . ILE B 1 201 ? 22.984 21.578 2.74 1 98.19 201 ILE B O 1
ATOM 6622 N N . CYS B 1 202 ? 24.25 19.953 3.537 1 97.31 202 CYS B N 1
ATOM 6623 C CA . CYS B 1 202 ? 25.562 20.578 3.367 1 97.31 202 CYS B CA 1
ATOM 6624 C C . CYS B 1 202 ? 26.219 20.125 2.072 1 97.31 202 CYS B C 1
ATOM 6626 O O . CYS B 1 202 ? 26.516 18.938 1.902 1 97.31 202 CYS B O 1
ATOM 6628 N N . PRO B 1 203 ? 26.469 21.016 1.185 1 94.56 203 PRO B N 1
ATOM 6629 C CA . PRO B 1 203 ? 27 20.578 -0.108 1 94.56 203 PRO B CA 1
ATOM 6630 C C . PRO B 1 203 ? 28.453 20.141 -0.029 1 94.56 203 PRO B C 1
ATOM 6632 O O . PRO B 1 203 ? 28.891 19.297 -0.821 1 94.56 203 PRO B O 1
ATOM 6635 N N . ASN B 1 204 ? 29.234 20.75 0.909 1 92.62 204 ASN B N 1
ATOM 6636 C CA . ASN B 1 204 ? 30.656 20.422 0.988 1 92.62 204 ASN B CA 1
ATOM 6637 C C . ASN B 1 204 ? 31.156 20.453 2.43 1 92.62 204 ASN B C 1
ATOM 6639 O O . ASN B 1 204 ? 31.281 21.516 3.029 1 92.62 204 ASN B O 1
ATOM 6643 N N . PRO B 1 205 ? 31.594 19.344 2.941 1 95.25 205 PRO B N 1
ATOM 6644 C CA . PRO B 1 205 ? 31.375 18.016 2.359 1 95.25 205 PRO B CA 1
ATOM 6645 C C . PRO B 1 205 ? 29.891 17.641 2.293 1 95.25 205 PRO B C 1
ATOM 6647 O O . PRO B 1 205 ? 29.125 18 3.182 1 95.25 205 PRO B O 1
ATOM 6650 N N . ALA B 1 206 ? 29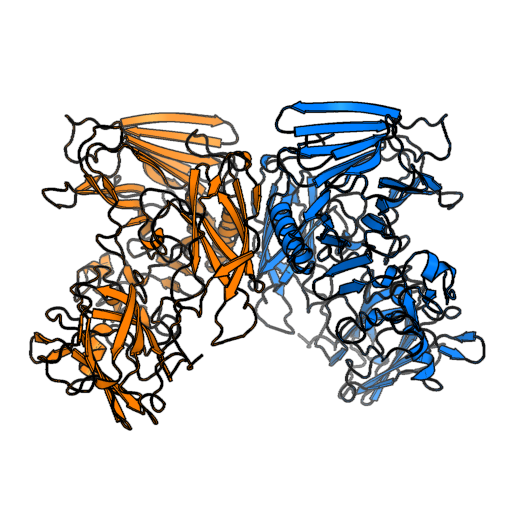.547 16.938 1.245 1 96.5 206 ALA B N 1
ATOM 6651 C CA . ALA B 1 206 ? 28.141 16.562 1.061 1 96.5 206 ALA B CA 1
ATOM 6652 C C . ALA B 1 206 ? 27.625 15.766 2.254 1 96.5 206 ALA B C 1
ATOM 6654 O O . ALA B 1 206 ? 28.031 14.625 2.463 1 96.5 206 ALA B O 1
ATOM 6655 N N . THR B 1 207 ? 26.781 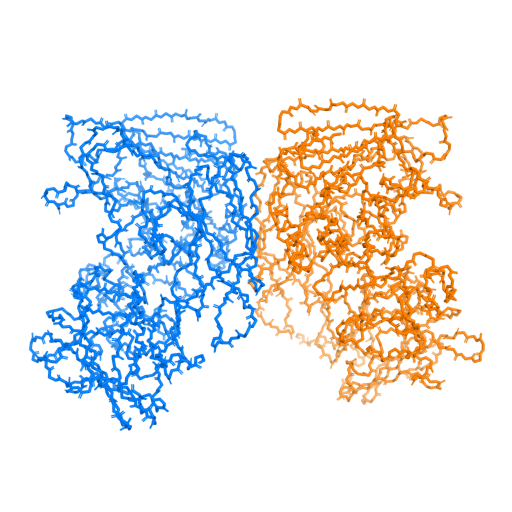16.375 3.057 1 98 207 THR B N 1
ATOM 6656 C CA . THR B 1 207 ? 26.266 15.82 4.297 1 98 207 THR B CA 1
ATOM 6657 C C . THR B 1 207 ? 24.797 16.188 4.48 1 98 207 THR B C 1
ATOM 6659 O O . THR B 1 207 ? 24.406 17.328 4.27 1 98 207 THR B O 1
ATOM 6662 N N . GLY B 1 208 ? 24.016 15.141 4.766 1 98.5 208 GLY B N 1
ATOM 6663 C CA . GLY B 1 208 ? 22.609 15.375 5.027 1 98.5 208 GLY B CA 1
ATOM 6664 C C . GLY B 1 208 ? 22.25 15.273 6.496 1 98.5 208 GLY B C 1
ATOM 6665 O O . GLY B 1 208 ? 22.812 14.453 7.227 1 98.5 208 GLY B O 1
ATOM 6666 N N . PHE B 1 209 ? 21.375 16.156 7.043 1 98.81 209 PHE B N 1
ATOM 6667 C CA . PHE B 1 209 ? 20.734 16.125 8.352 1 98.81 209 PHE B CA 1
ATOM 6668 C C . PHE B 1 209 ? 19.219 16.031 8.203 1 98.81 209 PHE B C 1
ATOM 6670 O O . PHE B 1 209 ? 18.578 16.969 7.707 1 98.81 209 PHE B O 1
ATOM 6677 N N . TRP B 1 210 ? 18.656 14.93 8.695 1 98.75 210 TRP B N 1
ATOM 6678 C CA . TRP B 1 210 ? 17.25 14.672 8.391 1 98.75 210 TRP B CA 1
ATOM 6679 C C . TRP B 1 210 ? 16.469 14.352 9.656 1 98.75 210 TRP B C 1
ATOM 6681 O O . TRP B 1 210 ? 16.953 13.625 10.531 1 98.75 210 TRP B O 1
ATOM 6691 N N . MET B 1 211 ? 15.273 14.953 9.805 1 98.69 211 MET B N 1
ATOM 6692 C CA . MET B 1 211 ? 14.273 14.57 10.805 1 98.69 211 MET B CA 1
ATOM 6693 C C . MET B 1 211 ? 13.273 13.578 10.219 1 98.69 211 MET B C 1
ATOM 6695 O O . MET B 1 211 ? 12.516 13.922 9.312 1 98.69 211 MET B O 1
ATOM 6699 N N . ILE B 1 212 ? 13.297 12.352 10.711 1 98.38 212 ILE B N 1
ATOM 6700 C CA . ILE B 1 212 ? 12.375 11.32 10.25 1 98.38 212 ILE B CA 1
ATOM 6701 C C . ILE B 1 212 ? 11.336 11.031 11.336 1 98.38 212 ILE B C 1
ATOM 6703 O O . ILE B 1 212 ? 11.695 10.711 12.469 1 98.38 212 ILE B O 1
ATOM 6707 N N . THR B 1 213 ? 10.094 11.234 11.055 1 98.12 213 THR B N 1
ATOM 6708 C CA . THR B 1 213 ? 8.953 10.852 11.891 1 98.12 213 THR B CA 1
ATOM 6709 C C . THR B 1 213 ? 8.258 9.617 11.32 1 98.12 213 THR B C 1
ATOM 6711 O O . THR B 1 213 ? 7.418 9.734 10.422 1 98.12 213 THR B O 1
ATOM 6714 N N . PRO B 1 214 ? 8.508 8.469 11.891 1 96.38 214 PRO B N 1
ATOM 6715 C CA . PRO B 1 214 ? 8.094 7.223 11.25 1 96.38 214 PRO B CA 1
ATOM 6716 C C . PRO B 1 214 ? 6.59 6.961 11.383 1 96.38 214 PRO B C 1
ATOM 6718 O O . PRO B 1 214 ? 6.039 6.125 10.664 1 96.38 214 PRO B O 1
ATOM 6721 N N . ASN B 1 215 ? 5.945 7.582 12.367 1 97.12 215 ASN B N 1
ATOM 6722 C CA . ASN B 1 215 ? 4.527 7.418 12.656 1 97.12 215 ASN B CA 1
ATOM 6723 C C . ASN B 1 215 ? 3.939 8.664 13.312 1 97.12 215 ASN B C 1
ATOM 6725 O O . ASN B 1 215 ? 4.668 9.469 13.898 1 97.12 215 ASN B O 1
ATOM 6729 N N . ILE B 1 216 ? 2.615 8.789 13.203 1 96.94 216 ILE B N 1
ATOM 6730 C CA . ILE B 1 216 ? 2.031 10.016 13.734 1 96.94 216 ILE B CA 1
ATOM 6731 C C . ILE B 1 216 ? 1.086 9.688 14.883 1 96.94 216 ILE B C 1
ATOM 6733 O O . ILE B 1 216 ? 0.3 10.531 15.312 1 96.94 216 ILE B O 1
ATOM 6737 N N . GLU B 1 217 ? 1.088 8.438 15.398 1 98.12 217 GLU B N 1
ATOM 6738 C CA . GLU B 1 217 ? 0.128 8.039 16.422 1 98.12 217 GLU B CA 1
ATOM 6739 C C . GLU B 1 217 ? 0.164 9 17.609 1 98.12 217 GLU B C 1
ATOM 6741 O O . GLU B 1 217 ? -0.846 9.188 18.297 1 98.12 217 GLU B O 1
ATOM 6746 N N . PHE B 1 218 ? 1.297 9.625 17.859 1 98.06 218 PHE B N 1
ATOM 6747 C CA . PHE B 1 218 ? 1.479 10.453 19.047 1 98.06 218 PHE B CA 1
ATOM 6748 C C . PHE B 1 218 ? 1.239 11.922 18.719 1 98.06 218 PHE B C 1
ATOM 6750 O O . PHE B 1 218 ? 1.26 12.773 19.609 1 98.06 218 PHE B O 1
ATOM 6757 N N . LYS B 1 219 ? 1.072 12.25 17.484 1 97.69 219 LYS B N 1
ATOM 6758 C CA . LYS B 1 219 ? 0.758 13.625 17.109 1 97.69 219 LYS B CA 1
ATOM 6759 C C . LYS B 1 219 ? -0.728 13.922 17.297 1 97.69 219 LYS B C 1
ATOM 6761 O O . LYS B 1 219 ? -1.547 13 17.344 1 97.69 219 LYS B O 1
ATOM 6766 N N . THR B 1 220 ? -1.051 15.164 17.406 1 96 220 THR B N 1
ATOM 6767 C CA . THR B 1 220 ? -2.434 15.531 17.688 1 96 220 THR B CA 1
ATOM 6768 C C . THR B 1 220 ? -3.203 15.789 16.391 1 96 220 THR B C 1
ATOM 6770 O O . THR B 1 220 ? -2.604 16.062 15.359 1 96 220 THR B O 1
ATOM 6773 N N . ALA B 1 221 ? -4.449 15.656 16.438 1 97.06 221 ALA B N 1
ATOM 6774 C CA . ALA B 1 221 ? -5.453 16.172 15.5 1 97.06 221 ALA B CA 1
ATOM 6775 C C . ALA B 1 221 ? -5.434 15.391 14.188 1 97.06 221 ALA B C 1
ATOM 6777 O O . ALA B 1 221 ? -5.93 15.867 13.172 1 97.06 221 ALA B O 1
ATOM 6778 N N . GLY B 1 222 ? -4.766 14.312 14.133 1 96.06 222 GLY B N 1
ATOM 6779 C CA . GLY B 1 222 ? -4.941 13.375 13.031 1 96.06 222 GLY B CA 1
ATOM 6780 C C . GLY B 1 222 ? -4.035 13.664 11.844 1 96.06 222 GLY B C 1
ATOM 6781 O O . GLY B 1 222 ? -3.096 14.461 11.961 1 96.06 222 GLY B O 1
ATOM 6782 N N . PRO B 1 223 ? -4.312 13.023 10.695 1 96.88 223 PRO B N 1
ATOM 6783 C CA . PRO B 1 223 ? -3.383 12.992 9.562 1 96.88 223 PRO B CA 1
ATOM 6784 C C . PRO B 1 223 ? -3.281 14.336 8.844 1 96.88 223 PRO B C 1
ATOM 6786 O O . PRO B 1 223 ? -2.219 14.68 8.32 1 96.88 223 PRO B O 1
ATOM 6789 N N . VAL B 1 224 ? -4.301 15.172 8.852 1 96.5 224 VAL B N 1
ATOM 6790 C CA . VAL B 1 224 ? -4.293 16.344 7.992 1 96.5 224 VAL B CA 1
ATOM 6791 C C . VAL B 1 224 ? -3.875 17.578 8.797 1 96.5 224 VAL B C 1
ATOM 6793 O O . VAL B 1 224 ? -3.904 18.703 8.289 1 96.5 224 VAL B O 1
ATOM 6796 N N . LYS B 1 225 ? -3.518 17.344 10.047 1 97.5 225 LYS B N 1
ATOM 6797 C CA . LYS B 1 225 ? -3.006 18.453 10.852 1 97.5 225 LYS B CA 1
ATOM 6798 C C . LYS B 1 225 ? -1.686 18.984 10.289 1 97.5 225 LYS B C 1
ATOM 6800 O O . LYS B 1 225 ? -0.778 18.203 9.992 1 97.5 225 LYS B O 1
ATOM 6805 N N . GLN B 1 226 ? -1.602 20.312 10.133 1 96.62 226 GLN B N 1
ATOM 6806 C CA . GLN B 1 226 ? -0.422 20.969 9.57 1 96.62 226 GLN B CA 1
ATOM 6807 C C . GLN B 1 226 ? 0.495 21.484 10.68 1 96.62 226 GLN B C 1
ATOM 6809 O O . GLN B 1 226 ? 0.022 22 11.695 1 96.62 226 GLN B O 1
ATOM 6814 N N . ASP B 1 227 ? 1.785 21.328 10.398 1 96.88 227 ASP B N 1
ATOM 6815 C CA . ASP B 1 227 ? 2.742 21.875 11.359 1 96.88 227 ASP B CA 1
ATOM 6816 C C . ASP B 1 227 ? 4.047 22.266 10.664 1 96.88 227 ASP B C 1
ATOM 6818 O O . ASP B 1 227 ? 4.238 21.984 9.484 1 96.88 227 ASP B O 1
ATOM 6822 N N . LEU B 1 228 ? 4.875 22.953 11.469 1 97.56 228 LEU B N 1
ATOM 6823 C CA . LEU B 1 228 ? 6.176 23.422 11 1 97.56 228 LEU B CA 1
ATOM 6824 C C . LEU B 1 228 ? 7.133 22.25 10.789 1 97.56 228 LEU B C 1
ATOM 6826 O O . LEU B 1 228 ? 6.977 21.188 11.406 1 97.56 228 LEU B O 1
ATOM 6830 N N . THR B 1 229 ? 8.078 22.453 9.914 1 97.62 229 THR B N 1
ATOM 6831 C CA . THR B 1 229 ? 9.141 21.5 9.617 1 97.62 229 THR B CA 1
ATOM 6832 C C . THR B 1 229 ? 10.508 22.188 9.68 1 97.62 229 THR B C 1
ATOM 6834 O O . THR B 1 229 ? 10.922 22.641 10.742 1 97.62 229 THR B O 1
ATOM 6837 N N . SER B 1 230 ? 11.266 22.141 8.594 1 98.25 230 SER B N 1
ATOM 6838 C CA . SER B 1 230 ? 12.539 22.844 8.469 1 98.25 230 SER B CA 1
ATOM 6839 C C . SER B 1 230 ? 12.336 24.266 7.941 1 98.25 230 SER B C 1
ATOM 6841 O O . SER B 1 230 ? 11.484 24.5 7.082 1 98.25 230 SER B O 1
ATOM 6843 N N . HIS B 1 231 ? 13.078 25.219 8.469 1 97.81 231 HIS B N 1
ATOM 6844 C CA . HIS B 1 231 ? 13.023 26.625 8.047 1 97.81 231 HIS B CA 1
ATOM 6845 C C . HIS B 1 231 ? 14.312 27.359 8.406 1 97.81 231 HIS B C 1
ATOM 6847 O O . HIS B 1 231 ? 15.234 26.766 8.953 1 97.81 231 HIS B O 1
ATOM 6853 N N . VAL B 1 232 ? 14.297 28.609 8.148 1 96.75 232 VAL B N 1
ATOM 6854 C CA . VAL B 1 232 ? 15.523 29.391 8.273 1 96.75 232 VAL B CA 1
ATOM 6855 C C . VAL B 1 232 ? 16.047 29.297 9.711 1 96.75 232 VAL B C 1
ATOM 6857 O O . VAL B 1 232 ? 15.266 29.359 10.664 1 96.75 232 VAL B O 1
ATOM 6860 N N . GLY B 1 233 ? 17.219 29.062 9.75 1 89.44 233 GLY B N 1
ATOM 6861 C CA . GLY B 1 233 ? 17.953 28.922 10.992 1 89.44 233 GLY B CA 1
ATOM 6862 C C . GLY B 1 233 ? 19.453 28.75 10.781 1 89.44 233 GLY B C 1
ATOM 6863 O O . GLY B 1 233 ? 20.234 29.656 11.031 1 89.44 233 GLY B O 1
ATOM 6864 N N . PRO B 1 234 ? 19.766 27.453 10.109 1 96.5 234 PRO B N 1
ATOM 6865 C CA . PRO B 1 234 ? 18.922 26.344 9.695 1 96.5 234 PRO B CA 1
ATOM 6866 C C . PRO B 1 234 ? 18.297 25.594 10.875 1 96.5 234 PRO B C 1
ATOM 6868 O O . PRO B 1 234 ? 19.016 25.188 11.789 1 96.5 234 PRO B O 1
ATOM 6871 N N . THR B 1 235 ? 17.031 25.516 10.891 1 97.56 235 THR B N 1
ATOM 6872 C CA . THR B 1 235 ? 16.266 24.844 11.945 1 97.56 235 THR B CA 1
ATOM 6873 C C . THR B 1 235 ? 15.586 23.594 11.406 1 97.56 235 THR B C 1
ATOM 6875 O O . THR B 1 235 ? 15.047 23.594 10.297 1 97.56 235 THR B O 1
ATOM 6878 N N . VAL B 1 236 ? 15.695 22.516 12.094 1 97.94 236 VAL B N 1
ATOM 6879 C CA . VAL B 1 236 ? 14.93 21.312 11.82 1 97.94 236 VAL B CA 1
ATOM 6880 C C . VAL B 1 236 ? 14.18 20.875 13.078 1 97.94 236 VAL B C 1
ATOM 6882 O O . VAL B 1 236 ? 14.734 20.906 14.18 1 97.94 236 VAL B O 1
ATOM 6885 N N . LEU B 1 237 ? 12.898 20.578 12.922 1 97.44 237 LEU B N 1
ATOM 6886 C CA . LEU B 1 237 ? 12.148 20.25 14.133 1 97.44 237 LEU B CA 1
ATOM 6887 C C . LEU B 1 237 ? 11.047 19.25 13.836 1 97.44 237 LEU B C 1
ATOM 6889 O O . LEU B 1 237 ? 10.688 19.031 12.672 1 97.44 237 LEU B O 1
ATOM 6893 N N . SER B 1 238 ? 10.562 18.547 14.789 1 97.62 238 SER B N 1
ATOM 6894 C CA . SER B 1 238 ? 9.336 17.766 14.789 1 97.62 238 SER B CA 1
ATOM 6895 C C . SER B 1 238 ? 8.344 18.297 15.82 1 97.62 238 SER B C 1
ATOM 6897 O O . SER B 1 238 ? 8.633 18.297 17.016 1 97.62 238 SER B O 1
ATOM 6899 N N . MET B 1 239 ? 7.227 18.734 15.273 1 97.62 239 MET B N 1
ATOM 6900 C CA . MET B 1 239 ? 6.148 19.203 16.141 1 97.62 239 MET B CA 1
ATOM 6901 C C . MET B 1 239 ? 5.289 18.031 16.609 1 97.62 239 MET B C 1
ATOM 6903 O O . MET B 1 239 ? 4.672 17.344 15.797 1 97.62 239 MET B O 1
ATOM 6907 N N . PHE B 1 240 ? 5.199 17.859 17.891 1 97.75 240 PHE B N 1
ATOM 6908 C CA . PHE B 1 240 ? 4.375 16.781 18.422 1 97.75 240 PHE B CA 1
ATOM 6909 C C . PHE B 1 240 ? 2.939 17.25 18.641 1 97.75 240 PHE B C 1
ATOM 6911 O O . PHE B 1 240 ? 1.991 16.516 18.359 1 97.75 240 PHE B O 1
ATOM 6918 N N . PHE B 1 241 ? 2.805 18.406 19.156 1 97.88 241 PHE B N 1
ATOM 6919 C CA . PHE B 1 241 ? 1.507 19.062 19.25 1 97.88 241 PHE B CA 1
ATOM 6920 C C . PHE B 1 241 ? 1.662 20.578 19.172 1 97.88 241 PHE B C 1
ATOM 6922 O O . PHE B 1 241 ? 2.689 21.125 19.578 1 97.88 241 PHE B O 1
ATOM 6929 N N . SER B 1 242 ? 0.68 21.234 18.609 1 97.75 242 SER B N 1
ATOM 6930 C CA . SER B 1 242 ? 0.646 22.688 18.531 1 97.75 242 SER B CA 1
ATOM 6931 C C . SER B 1 242 ? -0.764 23.203 18.234 1 97.75 242 SER B C 1
ATOM 6933 O O . SER B 1 242 ? -1.648 22.406 17.891 1 97.75 242 SER B O 1
ATOM 6935 N N . THR B 1 243 ? -0.917 24.438 18.375 1 97.12 243 THR B N 1
ATOM 6936 C CA . THR B 1 243 ? -2.182 25.062 18.016 1 97.12 243 THR B CA 1
ATOM 6937 C C . THR B 1 243 ? -2.129 25.609 16.594 1 97.12 243 THR B C 1
ATOM 6939 O O . THR B 1 243 ? -3.102 26.188 16.109 1 97.12 243 THR B O 1
ATOM 6942 N N . HIS B 1 244 ? -1.019 25.375 15.875 1 96.56 244 HIS B N 1
ATOM 6943 C CA . HIS B 1 244 ? -0.899 25.844 14.5 1 96.56 244 HIS B CA 1
ATOM 6944 C C . HIS B 1 244 ? -2.051 25.328 13.641 1 96.56 244 HIS B C 1
ATOM 6946 O O . HIS B 1 244 ? -2.412 24.156 13.719 1 96.56 244 HIS B O 1
ATOM 6952 N N . TYR B 1 245 ? -2.697 26.234 12.844 1 97.5 245 TYR B N 1
ATOM 6953 C CA . TYR B 1 245 ? -3.727 25.922 11.859 1 97.5 245 TYR B CA 1
ATOM 6954 C C . TYR B 1 245 ? -4.988 25.391 12.531 1 97.5 245 TYR B C 1
ATOM 6956 O O . TYR B 1 245 ? -5.824 24.766 11.891 1 97.5 245 TYR B O 1
ATOM 6964 N N . ALA B 1 246 ? -5.156 25.562 13.867 1 96.75 246 ALA B N 1
ATOM 6965 C CA . ALA B 1 246 ? -6.336 25.078 14.586 1 96.75 246 ALA B CA 1
ATOM 6966 C C . ALA B 1 246 ? -6.754 26.078 15.664 1 96.75 246 ALA B C 1
ATOM 6968 O O . ALA B 1 246 ? -7.945 26.312 15.875 1 96.75 246 ALA B O 1
ATOM 6969 N N . GLY B 1 247 ? -5.754 26.594 16.391 1 95.19 247 GLY B N 1
ATOM 6970 C CA . GLY B 1 247 ? -6.055 27.516 17.469 1 95.19 247 GLY B CA 1
ATOM 6971 C C . GLY B 1 247 ? -6.328 26.844 18.781 1 95.19 247 GLY B C 1
ATOM 6972 O O . GLY B 1 247 ? -5.742 25.797 19.094 1 95.19 247 GLY B O 1
ATOM 6973 N N . GLU B 1 248 ? -7.141 27.469 19.562 1 93.5 248 GLU B N 1
ATOM 6974 C CA . GLU B 1 248 ? -7.387 27.078 20.953 1 93.5 248 GLU B CA 1
ATOM 6975 C C . GLU B 1 248 ? -8.008 25.688 21.031 1 93.5 248 GLU B C 1
ATOM 6977 O O . GLU B 1 248 ? -7.879 25 22.062 1 93.5 248 GLU B O 1
ATOM 6982 N N . SER B 1 249 ? -8.609 25.25 19.953 1 94.38 249 SER B N 1
ATOM 6983 C CA . SER B 1 249 ? -9.266 23.953 19.938 1 94.38 249 SER B CA 1
ATOM 6984 C C . SER B 1 249 ? -8.266 22.828 20.141 1 94.38 249 SER B C 1
ATOM 6986 O O . SER B 1 249 ? -8.641 21.703 20.516 1 94.38 249 SER B O 1
ATOM 6988 N N . LEU B 1 250 ? -6.98 23.078 19.953 1 97 250 LEU B N 1
ATOM 6989 C CA . LEU B 1 250 ? -5.98 22.031 20.078 1 97 250 LEU B CA 1
ATOM 6990 C C . LEU B 1 250 ? -5.027 22.328 21.234 1 97 250 LEU B C 1
ATOM 6992 O O . LEU B 1 250 ? -3.953 21.734 21.328 1 97 250 LEU B O 1
ATOM 6996 N N . GLU B 1 251 ? -5.371 23.281 22.094 1 96.62 251 GLU B N 1
ATOM 6997 C CA . GLU B 1 251 ? -4.66 23.391 23.359 1 96.62 251 GLU B CA 1
ATOM 6998 C C . GLU B 1 251 ? -4.91 22.172 24.234 1 96.62 251 GLU B C 1
ATOM 7000 O O . GLU B 1 251 ? -6.055 21.75 24.438 1 96.62 251 GLU B O 1
ATOM 7005 N N . ILE B 1 252 ? -3.855 21.578 24.703 1 97.94 252 ILE B N 1
ATOM 7006 C CA . ILE B 1 252 ? -4.031 20.484 25.641 1 97.94 252 ILE B CA 1
ATOM 7007 C C . ILE B 1 252 ? -4.293 21.047 27.047 1 97.94 252 ILE B C 1
ATOM 7009 O O . ILE B 1 252 ? -3.352 21.391 27.766 1 97.94 252 ILE B O 1
ATOM 7013 N N . SER B 1 253 ? -5.547 21.016 27.453 1 97.5 253 SER B N 1
ATOM 7014 C CA . SER B 1 253 ? -5.949 21.656 28.703 1 97.5 253 SER B CA 1
ATOM 7015 C C . SER B 1 253 ? -6.23 20.625 29.797 1 97.5 253 SER B C 1
ATOM 7017 O O . SER B 1 253 ? -7 19.688 29.578 1 97.5 253 SER B O 1
ATOM 7019 N N . PHE B 1 254 ? -5.613 20.797 30.875 1 97.56 254 PHE B N 1
ATOM 7020 C CA . PHE B 1 254 ? -5.859 19.938 32.031 1 97.56 254 PHE B CA 1
ATOM 7021 C C . PHE B 1 254 ? -6.523 20.719 33.156 1 97.56 254 PHE B C 1
ATOM 7023 O O . PHE B 1 254 ? -6.098 21.828 33.469 1 97.56 254 PHE B O 1
ATOM 7030 N N . ARG B 1 255 ? -7.543 20.172 33.719 1 96.88 255 ARG B N 1
ATOM 7031 C CA . ARG B 1 255 ? -8.336 20.812 34.781 1 96.88 255 ARG B CA 1
ATOM 7032 C C . ARG B 1 255 ? -8.641 19.812 35.906 1 96.88 255 ARG B C 1
ATOM 7034 O O . ARG B 1 255 ? -8.578 18.609 35.688 1 96.88 255 ARG B O 1
ATOM 7041 N N . ASN B 1 256 ? -8.867 20.359 37.031 1 96.38 256 ASN B N 1
ATOM 7042 C CA . ASN B 1 256 ? -9.398 19.625 38.188 1 96.38 256 ASN B CA 1
ATOM 7043 C C . ASN B 1 256 ? -8.516 18.438 38.531 1 96.38 256 ASN B C 1
ATOM 7045 O O . ASN B 1 256 ? -9.031 17.359 38.875 1 96.38 256 ASN B O 1
ATOM 7049 N N . GLY B 1 257 ? -7.266 18.547 38.344 1 94.81 257 GLY B N 1
ATOM 7050 C CA . GLY B 1 257 ? -6.316 17.547 38.781 1 94.81 257 GLY B CA 1
ATOM 7051 C C . GLY B 1 257 ? -6.328 16.297 37.938 1 94.81 257 GLY B C 1
ATOM 7052 O O . GLY B 1 257 ? -5.844 15.234 38.344 1 94.81 257 GLY B O 1
ATOM 7053 N N . GLU B 1 258 ? -6.816 16.281 36.75 1 96 258 GLU B N 1
ATOM 7054 C CA . GLU B 1 258 ? -6.906 15.078 35.906 1 96 258 GLU B CA 1
ATOM 7055 C C . GLU B 1 258 ? -5.52 14.539 35.594 1 96 258 GLU B C 1
ATOM 7057 O O . GLU B 1 258 ? -4.617 15.297 35.219 1 96 258 GLU B O 1
ATOM 7062 N N . PRO B 1 259 ? -5.289 13.203 35.688 1 97.69 259 PRO B N 1
ATOM 7063 C CA . PRO B 1 259 ? -4.008 12.586 35.344 1 97.69 259 PRO B CA 1
ATOM 7064 C C . PRO B 1 259 ? -3.842 12.383 33.844 1 97.69 259 PRO B C 1
ATOM 7066 O O . PRO B 1 259 ? -4.832 12.336 33.125 1 97.69 259 PRO B O 1
ATOM 7069 N N . TRP B 1 260 ? -2.627 12.312 33.438 1 98.06 260 TRP B N 1
ATOM 7070 C CA . TRP B 1 260 ? -2.336 12.141 32 1 98.06 260 TRP B CA 1
ATOM 7071 C C . TRP B 1 260 ? -0.917 11.625 31.812 1 98.06 260 TRP B C 1
ATOM 7073 O O . TRP B 1 260 ? 0.002 12 32.531 1 98.06 260 TRP B O 1
ATOM 7083 N N . LYS B 1 261 ? -0.701 10.719 30.859 1 98.25 261 LYS B N 1
ATOM 7084 C CA . LYS B 1 261 ? 0.614 10.234 30.453 1 98.25 261 LYS B CA 1
ATOM 7085 C C . LYS B 1 261 ? 0.653 9.945 28.953 1 98.25 261 LYS B C 1
ATOM 7087 O O . LYS B 1 261 ? -0.295 9.391 28.391 1 98.25 261 LYS B O 1
ATOM 7092 N N . LYS B 1 262 ? 1.714 10.344 28.312 1 98.31 262 LYS B N 1
ATOM 7093 C CA . LYS B 1 262 ? 1.809 10.117 26.875 1 98.31 262 LYS B CA 1
ATOM 7094 C C . LYS B 1 262 ? 3.264 10.07 26.422 1 98.31 262 LYS B C 1
ATOM 7096 O O . LYS B 1 262 ? 4.125 10.742 27 1 98.31 262 LYS B O 1
ATOM 7101 N N . VAL B 1 263 ? 3.518 9.195 25.5 1 98.69 263 VAL B N 1
ATOM 7102 C CA . VAL B 1 263 ? 4.832 9.078 24.875 1 98.69 263 VAL B CA 1
ATOM 7103 C C . VAL B 1 263 ? 4.836 9.82 23.531 1 98.69 263 VAL B C 1
ATOM 7105 O O . VAL B 1 263 ? 3.934 9.633 22.719 1 98.69 263 VAL B O 1
ATOM 7108 N N . PHE B 1 264 ? 5.785 10.664 23.297 1 98.56 264 PHE B N 1
ATOM 7109 C CA . PHE B 1 264 ? 5.992 11.344 22.016 1 98.56 264 PHE B CA 1
ATOM 7110 C C . PHE B 1 264 ? 7.246 10.828 21.328 1 98.56 264 PHE B C 1
ATOM 7112 O O . PHE B 1 264 ? 8.352 10.961 21.844 1 98.56 264 PHE B O 1
ATOM 7119 N N . GLY B 1 265 ? 7.078 10.328 20.047 1 97.94 265 GLY B N 1
ATOM 7120 C CA . GLY B 1 265 ? 8.156 9.656 19.344 1 97.94 265 GLY B CA 1
ATOM 7121 C C . GLY B 1 265 ? 8.156 8.148 19.547 1 97.94 265 GLY B C 1
ATOM 7122 O O . GLY B 1 265 ? 7.156 7.578 19.984 1 97.94 265 GLY B O 1
ATOM 7123 N N . PRO B 1 266 ? 9.281 7.582 19.25 1 98.25 266 PRO B N 1
ATOM 7124 C CA . PRO B 1 266 ? 10.578 8.141 18.859 1 98.25 266 PRO B CA 1
ATOM 7125 C C . PRO B 1 266 ? 10.578 8.719 17.453 1 98.25 266 PRO B C 1
ATOM 7127 O O . PRO B 1 266 ? 9.906 8.188 16.562 1 98.25 266 PRO B O 1
ATOM 7130 N N . VAL B 1 267 ? 11.266 9.773 17.25 1 98.56 267 VAL B N 1
ATOM 7131 C CA . VAL B 1 267 ? 11.695 10.266 15.945 1 98.56 267 VAL B CA 1
ATOM 7132 C C . VAL B 1 267 ? 13.164 9.906 15.719 1 98.56 267 VAL B C 1
ATOM 7134 O O . VAL B 1 267 ? 13.883 9.578 16.656 1 98.56 267 VAL B O 1
ATOM 7137 N N . MET B 1 268 ? 13.57 9.945 14.5 1 98.44 268 MET B N 1
ATOM 7138 C CA . MET B 1 268 ? 14.969 9.648 14.18 1 98.44 268 MET B CA 1
ATOM 7139 C C . MET B 1 268 ? 15.664 10.875 13.594 1 98.44 268 MET B C 1
ATOM 7141 O O . MET B 1 268 ? 15.109 11.547 12.719 1 98.44 268 MET B O 1
ATOM 7145 N N . ILE B 1 269 ? 16.781 11.164 14.102 1 98.75 269 ILE B N 1
ATOM 7146 C CA . ILE B 1 269 ? 17.734 12.062 13.445 1 98.75 269 ILE B CA 1
ATOM 7147 C C . ILE B 1 269 ? 18.719 11.25 12.602 1 98.75 269 ILE B C 1
ATOM 7149 O O . ILE B 1 269 ? 19.562 10.547 13.141 1 98.75 269 ILE B O 1
ATOM 7153 N N . TYR B 1 270 ? 18.547 11.406 11.305 1 98.31 270 TYR B N 1
ATOM 7154 C CA . TYR B 1 270 ? 19.312 10.602 10.359 1 98.31 270 TYR B CA 1
ATOM 7155 C C . TYR B 1 270 ? 20.391 11.438 9.672 1 98.31 270 TYR B C 1
ATOM 7157 O O . TYR B 1 270 ? 20.141 12.586 9.297 1 98.31 270 TYR B O 1
ATOM 7165 N N . LEU B 1 271 ? 21.578 10.891 9.594 1 98.62 271 LEU B N 1
ATOM 7166 C CA . LEU B 1 271 ? 22.703 11.523 8.914 1 98.62 271 LEU B CA 1
ATOM 7167 C C . LEU B 1 271 ? 23.203 10.656 7.762 1 98.62 271 LEU B C 1
ATOM 7169 O O . LEU B 1 271 ? 23.219 9.43 7.863 1 98.62 271 LEU B O 1
ATOM 7173 N N . ASN B 1 272 ? 23.484 11.297 6.676 1 96.94 272 ASN B N 1
ATOM 7174 C CA . ASN B 1 272 ? 24.047 10.562 5.543 1 96.94 272 ASN B CA 1
ATOM 7175 C C . ASN B 1 272 ? 25.031 11.414 4.766 1 96.94 272 ASN B C 1
ATOM 7177 O O . ASN B 1 272 ? 25.188 12.609 5.039 1 96.94 272 ASN B O 1
ATOM 7181 N N . SER B 1 273 ? 25.859 10.82 3.928 1 96.62 273 SER B N 1
ATOM 7182 C CA . SER B 1 273 ? 26.875 11.5 3.121 1 96.62 273 SER B CA 1
ATOM 7183 C C . SER B 1 273 ? 27.094 10.789 1.792 1 96.62 273 SER B C 1
ATOM 7185 O O . SER B 1 273 ? 26.703 9.625 1.634 1 96.62 273 SER B O 1
ATOM 7187 N N . VAL B 1 274 ? 27.484 11.5 0.851 1 92.94 274 VAL B N 1
ATOM 7188 C CA . VAL B 1 274 ? 27.906 10.938 -0.429 1 92.94 274 VAL B CA 1
ATOM 7189 C C . VAL B 1 274 ? 29.312 11.414 -0.774 1 92.94 274 VAL B C 1
ATOM 7191 O O . VAL B 1 274 ? 29.828 12.344 -0.146 1 92.94 274 VAL B O 1
ATOM 7194 N N . SER B 1 275 ? 29.891 10.734 -1.762 1 90.19 275 SER B N 1
ATOM 7195 C CA . SER B 1 275 ? 31.234 11.133 -2.18 1 90.19 275 SER B CA 1
ATOM 7196 C C . SER B 1 275 ? 31.234 12.531 -2.789 1 90.19 275 SER B C 1
ATOM 7198 O O . SER B 1 275 ? 30.188 13.008 -3.256 1 90.19 275 SER B O 1
ATOM 7200 N N . GLN B 1 276 ? 32.344 13.133 -2.775 1 85.19 276 GLN B N 1
ATOM 7201 C CA . GLN B 1 276 ? 32.5 14.5 -3.252 1 85.19 276 GLN B CA 1
ATOM 7202 C C . GLN B 1 276 ? 32.125 14.617 -4.727 1 85.19 276 GLN B C 1
ATOM 7204 O O . GLN B 1 276 ? 31.656 15.672 -5.18 1 85.19 276 GLN B O 1
ATOM 7209 N N . ASP B 1 277 ? 32.25 13.531 -5.414 1 87.44 277 ASP B N 1
ATOM 7210 C CA . ASP B 1 277 ? 31.984 13.555 -6.848 1 87.44 277 ASP B CA 1
ATOM 7211 C C . ASP B 1 277 ? 30.516 13.289 -7.148 1 87.44 277 ASP B C 1
ATOM 7213 O O . ASP B 1 277 ? 30.062 13.453 -8.289 1 87.44 277 ASP B O 1
ATOM 7217 N N . ASP B 1 278 ? 29.781 13.094 -6.117 1 87.12 278 ASP B N 1
ATOM 7218 C CA . ASP B 1 278 ? 28.375 12.742 -6.312 1 87.12 278 ASP B CA 1
ATOM 7219 C C . ASP B 1 278 ? 27.484 13.984 -6.199 1 87.12 278 ASP B C 1
ATOM 7221 O O . ASP B 1 278 ? 27.875 14.977 -5.59 1 87.12 278 ASP B O 1
ATOM 7225 N N . ASP B 1 279 ? 26.391 13.852 -6.844 1 88.25 279 ASP B N 1
ATOM 7226 C CA . ASP B 1 279 ? 25.359 14.883 -6.707 1 88.25 279 ASP B CA 1
ATOM 7227 C C . ASP B 1 279 ? 24.781 14.898 -5.297 1 88.25 279 ASP B C 1
ATOM 7229 O O . ASP B 1 279 ? 24.219 13.898 -4.84 1 88.25 279 ASP B O 1
ATOM 7233 N N . PRO B 1 280 ? 24.828 16.031 -4.594 1 87.81 280 PRO B N 1
ATOM 7234 C CA . PRO B 1 280 ? 24.312 16.109 -3.225 1 87.81 280 PRO B CA 1
ATOM 7235 C C . PRO B 1 280 ? 22.828 15.805 -3.143 1 87.81 280 PRO B C 1
ATOM 7237 O O . PRO B 1 280 ? 22.312 15.453 -2.072 1 87.81 280 PRO B O 1
ATOM 7240 N N . LEU B 1 281 ? 22.125 15.883 -4.242 1 86.31 281 LEU B N 1
ATOM 7241 C CA . LEU B 1 281 ? 20.688 15.641 -4.223 1 86.31 281 LEU B CA 1
ATOM 7242 C C . LEU B 1 281 ? 20.391 14.156 -4.012 1 86.31 281 LEU B C 1
ATOM 7244 O O . LEU B 1 281 ? 19.266 13.781 -3.691 1 86.31 281 LEU B O 1
ATOM 7248 N N . LYS B 1 282 ? 21.438 13.398 -4.09 1 90.31 282 LYS B N 1
ATOM 7249 C CA . LYS B 1 282 ? 21.312 11.977 -3.771 1 90.31 282 LYS B CA 1
ATOM 7250 C C . LYS B 1 282 ? 21.031 11.766 -2.285 1 90.31 282 LYS B C 1
ATOM 7252 O O . LYS B 1 282 ? 20.469 10.742 -1.889 1 90.31 282 LYS B O 1
ATOM 7257 N N . LEU B 1 283 ? 21.453 12.742 -1.5 1 96.38 283 LEU B N 1
ATOM 7258 C CA . LEU B 1 283 ? 21.25 12.672 -0.059 1 96.38 283 LEU B CA 1
ATOM 7259 C C . LEU B 1 283 ? 19.766 12.633 0.272 1 96.38 283 LEU B C 1
ATOM 7261 O O . LEU B 1 283 ? 19.344 11.938 1.204 1 96.38 283 LEU B O 1
ATOM 7265 N N . TRP B 1 284 ? 18.969 13.352 -0.514 1 96 284 TRP B N 1
ATOM 7266 C CA . TRP B 1 284 ? 17.516 13.391 -0.3 1 96 284 TRP B CA 1
ATOM 7267 C C . TRP B 1 284 ? 16.891 12.047 -0.632 1 96 284 TRP B C 1
ATOM 7269 O O . TRP B 1 284 ? 16.078 11.523 0.14 1 96 284 TRP B O 1
ATOM 7279 N N . ALA B 1 285 ? 17.25 11.492 -1.732 1 92.19 285 ALA B N 1
ATOM 7280 C CA . ALA B 1 285 ? 16.719 10.188 -2.127 1 92.19 285 ALA B CA 1
ATOM 7281 C C . ALA B 1 285 ? 17.047 9.125 -1.081 1 92.19 285 ALA B C 1
ATOM 7283 O O . ALA B 1 285 ? 16.203 8.273 -0.77 1 92.19 285 ALA B O 1
ATOM 7284 N N . ASP B 1 286 ? 18.266 9.195 -0.629 1 93.88 286 ASP B N 1
ATOM 7285 C CA . ASP B 1 286 ? 18.688 8.258 0.415 1 93.88 286 ASP B CA 1
ATOM 7286 C C . ASP B 1 286 ? 17.859 8.453 1.682 1 93.88 286 ASP B C 1
ATOM 7288 O O . ASP B 1 286 ? 17.453 7.477 2.32 1 93.88 286 ASP B O 1
ATOM 7292 N N . ALA B 1 287 ? 17.625 9.656 2.066 1 96.81 287 ALA B N 1
ATOM 7293 C CA . ALA B 1 287 ? 16.828 9.969 3.25 1 96.81 287 ALA B CA 1
ATOM 7294 C C . ALA B 1 287 ? 15.414 9.422 3.109 1 96.81 287 ALA B C 1
ATOM 7296 O O . ALA B 1 287 ? 14.828 8.938 4.082 1 96.81 287 ALA B O 1
ATOM 7297 N N . LYS B 1 288 ? 14.859 9.539 1.945 1 94.94 288 LYS B N 1
ATOM 7298 C CA . LYS B 1 288 ? 13.531 8.984 1.696 1 94.94 288 LYS B CA 1
ATOM 7299 C C . LYS B 1 288 ? 13.531 7.469 1.867 1 94.94 288 LYS B C 1
ATOM 7301 O O . LYS B 1 288 ? 12.594 6.902 2.445 1 94.94 288 LYS B O 1
ATOM 7306 N N . GLY B 1 289 ? 14.562 6.84 1.335 1 92.56 289 GLY B N 1
ATOM 7307 C CA . GLY B 1 289 ? 14.688 5.406 1.538 1 92.56 289 GLY B CA 1
ATOM 7308 C C . GLY B 1 289 ? 14.734 5.012 3.002 1 92.56 289 GLY B C 1
ATOM 7309 O O . GLY B 1 289 ? 14.062 4.066 3.414 1 92.56 289 GLY B O 1
ATOM 7310 N N . GLN B 1 290 ? 15.508 5.734 3.764 1 94.5 290 GLN B N 1
ATOM 7311 C CA . GLN B 1 290 ? 15.602 5.477 5.199 1 94.5 290 GLN B CA 1
ATOM 7312 C C . GLN B 1 290 ? 14.258 5.688 5.883 1 94.5 290 GLN B C 1
ATOM 7314 O O . GLN B 1 290 ? 13.875 4.922 6.77 1 94.5 290 GLN B O 1
ATOM 7319 N N . MET B 1 291 ? 13.617 6.746 5.473 1 96.75 291 MET B N 1
ATOM 7320 C CA . MET B 1 291 ? 12.305 7.051 6.031 1 96.75 291 MET B CA 1
ATOM 7321 C C . MET B 1 291 ? 11.344 5.891 5.809 1 96.75 291 MET B C 1
ATOM 7323 O O . MET B 1 291 ? 10.609 5.504 6.723 1 96.75 291 MET B O 1
ATOM 7327 N N . LEU B 1 292 ? 11.297 5.355 4.633 1 94.88 292 LEU B N 1
ATOM 7328 C CA . LEU B 1 292 ? 10.422 4.234 4.332 1 94.88 292 LEU B CA 1
ATOM 7329 C C . LEU B 1 292 ? 10.75 3.027 5.203 1 94.88 292 LEU B C 1
ATOM 7331 O O . LEU B 1 292 ? 9.852 2.361 5.719 1 94.88 292 LEU B O 1
ATOM 7335 N N . LEU B 1 293 ? 12.008 2.771 5.348 1 93.44 293 LEU B N 1
ATOM 7336 C CA . LEU B 1 293 ? 12.453 1.667 6.191 1 93.44 293 LEU B CA 1
ATOM 7337 C C . LEU B 1 293 ? 12.008 1.873 7.637 1 93.44 293 LEU B C 1
ATOM 7339 O O . LEU B 1 293 ? 11.555 0.933 8.289 1 93.44 293 LEU B O 1
ATOM 7343 N N . GLU B 1 294 ? 12.188 3.076 8.117 1 95.81 294 GLU B N 1
ATOM 7344 C CA . GLU B 1 294 ? 11.781 3.387 9.484 1 95.81 294 GLU B CA 1
ATOM 7345 C C . GLU B 1 294 ? 10.273 3.213 9.672 1 95.81 294 GLU B C 1
ATOM 7347 O O . GLU B 1 294 ? 9.82 2.689 10.688 1 95.81 294 GLU B O 1
ATOM 7352 N N . GLY B 1 295 ? 9.57 3.738 8.703 1 95.06 295 GLY B N 1
ATOM 7353 C CA . GLY B 1 295 ? 8.125 3.576 8.766 1 95.06 295 GLY B CA 1
ATOM 7354 C C . GLY B 1 295 ? 7.691 2.127 8.875 1 95.06 295 GLY B C 1
ATOM 7355 O O . GLY B 1 295 ? 6.816 1.796 9.68 1 95.06 295 GLY B O 1
ATOM 7356 N N . GLU B 1 296 ? 8.281 1.235 8.125 1 92.25 296 GLU B N 1
ATOM 7357 C CA . GLU B 1 296 ? 7.922 -0.181 8.102 1 92.25 296 GLU B CA 1
ATOM 7358 C C . GLU B 1 296 ? 8.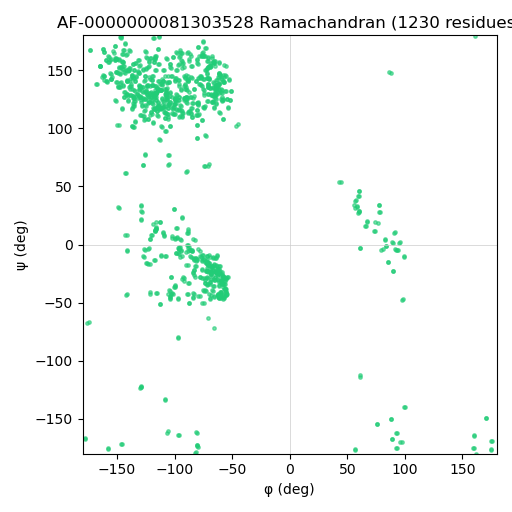453 -0.899 9.344 1 92.25 296 GLU B C 1
ATOM 7360 O O . GLU B 1 296 ? 8.078 -2.043 9.609 1 92.25 296 GLU B O 1
ATOM 7365 N N . SER B 1 297 ? 9.281 -0.235 10.125 1 92.69 297 SER B N 1
ATOM 7366 C CA . SER B 1 297 ? 9.852 -0.819 11.336 1 92.69 297 SER B CA 1
ATOM 7367 C C . SER B 1 297 ? 9.055 -0.421 12.57 1 92.69 297 SER B C 1
ATOM 7369 O O . SER B 1 297 ? 9.328 -0.895 13.672 1 92.69 297 SER B O 1
ATOM 7371 N N . TRP B 1 298 ? 8.055 0.443 12.336 1 94.62 298 TRP B N 1
ATOM 7372 C CA . TRP B 1 298 ? 7.23 0.896 13.453 1 94.62 298 TRP B CA 1
ATOM 7373 C C . TRP B 1 298 ? 6.211 -0.168 13.852 1 94.62 298 TRP B C 1
ATOM 7375 O O . TRP B 1 298 ? 5.555 -0.757 12.984 1 94.62 298 TRP B O 1
ATOM 7385 N N . PRO B 1 299 ? 5.969 -0.421 15.242 1 96.19 299 PRO B N 1
ATOM 7386 C CA . PRO B 1 299 ? 6.773 0.122 16.344 1 96.19 299 PRO B CA 1
ATOM 7387 C C . PRO B 1 299 ? 8.141 -0.547 16.453 1 96.19 299 PRO B C 1
ATOM 7389 O O . PRO B 1 299 ? 8.297 -1.711 16.078 1 96.19 299 PRO B O 1
ATOM 7392 N N . TYR B 1 300 ? 9.047 0.236 16.922 1 95.5 300 TYR B N 1
ATOM 7393 C CA . TYR B 1 300 ? 10.391 -0.292 17.078 1 95.5 300 TYR B CA 1
ATOM 7394 C C . TYR B 1 300 ? 10.422 -1.372 18.156 1 95.5 300 TYR B C 1
ATOM 7396 O O . TYR B 1 300 ? 9.602 -1.373 19.078 1 95.5 300 TYR B O 1
ATOM 7404 N N . ASP B 1 301 ? 11.406 -2.254 18.109 1 92.44 301 ASP B N 1
ATOM 7405 C CA . ASP B 1 301 ? 11.516 -3.34 19.078 1 92.44 301 ASP B CA 1
ATOM 7406 C C . ASP B 1 301 ? 12.695 -3.107 20.031 1 92.44 301 ASP B C 1
ATOM 7408 O O . ASP B 1 301 ? 13.031 -3.977 20.828 1 92.44 301 ASP B O 1
ATOM 7412 N N . PHE B 1 302 ? 13.32 -1.95 19.969 1 93.69 302 PHE B N 1
ATOM 7413 C CA . PHE B 1 302 ? 14.523 -1.729 20.766 1 93.69 302 PHE B CA 1
ATOM 7414 C C . PHE B 1 302 ? 14.258 -0.703 21.859 1 93.69 302 PHE B C 1
ATOM 7416 O O . PHE B 1 302 ? 15.109 -0.472 22.719 1 93.69 302 PHE B O 1
ATOM 7423 N N . VAL B 1 303 ? 13.102 -0.006 21.844 1 96.44 303 VAL B N 1
ATOM 7424 C CA . VAL B 1 303 ? 12.773 1.031 22.812 1 96.44 303 VAL B CA 1
ATOM 7425 C C . VAL B 1 303 ? 12.5 0.394 24.172 1 96.44 303 VAL B C 1
ATOM 7427 O O . VAL B 1 303 ? 11.594 -0.426 24.312 1 96.44 303 VAL B O 1
ATOM 7430 N N . LEU B 1 304 ? 13.211 0.798 25.188 1 96.56 304 LEU B N 1
ATOM 7431 C CA . LEU B 1 304 ? 13.102 0.13 26.469 1 96.56 304 LEU B CA 1
ATOM 7432 C C . LEU B 1 304 ? 12.312 0.979 27.469 1 96.56 304 LEU B C 1
ATOM 7434 O O . LEU B 1 304 ? 12.883 1.547 28.391 1 96.56 304 LEU B O 1
ATOM 7438 N N . SER B 1 305 ? 11.055 1.006 27.344 1 96.88 305 SER B N 1
ATOM 7439 C CA . SER B 1 305 ? 10.109 1.656 28.25 1 96.88 305 SER B CA 1
ATOM 7440 C C . SER B 1 305 ? 8.797 0.886 28.328 1 96.88 305 SER B C 1
ATOM 7442 O O . SER B 1 305 ? 8.297 0.401 27.297 1 96.88 305 SER B O 1
ATOM 7444 N N . GLU B 1 306 ? 8.258 0.785 29.484 1 96.25 306 GLU B N 1
ATOM 7445 C CA . GLU B 1 306 ? 6.973 0.121 29.656 1 96.25 306 GLU B CA 1
ATOM 7446 C C . GLU B 1 306 ? 5.844 0.924 29.016 1 96.25 306 GLU B C 1
ATOM 7448 O O . GLU B 1 306 ? 4.77 0.385 28.734 1 96.25 306 GLU B O 1
ATOM 7453 N N . ASP B 1 307 ? 6.086 2.203 28.781 1 97.69 307 ASP B N 1
ATOM 7454 C CA . ASP B 1 307 ? 5.062 3.078 28.219 1 97.69 307 ASP B CA 1
ATOM 7455 C C . ASP B 1 307 ? 5.043 2.992 26.688 1 97.69 307 ASP B C 1
ATOM 7457 O O . ASP B 1 307 ? 4.176 3.58 26.047 1 97.69 307 ASP B O 1
ATOM 7461 N N . TYR B 1 308 ? 5.957 2.266 26.125 1 98.06 308 TYR B N 1
ATOM 7462 C CA . TYR B 1 308 ? 6.043 2.043 24.688 1 98.06 308 TYR B CA 1
ATOM 7463 C C . TYR B 1 308 ? 5.766 0.583 24.344 1 98.06 308 TYR B C 1
ATOM 7465 O O . TYR B 1 308 ? 6.691 -0.231 24.281 1 98.06 308 TYR B O 1
ATOM 7473 N N . PRO B 1 309 ? 4.477 0.242 24.078 1 97.31 309 PRO B N 1
ATOM 7474 C CA . PRO B 1 309 ? 4.148 -1.149 23.766 1 97.31 309 PRO B CA 1
ATOM 7475 C C . PRO B 1 309 ? 4.758 -1.613 22.438 1 97.31 309 PRO B C 1
ATOM 7477 O O . PRO B 1 309 ? 4.727 -0.878 21.453 1 97.31 309 PRO B O 1
ATOM 7480 N N . PHE B 1 310 ? 5.328 -2.793 22.453 1 95 310 PHE B N 1
ATOM 7481 C CA . PHE B 1 310 ? 5.883 -3.406 21.266 1 95 310 PHE B CA 1
ATOM 7482 C C . PHE B 1 310 ? 4.777 -3.951 20.359 1 95 310 PHE B C 1
ATOM 7484 O O . PHE B 1 310 ? 3.6 -3.906 20.734 1 95 310 PHE B O 1
ATOM 7491 N N . ALA B 1 311 ? 5.176 -4.43 19.203 1 93.06 311 ALA B N 1
ATOM 7492 C CA . ALA B 1 311 ? 4.223 -4.855 18.172 1 93.06 311 ALA B CA 1
ATOM 7493 C C . ALA B 1 311 ? 3.271 -5.918 18.719 1 93.06 311 ALA B C 1
ATOM 7495 O O . ALA B 1 311 ? 2.062 -5.848 18.5 1 93.06 311 ALA B O 1
ATOM 7496 N N . HIS B 1 312 ? 3.766 -6.918 19.531 1 89.56 312 HIS B N 1
ATOM 7497 C CA . HIS B 1 312 ? 2.957 -8.023 20.031 1 89.56 312 HIS B CA 1
ATOM 7498 C C . HIS B 1 312 ? 2.016 -7.57 21.141 1 89.56 312 HIS B C 1
ATOM 7500 O O . HIS B 1 312 ? 1.098 -8.297 21.516 1 89.56 312 HIS B O 1
ATOM 7506 N N . GLN B 1 313 ? 2.258 -6.379 21.641 1 95.12 313 GLN B N 1
ATOM 7507 C CA . GLN B 1 313 ? 1.427 -5.809 22.703 1 95.12 313 GLN B CA 1
ATOM 7508 C C . GLN B 1 313 ? 0.38 -4.859 22.125 1 95.12 313 GLN B C 1
ATOM 7510 O O . GLN B 1 313 ? -0.279 -4.129 22.859 1 95.12 313 GLN B O 1
ATOM 7515 N N . ARG B 1 314 ? 0.302 -4.805 20.859 1 96.88 314 ARG B N 1
ATOM 7516 C CA . ARG B 1 314 ? -0.624 -3.922 20.156 1 96.88 314 ARG B CA 1
ATOM 7517 C C . ARG B 1 314 ? -1.67 -4.723 19.391 1 96.88 314 ARG B C 1
ATOM 7519 O O . ARG B 1 314 ? -1.634 -5.953 19.375 1 96.88 314 ARG B O 1
ATOM 7526 N N . GLY B 1 315 ? -2.695 -4.012 18.922 1 95.56 315 GLY B N 1
ATOM 7527 C CA . GLY B 1 315 ? -3.754 -4.691 18.203 1 95.56 315 GLY B CA 1
ATOM 7528 C C . GLY B 1 315 ? -3.9 -4.207 16.766 1 95.56 315 GLY B C 1
ATOM 7529 O O . GLY B 1 315 ? -3.164 -3.324 16.328 1 95.56 315 GLY B O 1
ATOM 7530 N N . ARG B 1 316 ? -4.793 -4.805 16.047 1 96 316 ARG B N 1
ATOM 7531 C CA . ARG B 1 316 ? -5.133 -4.457 14.672 1 96 316 ARG B CA 1
ATOM 7532 C C . ARG B 1 316 ? -6.637 -4.535 14.445 1 96 316 ARG B C 1
ATOM 7534 O O . ARG B 1 316 ? -7.32 -5.355 15.062 1 96 316 ARG B O 1
ATOM 7541 N N . VAL B 1 317 ? -7.141 -3.734 13.547 1 97.25 317 VAL B N 1
ATOM 7542 C CA . VAL B 1 317 ? -8.555 -3.693 13.195 1 97.25 317 VAL B CA 1
ATOM 7543 C C . VAL B 1 317 ? -8.711 -3.631 11.68 1 97.25 317 VAL B C 1
ATOM 7545 O O . VAL B 1 317 ? -8.055 -2.822 11.016 1 97.25 317 VAL B O 1
ATOM 7548 N N . GLY B 1 318 ? -9.477 -4.531 11.125 1 95.12 318 GLY B N 1
ATOM 7549 C CA . GLY B 1 318 ? -9.742 -4.527 9.695 1 95.12 318 GLY B CA 1
ATOM 7550 C C . GLY B 1 318 ? -11.227 -4.5 9.375 1 95.12 318 GLY B C 1
ATOM 7551 O O . GLY B 1 318 ? -12.062 -4.785 10.234 1 95.12 318 GLY B O 1
ATOM 7552 N N . GLY B 1 319 ? -11.531 -4.109 8.156 1 95.94 319 GLY B N 1
ATOM 7553 C CA . GLY B 1 319 ? -12.898 -4.062 7.672 1 95.94 319 GLY B CA 1
ATOM 7554 C C . GLY B 1 319 ? -13.023 -3.469 6.281 1 95.94 319 GLY B C 1
ATOM 7555 O O . GLY B 1 319 ? -12.039 -3.424 5.535 1 95.94 319 GLY B O 1
ATOM 7556 N N . ARG B 1 320 ? -14.219 -3.195 5.895 1 96.56 320 ARG B N 1
ATOM 7557 C CA . ARG B 1 320 ? -14.539 -2.57 4.613 1 96.56 320 ARG B CA 1
ATOM 7558 C C . ARG B 1 320 ? -15.516 -1.42 4.797 1 96.56 320 ARG B C 1
ATOM 7560 O O . ARG B 1 320 ? -16.516 -1.556 5.508 1 96.56 320 ARG B O 1
ATOM 7567 N N . LEU B 1 321 ? -15.203 -0.286 4.238 1 98.25 321 LEU B N 1
ATOM 7568 C CA . LEU B 1 321 ? -16.094 0.87 4.324 1 98.25 321 LEU B CA 1
ATOM 7569 C C . LEU B 1 321 ? -16.828 1.081 3.012 1 98.25 321 LEU B C 1
ATOM 7571 O O . LEU B 1 321 ? -16.219 1.139 1.945 1 98.25 321 LEU B O 1
ATOM 7575 N N . LEU B 1 322 ? -18.125 1.173 3.1 1 97.69 322 LEU B N 1
ATOM 7576 C CA . LEU B 1 322 ? -19.016 1.45 1.973 1 97.69 322 LEU B CA 1
ATOM 7577 C C . LEU B 1 322 ? -19.828 2.717 2.221 1 97.69 322 LEU B C 1
ATOM 7579 O O . LEU B 1 322 ? -19.891 3.207 3.35 1 97.69 322 LEU B O 1
ATOM 7583 N N . VAL B 1 323 ? -20.359 3.299 1.143 1 98.31 323 VAL B N 1
ATOM 7584 C CA . VAL B 1 323 ? -21.156 4.516 1.229 1 98.31 323 VAL B CA 1
ATOM 7585 C C . VAL B 1 323 ? -22.547 4.266 0.64 1 98.31 323 VAL B C 1
ATOM 7587 O O . VAL B 1 323 ? -22.672 3.639 -0.415 1 98.31 323 VAL B O 1
ATOM 7590 N N . GLN B 1 324 ? -23.5 4.629 1.347 1 97.75 324 GLN B N 1
ATOM 7591 C CA . GLN B 1 324 ? -24.875 4.586 0.858 1 97.75 324 GLN B CA 1
ATOM 7592 C C . GLN B 1 324 ? -25.422 5.992 0.599 1 97.75 324 GLN B C 1
ATOM 7594 O O . GLN B 1 324 ? -25.578 6.781 1.531 1 97.75 324 GLN B O 1
ATOM 7599 N N . ASP B 1 325 ? -25.609 6.375 -0.564 1 96.5 325 ASP B N 1
ATOM 7600 C CA . ASP B 1 325 ? -26.234 7.605 -1.031 1 96.5 325 ASP B CA 1
ATOM 7601 C C . ASP B 1 325 ? -27.172 7.332 -2.209 1 96.5 325 ASP B C 1
ATOM 7603 O O . ASP B 1 325 ? -26.719 7.238 -3.354 1 96.5 325 ASP B O 1
ATOM 7607 N N . SER B 1 326 ? -28.453 7.305 -1.95 1 94.31 326 SER B N 1
ATOM 7608 C CA . SER B 1 326 ? -29.438 6.859 -2.928 1 94.31 326 SER B CA 1
ATOM 7609 C C . SER B 1 326 ? -29.594 7.879 -4.051 1 94.31 326 SER B C 1
ATOM 7611 O O . SER B 1 326 ? -30.172 7.574 -5.098 1 94.31 326 SER B O 1
ATOM 7613 N N . TYR B 1 327 ? -29.172 9.055 -3.838 1 95.25 327 TYR B N 1
ATOM 7614 C CA . TYR B 1 327 ? -29.281 10.07 -4.875 1 95.25 327 TYR B CA 1
ATOM 7615 C C . TYR B 1 327 ? -28.125 9.977 -5.863 1 95.25 327 TYR B C 1
ATOM 7617 O O . TYR B 1 327 ? -28.125 10.633 -6.906 1 95.25 327 TYR B O 1
ATOM 7625 N N . ILE B 1 328 ? -27.109 9.211 -5.523 1 94.19 328 ILE B N 1
ATOM 7626 C CA . ILE B 1 328 ? -25.984 8.969 -6.422 1 94.19 328 ILE B CA 1
ATOM 7627 C C . ILE B 1 328 ? -26.094 7.578 -7.031 1 94.19 328 ILE B C 1
ATOM 7629 O O . ILE B 1 328 ? -25.891 7.402 -8.234 1 94.19 328 ILE B O 1
ATOM 7633 N N . SER B 1 329 ? -26.375 6.625 -6.238 1 94 329 SER B N 1
ATOM 7634 C CA . SER B 1 329 ? -26.453 5.234 -6.68 1 94 329 SER B CA 1
ATOM 7635 C C . SER B 1 329 ? -27.438 4.445 -5.82 1 94 329 SER B C 1
ATOM 7637 O O . SER B 1 329 ? -27.516 4.652 -4.609 1 94 329 SER B O 1
ATOM 7639 N N . GLU B 1 330 ? -28.062 3.5 -6.418 1 93 330 GLU B N 1
ATOM 7640 C CA . GLU B 1 330 ? -28.938 2.604 -5.676 1 93 330 GLU B CA 1
ATOM 7641 C C . GLU B 1 330 ? -28.141 1.55 -4.914 1 93 330 GLU B C 1
ATOM 7643 O O . GLU B 1 330 ? -28.578 1.073 -3.863 1 93 330 GLU B O 1
ATOM 7648 N N . SER B 1 331 ? -27.031 1.306 -5.492 1 92.88 331 SER B N 1
ATOM 7649 C CA . SER B 1 331 ? -26.156 0.308 -4.879 1 92.88 331 SER B CA 1
ATOM 7650 C C . SER B 1 331 ? -25.125 0.962 -3.961 1 92.88 331 SER B C 1
ATOM 7652 O O . SER B 1 331 ? -24.859 2.162 -4.07 1 92.88 331 SER B O 1
ATOM 7654 N N . LEU B 1 332 ? -24.625 0.187 -3.078 1 94.81 332 LEU B N 1
ATOM 7655 C CA . LEU B 1 332 ? -23.562 0.674 -2.205 1 94.81 332 LEU B CA 1
ATOM 7656 C C . LEU B 1 332 ? -22.328 1.038 -3.01 1 94.81 332 LEU B C 1
ATOM 7658 O O . LEU B 1 332 ? -21.969 0.335 -3.959 1 94.81 332 LEU B O 1
ATOM 7662 N N . ILE B 1 333 ? -21.75 2.137 -2.656 1 96.12 333 ILE B N 1
ATOM 7663 C CA . ILE B 1 333 ? -20.516 2.637 -3.262 1 96.12 333 ILE B CA 1
ATOM 7664 C C . ILE B 1 333 ? -19.328 2.305 -2.367 1 96.12 333 ILE B C 1
ATOM 7666 O O . ILE B 1 333 ? -19.438 2.355 -1.139 1 96.12 333 ILE B O 1
ATOM 7670 N N . THR B 1 334 ? -18.188 1.933 -2.93 1 95.88 334 THR B N 1
ATOM 7671 C CA . THR B 1 334 ? -17 1.635 -2.133 1 95.88 334 THR B CA 1
ATOM 7672 C C . THR B 1 334 ? -16.406 2.91 -1.535 1 95.88 334 THR B C 1
ATOM 7674 O O . THR B 1 334 ? -16.406 3.959 -2.184 1 95.88 334 THR B O 1
ATOM 7677 N N . GLY B 1 335 ? -15.992 2.885 -0.335 1 97.69 335 GLY B N 1
ATOM 7678 C CA . GLY B 1 335 ? -15.289 4 0.271 1 97.69 335 GLY B CA 1
ATOM 7679 C C . GLY B 1 335 ? -13.859 4.137 -0.225 1 97.69 335 GLY B C 1
ATOM 7680 O O . GLY B 1 335 ? -12.914 4.02 0.555 1 97.69 335 GLY B O 1
ATOM 7681 N N . ASN B 1 336 ? -13.727 4.477 -1.479 1 96.31 336 ASN B N 1
ATOM 7682 C CA . ASN B 1 336 ? -12.422 4.547 -2.131 1 96.31 336 ASN B CA 1
ATOM 7683 C C . ASN B 1 336 ? -11.539 5.621 -1.505 1 96.31 336 ASN B C 1
ATOM 7685 O O . ASN B 1 336 ? -11.938 6.781 -1.412 1 96.31 336 ASN B O 1
ATOM 7689 N N . SER B 1 337 ? -10.367 5.215 -1 1 96.62 337 SER B N 1
ATOM 7690 C CA . SER B 1 337 ? -9.336 6.102 -0.459 1 96.62 337 SER B CA 1
ATOM 7691 C C . SER B 1 337 ? -9.812 6.773 0.825 1 96.62 337 SER B C 1
ATOM 7693 O O . SER B 1 337 ? -9.297 7.828 1.204 1 96.62 337 SER B O 1
ATOM 7695 N N . ALA B 1 338 ? -10.805 6.203 1.454 1 98.44 338 ALA B N 1
ATOM 7696 C CA . ALA B 1 338 ? -11.297 6.75 2.717 1 98.44 338 ALA B CA 1
ATOM 7697 C C . ALA B 1 338 ? -10.211 6.727 3.785 1 98.44 338 ALA B C 1
ATOM 7699 O O . ALA B 1 338 ? -9.43 5.773 3.863 1 98.44 338 ALA B O 1
ATOM 7700 N N . TYR B 1 339 ? -10.125 7.773 4.547 1 98.44 339 TYR B N 1
ATOM 7701 C CA . TYR B 1 339 ? -9.344 7.719 5.781 1 98.44 339 TYR B CA 1
ATOM 7702 C C . TYR B 1 339 ? -10.141 7.043 6.891 1 98.44 339 TYR B C 1
ATOM 7704 O O . TYR B 1 339 ? -11.258 7.457 7.203 1 98.44 339 TYR B O 1
ATOM 7712 N N . VAL B 1 340 ? -9.656 5.984 7.445 1 98.69 340 VAL B N 1
ATOM 7713 C CA . VAL B 1 340 ? -10.266 5.238 8.539 1 98.69 340 VAL B CA 1
ATOM 7714 C C . VAL B 1 340 ? -9.289 5.16 9.711 1 98.69 340 VAL B C 1
ATOM 7716 O O . VAL B 1 340 ? -8.125 4.789 9.539 1 98.69 340 VAL B O 1
ATOM 7719 N N . GLY B 1 341 ? -9.781 5.559 10.906 1 98.69 341 GLY B N 1
ATOM 7720 C CA . GLY B 1 341 ? -8.852 5.574 12.023 1 98.69 341 GLY B CA 1
ATOM 7721 C C . GLY B 1 341 ? -9.531 5.398 13.367 1 98.69 341 GLY B C 1
ATOM 7722 O O . GLY B 1 341 ? -10.758 5.398 13.453 1 98.69 341 GLY B O 1
ATOM 7723 N N . LEU B 1 342 ? -8.75 5.121 14.391 1 98.75 342 LEU B N 1
ATOM 7724 C CA . LEU B 1 342 ? -9.188 5.023 15.781 1 98.75 342 LEU B CA 1
ATOM 7725 C C . LEU B 1 342 ? -8.664 6.203 16.594 1 98.75 342 LEU B C 1
ATOM 7727 O O . LEU B 1 342 ? -7.512 6.609 16.438 1 98.75 342 LEU B O 1
ATOM 7731 N N . ALA B 1 343 ? -9.492 6.781 17.344 1 98.56 343 ALA B N 1
ATOM 7732 C CA . ALA B 1 343 ? -9.148 7.836 18.297 1 98.56 343 ALA B CA 1
ATOM 7733 C C . ALA B 1 343 ? -10.039 7.762 19.531 1 98.56 343 ALA B C 1
ATOM 7735 O O . ALA B 1 343 ? -10.906 6.895 19.625 1 98.56 343 ALA B O 1
ATOM 7736 N N . ALA B 1 344 ? -9.805 8.656 20.469 1 97.94 344 ALA B N 1
ATOM 7737 C CA . ALA B 1 344 ? -10.602 8.695 21.703 1 97.94 344 ALA B CA 1
ATOM 7738 C C . ALA B 1 344 ? -12.086 8.836 21.391 1 97.94 344 ALA B C 1
ATOM 7740 O O . ALA B 1 344 ? -12.461 9.492 20.406 1 97.94 344 ALA B O 1
ATOM 7741 N N . PRO B 1 345 ? -12.914 8.211 22.219 1 97.81 345 PRO B N 1
ATOM 7742 C CA . PRO B 1 345 ? -14.359 8.32 22 1 97.81 345 PRO B CA 1
ATOM 7743 C C . PRO B 1 345 ? -14.852 9.766 21.984 1 97.81 345 PRO B C 1
ATOM 7745 O O . PRO B 1 345 ? -14.359 10.594 22.766 1 97.81 345 PRO B O 1
ATOM 7748 N N . GLY B 1 346 ? -15.727 10.094 21.141 1 97.12 346 GLY B N 1
ATOM 7749 C CA . GLY B 1 346 ? -16.328 11.406 20.953 1 97.12 346 GLY B CA 1
ATOM 7750 C C . GLY B 1 346 ? -17.391 11.43 19.875 1 97.12 346 GLY B C 1
ATOM 7751 O O . GLY B 1 346 ? -17.922 10.383 19.484 1 97.12 346 GLY B O 1
ATOM 7752 N N . GLU B 1 347 ? -17.766 12.531 19.5 1 96.75 347 GLU B N 1
ATOM 7753 C CA . GLU B 1 347 ? -18.719 12.68 18.406 1 96.75 347 GLU B CA 1
ATOM 7754 C C . GLU B 1 347 ? -18.047 12.477 17.047 1 96.75 347 GLU B C 1
ATOM 7756 O O . GLU B 1 347 ? -16.828 12.539 16.938 1 96.75 347 GLU B O 1
ATOM 7761 N N . ALA B 1 348 ? -18.859 12.234 16.047 1 96.88 348 ALA B N 1
ATOM 7762 C CA . ALA B 1 348 ? -18.328 12.125 14.688 1 96.88 348 ALA B CA 1
ATOM 7763 C C . ALA B 1 348 ? -17.516 13.359 14.32 1 96.88 348 ALA B C 1
ATOM 7765 O O . ALA B 1 348 ? -17.984 14.492 14.477 1 96.88 348 ALA B O 1
ATOM 7766 N N . GLY B 1 349 ? -16.312 13.164 13.922 1 96.69 349 GLY B N 1
ATOM 7767 C CA . GLY B 1 349 ? -15.461 14.266 13.508 1 96.69 349 GLY B CA 1
ATOM 7768 C C . GLY B 1 349 ? -14.609 14.82 14.641 1 96.69 349 GLY B C 1
ATOM 7769 O O . GLY B 1 349 ? -13.727 15.648 14.414 1 96.69 349 GLY B O 1
ATOM 7770 N N . SER B 1 350 ? -14.797 14.328 15.844 1 97.44 350 SER B N 1
ATOM 7771 C CA . SER B 1 350 ? -14.109 14.898 17 1 97.44 350 SER B CA 1
ATOM 7772 C C . SER B 1 350 ? -12.625 14.555 16.984 1 97.44 350 SER B C 1
ATOM 7774 O O . SER B 1 350 ? -11.828 15.164 17.703 1 97.44 350 SER B O 1
ATOM 7776 N N . TRP B 1 351 ? -12.25 13.586 16.188 1 97.88 351 TRP B N 1
ATOM 7777 C CA . TRP B 1 351 ? -10.844 13.203 16.062 1 97.88 351 TRP B CA 1
ATOM 7778 C C . TRP B 1 351 ? -9.984 14.406 15.672 1 97.88 351 TRP B C 1
ATOM 7780 O O . TRP B 1 351 ? -8.805 14.469 16.031 1 97.88 351 TRP B O 1
ATOM 7790 N N . GLN B 1 352 ? -10.477 15.406 14.953 1 97.69 352 GLN B N 1
ATOM 7791 C CA . GLN B 1 352 ? -9.688 16.516 14.438 1 97.69 352 GLN B CA 1
ATOM 7792 C C . GLN B 1 352 ? -9.273 17.469 15.562 1 97.69 352 GLN B C 1
ATOM 7794 O O . GLN B 1 352 ? -8.383 18.297 15.383 1 97.69 352 GLN B O 1
ATOM 7799 N N . THR B 1 353 ? -9.93 17.281 16.734 1 97.44 353 THR B N 1
ATOM 7800 C CA . THR B 1 353 ? -9.555 18.125 17.859 1 97.44 353 THR B CA 1
ATOM 7801 C C . THR B 1 353 ? -9.07 17.266 19.031 1 97.44 353 THR B C 1
ATOM 7803 O O . THR B 1 353 ? -8.953 17.75 20.156 1 97.44 353 THR B O 1
ATOM 7806 N N . GLU B 1 354 ? -8.93 16.016 18.75 1 96.81 354 GLU B N 1
ATOM 7807 C CA . GLU B 1 354 ? -8.352 15.141 19.766 1 96.81 354 GLU B CA 1
ATOM 7808 C C . GLU B 1 354 ? -6.879 15.461 20 1 96.81 354 GLU B C 1
ATOM 7810 O O . GLU B 1 354 ? -6.098 15.539 19.062 1 96.81 354 GLU B O 1
ATOM 7815 N N . ASN B 1 355 ? -6.508 15.664 21.281 1 96.56 355 ASN B N 1
ATOM 7816 C CA . ASN B 1 355 ? -5.137 16.109 21.5 1 96.56 355 ASN B CA 1
ATOM 7817 C C . ASN B 1 355 ? -4.523 15.469 22.734 1 96.56 355 ASN B C 1
ATOM 7819 O O . ASN B 1 355 ? -3.344 15.664 23.031 1 96.56 355 ASN B O 1
ATOM 7823 N N . LYS B 1 356 ? -5.23 14.727 23.484 1 97.44 356 LYS B N 1
ATOM 7824 C CA . LYS B 1 356 ? -4.688 14.109 24.703 1 97.44 356 LYS B CA 1
ATOM 7825 C C . LYS B 1 356 ? -4.305 12.656 24.453 1 97.44 356 LYS B C 1
ATOM 7827 O O . LYS B 1 356 ? -3.342 12.148 25.031 1 97.44 356 LYS B O 1
ATOM 7832 N N . GLY B 1 357 ? -5.035 11.984 23.641 1 97.75 357 GLY B N 1
ATOM 7833 C CA . GLY B 1 357 ? -4.812 10.562 23.391 1 97.75 357 GLY B CA 1
ATOM 7834 C C . GLY B 1 357 ? -3.998 10.297 22.141 1 97.75 357 GLY B C 1
ATOM 7835 O O . GLY B 1 357 ? -3.211 11.141 21.719 1 97.75 357 GLY B O 1
ATOM 7836 N N . TYR B 1 358 ? -4.051 9.016 21.688 1 98.5 358 TYR B N 1
ATOM 7837 C CA . TYR B 1 358 ? -3.383 8.562 20.469 1 98.5 358 TYR B CA 1
ATOM 7838 C C . TYR B 1 358 ? -4.383 8.383 19.328 1 98.5 358 TYR B C 1
ATOM 7840 O O . TYR B 1 358 ? -5.582 8.219 19.578 1 98.5 358 TYR B O 1
ATOM 7848 N N . GLN B 1 359 ? -3.902 8.477 18.125 1 98.44 359 GLN B N 1
ATOM 7849 C CA . GLN B 1 359 ? -4.711 8.172 16.953 1 98.44 359 GLN B CA 1
ATOM 7850 C C . GLN B 1 359 ? -3.973 7.234 16 1 98.44 359 GLN B C 1
ATOM 7852 O O . GLN B 1 359 ? -2.746 7.297 15.891 1 98.44 359 GLN B O 1
ATOM 7857 N N . PHE B 1 360 ? -4.738 6.418 15.352 1 98.62 360 PHE B N 1
ATOM 7858 C CA . PHE B 1 360 ? -4.227 5.449 14.383 1 98.62 360 PHE B CA 1
ATOM 7859 C C . PHE B 1 360 ? -5.023 5.508 13.086 1 98.62 360 PHE B C 1
ATOM 7861 O O . PHE B 1 360 ? -6.25 5.379 13.102 1 98.62 360 PHE B O 1
ATOM 7868 N N . TRP B 1 361 ? -4.305 5.672 11.984 1 98.31 361 TRP B N 1
ATOM 7869 C CA . TRP B 1 361 ? -5.035 5.926 10.75 1 98.31 361 TRP B CA 1
ATOM 7870 C C . TRP B 1 361 ? -4.477 5.082 9.609 1 98.31 361 TRP B C 1
ATOM 7872 O O . TRP B 1 361 ? -3.301 4.719 9.609 1 98.31 361 TRP B O 1
ATOM 7882 N N . THR B 1 362 ? -5.309 4.742 8.695 1 97.69 362 THR B N 1
ATOM 7883 C CA . THR B 1 362 ? -4.969 4.145 7.406 1 97.69 362 THR B CA 1
ATOM 7884 C C . THR B 1 362 ? -5.883 4.672 6.305 1 97.69 362 THR B C 1
ATOM 7886 O O . THR B 1 362 ? -6.773 5.484 6.566 1 97.69 362 THR B O 1
ATOM 7889 N N . GLN B 1 363 ? -5.621 4.336 5.078 1 97.44 363 GLN B N 1
ATOM 7890 C CA . GLN B 1 363 ? -6.508 4.617 3.957 1 97.44 363 GLN B CA 1
ATOM 7891 C C . GLN B 1 363 ? -7.047 3.33 3.342 1 97.44 363 GLN B C 1
ATOM 7893 O O . GLN B 1 363 ? -6.312 2.35 3.201 1 97.44 363 GLN B O 1
ATOM 7898 N N . ALA B 1 364 ? -8.312 3.338 3.084 1 98.06 364 ALA B N 1
ATOM 7899 C CA . ALA B 1 364 ? -8.93 2.184 2.439 1 98.06 364 ALA B CA 1
ATOM 7900 C C . ALA B 1 364 ? -8.469 2.053 0.99 1 98.06 364 ALA B C 1
ATOM 7902 O O . ALA B 1 364 ? -8.117 3.047 0.354 1 98.06 364 ALA B O 1
ATOM 7903 N N . ASP B 1 365 ? -8.469 0.885 0.49 1 95.06 365 ASP B N 1
ATOM 7904 C CA . ASP B 1 365 ? -8.133 0.674 -0.916 1 95.06 365 ASP B CA 1
ATOM 7905 C C . ASP B 1 365 ? -9.328 0.982 -1.813 1 95.06 365 ASP B C 1
ATOM 7907 O O . ASP B 1 365 ? -10.336 1.528 -1.352 1 95.06 365 ASP B O 1
ATOM 7911 N N . GLU B 1 366 ? -9.258 0.713 -3.104 1 94.81 366 GLU B N 1
ATOM 7912 C CA . GLU B 1 366 ? -10.266 1.095 -4.086 1 94.81 366 GLU B CA 1
ATOM 7913 C C . GLU B 1 366 ? -11.594 0.385 -3.814 1 94.81 366 GLU B C 1
ATOM 7915 O O . GLU B 1 366 ? -12.656 0.876 -4.203 1 94.81 366 GLU B O 1
ATOM 7920 N N . GLU B 1 367 ? -11.477 -0.757 -3.125 1 94.12 367 GLU B N 1
ATOM 7921 C CA . GLU B 1 367 ? -12.68 -1.531 -2.84 1 94.12 367 GLU B CA 1
ATOM 7922 C C . GLU B 1 367 ? -13.227 -1.209 -1.452 1 94.12 367 GLU B C 1
ATOM 7924 O O . GLU B 1 367 ? -14.242 -1.773 -1.031 1 94.12 367 GLU B O 1
ATOM 7929 N N . GLY B 1 368 ? -12.555 -0.359 -0.729 1 97.38 368 GLY B N 1
ATOM 7930 C CA . GLY B 1 368 ? -13.031 0.105 0.565 1 97.38 368 GLY B CA 1
ATOM 7931 C C . GLY B 1 368 ? -12.453 -0.681 1.728 1 97.38 368 GLY B C 1
ATOM 7932 O O . GLY B 1 368 ? -12.781 -0.42 2.887 1 97.38 368 GLY B O 1
ATOM 7933 N N . TYR B 1 369 ? -11.555 -1.667 1.437 1 96.69 369 TYR B N 1
ATOM 7934 C CA . TYR B 1 369 ? -10.969 -2.459 2.514 1 96.69 369 TYR B CA 1
ATOM 7935 C C . TYR B 1 369 ? -9.883 -1.679 3.234 1 96.69 369 TYR B C 1
ATOM 7937 O O . TYR B 1 369 ? -9.148 -0.905 2.613 1 96.69 369 TYR B O 1
ATOM 7945 N N . PHE B 1 370 ? -9.805 -1.88 4.531 1 97.75 370 PHE B N 1
ATOM 7946 C CA . PHE B 1 370 ? -8.789 -1.2 5.324 1 97.75 370 PHE B CA 1
ATOM 7947 C C . PHE B 1 370 ? -8.281 -2.102 6.441 1 97.75 370 PHE B C 1
ATOM 7949 O O . PHE B 1 370 ? -8.977 -3.023 6.867 1 97.75 370 PHE B O 1
ATOM 7956 N N . VAL B 1 371 ? -7.078 -1.881 6.871 1 97.31 371 VAL B N 1
ATOM 7957 C CA . VAL B 1 371 ? -6.496 -2.471 8.07 1 97.31 371 VAL B CA 1
ATOM 7958 C C . VAL B 1 371 ? -5.719 -1.407 8.844 1 97.31 371 VAL B C 1
ATOM 7960 O O . VAL B 1 371 ? -4.785 -0.802 8.312 1 97.31 371 VAL B O 1
ATOM 7963 N N . ILE B 1 372 ? -6.094 -1.099 9.992 1 98.12 372 ILE B N 1
ATOM 7964 C CA . ILE B 1 372 ? -5.332 -0.266 10.922 1 98.12 372 ILE B CA 1
ATOM 7965 C C . ILE B 1 372 ? -4.414 -1.144 11.773 1 98.12 372 ILE B C 1
ATOM 7967 O O . ILE B 1 372 ? -4.879 -2.049 12.469 1 98.12 372 ILE B O 1
ATOM 7971 N N . LYS B 1 373 ? -3.15 -0.812 11.797 1 95.44 373 LYS B N 1
ATOM 7972 C CA . LYS B 1 373 ? -2.188 -1.68 12.469 1 95.44 373 LYS B CA 1
ATOM 7973 C C . LYS B 1 373 ? -1.546 -0.967 13.656 1 95.44 373 LYS B C 1
ATOM 7975 O O . LYS B 1 373 ? -1.614 0.26 13.766 1 95.44 373 LYS B O 1
ATOM 7980 N N . ASN B 1 374 ? -0.973 -1.771 14.508 1 97 374 ASN B N 1
ATOM 7981 C CA . ASN B 1 374 ? -0.107 -1.304 15.586 1 97 374 ASN B CA 1
ATOM 7982 C C . ASN B 1 374 ? -0.848 -0.363 16.531 1 97 374 ASN B C 1
ATOM 7984 O O . ASN B 1 374 ? -0.313 0.675 16.922 1 97 374 ASN B O 1
ATOM 7988 N N . ILE B 1 375 ? -2.051 -0.787 16.891 1 98.44 375 ILE B N 1
ATOM 7989 C CA . ILE B 1 375 ? -2.887 0.059 17.75 1 98.44 375 ILE B CA 1
ATOM 7990 C C . ILE B 1 375 ? -2.545 -0.185 19.203 1 98.44 375 ILE B C 1
ATOM 7992 O O . ILE B 1 375 ? -2.562 -1.326 19.672 1 98.44 375 ILE B O 1
ATOM 7996 N N . ARG B 1 376 ? -2.264 0.808 19.922 1 98.38 376 ARG B N 1
ATOM 7997 C CA . ARG B 1 376 ? -2.041 0.682 21.359 1 98.38 376 ARG B CA 1
ATOM 7998 C C . ARG B 1 376 ? -3.293 0.168 22.062 1 98.38 376 ARG B C 1
ATOM 8000 O O . ARG B 1 376 ? -4.414 0.482 21.656 1 98.38 376 ARG B O 1
ATOM 8007 N N . PRO B 1 377 ? -3.09 -0.625 23.156 1 98.06 377 PRO B N 1
ATOM 8008 C CA . PRO B 1 377 ? -4.266 -1.024 23.938 1 98.06 377 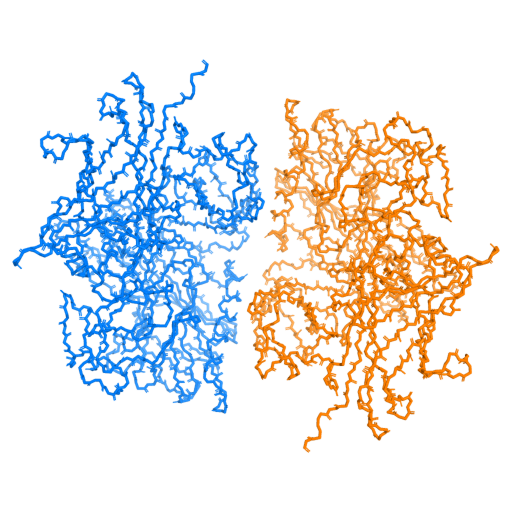PRO B CA 1
ATOM 8009 C C . PRO B 1 377 ? -5.059 0.17 24.469 1 98.06 377 PRO B C 1
ATOM 8011 O O . PRO B 1 377 ? -4.477 1.188 24.844 1 98.06 377 PRO B O 1
ATOM 8014 N N . GLY B 1 378 ? -6.363 0.036 24.406 1 98.12 378 GLY B N 1
ATOM 8015 C CA . GLY B 1 378 ? -7.234 1.117 24.844 1 98.12 378 GLY B CA 1
ATOM 8016 C C . GLY B 1 378 ? -8.648 0.993 24.312 1 98.12 378 GLY B C 1
ATOM 8017 O O . GLY B 1 378 ? -9.008 -0.029 23.719 1 98.12 378 GLY B O 1
ATOM 8018 N N . ASN B 1 379 ? -9.477 1.937 24.672 1 98.25 379 ASN B N 1
ATOM 8019 C CA . ASN B 1 379 ? -10.844 2.078 24.203 1 98.25 379 ASN B CA 1
ATOM 8020 C C . ASN B 1 379 ? -10.969 3.193 23.172 1 98.25 379 ASN B C 1
ATOM 8022 O O . ASN B 1 379 ? -10.625 4.344 23.453 1 98.25 379 ASN B O 1
ATOM 8026 N N . TYR B 1 380 ? -11.469 2.828 21.984 1 98.69 380 TYR B N 1
ATOM 8027 C CA . TYR B 1 380 ? -11.461 3.787 20.891 1 98.69 380 TYR B CA 1
ATOM 8028 C C . TYR B 1 380 ? -12.805 3.816 20.172 1 98.69 380 TYR B C 1
ATOM 8030 O O . TYR B 1 380 ? -13.609 2.891 20.312 1 98.69 380 TYR B O 1
ATOM 8038 N N . SER B 1 381 ? -13.062 4.891 19.547 1 98.69 381 SER B N 1
ATOM 8039 C CA . SER B 1 381 ? -14.055 4.941 18.484 1 98.69 381 SER B CA 1
ATOM 8040 C C . SER B 1 381 ? -13.391 4.875 17.109 1 98.69 381 SER B C 1
ATOM 8042 O O . SER B 1 381 ? -12.266 5.348 16.938 1 98.69 381 SER B O 1
ATOM 8044 N N . LEU B 1 382 ? -14.062 4.195 16.203 1 98.81 382 LEU B N 1
ATOM 8045 C CA . LEU B 1 382 ? -13.617 4.18 14.812 1 98.81 382 LEU B CA 1
ATOM 8046 C C . LEU B 1 382 ? -14.242 5.324 14.023 1 98.81 382 LEU B C 1
ATOM 8048 O O . LEU B 1 382 ? -15.469 5.492 14.031 1 98.81 382 LEU B O 1
ATOM 8052 N N . TYR B 1 383 ? -13.422 6.105 13.414 1 98.75 383 TYR B N 1
ATOM 8053 C CA . TYR B 1 383 ? -13.836 7.258 12.625 1 98.75 383 TYR B CA 1
ATOM 8054 C C . TYR B 1 383 ? -13.422 7.098 11.164 1 98.75 383 TYR B C 1
ATOM 8056 O O . TYR B 1 383 ? -12.5 6.34 10.859 1 98.75 383 TYR B O 1
ATOM 8064 N N . ALA B 1 384 ? -14.148 7.82 10.281 1 98.75 384 ALA B N 1
ATOM 8065 C CA . ALA B 1 384 ? -13.719 7.848 8.883 1 98.75 384 ALA B CA 1
ATOM 8066 C C . ALA B 1 384 ? -14.297 9.055 8.156 1 98.75 384 ALA B C 1
ATOM 8068 O O . ALA B 1 384 ? -15.234 9.688 8.641 1 98.75 384 ALA B O 1
ATOM 8069 N N . TRP B 1 385 ? -13.695 9.414 7.121 1 98.25 385 TRP B N 1
ATOM 8070 C CA . TRP B 1 385 ? -14.305 10.266 6.105 1 98.25 385 TRP B CA 1
ATOM 8071 C C . TRP B 1 385 ? -13.891 9.82 4.707 1 98.25 385 TRP B C 1
ATOM 8073 O O . TRP B 1 385 ? -12.828 9.211 4.527 1 98.25 385 TRP B O 1
ATOM 8083 N N . VAL B 1 386 ? -14.773 10.047 3.775 1 98.12 386 VAL B N 1
ATOM 8084 C CA . VAL B 1 386 ? -14.578 9.586 2.402 1 98.12 386 VAL B CA 1
ATOM 8085 C C . VAL B 1 386 ? -14.461 10.789 1.469 1 98.12 386 VAL B C 1
ATOM 8087 O O . VAL B 1 386 ? -15.414 11.562 1.31 1 98.12 386 VAL B O 1
ATOM 8090 N N . PRO B 1 387 ? -13.266 10.953 0.859 1 97.12 387 PRO B N 1
ATOM 8091 C CA . PRO B 1 387 ? -13.18 12.039 -0.127 1 97.12 387 PRO B CA 1
ATOM 8092 C C . PRO B 1 387 ? -14.297 11.977 -1.164 1 97.12 387 PRO B C 1
ATOM 8094 O O . PRO B 1 387 ? -14.602 10.906 -1.69 1 97.12 387 PRO B O 1
ATOM 8097 N N . GLY B 1 388 ? -14.93 13.141 -1.385 1 96.75 388 GLY B N 1
ATOM 8098 C CA . GLY B 1 388 ? -16.031 13.203 -2.328 1 96.75 388 GLY B CA 1
ATOM 8099 C C . GLY B 1 388 ? -17.391 13.164 -1.658 1 96.75 388 GLY B C 1
ATOM 8100 O O . GLY B 1 388 ? -18.422 13.383 -2.307 1 96.75 388 GLY B O 1
ATOM 8101 N N . PHE B 1 389 ? -17.391 12.867 -0.369 1 97.56 389 PHE B N 1
ATOM 8102 C CA . PHE B 1 389 ? -18.641 12.836 0.383 1 97.56 389 PHE B CA 1
ATOM 8103 C C . PHE B 1 389 ? -18.562 13.742 1.606 1 97.56 389 PHE B C 1
ATOM 8105 O O . PHE B 1 389 ? -17.531 13.805 2.271 1 97.56 389 PHE B O 1
ATOM 8112 N N . LEU B 1 390 ? -19.656 14.391 1.977 1 97.06 390 LEU B N 1
ATOM 8113 C CA . LEU B 1 390 ? -19.719 15.305 3.109 1 97.06 390 LEU B CA 1
ATOM 8114 C C . LEU B 1 390 ? -19.781 14.539 4.426 1 97.06 390 LEU B C 1
ATOM 8116 O O . LEU B 1 390 ? -20.344 13.445 4.488 1 97.06 390 LEU B O 1
ATOM 8120 N N . GLY B 1 391 ? -19.141 15.141 5.379 1 96.38 391 GLY B N 1
ATOM 8121 C CA . GLY B 1 391 ? -19.406 14.703 6.742 1 96.38 391 GLY B CA 1
ATOM 8122 C C . GLY B 1 391 ? -18.375 13.711 7.254 1 96.38 391 GLY B C 1
ATOM 8123 O O . GLY B 1 391 ? -17.297 13.57 6.672 1 96.38 391 GLY B O 1
ATOM 8124 N N . ASP B 1 392 ? -18.734 13.125 8.453 1 97.31 392 ASP B N 1
ATOM 8125 C CA . ASP B 1 392 ? -17.859 12.219 9.188 1 97.31 392 ASP B CA 1
ATOM 8126 C C . ASP B 1 392 ? -18.594 10.945 9.586 1 97.31 392 ASP B C 1
ATOM 8128 O O . ASP B 1 392 ? -19.75 10.984 9.984 1 97.31 392 ASP B O 1
ATOM 8132 N N . TYR B 1 393 ? -17.938 9.883 9.352 1 98.31 393 TYR B N 1
ATOM 8133 C CA . TYR B 1 393 ? -18.453 8.602 9.812 1 98.31 393 TYR B CA 1
ATOM 8134 C C . TYR B 1 393 ? -17.922 8.281 11.211 1 98.31 393 TYR B C 1
ATOM 8136 O O . TYR B 1 393 ? -16.781 8.578 11.531 1 98.31 393 TYR B O 1
ATOM 8144 N N . LYS B 1 394 ? -18.734 7.688 12 1 98.56 394 LYS B N 1
ATOM 8145 C CA . LYS B 1 394 ? -18.359 7.117 13.289 1 98.56 394 LYS B CA 1
ATOM 8146 C C . LYS B 1 394 ? -19.047 5.77 13.516 1 98.56 394 LYS B C 1
ATOM 8148 O O . LYS B 1 394 ? -20.266 5.656 13.391 1 98.56 394 LYS B O 1
ATOM 8153 N N . TYR B 1 395 ? -18.297 4.793 13.844 1 98.06 395 TYR B N 1
ATOM 8154 C CA . TYR B 1 395 ? -18.828 3.475 14.164 1 98.06 395 TYR B CA 1
ATOM 8155 C C . TYR B 1 395 ? -19.578 3.496 15.484 1 98.06 395 TYR B C 1
ATOM 8157 O O . TYR B 1 395 ? -19.172 4.168 16.438 1 98.06 395 TYR B O 1
ATOM 8165 N N . GLU B 1 396 ? -20.656 2.779 15.602 1 96.19 396 GLU B N 1
ATOM 8166 C CA . GLU B 1 396 ? -21.562 2.85 16.734 1 96.19 396 GLU B CA 1
ATOM 8167 C C . GLU B 1 396 ? -20.953 2.225 17.984 1 96.19 396 GLU B C 1
ATOM 8169 O O . GLU B 1 396 ? -21.172 2.703 19.094 1 96.19 396 GLU B O 1
ATOM 8174 N N . ASN B 1 397 ? -20.203 1.24 17.797 1 96.38 397 ASN B N 1
ATOM 8175 C CA . ASN B 1 397 ? -19.656 0.523 18.938 1 96.38 397 ASN B CA 1
ATOM 8176 C C . ASN B 1 397 ? -18.219 0.958 19.234 1 96.38 397 ASN B C 1
ATOM 8178 O O . ASN B 1 397 ? -17.5 1.395 18.328 1 96.38 397 ASN B O 1
ATOM 8182 N N . TYR B 1 398 ? -17.906 0.864 20.484 1 97.81 398 TYR B N 1
ATOM 8183 C CA . TYR B 1 398 ? -16.516 1.066 20.859 1 97.81 398 TYR B CA 1
ATOM 8184 C C . TYR B 1 398 ? -15.656 -0.114 20.422 1 97.81 398 TYR B C 1
ATOM 8186 O O . TYR B 1 398 ? -16.141 -1.246 20.344 1 97.81 398 TYR B O 1
ATOM 8194 N N . ILE B 1 399 ? -14.492 0.193 20.109 1 97.88 399 ILE B N 1
ATOM 8195 C CA . ILE B 1 399 ? -13.508 -0.831 19.781 1 97.88 399 ILE B CA 1
ATOM 8196 C C . ILE B 1 399 ? -12.508 -0.958 20.938 1 97.88 399 ILE B C 1
ATOM 8198 O O . ILE B 1 399 ? -11.711 -0.044 21.172 1 97.88 399 ILE B O 1
ATOM 8202 N N . ILE B 1 400 ? -12.484 -2.01 21.625 1 97.81 400 ILE B N 1
ATOM 8203 C CA . ILE B 1 400 ? -11.586 -2.258 22.734 1 97.81 400 ILE B CA 1
ATOM 8204 C C . ILE B 1 400 ? -10.367 -3.047 22.25 1 97.81 400 ILE B C 1
ATOM 8206 O O . ILE B 1 400 ? -10.5 -4.188 21.797 1 97.81 400 ILE B O 1
ATOM 8210 N N . ILE B 1 401 ? -9.203 -2.475 22.328 1 97.62 401 ILE B N 1
ATOM 8211 C CA . ILE B 1 401 ? -7.965 -3.102 21.891 1 97.62 401 ILE B CA 1
ATOM 8212 C C . ILE B 1 401 ? -7.223 -3.676 23.094 1 97.62 401 ILE B C 1
ATOM 8214 O O . ILE B 1 401 ? -6.941 -2.959 24.047 1 97.62 401 ILE B O 1
ATOM 8218 N N . THR B 1 402 ? -6.887 -4.883 23.078 1 95.25 402 THR B N 1
ATOM 8219 C CA . THR B 1 402 ? -6.008 -5.57 24.016 1 95.25 402 THR B CA 1
ATOM 8220 C C . THR B 1 402 ? -4.758 -6.086 23.312 1 95.25 402 THR B C 1
ATOM 8222 O O . THR B 1 402 ? -4.715 -6.16 22.078 1 95.25 402 THR B O 1
ATOM 8225 N N . PRO B 1 403 ? -3.68 -6.367 24.031 1 92.75 403 PRO B N 1
ATOM 8226 C CA . PRO B 1 403 ? -2.463 -6.871 23.391 1 92.75 403 PRO B CA 1
ATOM 8227 C C . PRO B 1 403 ? -2.727 -8.078 22.484 1 92.75 403 PRO B C 1
ATOM 8229 O O . PRO B 1 403 ? -3.348 -9.055 22.922 1 92.75 403 PRO B O 1
ATOM 8232 N N . GLY B 1 404 ? -2.305 -7.91 21.266 1 87.69 404 GLY B N 1
ATOM 8233 C CA . GLY B 1 404 ? -2.404 -9.016 20.328 1 87.69 404 GLY B CA 1
ATOM 8234 C C . GLY B 1 404 ? -3.773 -9.133 19.688 1 87.69 404 GLY B C 1
ATOM 8235 O O . GLY B 1 404 ? -4.008 -10.023 18.859 1 87.69 404 GLY B O 1
ATOM 8236 N N . SER B 1 405 ? -4.637 -8.188 19.984 1 88.81 405 SER B N 1
ATOM 8237 C CA . SER B 1 405 ? -5.996 -8.266 19.469 1 88.81 405 SER B CA 1
ATOM 8238 C C . SER B 1 405 ? -6.016 -8.141 17.938 1 88.81 405 SER B C 1
ATOM 8240 O O . SER B 1 405 ? -5.238 -7.375 17.375 1 88.81 405 SER B O 1
ATOM 8242 N N . ARG B 1 406 ? -6.859 -8.945 17.281 1 89.5 406 ARG B N 1
ATOM 8243 C CA . ARG B 1 406 ? -7.188 -8.891 15.867 1 89.5 406 ARG B CA 1
ATOM 8244 C C . ARG B 1 406 ? -8.695 -8.805 15.656 1 89.5 406 ARG B C 1
ATOM 8246 O O . ARG B 1 406 ? -9.398 -9.812 15.766 1 89.5 406 A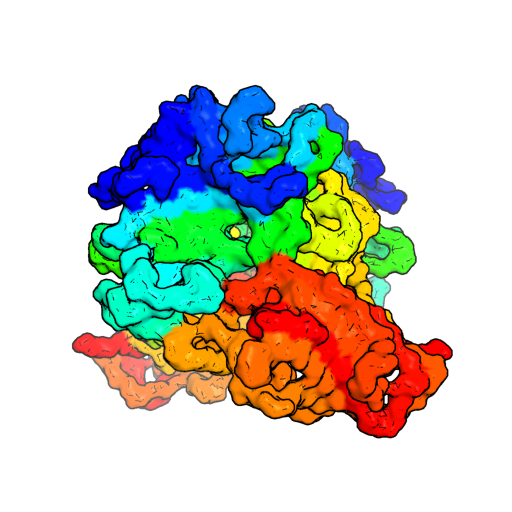RG B O 1
ATOM 8253 N N . ILE B 1 407 ? -9.188 -7.648 15.25 1 91.69 407 ILE B N 1
ATOM 8254 C CA . ILE B 1 407 ? -10.625 -7.402 15.203 1 91.69 407 ILE B CA 1
ATOM 8255 C C . ILE B 1 407 ? -11.055 -7.133 13.758 1 91.69 407 ILE B C 1
ATOM 8257 O O . ILE B 1 407 ? -10.438 -6.32 13.062 1 91.69 407 ILE B O 1
ATOM 8261 N N . VAL B 1 408 ? -12.031 -7.832 13.273 1 88.56 408 VAL B N 1
ATOM 8262 C CA . VAL B 1 408 ? -12.68 -7.551 12 1 88.56 408 VAL B CA 1
ATOM 8263 C C . VAL B 1 408 ? -14.055 -6.93 12.234 1 88.56 408 VAL B C 1
ATOM 8265 O O . VAL B 1 408 ? -14.93 -7.562 12.828 1 88.56 408 VAL B O 1
ATOM 8268 N N . VAL B 1 409 ? -14.273 -5.738 11.719 1 93.12 409 VAL B N 1
ATOM 8269 C CA . VAL B 1 409 ? -15.516 -5.031 12 1 93.12 409 VAL B CA 1
ATOM 8270 C C . VAL B 1 409 ? -16.531 -5.297 10.883 1 93.12 409 VAL B C 1
ATOM 8272 O O . VAL B 1 409 ? -17.688 -4.895 10.984 1 93.12 409 VAL B O 1
ATOM 8275 N N . GLY B 1 410 ? -16.141 -5.98 9.828 1 90.25 410 GLY B N 1
ATOM 8276 C CA . GLY B 1 410 ? -17.031 -6.289 8.727 1 90.25 410 GLY B CA 1
ATOM 8277 C C . GLY B 1 410 ? -17.297 -5.105 7.816 1 90.25 410 GLY B C 1
ATOM 8278 O O . GLY B 1 410 ? -16.438 -4.23 7.672 1 90.25 410 GLY B O 1
ATOM 8279 N N . ASN B 1 411 ? -18.469 -5.129 7.117 1 92.38 411 ASN B N 1
ATOM 8280 C CA . ASN B 1 411 ? -18.859 -4.031 6.242 1 92.38 411 ASN B CA 1
ATOM 8281 C C . ASN B 1 411 ? -19.469 -2.877 7.027 1 92.38 411 ASN B C 1
ATOM 8283 O O . ASN B 1 411 ? -20.5 -3.047 7.699 1 92.38 411 ASN B O 1
ATOM 8287 N N . LEU B 1 412 ? -18.844 -1.896 6.977 1 96.44 412 LEU B N 1
ATOM 8288 C CA . LEU B 1 412 ? -19.375 -0.654 7.523 1 96.44 412 LEU B CA 1
ATOM 8289 C C . LEU B 1 412 ? -20.031 0.183 6.438 1 96.44 412 LEU B C 1
ATOM 8291 O O . LEU B 1 412 ? -19.531 0.257 5.312 1 96.44 412 LEU B O 1
ATOM 8295 N N . VAL B 1 413 ? -21.141 0.76 6.703 1 97.06 413 VAL B N 1
ATOM 8296 C CA . VAL B 1 413 ? -21.859 1.562 5.719 1 97.06 413 VAL B CA 1
ATOM 8297 C C . VAL B 1 413 ? -21.969 3.004 6.207 1 97.06 413 VAL B C 1
ATOM 8299 O O . VAL B 1 413 ? -22.594 3.27 7.234 1 97.06 413 VAL B O 1
ATOM 8302 N N . TYR B 1 414 ? -21.406 3.9 5.527 1 98.25 414 TYR B N 1
ATOM 8303 C CA . TYR B 1 414 ? -21.5 5.332 5.785 1 98.25 414 TYR B CA 1
ATOM 8304 C C . TYR B 1 414 ? -22.656 5.953 5.016 1 98.25 414 TYR B C 1
ATOM 8306 O O . TYR B 1 414 ? -22.75 5.805 3.797 1 98.25 414 TYR B O 1
ATOM 8314 N N . GLN B 1 415 ? -23.453 6.57 5.68 1 97.62 415 GLN B N 1
ATOM 8315 C CA . GLN B 1 415 ? -24.5 7.383 5.082 1 97.62 415 GLN B CA 1
ATOM 8316 C C . GLN B 1 415 ? -24.203 8.875 5.242 1 97.62 415 GLN B C 1
ATOM 8318 O O . GLN B 1 415 ? -24.516 9.461 6.281 1 97.62 415 GLN B O 1
ATOM 8323 N N . PRO B 1 416 ? -23.656 9.492 4.246 1 97.44 416 PRO B N 1
ATOM 8324 C CA . PRO B 1 416 ? -23.375 10.93 4.348 1 97.44 416 PRO B CA 1
ATOM 8325 C C . PRO B 1 416 ? -24.641 11.758 4.543 1 97.44 416 PRO B C 1
ATOM 8327 O O . PRO B 1 416 ? -25.75 11.305 4.215 1 97.44 416 PRO B O 1
ATOM 8330 N N . PRO B 1 417 ? -24.5 12.953 5.105 1 96.19 417 PRO B N 1
ATOM 8331 C CA . PRO B 1 417 ? -25.688 13.812 5.223 1 96.19 417 PRO B CA 1
ATOM 8332 C C . PRO B 1 417 ? -26.297 14.164 3.869 1 96.19 417 PRO B C 1
ATOM 8334 O O . PRO B 1 417 ? -25.641 14.773 3.027 1 96.19 417 PRO B O 1
ATOM 8337 N N . ARG B 1 418 ? -27.484 13.68 3.652 1 94.56 418 ARG B N 1
ATOM 8338 C CA . ARG B 1 418 ? -28.266 13.844 2.426 1 94.56 418 ARG B CA 1
ATOM 8339 C C . ARG B 1 418 ? -29.734 14.031 2.73 1 94.56 418 ARG B C 1
ATOM 8341 O O . ARG B 1 418 ? -30.328 13.234 3.459 1 94.56 418 ARG B O 1
ATOM 8348 N N . TYR B 1 419 ? -30.312 15.094 2.158 1 94.25 419 TYR B N 1
ATOM 8349 C CA . TYR B 1 419 ? -31.703 15.398 2.504 1 94.25 419 TYR B CA 1
ATOM 8350 C C . TYR B 1 419 ? -32.562 15.523 1.253 1 94.25 419 TYR B C 1
ATOM 8352 O O . TYR B 1 419 ? -33.781 15.695 1.343 1 94.25 419 TYR B O 1
ATOM 8360 N N . GLY B 1 420 ? -32 15.438 0.095 1 95.5 420 GLY B N 1
ATOM 8361 C CA . GLY B 1 420 ? -32.688 15.547 -1.184 1 95.5 420 GLY B CA 1
ATOM 8362 C C . GLY B 1 420 ? -31.734 15.531 -2.371 1 95.5 420 GLY B C 1
ATOM 8363 O O . GLY B 1 420 ? -30.531 15.312 -2.211 1 95.5 420 GLY B O 1
ATOM 8364 N N . PRO B 1 421 ? -32.312 15.703 -3.549 1 96.38 421 PRO B N 1
ATOM 8365 C CA . PRO B 1 421 ? -31.438 15.75 -4.734 1 96.38 421 PRO B CA 1
ATOM 8366 C C . PRO B 1 421 ? -30.609 17.031 -4.816 1 96.38 421 PRO B C 1
ATOM 8368 O O . PRO B 1 421 ? -31.062 18.094 -4.395 1 96.38 421 PRO B O 1
ATOM 8371 N N . THR B 1 422 ? -29.516 16.938 -5.434 1 97.19 422 THR B N 1
ATOM 8372 C CA . THR B 1 422 ? -28.656 18.094 -5.641 1 97.19 422 THR B CA 1
ATOM 8373 C C . THR B 1 422 ? -29.219 19 -6.723 1 97.19 422 THR B C 1
ATOM 8375 O O . THR B 1 422 ? -29.406 18.578 -7.863 1 97.19 422 THR B O 1
ATOM 8378 N N . LEU B 1 423 ? -29.516 20.188 -6.34 1 97.19 423 LEU B N 1
ATOM 8379 C CA . LEU B 1 423 ? -29.906 21.172 -7.34 1 97.19 423 LEU B CA 1
ATOM 8380 C C . LEU B 1 423 ? -28.688 21.828 -7.969 1 97.19 423 LEU B C 1
ATOM 8382 O O . LEU B 1 423 ? -28.625 22.016 -9.188 1 97.19 423 LEU B O 1
ATOM 8386 N N . TRP B 1 424 ? -27.766 22.219 -7.172 1 97.81 424 TRP B N 1
ATOM 8387 C CA . TRP B 1 424 ? -26.453 22.703 -7.613 1 97.81 424 TRP B CA 1
ATOM 8388 C C . TRP B 1 424 ? -25.406 22.516 -6.52 1 97.81 424 TRP B C 1
ATOM 8390 O O . TRP B 1 424 ? -25.75 22.25 -5.363 1 97.81 424 TRP B O 1
ATOM 8400 N N . GLU B 1 425 ? -24.203 22.516 -6.855 1 98.25 425 GLU B N 1
ATOM 8401 C CA . GLU B 1 425 ? -23.094 22.406 -5.914 1 98.25 425 GLU B CA 1
ATOM 8402 C C . GLU B 1 425 ? -21.891 23.234 -6.379 1 98.25 425 GLU B C 1
ATOM 8404 O O . GLU B 1 425 ? -21.734 23.5 -7.57 1 98.25 425 GLU B O 1
ATOM 8409 N N . ILE B 1 426 ? -21.094 23.703 -5.477 1 98.75 426 ILE B N 1
ATOM 8410 C CA . ILE B 1 426 ? -19.859 24.438 -5.719 1 98.75 426 ILE B CA 1
ATOM 8411 C C . ILE B 1 426 ? -18.703 23.781 -4.977 1 98.75 426 ILE B C 1
ATOM 8413 O O . ILE B 1 426 ? -18.703 23.688 -3.746 1 98.75 426 ILE B O 1
ATOM 8417 N N . GLY B 1 427 ? -17.719 23.25 -5.766 1 98.25 427 GLY B N 1
ATOM 8418 C CA . GLY B 1 427 ? -16.547 22.609 -5.188 1 98.25 427 GLY B CA 1
ATOM 8419 C C . GLY B 1 427 ? -16.703 21.109 -5.02 1 98.25 427 GLY B C 1
ATOM 8420 O O . GLY B 1 427 ? -17.656 20.516 -5.547 1 98.25 427 GLY B O 1
ATOM 8421 N N . ILE B 1 428 ? -15.68 20.5 -4.387 1 97.75 428 ILE B N 1
ATOM 8422 C CA . ILE B 1 428 ? -15.617 19.078 -4.086 1 97.75 428 ILE B CA 1
ATOM 8423 C C . ILE B 1 428 ? -15.414 18.875 -2.586 1 97.75 428 ILE B C 1
ATOM 8425 O O . ILE B 1 428 ? -14.539 19.484 -1.984 1 97.75 428 ILE B O 1
ATOM 8429 N N . PRO B 1 429 ? -16.25 18.031 -1.987 1 97.81 429 PRO B N 1
ATOM 8430 C CA . PRO B 1 429 ? -16.078 17.828 -0.548 1 97.81 429 PRO B CA 1
ATOM 8431 C C . PRO B 1 429 ? -14.852 16.984 -0.223 1 97.81 429 PRO B C 1
ATOM 8433 O O . PRO B 1 429 ? -14.938 15.75 -0.183 1 97.81 429 PRO B O 1
ATOM 8436 N N . GLU B 1 430 ? -13.758 17.562 0.043 1 96.62 430 GLU B N 1
ATOM 8437 C CA . GLU B 1 430 ? -12.516 16.859 0.343 1 96.62 430 GLU B CA 1
ATOM 8438 C C . GLU B 1 430 ? -11.719 17.594 1.425 1 96.62 430 GLU B C 1
ATOM 8440 O O . GLU B 1 430 ? -10.508 17.375 1.557 1 96.62 430 GLU B O 1
ATOM 8445 N N . ARG B 1 431 ? -12.273 18.594 2.037 1 97.38 431 ARG B N 1
ATOM 8446 C CA . ARG B 1 431 ? -11.805 19.234 3.258 1 97.38 431 ARG B CA 1
ATOM 8447 C C . ARG B 1 431 ? -10.641 20.172 2.961 1 97.38 431 ARG B C 1
ATOM 8449 O O . ARG B 1 431 ? -9.758 20.359 3.797 1 97.38 431 ARG B O 1
ATOM 8456 N N . THR B 1 432 ? -10.57 20.703 1.797 1 97.88 432 THR B N 1
ATOM 8457 C CA . THR B 1 432 ? -9.562 21.688 1.391 1 97.88 432 THR B CA 1
ATOM 8458 C C . THR B 1 432 ? -10.148 22.688 0.401 1 97.88 432 THR B C 1
ATOM 8460 O O . THR B 1 432 ? -11.203 22.438 -0.188 1 97.88 432 THR B O 1
ATOM 8463 N N . ALA B 1 433 ? -9.586 23.844 0.263 1 98.5 433 ALA B N 1
ATOM 8464 C CA . ALA B 1 433 ? -10.016 24.859 -0.696 1 98.5 433 ALA B CA 1
ATOM 8465 C C . ALA B 1 433 ? -9.148 24.828 -1.954 1 98.5 433 ALA B C 1
ATOM 8467 O O . ALA B 1 433 ? -9.188 25.75 -2.768 1 98.5 433 ALA B O 1
ATOM 8468 N N . LEU B 1 434 ? -8.398 23.781 -2.127 1 97.5 434 LEU B N 1
ATOM 8469 C CA . LEU B 1 434 ? -7.348 23.719 -3.131 1 97.5 434 LEU B CA 1
ATOM 8470 C C . LEU B 1 434 ? -7.922 23.844 -4.535 1 97.5 434 LEU B C 1
ATOM 8472 O O . LEU B 1 434 ? -7.262 24.359 -5.438 1 97.5 434 LEU B O 1
ATOM 8476 N N . GLU B 1 435 ? -9.172 23.406 -4.785 1 97.38 435 GLU B N 1
ATOM 8477 C CA . GLU B 1 435 ? -9.711 23.391 -6.141 1 97.38 435 GLU B CA 1
ATOM 8478 C C . GLU B 1 435 ? -10.211 24.766 -6.555 1 97.38 435 GLU B C 1
ATOM 8480 O O . GLU B 1 435 ? -10.5 25 -7.73 1 97.38 435 GLU B O 1
ATOM 8485 N N . PHE B 1 436 ? -10.352 25.688 -5.613 1 98.44 436 PHE B N 1
ATOM 8486 C CA . PHE B 1 436 ? -10.922 27 -5.906 1 98.44 436 PHE B CA 1
ATOM 8487 C C . PHE B 1 436 ? -9.867 27.922 -6.504 1 98.44 436 PHE B C 1
ATOM 8489 O O . PHE B 1 436 ? -8.711 27.531 -6.672 1 98.44 436 PHE B O 1
ATOM 8496 N N . PHE B 1 437 ? -10.195 29.172 -6.816 1 98.44 437 PHE B N 1
ATOM 8497 C CA . PHE B 1 437 ? -9.352 30.109 -7.543 1 98.44 437 PHE B CA 1
ATOM 8498 C C . PHE B 1 437 ? -8.258 30.656 -6.641 1 98.44 437 PHE B C 1
ATOM 8500 O O . PHE B 1 437 ? -8.523 31.484 -5.762 1 98.44 437 PHE B O 1
ATOM 8507 N N . ILE B 1 438 ? -7.051 30.234 -6.832 1 98 438 ILE B N 1
ATOM 8508 C CA . ILE B 1 438 ? -5.871 30.812 -6.207 1 98 438 ILE B CA 1
ATOM 8509 C C . ILE B 1 438 ? -5.262 31.859 -7.137 1 98 438 ILE B C 1
ATOM 8511 O O . ILE B 1 438 ? -4.746 31.531 -8.203 1 98 438 ILE B O 1
ATOM 8515 N N . PRO B 1 439 ? -5.27 33.062 -6.742 1 97 439 PRO B N 1
ATOM 8516 C CA . PRO B 1 439 ? -4.801 34.125 -7.641 1 97 439 PRO B CA 1
ATOM 8517 C C . PRO B 1 439 ? -3.279 34.156 -7.781 1 97 439 PRO B C 1
ATOM 8519 O O . PRO B 1 439 ? -2.57 33.562 -6.961 1 97 439 PRO B O 1
ATOM 8522 N N . ASP B 1 440 ? -2.834 34.844 -8.859 1 96.06 440 ASP B N 1
ATOM 8523 C CA . ASP B 1 440 ? -1.401 35.125 -8.953 1 96.06 440 ASP B CA 1
ATOM 8524 C C . ASP B 1 440 ? -0.936 36 -7.816 1 96.06 440 ASP B C 1
ATOM 8526 O O . ASP B 1 440 ? -1.644 36.938 -7.43 1 96.06 440 ASP B O 1
ATOM 8530 N N . PRO B 1 441 ? 0.186 35.688 -7.254 1 96.06 441 PRO B N 1
ATOM 8531 C CA . PRO B 1 441 ? 0.7 36.531 -6.164 1 96.06 441 PRO B CA 1
ATOM 8532 C C . PRO B 1 441 ? 1.192 37.875 -6.641 1 96.06 441 PRO B C 1
ATOM 8534 O O . PRO B 1 441 ? 1.39 38.094 -7.84 1 96.06 441 PRO B O 1
ATOM 8537 N N . ASN B 1 442 ? 1.294 38.781 -5.699 1 95.44 442 ASN B N 1
ATOM 8538 C CA . ASN B 1 442 ? 2.018 40.031 -5.996 1 95.44 442 ASN B CA 1
ATOM 8539 C C . ASN B 1 442 ? 3.459 39.75 -6.41 1 95.44 442 ASN B C 1
ATOM 8541 O O . ASN B 1 442 ? 4.223 39.156 -5.652 1 95.44 442 ASN B O 1
ATOM 8545 N N . PRO B 1 443 ? 3.85 40.188 -7.52 1 94.12 443 PRO B N 1
ATOM 8546 C CA . PRO B 1 443 ? 5.191 39.875 -8.016 1 94.12 443 PRO B CA 1
ATOM 8547 C C . PRO B 1 443 ? 6.297 40.406 -7.098 1 94.12 443 PRO B C 1
ATOM 8549 O O . PRO B 1 443 ? 7.426 39.906 -7.137 1 94.12 443 PRO B O 1
ATOM 8552 N N . LYS B 1 444 ? 6.012 41.344 -6.316 1 95.25 444 LYS B N 1
ATOM 8553 C CA . LYS B 1 444 ? 7.004 41.938 -5.43 1 95.25 444 LYS B CA 1
ATOM 8554 C C . LYS B 1 444 ? 7.113 41.156 -4.121 1 95.25 444 LYS B C 1
ATOM 8556 O O . LYS B 1 444 ? 7.957 41.469 -3.279 1 95.25 444 LYS B O 1
ATOM 8561 N N . LEU B 1 445 ? 6.289 40.188 -3.955 1 96.25 445 LEU B N 1
ATOM 8562 C CA . LEU B 1 445 ? 6.254 39.438 -2.695 1 96.25 445 LEU B CA 1
ATOM 8563 C C . LEU B 1 445 ? 6.336 37.938 -2.939 1 96.25 445 LEU B C 1
ATOM 8565 O O . LEU B 1 445 ? 5.785 37.156 -2.168 1 96.25 445 LEU B O 1
ATOM 8569 N N . LEU B 1 446 ? 7.055 37.562 -3.947 1 95.12 446 LEU B N 1
ATOM 8570 C CA . LEU B 1 446 ? 7.082 36.156 -4.387 1 95.12 446 LEU B CA 1
ATOM 8571 C C . LEU B 1 446 ? 8.109 35.375 -3.596 1 95.12 446 LEU B C 1
ATOM 8573 O O . LEU B 1 446 ? 9.148 35.906 -3.191 1 95.12 446 LEU B O 1
ATOM 8577 N N . ASN B 1 447 ? 7.824 34.125 -3.303 1 97.12 447 ASN B N 1
ATOM 8578 C CA . ASN B 1 447 ? 8.789 33.094 -3.008 1 97.12 447 ASN B CA 1
ATOM 8579 C C . ASN B 1 447 ? 9.016 32.188 -4.215 1 97.12 447 ASN B C 1
ATOM 8581 O O . ASN B 1 447 ? 8.102 31.484 -4.652 1 97.12 447 ASN B O 1
ATOM 8585 N N . GLN B 1 448 ? 10.203 32.125 -4.73 1 94.75 448 GLN B N 1
ATOM 8586 C CA . GLN B 1 448 ? 10.508 31.469 -5.992 1 94.75 448 GLN B CA 1
ATOM 8587 C C . GLN B 1 448 ? 10.289 29.953 -5.887 1 94.75 448 GLN B C 1
ATOM 8589 O O . GLN B 1 448 ? 10.102 29.281 -6.898 1 94.75 448 GLN B O 1
ATOM 8594 N N . LEU B 1 449 ? 10.328 29.422 -4.691 1 95.56 449 LEU B N 1
ATOM 8595 C CA . LEU B 1 449 ? 10.094 28 -4.496 1 95.56 449 LEU B CA 1
ATOM 8596 C C . LEU B 1 449 ? 8.742 27.594 -5.055 1 95.56 449 LEU B C 1
ATOM 8598 O O . LEU B 1 449 ? 8.578 26.469 -5.535 1 95.56 449 LEU B O 1
ATOM 8602 N N . TYR B 1 450 ? 7.797 28.5 -5.027 1 96.56 450 TYR B N 1
ATOM 8603 C CA . TYR B 1 450 ? 6.43 28.156 -5.402 1 96.56 450 TYR B CA 1
ATOM 8604 C C . TYR B 1 450 ? 6.027 28.859 -6.695 1 96.56 450 TYR B C 1
ATOM 8606 O O . TYR B 1 450 ? 4.836 29.016 -6.977 1 96.56 450 TYR B O 1
ATOM 8614 N N . SER B 1 451 ? 6.98 29.328 -7.5 1 91.12 451 SER B N 1
ATOM 8615 C CA . SER B 1 451 ? 6.699 30.094 -8.711 1 91.12 451 SER B CA 1
ATOM 8616 C C . SER B 1 451 ? 6.379 29.172 -9.883 1 91.12 451 SER B C 1
ATOM 8618 O O . SER B 1 451 ? 5.684 29.562 -10.82 1 91.12 451 SER B O 1
ATOM 8620 N N . VAL B 1 452 ? 6.828 27.922 -9.797 1 84.44 452 VAL B N 1
ATOM 8621 C CA . VAL B 1 452 ? 6.676 27.047 -10.953 1 84.44 452 VAL B CA 1
ATOM 8622 C C . VAL B 1 452 ? 5.535 26.062 -10.711 1 84.44 452 VAL B C 1
ATOM 8624 O O . VAL B 1 452 ? 4.711 25.828 -11.602 1 84.44 452 VAL B O 1
ATOM 8627 N N . ASP B 1 453 ? 5.406 25.562 -9.578 1 86.44 453 ASP B N 1
ATOM 8628 C CA . ASP B 1 453 ? 4.387 24.562 -9.266 1 86.44 453 ASP B CA 1
ATOM 8629 C C . ASP B 1 453 ? 3.061 25.219 -8.906 1 86.44 453 ASP B C 1
ATOM 8631 O O . ASP B 1 453 ? 2.875 25.672 -7.77 1 86.44 453 ASP B O 1
ATOM 8635 N N . GLN B 1 454 ? 2.146 25.094 -9.742 1 84.56 454 GLN B N 1
ATOM 8636 C CA . GLN B 1 454 ? 0.85 25.734 -9.562 1 84.56 454 GLN B CA 1
ATOM 8637 C C . GLN B 1 454 ? 0.063 25.078 -8.43 1 84.56 454 GLN B C 1
ATOM 8639 O O . GLN B 1 454 ? -0.781 25.719 -7.801 1 84.56 454 GLN B O 1
ATOM 8644 N N . ALA B 1 455 ? 0.43 23.906 -8.195 1 89.25 455 ALA B N 1
ATOM 8645 C CA . ALA B 1 455 ? -0.299 23.172 -7.164 1 89.25 455 ALA B CA 1
ATOM 8646 C C . ALA B 1 455 ? 0.033 23.703 -5.773 1 89.25 455 ALA B C 1
ATOM 8648 O O . ALA B 1 455 ? -0.718 23.469 -4.82 1 89.25 455 ALA B O 1
ATOM 8649 N N . GLN B 1 456 ? 1.099 24.484 -5.629 1 94.69 456 GLN B N 1
ATOM 8650 C CA . GLN B 1 456 ? 1.528 24.984 -4.332 1 94.69 456 GLN B CA 1
ATOM 8651 C C . GLN B 1 456 ? 1.452 26.516 -4.285 1 94.69 456 GLN B C 1
ATOM 8653 O O . GLN B 1 456 ? 1.956 27.141 -3.348 1 94.69 456 GLN B O 1
ATOM 8658 N N . LYS B 1 457 ? 0.795 27.094 -5.285 1 95.75 457 LYS B N 1
ATOM 8659 C CA . LYS B 1 457 ? 0.697 28.547 -5.422 1 95.75 457 LYS B CA 1
ATOM 8660 C C . LYS B 1 457 ? 0.078 29.172 -4.176 1 95.75 457 LYS B C 1
ATOM 8662 O O . LYS B 1 457 ? 0.406 30.312 -3.814 1 95.75 457 LYS B O 1
ATOM 8667 N N . TYR B 1 458 ? -0.793 28.391 -3.445 1 97.94 458 TYR B N 1
ATOM 8668 C CA . TYR B 1 458 ? -1.497 28.891 -2.275 1 97.94 458 TYR B CA 1
ATOM 8669 C C . TYR B 1 458 ? -0.521 29.234 -1.158 1 97.94 458 TYR B C 1
ATOM 8671 O O . TYR B 1 458 ? -0.872 29.953 -0.216 1 97.94 458 TYR B O 1
ATOM 8679 N N . ARG B 1 459 ? 0.722 28.859 -1.256 1 98.06 459 ARG B N 1
ATOM 8680 C CA . ARG B 1 459 ? 1.72 29.062 -0.212 1 98.06 459 ARG B CA 1
ATOM 8681 C C . ARG B 1 459 ? 2.398 30.422 -0.362 1 98.06 459 ARG B C 1
ATOM 8683 O O . ARG B 1 459 ? 3.227 30.797 0.469 1 98.06 459 ARG B O 1
ATOM 8690 N N . GLN B 1 460 ? 2.07 31.172 -1.369 1 98 460 GLN B N 1
ATOM 8691 C CA . GLN B 1 460 ? 2.635 32.5 -1.588 1 98 460 GLN B CA 1
ATOM 8692 C C . GLN B 1 460 ? 2.119 33.5 -0.55 1 98 460 GLN B C 1
ATOM 8694 O O . GLN B 1 460 ? 0.949 33.438 -0.167 1 98 460 GLN B O 1
ATOM 8699 N N . TYR B 1 461 ? 2.969 34.344 -0.165 1 97.81 461 TYR B N 1
ATOM 8700 C CA . TYR B 1 461 ? 2.629 35.375 0.813 1 97.81 461 TYR B CA 1
ATOM 8701 C C . TYR B 1 461 ? 1.702 36.438 0.206 1 97.81 461 TYR B C 1
ATOM 8703 O O . TYR B 1 461 ? 1.87 36.812 -0.952 1 97.81 461 TYR B O 1
ATOM 8711 N N . GLY B 1 462 ? 0.649 36.812 0.982 1 96.75 462 GLY B N 1
ATOM 8712 C CA . GLY B 1 462 ? -0.101 38.031 0.674 1 96.75 462 GLY B CA 1
ATOM 8713 C C . GLY B 1 462 ? -1.292 37.781 -0.231 1 96.75 462 GLY B C 1
ATOM 8714 O O . GLY B 1 462 ? -1.941 38.719 -0.689 1 96.75 462 GLY B O 1
ATOM 8715 N N . LEU B 1 463 ? -1.642 36.562 -0.452 1 97.56 463 LEU B N 1
ATOM 8716 C CA . LEU B 1 463 ? -2.734 36.25 -1.367 1 97.56 463 LEU B CA 1
ATOM 8717 C C . LEU B 1 463 ? -4.051 36.812 -0.856 1 97.56 463 LEU B C 1
ATOM 8719 O O . LEU B 1 463 ? -4.969 37.062 -1.641 1 97.56 463 LEU B O 1
ATOM 8723 N N . TRP B 1 464 ? -4.16 37.031 0.483 1 96.31 464 TRP B N 1
ATOM 8724 C CA . TRP B 1 464 ? -5.379 37.594 1.058 1 96.31 464 TRP B CA 1
ATOM 8725 C C . TRP B 1 464 ? -5.609 39.031 0.553 1 96.31 464 TRP B C 1
ATOM 8727 O O . TRP B 1 464 ? -6.75 39.438 0.344 1 96.31 464 TRP B O 1
ATOM 8737 N N . ASP B 1 465 ? -4.605 39.719 0.231 1 95 465 ASP B N 1
ATOM 8738 C CA . ASP B 1 465 ? -4.715 41.094 -0.216 1 95 465 ASP B CA 1
ATOM 8739 C C . ASP B 1 465 ? -5.09 41.156 -1.695 1 95 465 ASP B C 1
ATOM 8741 O O . ASP B 1 465 ? -5.535 42.219 -2.18 1 95 465 ASP B O 1
ATOM 8745 N N . ARG B 1 466 ? -4.91 40.125 -2.375 1 97 466 ARG B N 1
ATOM 8746 C CA . ARG B 1 466 ? -5.293 40.062 -3.781 1 97 466 ARG B CA 1
ATOM 8747 C C . ARG B 1 466 ? -6.797 40.25 -3.947 1 97 466 ARG B C 1
ATOM 8749 O O . ARG B 1 466 ? -7.258 40.75 -4.977 1 97 466 ARG B O 1
ATOM 8756 N N . TYR B 1 467 ? -7.574 39.938 -2.938 1 97.69 467 TYR B N 1
ATOM 8757 C CA . TYR B 1 467 ? -9.016 40.094 -3.021 1 97.69 467 TYR B CA 1
ATOM 8758 C C . TYR B 1 467 ? -9.383 41.562 -3.256 1 97.69 467 TYR B C 1
ATOM 8760 O O . TYR B 1 467 ? -10.227 41.875 -4.102 1 97.69 467 TYR B O 1
ATOM 8768 N N . THR B 1 468 ? -8.766 42.469 -2.506 1 96.69 468 THR B N 1
ATOM 8769 C CA . THR B 1 468 ? -9.008 43.906 -2.662 1 96.69 468 THR B CA 1
ATOM 8770 C C . THR B 1 468 ? -8.727 44.344 -4.094 1 96.69 468 THR B C 1
ATOM 8772 O O . THR B 1 468 ? -9.445 45.156 -4.648 1 96.69 468 THR B O 1
ATOM 8775 N N . GLU B 1 469 ? -7.707 43.781 -4.668 1 95.94 469 GLU B N 1
ATOM 8776 C CA . GLU B 1 469 ? -7.285 44.188 -6.008 1 95.94 469 GLU B CA 1
ATOM 8777 C C . GLU B 1 469 ? -8.227 43.625 -7.07 1 95.94 469 GLU B C 1
ATOM 8779 O O . GLU B 1 469 ? -8.523 44.312 -8.062 1 95.94 469 GLU B O 1
ATOM 8784 N N . LEU B 1 470 ? -8.641 42.438 -6.879 1 96.94 470 LEU B N 1
ATOM 8785 C CA . LEU B 1 470 ? -9.453 41.75 -7.879 1 96.94 470 LEU B CA 1
ATOM 8786 C C . LEU B 1 470 ? -10.922 42.156 -7.754 1 96.94 470 LEU B C 1
ATOM 8788 O O . LEU B 1 470 ? -11.664 42.094 -8.734 1 96.94 470 LEU B O 1
ATOM 8792 N N . TYR B 1 471 ? -11.336 42.531 -6.543 1 97.06 471 TYR B N 1
ATOM 8793 C CA . TYR B 1 471 ? -12.703 42.938 -6.254 1 97.06 471 TYR B CA 1
ATOM 8794 C C . TYR B 1 471 ? -12.719 44.312 -5.559 1 97.06 471 TYR B C 1
ATOM 8796 O O . TYR B 1 471 ? -13.211 44.406 -4.43 1 97.06 471 TYR B O 1
ATOM 8804 N N . PRO B 1 472 ? -12.375 45.344 -6.195 1 94.12 472 PRO B N 1
ATOM 8805 C CA . PRO B 1 472 ? -12.18 46.656 -5.555 1 94.12 472 PRO B CA 1
ATOM 8806 C C . PRO B 1 472 ? -13.5 47.312 -5.176 1 94.12 472 PRO B C 1
ATOM 8808 O O . PRO B 1 472 ? -13.539 48.094 -4.223 1 94.12 472 PRO B O 1
ATOM 8811 N N . THR B 1 473 ? -14.562 47.094 -5.965 1 91.69 473 THR B N 1
ATOM 8812 C CA . THR B 1 473 ? -15.797 47.812 -5.742 1 91.69 473 THR B CA 1
ATOM 8813 C C . THR B 1 473 ? -16.953 46.875 -5.473 1 91.69 473 THR B C 1
ATOM 8815 O O . THR B 1 473 ? -17.812 47.156 -4.637 1 91.69 473 THR B O 1
ATOM 8818 N N . GLN B 1 474 ? -17 45.812 -6.203 1 94.31 474 GLN B N 1
ATOM 8819 C CA . GLN B 1 474 ? -18.078 44.812 -6.059 1 94.31 474 GLN B CA 1
ATOM 8820 C C . GLN B 1 474 ? -17.516 43.469 -5.609 1 94.31 474 GLN B C 1
ATOM 8822 O O . GLN B 1 474 ? -16.516 43 -6.141 1 94.31 474 GLN B O 1
ATOM 8827 N N . ASP B 1 475 ? -18.234 42.969 -4.617 1 97.94 475 ASP B N 1
ATOM 8828 C CA . ASP B 1 475 ? -17.812 41.656 -4.109 1 97.94 475 ASP B CA 1
ATOM 8829 C C . ASP B 1 475 ? -18.156 40.531 -5.098 1 97.94 475 ASP B C 1
ATOM 8831 O O . ASP B 1 475 ? -18.875 40.781 -6.074 1 97.94 475 ASP B O 1
ATOM 8835 N N . LEU B 1 476 ? -17.609 39.344 -4.828 1 98.56 476 LEU B N 1
ATOM 8836 C CA . LEU B 1 476 ? -17.703 38.156 -5.695 1 98.56 476 LEU B CA 1
ATOM 8837 C C . LEU B 1 476 ? -19.156 37.781 -5.934 1 98.56 476 LEU B C 1
ATOM 8839 O O . LEU B 1 476 ? -19.953 37.75 -4.996 1 98.56 476 LEU B O 1
ATOM 8843 N N . VAL B 1 477 ? -19.562 37.688 -7.141 1 98.62 477 VAL B N 1
ATOM 8844 C CA . VAL B 1 477 ? -20.844 37.125 -7.559 1 98.62 477 VAL B CA 1
ATOM 8845 C C . VAL B 1 477 ? -20.609 35.844 -8.367 1 98.62 477 VAL B C 1
ATOM 8847 O O . VAL B 1 477 ? -19.859 35.844 -9.352 1 98.62 477 VAL B O 1
ATOM 8850 N N . PHE B 1 478 ? -21.125 34.781 -7.961 1 98.81 478 PHE B N 1
ATOM 8851 C CA . PHE B 1 478 ? -20.984 33.5 -8.625 1 98.81 478 PHE B CA 1
ATOM 8852 C C . PHE B 1 478 ? -22.344 33 -9.156 1 98.81 478 PHE B C 1
ATOM 8854 O O . PHE B 1 478 ? -23.266 32.781 -8.383 1 98.81 478 PHE B O 1
ATOM 8861 N N . THR B 1 479 ? -22.422 32.844 -10.398 1 98.75 479 THR B N 1
ATOM 8862 C CA . THR B 1 479 ? -23.641 32.375 -11.023 1 98.75 479 THR B CA 1
ATOM 8863 C C . THR B 1 479 ? -23.531 30.875 -11.344 1 98.75 479 THR B C 1
ATOM 8865 O O . THR B 1 479 ? -22.734 30.469 -12.195 1 98.75 479 THR B O 1
ATOM 8868 N N . VAL B 1 480 ? -24.438 30.141 -10.781 1 98.44 480 VAL B N 1
ATOM 8869 C CA . VAL B 1 480 ? -24.438 28.703 -10.953 1 98.44 480 VAL B CA 1
ATOM 8870 C C . VAL B 1 480 ? -24.734 28.344 -12.406 1 98.44 480 VAL B C 1
ATOM 8872 O O . VAL B 1 480 ? -25.641 28.922 -13.016 1 98.44 480 VAL B O 1
ATOM 8875 N N . GLY B 1 481 ? -23.953 27.375 -12.953 1 96.75 481 GLY B N 1
ATOM 8876 C CA . GLY B 1 481 ? -24.141 26.953 -14.328 1 96.75 481 GLY B CA 1
ATOM 8877 C C . GLY B 1 481 ? -23.406 27.797 -15.336 1 96.75 481 GLY B C 1
ATOM 8878 O O . GLY B 1 481 ? -23.234 27.406 -16.484 1 96.75 481 GLY B O 1
ATOM 8879 N N . VAL B 1 482 ? -22.953 28.938 -14.914 1 97.81 482 VAL B N 1
ATOM 8880 C CA . VAL B 1 482 ? -22.25 29.859 -15.805 1 97.81 482 VAL B CA 1
ATOM 8881 C C . VAL B 1 482 ? -20.781 29.969 -15.383 1 97.81 482 VAL B C 1
ATOM 8883 O O . VAL B 1 482 ? -19.875 29.828 -16.219 1 97.81 482 VAL B O 1
ATOM 8886 N N . ASP B 1 483 ? -20.578 30.234 -14.141 1 98.38 483 ASP B N 1
ATOM 8887 C CA . ASP B 1 483 ? -19.219 30.438 -13.617 1 98.38 483 ASP B CA 1
ATOM 8888 C C . ASP B 1 483 ? -18.562 29.109 -13.242 1 98.38 483 ASP B C 1
ATOM 8890 O O . ASP B 1 483 ? -19.25 28.125 -13 1 98.38 483 ASP B O 1
ATOM 8894 N N . ASN B 1 484 ? -17.188 29.109 -13.289 1 98.38 484 ASN B N 1
ATOM 8895 C CA . ASN B 1 484 ? -16.344 27.984 -12.898 1 98.38 484 ASN B CA 1
ATOM 8896 C C . ASN B 1 484 ? -15.656 28.234 -11.555 1 98.38 484 ASN B C 1
ATOM 8898 O O . ASN B 1 484 ? -14.875 29.172 -11.422 1 98.38 484 ASN B O 1
ATOM 8902 N N . TYR B 1 485 ? -15.977 27.391 -10.594 1 98.31 485 TYR B N 1
ATOM 8903 C CA . TYR B 1 485 ? -15.461 27.672 -9.258 1 98.31 485 TYR B CA 1
ATOM 8904 C C . TYR B 1 485 ? -13.945 27.609 -9.234 1 98.31 485 TYR B C 1
ATOM 8906 O O . TYR B 1 485 ? -13.305 28.172 -8.336 1 98.31 485 TYR B O 1
ATOM 8914 N N . GLN B 1 486 ? -13.203 26.922 -10.094 1 97.75 486 GLN B N 1
ATOM 8915 C CA . GLN B 1 486 ? -11.75 26.828 -10.141 1 97.75 486 GLN B CA 1
ATOM 8916 C C . GLN B 1 486 ? -11.125 28.172 -10.539 1 97.75 486 GLN B C 1
ATOM 8918 O O . GLN B 1 486 ? -9.953 28.422 -10.25 1 97.75 486 GLN B O 1
ATOM 8923 N N . THR B 1 487 ? -11.945 29.062 -11.234 1 97.81 487 THR B N 1
ATOM 8924 C CA . THR B 1 487 ? -11.398 30.312 -11.719 1 97.81 487 THR B CA 1
ATOM 8925 C C . THR B 1 487 ? -12.188 31.5 -11.156 1 97.81 487 THR B C 1
ATOM 8927 O O . THR B 1 487 ? -11.695 32.625 -11.148 1 97.81 487 THR B O 1
ATOM 8930 N N . ASP B 1 488 ? -13.438 31.188 -10.617 1 98.44 488 ASP B N 1
ATOM 8931 C CA . ASP B 1 488 ? -14.32 32.312 -10.336 1 98.44 488 ASP B CA 1
ATOM 8932 C C . ASP B 1 488 ? -14.734 32.344 -8.867 1 98.44 488 ASP B C 1
ATOM 8934 O O . ASP B 1 488 ? -15.484 33.219 -8.438 1 98.44 488 ASP B O 1
ATOM 8938 N N . TRP B 1 489 ? -14.328 31.406 -8.133 1 98.75 489 TRP B N 1
ATOM 8939 C CA . TRP B 1 489 ? -14.57 31.406 -6.691 1 98.75 489 TRP B CA 1
ATOM 8940 C C . TRP B 1 489 ? -13.266 31.578 -5.922 1 98.75 489 TRP B C 1
ATOM 8942 O O . TRP B 1 489 ? -12.508 30.625 -5.738 1 98.75 489 TRP B O 1
ATOM 8952 N N . PHE B 1 490 ? -13.008 32.75 -5.445 1 98.56 490 PHE B N 1
ATOM 8953 C CA . PHE B 1 490 ? -11.773 33.062 -4.73 1 98.56 490 PHE B CA 1
ATOM 8954 C C . PHE B 1 490 ? -11.562 32.062 -3.584 1 98.56 490 PHE B C 1
ATOM 8956 O O . PHE B 1 490 ? -12.508 31.703 -2.889 1 98.56 490 PHE B O 1
ATOM 8963 N N . PHE B 1 491 ? -10.367 31.609 -3.266 1 98.44 491 PHE B N 1
ATOM 8964 C CA . PHE B 1 491 ? -10.109 30.469 -2.402 1 98.44 491 PHE B CA 1
ATOM 8965 C C . PHE B 1 491 ? -10.398 30.812 -0.947 1 98.44 491 PHE B C 1
ATOM 8967 O O . PHE B 1 491 ? -10.68 29.922 -0.14 1 98.44 491 PHE B O 1
ATOM 8974 N N . ALA B 1 492 ? -10.367 32.125 -0.632 1 98.56 492 ALA B N 1
ATOM 8975 C CA . ALA B 1 492 ? -10.594 32.562 0.743 1 98.56 492 ALA B CA 1
ATOM 8976 C C . ALA B 1 492 ? -11.547 33.75 0.792 1 98.56 492 ALA B C 1
ATOM 8978 O O . ALA B 1 492 ? -11.367 34.75 0.071 1 98.56 492 ALA B O 1
ATOM 8979 N N . HIS B 1 493 ? -12.617 33.594 1.531 1 98.75 493 HIS B N 1
ATOM 8980 C CA . HIS B 1 493 ? -13.562 34.688 1.759 1 98.75 493 HIS B CA 1
ATOM 8981 C C . HIS B 1 493 ? -13.062 35.625 2.844 1 98.75 493 HIS B C 1
ATOM 8983 O O . HIS B 1 493 ? -13.438 35.5 4.012 1 98.75 493 HIS B O 1
ATOM 8989 N N . VAL B 1 494 ? -12.336 36.656 2.416 1 98.31 494 VAL B N 1
ATOM 8990 C CA . VAL B 1 494 ? -11.625 37.562 3.328 1 98.31 494 VAL B CA 1
ATOM 8991 C C . VAL B 1 494 ? -12.242 38.969 3.27 1 98.31 494 VAL B C 1
ATOM 8993 O O . VAL B 1 494 ? -13.266 39.156 2.613 1 98.31 494 VAL B O 1
ATOM 8996 N N . THR B 1 495 ? -11.719 39.844 4.039 1 97.56 495 THR B N 1
ATOM 8997 C CA . THR B 1 495 ? -12.125 41.25 4.078 1 97.56 495 THR B CA 1
ATOM 8998 C C . THR B 1 495 ? -11.594 42 2.865 1 97.56 495 THR B C 1
ATOM 9000 O O . THR B 1 495 ? -10.773 41.469 2.107 1 97.56 495 THR B O 1
ATOM 9003 N N . ARG B 1 496 ? -12.094 43.125 2.633 1 97.44 496 ARG B N 1
ATOM 9004 C CA . ARG B 1 496 ? -11.625 44 1.575 1 97.44 496 ARG B CA 1
ATOM 9005 C C . ARG B 1 496 ? -11.164 45.344 2.148 1 97.44 496 ARG B C 1
ATOM 9007 O O . ARG B 1 496 ? -11.805 45.906 3.041 1 97.44 496 ARG B O 1
ATOM 9014 N N . LEU B 1 497 ? -10.047 45.781 1.631 1 95.75 497 LEU B N 1
ATOM 9015 C CA . LEU B 1 497 ? -9.555 47.094 2.053 1 95.75 497 LEU B CA 1
ATOM 9016 C C . LEU B 1 497 ? -10.375 48.219 1.413 1 95.75 497 LEU B C 1
ATOM 9018 O O . LEU B 1 497 ? -10.477 48.281 0.187 1 95.75 497 LEU B O 1
ATOM 9022 N N . SER B 1 498 ? -11.039 49.031 2.186 1 94.19 498 SER B N 1
ATOM 9023 C CA . SER B 1 498 ? -11.75 50.219 1.781 1 94.19 498 SER B CA 1
ATOM 9024 C C . SER B 1 498 ? -11.203 51.469 2.5 1 94.19 498 SER B C 1
ATOM 9026 O O . SER B 1 498 ? -11.43 51.625 3.699 1 94.19 498 SER B O 1
ATOM 9028 N N . GLY B 1 499 ? -10.555 52.344 1.751 1 92 499 GLY B N 1
ATOM 9029 C CA . GLY B 1 499 ? -9.781 53.375 2.428 1 92 499 GLY B CA 1
ATOM 9030 C C . GLY B 1 499 ? -8.672 52.812 3.291 1 92 499 GLY B C 1
ATOM 9031 O O . GLY B 1 499 ? -7.77 52.156 2.791 1 92 499 GLY B O 1
ATOM 9032 N N . ASN B 1 500 ? -8.852 53.031 4.566 1 92.56 500 ASN B N 1
ATOM 9033 C CA . ASN B 1 500 ? -7.809 52.531 5.461 1 92.56 500 ASN B CA 1
ATOM 9034 C C . ASN B 1 500 ? -8.336 51.469 6.398 1 92.56 500 ASN B C 1
ATOM 9036 O O . ASN B 1 500 ? -7.711 51.156 7.418 1 92.56 500 ASN B O 1
ATOM 9040 N N . HIS B 1 501 ? -9.453 50.906 6.023 1 94.94 501 HIS B N 1
ATOM 9041 C CA . HIS B 1 501 ? -10.062 49.906 6.895 1 94.94 501 HIS B CA 1
ATOM 9042 C C . HIS B 1 501 ? -10.422 48.656 6.117 1 94.94 501 HIS B C 1
ATOM 9044 O O . HIS B 1 501 ? -10.859 48.719 4.969 1 94.94 501 HIS B O 1
ATOM 9050 N N . TYR B 1 502 ? -10.141 47.531 6.719 1 96.38 502 TYR B N 1
ATOM 9051 C CA . TYR B 1 502 ? -10.625 46.281 6.164 1 96.38 502 TYR B CA 1
ATOM 9052 C C . TYR B 1 502 ? -12.078 46.031 6.547 1 96.38 502 TYR B C 1
ATOM 9054 O O . TYR B 1 502 ? -12.398 45.906 7.73 1 96.38 502 TYR B O 1
ATOM 9062 N N . VAL B 1 503 ? -12.953 45.875 5.594 1 97.06 503 VAL B N 1
ATOM 9063 C CA . VAL B 1 503 ? -14.391 45.812 5.84 1 97.06 503 VAL B CA 1
ATOM 9064 C C . VAL B 1 503 ? -14.906 44.438 5.488 1 97.06 503 VAL B C 1
ATOM 9066 O O . VAL B 1 503 ? -14.305 43.719 4.684 1 97.06 503 VAL B O 1
ATOM 9069 N N . PRO B 1 504 ? -16.047 44.062 6.133 1 96.75 504 PRO B N 1
ATOM 9070 C CA . PRO B 1 504 ? -16.703 42.781 5.762 1 96.75 504 PRO B CA 1
ATOM 9071 C C . PRO B 1 504 ? -17.062 42.719 4.277 1 96.75 504 PRO B C 1
ATOM 9073 O O . PRO B 1 504 ? -17.234 43.781 3.633 1 96.75 504 PRO B O 1
ATOM 9076 N N . THR B 1 505 ? -17.156 41.531 3.73 1 98 505 THR B N 1
ATOM 9077 C CA . THR B 1 505 ? -17.516 41.344 2.328 1 98 505 THR B CA 1
ATOM 9078 C C . THR B 1 505 ? -18.688 40.375 2.195 1 98 505 THR B C 1
ATOM 9080 O O . THR B 1 505 ? -18.906 39.531 3.07 1 98 505 THR B O 1
ATOM 9083 N N . THR B 1 506 ? -19.5 40.5 1.188 1 98.12 506 THR B N 1
ATOM 9084 C CA . THR B 1 506 ? -20.641 39.656 0.902 1 98.12 506 THR B CA 1
ATOM 9085 C C . THR B 1 506 ? -20.5 39 -0.47 1 98.12 506 THR B C 1
ATOM 9087 O O . THR B 1 506 ? -20.422 39.688 -1.487 1 98.12 506 THR B O 1
ATOM 9090 N N . TRP B 1 507 ? -20.359 37.688 -0.471 1 98.81 507 TRP B N 1
ATOM 9091 C CA . TRP B 1 507 ? -20.391 36.938 -1.722 1 98.81 507 TRP B CA 1
ATOM 9092 C C . TRP B 1 507 ? -21.812 36.531 -2.082 1 98.81 507 TRP B C 1
ATOM 9094 O O . TRP B 1 507 ? -22.625 36.25 -1.199 1 98.81 507 TRP B O 1
ATOM 9104 N N . THR B 1 508 ? -22.125 36.594 -3.355 1 98.69 508 THR B N 1
ATOM 9105 C CA . THR B 1 508 ? -23.484 36.281 -3.807 1 98.69 508 THR B CA 1
ATOM 9106 C C . THR B 1 508 ? -23.469 35.062 -4.73 1 98.69 508 THR B C 1
ATOM 9108 O O . THR B 1 508 ? -22.703 35 -5.691 1 98.69 508 THR B O 1
ATOM 9111 N N . ILE B 1 509 ? -24.25 34.094 -4.441 1 98.88 509 ILE B N 1
ATOM 9112 C CA . ILE B 1 509 ? -24.531 33 -5.336 1 98.88 509 ILE B CA 1
ATOM 9113 C C . ILE B 1 509 ? -25.859 33.219 -6.059 1 98.88 509 ILE B C 1
ATOM 9115 O O . ILE B 1 509 ? -26.891 33.375 -5.418 1 98.88 509 ILE B O 1
ATOM 9119 N N . VAL B 1 510 ? -25.828 33.25 -7.355 1 98.81 510 VAL B N 1
ATOM 9120 C CA . VAL B 1 510 ? -27.016 33.406 -8.18 1 98.81 510 VAL B CA 1
ATOM 9121 C C . VAL B 1 510 ? -27.344 32.094 -8.867 1 98.81 510 VAL B C 1
ATOM 9123 O O . VAL B 1 510 ? -26.469 31.422 -9.414 1 98.81 510 VAL B O 1
ATOM 9126 N N . PHE B 1 511 ? -28.609 31.688 -8.789 1 98.56 511 PHE B N 1
ATOM 9127 C CA . PHE B 1 511 ? -29.016 30.422 -9.391 1 98.56 511 PHE B CA 1
ATOM 9128 C C . PHE B 1 511 ? -30.484 30.469 -9.82 1 98.56 511 PHE B C 1
ATOM 9130 O O . PHE B 1 511 ? -31.25 31.281 -9.312 1 98.56 511 PHE B O 1
ATOM 9137 N N . ASP B 1 512 ? -30.828 29.594 -10.703 1 97.38 512 ASP B N 1
ATOM 9138 C CA . ASP B 1 512 ? -32.188 29.531 -11.188 1 97.38 512 ASP B CA 1
ATOM 9139 C C . ASP B 1 512 ? -32.906 28.25 -10.711 1 97.38 512 ASP B C 1
ATOM 9141 O O . ASP B 1 512 ? -32.281 27.203 -10.602 1 97.38 512 ASP B O 1
ATOM 9145 N N . LEU B 1 513 ? -34.125 28.484 -10.328 1 96.06 513 LEU B N 1
ATOM 9146 C CA . LEU B 1 513 ? -35 27.359 -10.047 1 96.06 513 LEU B CA 1
ATOM 9147 C C . LEU B 1 513 ? -36.188 27.359 -10.977 1 96.06 513 LEU B C 1
ATOM 9149 O O . LEU B 1 513 ? -36.875 28.391 -11.125 1 96.06 513 LEU B O 1
ATOM 9153 N N . GLN B 1 514 ? -36.406 26.25 -11.594 1 90.75 514 GLN B N 1
ATOM 9154 C CA . GLN B 1 514 ? -37.531 26.172 -12.5 1 90.75 514 GLN B CA 1
ATOM 9155 C C . GLN B 1 514 ? -38.844 26.078 -11.734 1 90.75 514 GLN B C 1
ATOM 9157 O O . GLN B 1 514 ? -39.844 26.75 -12.078 1 90.75 514 GLN B O 1
ATOM 9162 N N . LEU B 1 515 ? -38.938 25.156 -10.773 1 85.31 515 LEU B N 1
ATOM 9163 C CA . LEU B 1 515 ? -40.125 24.984 -9.938 1 85.31 515 LEU B CA 1
ATOM 9164 C C . LEU B 1 515 ? -39.75 24.969 -8.461 1 85.31 515 LEU B C 1
ATOM 9166 O O . LEU B 1 515 ? -38.781 24.312 -8.062 1 85.31 515 LEU B O 1
ATOM 9170 N N . THR B 1 516 ? -40.438 25.906 -7.812 1 87.06 516 THR B N 1
ATOM 9171 C CA . THR B 1 516 ? -40.25 25.906 -6.367 1 87.06 516 THR B CA 1
ATOM 9172 C C . THR B 1 516 ? -41.531 25.453 -5.652 1 87.06 516 THR B C 1
ATOM 9174 O O . THR B 1 516 ? -42.625 25.703 -6.133 1 87.06 516 THR B O 1
ATOM 9177 N N . ASP B 1 517 ? -41.344 24.734 -4.641 1 89.56 517 ASP B N 1
ATOM 9178 C CA . ASP B 1 517 ? -42.438 24.328 -3.764 1 89.56 517 ASP B CA 1
ATOM 9179 C C . ASP B 1 517 ? -42.406 25.109 -2.449 1 89.56 517 ASP B C 1
ATOM 9181 O O . ASP B 1 517 ? -41.594 24.797 -1.56 1 89.56 517 ASP B O 1
ATOM 9185 N N . ALA B 1 518 ? -43.281 25.953 -2.311 1 89.88 518 ALA B N 1
ATOM 9186 C CA . ALA B 1 518 ? -43.312 26.828 -1.147 1 89.88 518 ALA B CA 1
ATOM 9187 C C . ALA B 1 518 ? -43.531 26.047 0.136 1 89.88 518 ALA B C 1
ATOM 9189 O O . ALA B 1 518 ? -43.156 26.484 1.225 1 89.88 518 ALA B O 1
ATOM 9190 N N . SER B 1 519 ? -44.094 24.938 -0.016 1 92.25 519 SER B N 1
ATOM 9191 C CA . SER B 1 519 ? -44.438 24.141 1.159 1 92.25 519 SER B CA 1
ATOM 9192 C C . SER B 1 519 ? -43.281 23.203 1.529 1 92.25 519 SER B C 1
ATOM 9194 O O . SER B 1 519 ? -43.312 22.562 2.586 1 92.25 519 SER B O 1
ATOM 9196 N N . ALA B 1 520 ? -42.281 23.156 0.726 1 94.94 520 ALA B N 1
ATOM 9197 C CA . ALA B 1 520 ? -41.219 22.188 0.933 1 94.94 520 ALA B CA 1
ATOM 9198 C C . ALA B 1 520 ? -40.031 22.844 1.642 1 94.94 520 ALA B C 1
ATOM 9200 O O . ALA B 1 520 ? -39.969 24.078 1.784 1 94.94 520 ALA B O 1
ATOM 9201 N N . ILE B 1 521 ? -39.125 22.031 2.158 1 96.19 521 ILE B N 1
ATOM 9202 C CA . ILE B 1 521 ? -37.906 22.469 2.795 1 96.19 521 ILE B CA 1
ATOM 9203 C C . ILE B 1 521 ? -36.688 22.078 1.934 1 96.19 521 ILE B C 1
ATOM 9205 O O . ILE B 1 521 ? -36.531 20.906 1.592 1 96.19 521 ILE B O 1
ATOM 9209 N N . TYR B 1 522 ? -35.969 23.062 1.478 1 97.31 522 TYR B N 1
ATOM 9210 C CA . TYR B 1 522 ? -34.688 22.859 0.813 1 97.31 522 TYR B CA 1
ATOM 9211 C C . TYR B 1 522 ? -33.562 22.812 1.826 1 97.31 522 TYR B C 1
ATOM 9213 O O . TYR B 1 522 ? -33.75 23.203 2.986 1 97.31 522 TYR B O 1
ATOM 9221 N N . MET B 1 523 ? -32.438 22.234 1.449 1 97.94 523 MET B N 1
ATOM 9222 C CA . MET B 1 523 ? -31.312 22.109 2.377 1 97.94 523 MET B CA 1
ATOM 9223 C C . MET B 1 523 ? -30.047 22.703 1.775 1 97.94 523 MET B C 1
ATOM 9225 O O . MET B 1 523 ? -29.609 22.297 0.7 1 97.94 523 MET B O 1
ATOM 9229 N N . LEU B 1 524 ? -29.469 23.719 2.424 1 98.44 524 LEU B N 1
ATOM 9230 C CA . LEU B 1 524 ? -28.156 24.266 2.064 1 98.44 524 LEU B CA 1
ATOM 9231 C C . LEU B 1 524 ? -27.062 23.656 2.934 1 98.44 524 LEU B C 1
ATOM 9233 O O . LEU B 1 524 ? -27.016 23.891 4.141 1 98.44 524 LEU B O 1
ATOM 9237 N N . GLN B 1 525 ? -26.234 22.828 2.33 1 98.25 525 GLN B N 1
ATOM 9238 C CA . GLN B 1 525 ? -25.062 22.266 2.998 1 98.25 525 GLN B CA 1
ATOM 9239 C C . GLN B 1 525 ? -23.844 23.172 2.814 1 98.25 525 GLN B C 1
ATOM 9241 O O . GLN B 1 525 ? -23.453 23.469 1.684 1 98.25 525 GLN B O 1
ATOM 9246 N N . LEU B 1 526 ? -23.297 23.594 3.902 1 98.44 526 LEU B N 1
ATOM 9247 C CA . LEU B 1 526 ? -22.156 24.516 3.877 1 98.44 526 LEU B CA 1
ATOM 9248 C C . LEU B 1 526 ? -20.969 23.922 4.625 1 98.44 526 LEU B C 1
ATOM 9250 O O . LEU B 1 526 ? -20.969 23.844 5.855 1 98.44 526 LEU B O 1
ATOM 9254 N N . ALA B 1 527 ? -19.922 23.516 3.84 1 98.69 527 ALA B N 1
ATOM 9255 C CA . ALA B 1 527 ? -18.703 22.969 4.422 1 98.69 527 ALA B CA 1
ATOM 9256 C C . ALA B 1 527 ? -17.547 23.953 4.305 1 98.69 527 ALA B C 1
ATOM 9258 O O . ALA B 1 527 ? -17.328 24.531 3.238 1 98.69 527 ALA B O 1
ATOM 9259 N N . LEU B 1 528 ? -16.875 24.172 5.41 1 98.81 528 LEU B N 1
ATOM 9260 C CA . LEU B 1 528 ? -15.719 25.062 5.441 1 98.81 528 LEU B CA 1
ATOM 9261 C C . LEU B 1 528 ? -14.43 24.297 5.703 1 98.81 528 LEU B C 1
ATOM 9263 O O . LEU B 1 528 ? -14.414 23.375 6.527 1 98.81 528 LEU B O 1
ATOM 9267 N N . ALA B 1 529 ? -13.367 24.641 5 1 98.62 529 ALA B N 1
ATOM 9268 C CA . ALA B 1 529 ? -12.047 24.031 5.164 1 98.62 529 ALA B CA 1
ATOM 9269 C C . ALA B 1 529 ? -11.234 24.766 6.23 1 98.62 529 ALA B C 1
ATOM 9271 O O . ALA B 1 529 ? -10.234 24.234 6.727 1 98.62 529 ALA B O 1
ATOM 9272 N N . SER B 1 530 ? -11.672 25.984 6.527 1 98.25 530 SER B N 1
ATOM 9273 C CA . SER B 1 530 ? -10.953 26.781 7.512 1 98.25 530 SER B CA 1
ATOM 9274 C C . SER B 1 530 ? -11.797 27.969 7.98 1 98.25 530 SER B C 1
ATOM 9276 O O . SER B 1 530 ? -12.695 28.422 7.266 1 98.25 530 SER B O 1
ATOM 9278 N N . ALA B 1 531 ? -11.531 28.406 9.156 1 98.5 531 ALA B N 1
ATOM 9279 C CA . ALA B 1 531 ? -12.117 29.625 9.703 1 98.5 531 ALA B CA 1
ATOM 9280 C C . ALA B 1 531 ? -11.156 30.312 10.672 1 98.5 531 ALA B C 1
ATOM 9282 O O . ALA B 1 531 ? -10.492 29.656 11.469 1 98.5 531 ALA B O 1
ATOM 9283 N N . CYS B 1 532 ? -11.094 31.578 10.5 1 97.69 532 CYS B N 1
ATOM 9284 C CA . CYS B 1 532 ? -10.266 32.375 11.406 1 97.69 532 CYS B CA 1
ATOM 9285 C C . CYS B 1 532 ? -11.008 33.625 11.867 1 97.69 532 CYS B C 1
ATOM 9287 O O . CYS B 1 532 ? -11.117 34.594 11.125 1 97.69 532 CYS B O 1
ATOM 9289 N N . GLU B 1 533 ? -11.453 33.594 13.117 1 97.31 533 GLU B N 1
ATOM 9290 C CA . GLU B 1 533 ? -12.188 34.719 13.711 1 97.31 533 GLU B CA 1
ATOM 9291 C C . GLU B 1 533 ? -13.234 35.25 12.742 1 97.31 533 GLU B C 1
ATOM 9293 O O . GLU B 1 533 ? -13.273 36.469 12.484 1 97.31 533 GLU B O 1
ATOM 9298 N N . ALA B 1 534 ? -14.055 34.406 12.281 1 97.88 534 ALA B N 1
ATOM 9299 C CA . ALA B 1 534 ? -15 34.75 11.227 1 97.88 534 ALA B CA 1
ATOM 9300 C C . ALA B 1 534 ? -16.438 34.5 11.664 1 97.88 534 ALA B C 1
ATOM 9302 O O . ALA B 1 534 ? -16.672 33.781 12.648 1 97.88 534 ALA B O 1
ATOM 9303 N N . GLU B 1 535 ? -17.266 35.125 11.078 1 98.38 535 GLU B N 1
ATOM 9304 C CA . GLU B 1 535 ? -18.703 34.875 11.156 1 98.38 535 GLU B CA 1
ATOM 9305 C C . GLU B 1 535 ? -19.359 34.906 9.773 1 98.38 535 GLU B C 1
ATOM 9307 O O . GLU B 1 535 ? -19.234 35.906 9.047 1 98.38 535 GLU B O 1
ATOM 9312 N N . LEU B 1 536 ? -19.969 33.812 9.43 1 98.25 536 LEU B N 1
ATOM 9313 C CA . LEU B 1 536 ? -20.641 33.719 8.133 1 98.25 536 LEU B CA 1
ATOM 9314 C C . LEU B 1 536 ? -22.156 33.812 8.289 1 98.25 536 LEU B C 1
ATOM 9316 O O . LEU B 1 536 ? -22.766 33 9 1 98.25 536 LEU B O 1
ATOM 9320 N N . GLN B 1 537 ? -22.688 34.812 7.66 1 98.19 537 GLN B N 1
ATOM 9321 C CA . GLN B 1 537 ? -24.141 35 7.648 1 98.19 537 GLN B CA 1
ATOM 9322 C C . GLN B 1 537 ? -24.719 34.625 6.285 1 98.19 537 GLN B C 1
ATOM 9324 O O . GLN B 1 537 ? -24.109 34.906 5.25 1 98.19 537 GLN B O 1
ATOM 9329 N N . VAL B 1 538 ? -25.922 34.062 6.328 1 98.56 538 VAL B N 1
ATOM 9330 C CA . VAL B 1 538 ? -26.609 33.656 5.109 1 98.56 538 VAL B CA 1
ATOM 9331 C C . VAL B 1 538 ? -27.953 34.406 5 1 98.56 538 VAL B C 1
ATOM 9333 O O . VAL B 1 538 ? -28.734 34.406 5.953 1 98.56 538 VAL B O 1
ATOM 9336 N N . ARG B 1 539 ? -28.156 35.031 3.896 1 98.25 539 ARG B N 1
ATOM 9337 C CA . ARG B 1 539 ? -29.438 35.625 3.514 1 98.25 539 ARG B CA 1
ATOM 9338 C C . ARG B 1 539 ? -29.922 35.062 2.178 1 98.25 539 ARG B C 1
ATOM 9340 O O . ARG B 1 539 ? -29.109 34.688 1.326 1 98.25 539 ARG B O 1
ATOM 9347 N N . ILE B 1 540 ? -31.203 35.062 1.999 1 98.12 540 ILE B N 1
ATOM 9348 C CA . ILE B 1 540 ? -31.781 34.438 0.805 1 98.12 540 ILE B CA 1
ATOM 9349 C C . ILE B 1 540 ? -32.719 35.438 0.126 1 98.12 540 ILE B C 1
ATOM 9351 O O . ILE B 1 540 ? -33.688 35.875 0.73 1 98.12 540 ILE B O 1
ATOM 9355 N N . ASN B 1 541 ? -32.469 35.781 -1.042 1 97.5 541 ASN B N 1
ATOM 9356 C CA . ASN B 1 541 ? -33.219 36.625 -1.979 1 97.5 541 ASN B CA 1
ATOM 9357 C C . ASN B 1 541 ? -33.406 38.031 -1.448 1 97.5 541 ASN B C 1
ATOM 9359 O O . ASN B 1 541 ? -33.969 38.875 -2.145 1 97.5 541 ASN B O 1
ATOM 9363 N N . ASN B 1 542 ? -33 38.344 -0.325 1 95.75 542 ASN B N 1
ATOM 9364 C CA . ASN B 1 542 ? -33.031 39.688 0.276 1 95.75 542 ASN B CA 1
ATOM 9365 C C . ASN B 1 542 ? -31.672 40.094 0.839 1 95.75 542 ASN B C 1
ATOM 9367 O O . ASN B 1 542 ? -31.25 39.594 1.881 1 95.75 542 ASN B O 1
ATOM 9371 N N . PRO B 1 543 ? -31.047 41.031 0.242 1 92.44 543 PRO B N 1
ATOM 9372 C CA . PRO B 1 543 ? -29.688 41.375 0.653 1 92.44 543 PRO B CA 1
ATOM 9373 C C . PRO B 1 543 ? -29.656 42.25 1.918 1 92.44 543 PRO B C 1
ATOM 9375 O O . PRO B 1 543 ? -28.594 42.5 2.48 1 92.44 543 PRO B O 1
ATOM 9378 N N . ASP B 1 544 ? -30.812 42.656 2.428 1 92.12 544 ASP B N 1
ATOM 9379 C CA . ASP B 1 544 ? -30.875 43.5 3.594 1 92.12 544 ASP B CA 1
ATOM 9380 C C . ASP B 1 544 ? -30.328 42.812 4.836 1 92.12 544 ASP B C 1
ATOM 9382 O O . ASP B 1 544 ? -30.703 41.688 5.133 1 92.12 544 ASP B O 1
ATOM 9386 N N . PRO B 1 545 ? -29.547 43.531 5.512 1 87.25 545 PRO B N 1
ATOM 9387 C CA . PRO B 1 545 ? -28.969 42.938 6.719 1 87.25 545 PRO B CA 1
ATOM 9388 C C . PRO B 1 545 ? -30.047 42.469 7.711 1 87.25 545 PRO B C 1
ATOM 9390 O O . PRO B 1 545 ? -29.828 41.5 8.469 1 87.25 545 PRO B O 1
ATOM 9393 N N . GLY B 1 546 ? -31.141 43.094 7.695 1 88.75 546 GLY B N 1
ATOM 9394 C CA . GLY B 1 546 ? -32.25 42.75 8.578 1 88.75 546 GLY B CA 1
ATOM 9395 C C . GLY B 1 546 ? -32.875 41.406 8.203 1 88.75 546 GLY B C 1
ATOM 9396 O O . GLY B 1 546 ? -33.594 40.812 9.016 1 88.75 546 GLY B O 1
ATOM 9397 N N . ALA B 1 547 ? -32.531 40.875 7.094 1 92.5 547 ALA B N 1
ATOM 9398 C CA . ALA B 1 547 ? -33.125 39.625 6.605 1 92.5 547 ALA B CA 1
ATOM 9399 C C . ALA B 1 547 ? -32.188 38.438 6.871 1 92.5 547 ALA B C 1
ATOM 9401 O O . ALA B 1 547 ? -32.188 37.469 6.117 1 92.5 547 ALA B O 1
ATOM 9402 N N . LEU B 1 548 ? -31.453 38.594 7.938 1 94.75 548 LEU B N 1
ATOM 9403 C CA . LEU B 1 548 ? -30.531 37.5 8.312 1 94.75 548 LEU B CA 1
ATOM 9404 C C . LEU B 1 548 ? -31.281 36.188 8.523 1 94.75 548 LEU B C 1
ATOM 9406 O O . LEU B 1 548 ? -32.281 36.156 9.273 1 94.75 548 LEU B O 1
ATOM 9410 N N . TYR B 1 549 ? -30.859 35.188 7.836 1 96.62 549 TYR B N 1
ATOM 9411 C CA . TYR B 1 549 ? -31.547 33.875 7.938 1 96.62 549 TYR B CA 1
ATOM 9412 C C . TYR B 1 549 ? -30.75 32.906 8.797 1 96.62 549 TYR B C 1
ATOM 9414 O O . TYR B 1 549 ? -31.312 32.156 9.586 1 96.62 549 TYR B O 1
ATOM 9422 N N . PHE B 1 550 ? -29.453 32.844 8.641 1 98 550 PHE B N 1
ATOM 9423 C CA . PHE B 1 550 ? -28.562 31.953 9.367 1 98 550 PHE B CA 1
ATOM 9424 C C . PHE B 1 550 ? -27.234 32.625 9.68 1 98 550 PHE B C 1
ATOM 9426 O O . PHE B 1 550 ? -26.766 33.469 8.922 1 98 550 PHE B O 1
ATOM 9433 N N . THR B 1 551 ? -26.609 32.281 10.812 1 98.25 551 THR B N 1
ATOM 9434 C CA . THR B 1 551 ? -25.266 32.75 11.172 1 98.25 551 THR B CA 1
ATOM 9435 C C . THR B 1 551 ? -24.484 31.625 11.852 1 98.25 551 THR B C 1
ATOM 9437 O O . THR B 1 551 ? -25.062 30.844 12.617 1 98.25 551 THR B O 1
ATOM 9440 N N . THR B 1 552 ? -23.234 31.516 11.555 1 98.06 552 THR B N 1
ATOM 9441 C CA . THR B 1 552 ? -22.344 30.578 12.242 1 98.06 552 THR B CA 1
ATOM 9442 C C . THR B 1 552 ? -21.953 31.125 13.617 1 98.06 552 THR B C 1
ATOM 9444 O O . THR B 1 552 ? -21.422 30.375 14.445 1 98.06 552 THR B O 1
ATOM 9447 N N . ASN B 1 553 ? -22.25 32.375 13.883 1 97.56 553 ASN B N 1
ATOM 9448 C CA . ASN B 1 553 ? -21.594 33.094 14.969 1 97.56 553 ASN B CA 1
ATOM 9449 C C . ASN B 1 553 ? -20.078 33.094 14.812 1 97.56 553 ASN B C 1
ATOM 9451 O O . ASN B 1 553 ? -19.562 32.812 13.727 1 97.56 553 ASN B O 1
ATOM 9455 N N . LEU B 1 554 ? -19.391 33.656 15.773 1 97.38 554 LEU B N 1
ATOM 9456 C CA . LEU B 1 554 ? -17.938 33.719 15.672 1 97.38 554 LEU B CA 1
ATOM 9457 C C . LEU B 1 554 ? -17.328 32.344 15.672 1 97.38 554 LEU B C 1
ATOM 9459 O O . LEU B 1 554 ? -17.594 31.531 16.562 1 97.38 554 LEU B O 1
ATOM 9463 N N . ILE B 1 555 ? -16.5 32.031 14.625 1 97.31 555 ILE B N 1
ATOM 9464 C CA . ILE B 1 555 ? -15.906 30.703 14.539 1 97.31 555 ILE B CA 1
ATOM 9465 C C . ILE B 1 555 ? -14.438 30.812 14.141 1 97.31 555 ILE B C 1
ATOM 9467 O O . ILE B 1 555 ? -14.055 31.719 13.391 1 97.31 555 ILE B O 1
ATOM 9471 N N . GLY B 1 556 ? -13.641 29.875 14.688 1 96 556 GLY B N 1
ATOM 9472 C CA . GLY B 1 556 ? -12.328 29.562 14.141 1 96 556 GLY B CA 1
ATOM 9473 C C . GLY B 1 556 ? -11.227 30.438 14.695 1 96 556 GLY B C 1
ATOM 9474 O O . GLY B 1 556 ? -11.445 31.625 14.977 1 96 556 GLY B O 1
ATOM 9475 N N . LYS B 1 557 ? -10.039 29.922 14.82 1 96 557 LYS B N 1
ATOM 9476 C CA . LYS B 1 557 ? -8.797 30.594 15.18 1 96 557 LYS B CA 1
ATOM 9477 C C . LYS B 1 557 ? -7.594 29.906 14.523 1 96 557 LYS B C 1
ATOM 9479 O O . LYS B 1 557 ? -6.496 29.906 15.086 1 96 557 LYS B O 1
ATOM 9484 N N . ASP B 1 558 ? -7.797 29.359 13.359 1 95.62 558 ASP B N 1
ATOM 9485 C CA . ASP B 1 558 ? -6.766 28.484 12.812 1 95.62 558 ASP B CA 1
ATOM 9486 C C . ASP B 1 558 ? -5.68 29.281 12.102 1 95.62 558 ASP B C 1
ATOM 9488 O O . ASP B 1 558 ? -4.559 28.812 11.93 1 95.62 558 ASP B O 1
ATOM 9492 N N . ASN B 1 559 ? -6.02 30.516 11.633 1 96.25 559 ASN B N 1
ATOM 9493 C CA . ASN B 1 559 ? -5.059 31.406 10.992 1 96.25 559 ASN B CA 1
ATOM 9494 C C . ASN B 1 559 ? -4.449 30.766 9.742 1 96.25 559 ASN B C 1
ATOM 9496 O O . ASN B 1 559 ? -3.303 31.047 9.398 1 96.25 559 ASN B O 1
ATOM 9500 N N . SER B 1 560 ? -5.125 29.906 9.078 1 97.69 560 SER B N 1
ATOM 9501 C CA . SER B 1 560 ? -4.609 29.188 7.918 1 97.69 560 SER B CA 1
ATOM 9502 C C . SER B 1 560 ? -4.344 30.141 6.754 1 97.69 560 SER B C 1
ATOM 9504 O O . SER B 1 560 ? -3.359 29.984 6.027 1 97.69 560 SER B O 1
ATOM 9506 N N . ILE B 1 561 ? -5.156 31.141 6.59 1 97.62 561 ILE B N 1
ATOM 9507 C CA . ILE B 1 561 ? -5.016 32.062 5.473 1 97.62 561 ILE B CA 1
ATOM 9508 C C . ILE B 1 561 ? -3.709 32.844 5.613 1 97.62 561 ILE B C 1
ATOM 9510 O O . ILE B 1 561 ? -2.912 32.906 4.672 1 97.62 561 ILE B O 1
ATOM 9514 N N . ALA B 1 562 ? -3.436 33.312 6.754 1 96.75 562 ALA B N 1
ATOM 9515 C CA . ALA B 1 562 ? -2.211 34.062 6.992 1 96.75 562 ALA B CA 1
ATOM 9516 C C . ALA B 1 562 ? -0.982 33.156 6.922 1 96.75 562 ALA B C 1
ATOM 9518 O O . ALA B 1 562 ? 0.095 33.594 6.512 1 96.75 562 ALA B O 1
ATOM 9519 N N . ARG B 1 563 ? -1.175 31.953 7.348 1 97.44 563 ARG B N 1
ATOM 9520 C CA . ARG B 1 563 ? -0.049 31.031 7.445 1 97.44 563 ARG B CA 1
ATOM 9521 C C . ARG B 1 563 ? 0.078 30.188 6.184 1 97.44 563 ARG B C 1
ATOM 9523 O O . ARG B 1 563 ? 0.587 29.062 6.23 1 97.44 563 ARG B O 1
ATOM 9530 N N . HIS B 1 564 ? -0.443 30.688 5.113 1 97.38 564 HIS B N 1
ATOM 9531 C CA . HIS B 1 564 ? -0.271 30.109 3.785 1 97.38 564 HIS B CA 1
ATOM 9532 C C . HIS B 1 564 ? -0.769 28.672 3.74 1 97.38 564 HIS B C 1
ATOM 9534 O O . HIS B 1 564 ? -0.133 27.812 3.131 1 97.38 564 HIS B O 1
ATOM 9540 N N . GLY B 1 565 ? -1.782 28.359 4.492 1 97.56 565 GLY B N 1
ATOM 9541 C CA . GLY B 1 565 ? -2.455 27.062 4.449 1 97.56 565 GLY B CA 1
ATOM 9542 C C . GLY B 1 565 ? -3.67 27.062 3.539 1 97.56 565 GLY B C 1
ATOM 9543 O O . GLY B 1 565 ? -4.16 28.125 3.143 1 97.56 565 GLY B O 1
ATOM 9544 N N . ILE B 1 566 ? -4.156 25.875 3.197 1 98.31 566 ILE B N 1
ATOM 9545 C CA . ILE B 1 566 ? -5.305 25.734 2.312 1 98.31 566 ILE B CA 1
ATOM 9546 C C . ILE B 1 566 ? -6.414 24.969 3.025 1 98.31 566 ILE B C 1
ATOM 9548 O O . ILE B 1 566 ? -7.434 24.641 2.418 1 98.31 566 ILE B O 1
ATOM 9552 N N . HIS B 1 567 ? -6.164 24.688 4.301 1 98.31 567 HIS B N 1
ATOM 9553 C CA . HIS B 1 567 ? -7.148 24.094 5.199 1 98.31 567 HIS B CA 1
ATOM 9554 C C . HIS B 1 567 ? -6.711 24.234 6.656 1 98.31 567 HIS B C 1
ATOM 9556 O O . HIS B 1 567 ? -5.535 24.469 6.938 1 98.31 567 HIS B O 1
ATOM 9562 N N . GLY B 1 568 ? -7.609 24.25 7.57 1 97.94 568 GLY B N 1
ATOM 9563 C CA . GLY B 1 568 ? -7.484 24.094 9.008 1 97.94 568 GLY B CA 1
ATOM 9564 C C . GLY B 1 568 ? -8.453 23.078 9.586 1 97.94 568 GLY B C 1
ATOM 9565 O O . GLY B 1 568 ? -8.5 21.938 9.125 1 97.94 568 GLY B O 1
ATOM 9566 N N . LEU B 1 569 ? -9.211 23.5 10.492 1 97.31 569 LEU B N 1
ATOM 9567 C CA . LEU B 1 569 ? -10.25 22.625 11.008 1 97.31 569 LEU B CA 1
ATOM 9568 C C . LEU B 1 569 ? -11.469 22.625 10.086 1 97.31 569 LEU B C 1
ATOM 9570 O O . LEU B 1 569 ? -11.844 23.672 9.562 1 97.31 569 LEU B O 1
ATOM 9574 N N . TYR B 1 570 ? -12.031 21.484 9.938 1 97.75 570 TYR B N 1
ATOM 9575 C CA . TYR B 1 570 ? -13.195 21.281 9.086 1 97.75 570 TYR B CA 1
ATOM 9576 C C . TYR B 1 570 ? -14.484 21.641 9.82 1 97.75 570 TYR B C 1
ATOM 9578 O O . TYR B 1 570 ? -14.633 21.328 11 1 97.75 570 TYR B O 1
ATOM 9586 N N . TRP B 1 571 ? -15.414 22.406 9.164 1 97.62 571 TRP B N 1
ATOM 9587 C CA . TRP B 1 571 ? -16.719 22.781 9.688 1 97.62 571 TRP B CA 1
ATOM 9588 C C . TRP B 1 571 ? -17.828 22.391 8.711 1 97.62 571 TRP B C 1
ATOM 9590 O O . TRP B 1 571 ? -17.672 22.5 7.496 1 97.62 571 TRP B O 1
ATOM 9600 N N . LEU B 1 572 ? -18.922 21.922 9.227 1 98 572 LEU B N 1
ATOM 9601 C CA . LEU B 1 572 ? -20.062 21.562 8.398 1 98 572 LEU B CA 1
ATOM 9602 C C . LEU B 1 572 ? -21.359 22.062 9 1 98 572 LEU B C 1
ATOM 9604 O O . LEU B 1 572 ? -21.625 21.859 10.188 1 98 572 LEU B O 1
ATOM 9608 N N . TYR B 1 573 ? -22.172 22.781 8.203 1 98.19 573 TYR B N 1
ATOM 9609 C CA . TYR B 1 573 ? -23.453 23.328 8.633 1 98.19 573 TYR B CA 1
ATOM 9610 C C . TYR B 1 573 ? -24.578 22.844 7.727 1 98.19 573 TYR B C 1
ATOM 9612 O O . TYR B 1 573 ? -24.422 22.781 6.504 1 98.19 573 TYR B O 1
ATOM 9620 N N . TYR B 1 574 ? -25.688 22.484 8.289 1 96.88 574 TYR B N 1
ATOM 9621 C CA . TYR B 1 574 ? -26.922 22.141 7.609 1 96.88 574 TYR B CA 1
ATOM 9622 C C . TYR B 1 574 ? -27.984 23.219 7.809 1 96.88 574 TYR B C 1
ATOM 9624 O O . TYR B 1 574 ? -28.5 23.391 8.914 1 96.88 574 TYR B O 1
ATOM 9632 N N . ILE B 1 575 ? -28.312 23.875 6.715 1 98.19 575 ILE B N 1
ATOM 9633 C CA . ILE B 1 575 ? -29.234 25 6.82 1 98.19 575 ILE B CA 1
ATOM 9634 C C . ILE B 1 575 ? -30.531 24.688 6.09 1 98.19 575 ILE B C 1
ATOM 9636 O O . ILE B 1 575 ? -30.562 24.609 4.859 1 98.19 575 ILE B O 1
ATOM 9640 N N . GLN B 1 576 ? -31.594 24.516 6.777 1 97.75 576 GLN B N 1
ATOM 9641 C CA . GLN B 1 576 ? -32.906 24.328 6.176 1 97.75 576 GLN B CA 1
ATOM 9642 C C . GLN B 1 576 ? -33.438 25.609 5.547 1 97.75 576 GLN B C 1
ATOM 9644 O O . GLN B 1 576 ? -33.438 26.672 6.191 1 97.75 576 GLN B O 1
ATOM 9649 N N . VAL B 1 577 ? -33.875 25.562 4.32 1 97.56 577 VAL B N 1
ATOM 9650 C CA . VAL B 1 577 ? -34.375 26.719 3.59 1 97.56 577 VAL B CA 1
ATOM 9651 C C . VAL B 1 577 ? -35.844 26.484 3.211 1 97.56 577 VAL B C 1
ATOM 9653 O O . VAL B 1 577 ? -36.125 25.766 2.252 1 97.56 577 VAL B O 1
ATOM 9656 N N . PRO B 1 578 ? -36.719 27.141 3.885 1 96.31 578 PRO B N 1
ATOM 9657 C CA . PRO B 1 578 ? -38.125 27 3.479 1 96.31 578 PRO B CA 1
ATOM 9658 C C . PRO B 1 578 ? -38.344 27.453 2.041 1 96.31 578 PRO B C 1
ATOM 9660 O O . PRO B 1 578 ? -37.781 28.453 1.606 1 96.31 578 PRO B O 1
ATOM 9663 N N . GLY B 1 579 ? -39.188 26.734 1.411 1 95.94 579 GLY B N 1
ATOM 9664 C CA . GLY B 1 579 ? -39.5 27.078 0.035 1 95.94 579 GLY B CA 1
ATOM 9665 C C . GLY B 1 579 ? -40.062 28.484 -0.113 1 95.94 579 GLY B C 1
ATOM 9666 O O . GLY B 1 579 ? -39.938 29.094 -1.172 1 95.94 579 GLY B O 1
ATOM 9667 N N . THR B 1 580 ? -40.625 29.016 0.919 1 95.94 580 THR B N 1
ATOM 9668 C CA . THR B 1 580 ? -41.25 30.328 0.897 1 95.94 580 THR B CA 1
ATOM 9669 C C . THR B 1 580 ? -40.188 31.406 0.7 1 95.94 580 THR B C 1
ATOM 9671 O O . THR B 1 580 ? -40.5 32.531 0.327 1 95.94 580 THR B O 1
ATOM 9674 N N . LEU B 1 581 ? -38.969 31.078 0.956 1 96.38 581 LEU B N 1
ATOM 9675 C CA . LEU B 1 581 ? -37.875 32.031 0.8 1 96.38 581 LEU B CA 1
ATOM 9676 C C . LEU B 1 581 ? -37.344 32.031 -0.63 1 96.38 581 LEU B C 1
ATOM 9678 O O . LEU B 1 581 ? -36.531 32.906 -1 1 96.38 581 LEU B O 1
ATOM 9682 N N . LEU B 1 582 ? -37.812 31.047 -1.371 1 97.31 582 LEU B N 1
ATOM 9683 C CA . LEU B 1 582 ? -37.344 30.906 -2.748 1 97.31 582 LEU B CA 1
ATOM 9684 C C . LEU B 1 582 ? -38.438 31.312 -3.732 1 97.31 582 LEU B C 1
ATOM 9686 O O . LEU B 1 582 ? -39.594 31.406 -3.361 1 97.31 582 LEU B O 1
ATOM 9690 N N . THR B 1 583 ? -38.031 31.625 -4.98 1 96 583 THR B N 1
ATOM 9691 C CA . THR B 1 583 ? -38.969 31.984 -6.039 1 96 583 THR B CA 1
ATOM 9692 C C . THR B 1 583 ? -38.656 31.203 -7.316 1 96 583 THR B C 1
ATOM 9694 O O . THR B 1 583 ? -37.562 30.703 -7.492 1 96 583 THR B O 1
ATOM 9697 N N . ASN B 1 584 ? -39.688 31.141 -8.141 1 95.94 584 ASN B N 1
ATOM 9698 C CA . ASN B 1 584 ? -39.438 30.625 -9.484 1 95.94 584 ASN B CA 1
ATOM 9699 C C . ASN B 1 584 ? -38.594 31.594 -10.297 1 95.94 584 ASN B C 1
ATOM 9701 O O . ASN B 1 584 ? -38.812 32.812 -10.281 1 95.94 584 ASN B O 1
ATOM 9705 N N . GLY B 1 585 ? -37.656 31.016 -10.93 1 96 585 GLY B N 1
ATOM 9706 C CA . GLY B 1 585 ? -36.719 31.859 -11.656 1 96 585 GLY B CA 1
ATOM 9707 C C . GLY B 1 585 ? -35.406 32.094 -10.906 1 96 585 GLY B C 1
ATOM 9708 O O . GLY B 1 585 ? -34.844 31.156 -10.32 1 96 585 GLY B O 1
ATOM 9709 N N . THR B 1 586 ? -34.938 33.344 -10.992 1 97.69 586 THR B N 1
ATOM 9710 C CA . THR B 1 586 ? -33.625 33.625 -10.477 1 97.69 586 THR B CA 1
ATOM 9711 C C . THR B 1 586 ? -33.656 33.875 -8.977 1 97.69 586 THR B C 1
ATOM 9713 O O . THR B 1 586 ? -34.5 34.656 -8.492 1 97.69 586 THR B O 1
ATOM 9716 N N . ASN B 1 587 ? -32.844 33.188 -8.227 1 98.38 587 ASN B N 1
ATOM 9717 C CA . ASN B 1 587 ? -32.656 33.312 -6.785 1 98.38 587 ASN B CA 1
ATOM 9718 C C . ASN B 1 587 ? -31.234 33.75 -6.441 1 98.38 587 ASN B C 1
ATOM 9720 O O . ASN B 1 587 ? -30.328 33.594 -7.266 1 98.38 587 ASN B O 1
ATOM 9724 N N . SER B 1 588 ? -31.062 34.281 -5.227 1 98.44 588 SER B N 1
ATOM 9725 C CA . SER B 1 588 ? -29.734 34.656 -4.754 1 98.44 588 SER B CA 1
ATOM 9726 C C . SER B 1 588 ? -29.531 34.25 -3.299 1 98.44 588 SER B C 1
ATOM 9728 O O . SER B 1 588 ? -30.438 34.375 -2.48 1 98.44 588 SER B O 1
ATOM 9730 N N . ILE B 1 589 ? -28.391 33.75 -3.027 1 98.62 589 ILE B N 1
ATOM 9731 C CA . ILE B 1 589 ? -27.922 33.531 -1.659 1 98.62 589 ILE B CA 1
ATOM 9732 C C . ILE B 1 589 ? -26.766 34.5 -1.354 1 98.62 589 ILE B C 1
ATOM 9734 O O . ILE B 1 589 ? -25.797 34.531 -2.102 1 98.62 589 ILE B O 1
ATOM 9738 N N . PHE B 1 590 ? -26.906 35.25 -0.288 1 98.5 590 PHE B N 1
ATOM 9739 C CA . PHE B 1 590 ? -25.859 36.156 0.146 1 98.5 590 PHE B CA 1
ATOM 9740 C C . PHE B 1 590 ? -25.078 35.594 1.321 1 98.5 590 PHE B C 1
ATOM 9742 O O . PHE B 1 590 ? -25.656 35.281 2.367 1 98.5 590 PHE B O 1
ATOM 9749 N N . LEU B 1 591 ? -23.828 35.375 1.121 1 98.69 591 LEU B N 1
ATOM 9750 C CA . LEU B 1 591 ? -22.891 34.938 2.15 1 98.69 591 LEU B CA 1
ATOM 9751 C C . LEU B 1 591 ? -22.031 36.125 2.635 1 98.69 591 LEU B C 1
ATOM 9753 O O . LEU B 1 591 ? -21.156 36.594 1.911 1 98.69 591 LEU B O 1
ATOM 9757 N N . THR B 1 592 ? -22.219 36.5 3.85 1 98.19 592 THR B N 1
ATOM 9758 C CA . THR B 1 592 ? -21.469 37.625 4.367 1 98.19 592 THR B CA 1
ATOM 9759 C C . THR B 1 592 ? -20.5 37.188 5.457 1 98.19 592 THR B C 1
ATOM 9761 O O . THR B 1 592 ? -20.906 36.625 6.473 1 98.19 592 THR B O 1
ATOM 9764 N N . GLN B 1 593 ? -19.281 37.344 5.227 1 98 593 GLN B N 1
ATOM 9765 C CA . GLN B 1 593 ? -18.297 37.312 6.305 1 98 593 GLN B CA 1
ATOM 9766 C C . GLN B 1 593 ? -18.25 38.625 7.043 1 98 593 GLN B C 1
ATOM 9768 O O . GLN B 1 593 ? -17.719 39.625 6.523 1 98 593 GLN B O 1
ATOM 9773 N N . THR B 1 594 ? -18.672 38.688 8.281 1 97.06 594 THR B N 1
ATOM 9774 C CA . THR B 1 594 ? -19.094 39.938 8.898 1 97.06 594 THR B CA 1
ATOM 9775 C C . THR B 1 594 ? -17.938 40.562 9.672 1 97.06 594 THR B C 1
ATOM 9777 O O . THR B 1 594 ? -18.047 41.719 10.109 1 97.06 594 THR B O 1
ATOM 9780 N N . ARG B 1 595 ? -16.938 39.875 9.836 1 97 595 ARG B N 1
ATOM 9781 C CA . ARG B 1 595 ? -15.852 40.375 10.672 1 97 595 ARG B CA 1
ATOM 9782 C C . ARG B 1 595 ? -14.828 41.125 9.836 1 97 595 ARG B C 1
ATOM 9784 O O . ARG B 1 595 ? -14.328 40.625 8.836 1 97 595 ARG B O 1
ATOM 9791 N N . GLY B 1 596 ? -14.516 42.344 10.18 1 95.75 596 GLY B N 1
ATOM 9792 C CA . GLY B 1 596 ? -13.508 43.188 9.539 1 95.75 596 GLY B CA 1
ATOM 9793 C C . GLY B 1 596 ? -12.25 43.344 10.375 1 95.75 596 GLY B C 1
ATOM 9794 O O . GLY B 1 596 ? -11.938 42.469 11.203 1 95.75 596 GLY B O 1
ATOM 9795 N N . GLY B 1 597 ? -11.469 44.312 10.094 1 93.5 597 GLY B N 1
ATOM 9796 C CA . GLY B 1 597 ? -10.344 44.719 10.938 1 93.5 597 GLY B CA 1
ATOM 9797 C C . GLY B 1 597 ? -9.023 44.156 10.461 1 93.5 597 GLY B C 1
ATOM 9798 O O . GLY B 1 597 ? -8 44.844 10.461 1 93.5 597 GLY B O 1
ATOM 9799 N N . LEU B 1 598 ? -8.953 42.844 10.133 1 93.75 598 LEU B N 1
ATOM 9800 C CA . LEU B 1 598 ? -7.727 42.219 9.664 1 93.75 598 LEU B CA 1
ATOM 9801 C C . LEU B 1 598 ? -7.906 41.656 8.258 1 93.75 598 LEU B C 1
ATOM 9803 O O . LEU B 1 598 ? -8.977 41.156 7.914 1 93.75 598 LEU B O 1
ATOM 9807 N N . PRO B 1 599 ? -6.828 41.719 7.434 1 94.06 599 PRO B N 1
ATOM 9808 C CA . PRO B 1 599 ? -6.949 41.344 6.027 1 94.06 599 PRO B CA 1
ATOM 9809 C C . PRO B 1 599 ? -7.191 39.844 5.852 1 94.06 599 PRO B C 1
ATOM 9811 O O . PRO B 1 599 ? -7.742 39.406 4.832 1 94.06 599 PRO B O 1
ATOM 9814 N N . TRP B 1 600 ? -6.766 39 6.809 1 94.81 600 TRP B N 1
ATOM 9815 C CA . TRP B 1 600 ? -6.855 37.562 6.59 1 94.81 600 TRP B CA 1
ATOM 9816 C C . TRP B 1 600 ? -7.914 36.938 7.488 1 94.81 600 TRP B C 1
ATOM 9818 O O . TRP B 1 600 ? -7.945 35.719 7.668 1 94.81 600 TRP B O 1
ATOM 9828 N N . ARG B 1 601 ? -8.703 37.75 8.141 1 96.62 601 ARG B N 1
ATOM 9829 C CA . ARG B 1 601 ? -9.898 37.25 8.797 1 96.62 601 ARG B CA 1
ATOM 9830 C C . ARG B 1 601 ? -10.898 36.688 7.781 1 96.62 601 ARG B C 1
ATOM 9832 O O . ARG B 1 601 ? -11.18 37.344 6.773 1 96.62 601 ARG B O 1
ATOM 9839 N N . GLY B 1 602 ? -11.344 35.469 8.023 1 98.06 602 GLY B N 1
ATOM 9840 C CA . GLY B 1 602 ? -12.297 34.938 7.059 1 98.06 602 GLY B CA 1
ATOM 9841 C C . GLY B 1 602 ? -12.391 33.438 7.105 1 98.06 602 GLY B C 1
ATOM 9842 O O . GLY B 1 602 ? -12.078 32.812 8.125 1 98.06 602 GLY B O 1
ATOM 9843 N N . VAL B 1 603 ? -12.984 32.844 6.027 1 98.69 603 VAL B N 1
ATOM 9844 C CA . VAL B 1 603 ? -13.18 31.406 5.914 1 98.69 603 VAL B CA 1
ATOM 9845 C C . VAL B 1 603 ? -12.68 30.922 4.555 1 98.69 603 VAL B C 1
ATOM 9847 O O . VAL B 1 603 ? -12.508 31.719 3.629 1 98.69 603 VAL B O 1
ATOM 9850 N N . MET B 1 604 ? -12.305 29.703 4.484 1 98.81 604 MET B N 1
ATOM 9851 C CA . MET B 1 604 ? -12.141 28.969 3.227 1 98.81 604 MET B CA 1
ATOM 9852 C C . MET B 1 604 ? -13.258 27.938 3.051 1 98.81 604 MET B C 1
ATOM 9854 O O . MET B 1 604 ? -13.57 27.188 3.977 1 98.81 604 MET B O 1
ATOM 9858 N N . TYR B 1 605 ? -13.875 28.016 1.898 1 98.88 605 TYR B N 1
ATOM 9859 C CA . TYR B 1 605 ? -14.914 27.031 1.613 1 98.88 605 TYR B CA 1
ATOM 9860 C C . TYR B 1 605 ? -14.305 25.703 1.184 1 98.88 605 TYR B C 1
ATOM 9862 O O . TYR B 1 605 ? -13.281 25.672 0.498 1 98.88 605 TYR B O 1
ATOM 9870 N N . ASP B 1 606 ? -14.945 24.609 1.613 1 98.56 606 ASP B N 1
ATOM 9871 C CA . ASP B 1 606 ? -14.656 23.281 1.09 1 98.56 606 ASP B CA 1
ATOM 9872 C C . ASP B 1 606 ? -15.656 22.891 0.003 1 98.56 606 ASP B C 1
ATOM 9874 O O . ASP B 1 606 ? -15.273 22.391 -1.051 1 98.56 606 ASP B O 1
ATOM 9878 N N . TYR B 1 607 ? -16.906 23.156 0.369 1 98.69 607 TYR B N 1
ATOM 9879 C CA . TYR B 1 607 ? -17.984 22.641 -0.473 1 98.69 607 TYR B CA 1
ATOM 9880 C C . TYR B 1 607 ? -19.312 23.281 -0.094 1 98.69 607 TYR B C 1
ATOM 9882 O O . TYR B 1 607 ? -19.609 23.469 1.09 1 98.69 607 TYR B O 1
ATOM 9890 N N . ILE B 1 608 ? -20.141 23.656 -1.082 1 98.75 608 ILE B N 1
ATOM 9891 C CA . ILE B 1 608 ? -21.5 24.141 -0.874 1 98.75 608 ILE B CA 1
ATOM 9892 C C . ILE B 1 608 ? -22.469 23.391 -1.781 1 98.75 608 ILE B C 1
ATOM 9894 O O . ILE B 1 608 ? -22.188 23.203 -2.969 1 98.75 608 ILE B O 1
ATOM 9898 N N . ARG B 1 609 ? -23.609 22.984 -1.22 1 98.44 609 ARG B N 1
ATOM 9899 C CA . ARG B 1 609 ? -24.609 22.266 -2.002 1 98.44 609 ARG B CA 1
ATOM 9900 C C . ARG B 1 609 ? -26.016 22.672 -1.578 1 98.44 609 ARG B C 1
ATOM 9902 O O . ARG B 1 609 ? -26.312 22.766 -0.384 1 98.44 609 ARG B O 1
ATOM 9909 N N . LEU B 1 610 ? -26.875 23 -2.578 1 98.38 610 LEU B N 1
ATOM 9910 C CA . LEU B 1 610 ? -28.297 23.141 -2.32 1 98.38 610 LEU B CA 1
ATOM 9911 C C . LEU B 1 610 ? -29.047 21.891 -2.75 1 98.38 610 LEU B C 1
ATOM 9913 O O . LEU B 1 610 ? -28.891 21.422 -3.881 1 98.38 610 LEU B O 1
ATOM 9917 N N . GLU B 1 611 ? -29.781 21.344 -1.837 1 97.75 611 GLU B N 1
ATOM 9918 C CA . GLU B 1 611 ? -30.594 20.156 -2.098 1 97.75 611 GLU B CA 1
ATOM 9919 C C . GLU B 1 611 ? -32.062 20.5 -2.176 1 97.75 611 GLU B C 1
ATOM 9921 O O . GLU B 1 611 ? -32.562 21.328 -1.405 1 97.75 611 GLU B O 1
ATOM 9926 N N . GLY B 1 612 ? -32.75 19.891 -3.113 1 96.5 612 GLY B N 1
ATOM 9927 C CA . GLY B 1 612 ? -34.188 20.031 -3.197 1 96.5 612 GLY B CA 1
ATOM 9928 C C . GLY B 1 612 ? -34.938 19.141 -2.217 1 96.5 612 GLY B C 1
ATOM 9929 O O . GLY B 1 612 ? -34.312 18.359 -1.48 1 96.5 612 GLY B O 1
ATOM 9930 N N . PRO B 1 613 ? -36.219 19.422 -2.152 1 94.38 613 PRO B N 1
ATOM 9931 C CA . PRO B 1 613 ? -37 18.531 -1.29 1 94.38 613 PRO B CA 1
ATOM 9932 C C . PRO B 1 613 ? -36.969 17.078 -1.758 1 94.38 613 PRO B C 1
ATOM 9934 O O . PRO B 1 613 ? -36.812 16.812 -2.953 1 94.38 613 PRO B O 1
ATOM 9937 N N . PRO B 1 614 ? -37.031 16.156 -0.818 1 90.5 614 PRO B N 1
ATOM 9938 C CA . PRO B 1 614 ? -37.094 14.75 -1.23 1 90.5 614 PRO B CA 1
ATOM 9939 C C . PRO B 1 614 ? -38.312 14.43 -2.08 1 90.5 614 PRO B C 1
ATOM 9941 O O . PRO B 1 614 ? -39.344 15.086 -1.944 1 90.5 614 PRO B O 1
ATOM 9944 N N . PRO B 1 615 ? -38.125 13.5 -3.029 1 79.94 615 PRO B N 1
ATOM 9945 C CA . PRO B 1 615 ? -39.281 13.148 -3.848 1 79.94 615 PRO B CA 1
ATOM 9946 C C . PRO B 1 615 ? -40.438 12.602 -3.02 1 79.94 615 PRO B C 1
ATOM 9948 O O . PRO B 1 615 ? -40.219 12 -1.964 1 79.94 615 PRO B O 1
ATOM 9951 N N . ASN B 1 616 ? -41.719 13.102 -3.193 1 64.88 616 ASN B N 1
ATOM 9952 C CA . ASN B 1 616 ? -42.906 12.578 -2.541 1 64.88 616 ASN B CA 1
ATOM 9953 C C . ASN B 1 616 ? -42.969 11.055 -2.623 1 64.88 616 ASN B C 1
ATOM 9955 O O . ASN B 1 616 ? -42.688 10.469 -3.674 1 64.88 616 ASN B O 1
ATOM 9959 N N . SER B 1 617 ? -42.594 10.422 -1.443 1 48.81 617 SER B N 1
ATOM 9960 C CA . SER B 1 617 ? -42.906 9 -1.453 1 48.81 617 SER B CA 1
ATOM 9961 C C . SER B 1 617 ? -44.312 8.766 -1.981 1 48.81 617 SER B C 1
ATOM 9963 O O . SER B 1 617 ? -45.219 9.594 -1.785 1 48.81 617 SER B O 1
#

Foldseek 3Di:
DDQPAKDWDADPQFGFTQAIDHPNRGGFFADDDSLAFKFKKWWKDDPVPPDTAIDRRGAPDKDWPDDDNFKTKIWGWDADDPPDDPRDDNWTKIKMKMDGHPAQWIWIKMKIKAFFPTDKMWIAWIKIKGQGHCVFWQWKDQDPLFIDGAFAPVQQVPFDADPDRQWTQRCDTPPPVCHLEIFGQLLRKDWQQRRQKIFTFGLVQTKTKMKGFLDLQQAAQDGGAIDGAAGHSRMGMDIRFHCALFHPLQIDIDDNRDIAMGMGDTIITHMDGDDNPDDSVVVVVVRVVVNVVSNVCPPPPPDPDPRRDDQQFWEKEKEFEWEDDVLVPPDIHGLAFKKKKKDADDDFQCRSSGHRGTMWIDTAHRRRIDMTGRHHFDKTWMKIDGWQADGIDTDPDIDGIGRNYYYYPYYDYDYGDDFFHFPAKAATQPLFLQQAAQDQDDPSHHDVSCVPPPSLRLSTADSLQVLCVVQVDAHQEAETPPDHRSHRPYQWLWFYDDPHWTFKHKYKYKYADADFDQAFKKKKKFKFQFAAQWKKWKAKQDPDPVRTQDMPPGDHRNCQSNSSHRGGRMDIDIGIDRSNSDDHTMMMMMIITGDIGDSRGGTGTRMITMRTHHDDD/DDQPAKDWDADPQFGFTQAIDHDNRGGFFADDDSLAFKFKKWWKDDPVPPDTAIDRRGAPDKDWPDDDNFKTKMWGWDADDPPDDPRDDNWTKIKMKMDGHPAQWIWIKMKIKAFFPIDKMWIAWIKIKGQGYCVFWQWKDQDPLFIDGAFAPVQQVPFDADPDRQWTQRCDTPPCVCHLEIFGQLLRKDWQQRRQKIFTFGLVQTKTKMKGFLDLQQAAQDGGAIDGAAGHSRMGMDIRFHCALFHPLQIDIDDNRDIAMGMGDTIITHMDGDDNPDDSVVVVVVRVVVNVVSNVCPPPPPDDDPRRDDQQFWEKEKEFEWEDDVLVPPDIHGLAFKKKKKDADDDFQCRSSGHRGTMWIDTAHRRRIDMTGRHHFDKTWMKIDGWQADGIDIDPDIDGIGRNYYYYPYYDYDYGDDFFHFPAKAATQGLFLQQAAQDQDDPSHHDPSCVPPPSLRLSTAPSLQVLCVVQVDAHQEAETPPDHRSHRPYQWLWFYDDPHWTFKHKYKYKYADADFDQAFKKKKKFKFQFAAQWKKWKAKQDPDPVRTQDMPPGDHRNCQSNSSHRGGRMDIDIGIDRSNSDDHTMMMMMIMTGDIGDSRHGTGTRMITMRDHHDDD

Organism: NCBI:txid529605

Nearest PDB structures (foldseek):
  1nkg-assembly1_A  TM=8.032E-01  e=1.111E-31  Aspergillus aculeatus
  3njx-assembly1_A  TM=7.990E-01  e=1.381E-31  Aspergillus aculeatus
  2xhn-assembly2_A  TM=8.060E-01  e=3.291E-31  Aspergillus aculeatus
  2df7-assembly1_J  TM=3.020E-01  e=1.826E-02  Infectious bursal disease virus
  7vrp-assembly1_A  TM=1.807E-01  e=6.871E-03  Infectious bursal disease virus

Secondary structure (DSSP, 8-state):
-B-SS-EEEE-TTT--EEEEEBTTBS--B-SS-GGGSEEEEEEEE-TTT---EEE----SEEEEEEESSSEEEEEEEE---TTS-TTS-SSEEEEEEEEETT-SEEEEEEEEEE-TTPPPEEEEEEEEEEEBPTTT--EEESSSS-EEE---HHHHHTSEE-SSTT-EE-SS-SSGGGTT-EE-GGGG-EETTT-SEEEEEEETTEEEEEEE----TTSSS-TT-EE--SBTTTEEEEEEE--TTTGGGG-EEE-TT--EEEEEEEEEEEEEE--TTS-TTHHHHHHHHHHHHHHHTPSPS----TTS--GGGSEEEEEEEEE--TTT-SSPEE-TT-EEEEESS-STTGGGG--SS--EEEE--TTSEEEEEEEPSEEEEEEEE-TTS-S-EE-SS-EEE-TT-EEEEEEEEE-----S-EEEEEE-SSS-STTSB-PPPPGGG--GGGSS-GGGGGGSTTGGGHHHHHSSSS--EEETTTS-HHHHSBSSB--EEETTEEE-EEEEEEEEES---TTSEEEEEEEEEEEEEE-EEEEES---GGG--EE--SEEE--TTTTT-S--S-EEEEEEEEGGG--SEEEEEEEEE---SSTT-EEEEEEEEEEPPPP--/-B-SS-EEEE-TTT--EEEEEBTTBS-SB-SS-GGGSEEEEEEEE-TTT---EEE----SEEEEEEESSSEEEEEEEE---TTS-TTS-SSEEEEEEEEETT-SEEEEEEEEEE-TTPPPEEEEEEEEEEEB-TTT--EEESSSS-EEE---HHHHHTSEE-SSTT-EE-SS-SSGGGTT-EE-GGGG-EETTT-SEEEEEEETTEEEEEEE----TTSSS-TT-EE--SBTTTEEEEEEE--TTTGGGG-EEE-TT--EEEEEEEEEEEEEE--TTS-TTHHHHHHHHHHHHHHHTPSPS----TTS--GGG-EEEEEEEEE--TTT-SSPEE-TT-EEEEESS-STTGGGG--SS--EEEE--TTSEEEEEEEPSEEEEEEEE-TTS-S-EE-SS-EEE-TT-EEEEEEEEE-----S-EEEEEE-SSS--TTSB-PPPPGGG--GGGSS-GGGGGGSTTGGGHHHHHSSSS--EEETTTS-HHHHSBSSB--EEETTEEE-EEEEEEEEES---TTSEEEEEEEEEEEEEE-EEEEES---GGG--EE--SEEE--TTTTT-S--S-EEEEEEEEGGG--SEEEEEEEEE---SSTT-EEEEEEEEEEPPPP--

Radius of gyration: 34.35 Å; Cα contacts (8 Å, |Δi|>4): 3352; chains: 2; bounding box: 79×103×94 Å

Solvent-accessible surface area (backbone atoms only — not comparable to full-atom values): 63168 Å² total; per-residue (Å²): 93,68,56,89,62,36,36,41,40,65,43,82,33,33,54,30,39,64,35,36,26,47,92,91,38,79,51,56,35,41,82,84,51,68,92,62,18,26,42,44,38,34,34,30,26,44,77,86,76,66,49,84,40,74,25,59,67,61,18,74,36,66,46,79,77,42,79,55,88,57,35,37,30,39,37,18,29,31,74,60,51,90,87,49,67,86,61,54,64,84,36,31,41,37,42,36,42,37,40,41,54,84,40,51,40,38,34,37,32,37,39,42,34,32,57,69,67,44,79,57,35,31,40,41,33,34,35,41,39,36,28,34,25,54,87,52,37,44,32,38,37,54,48,97,78,46,56,44,79,56,69,53,54,64,23,52,70,67,21,44,68,55,98,46,83,66,33,24,37,21,69,68,30,89,54,68,87,52,45,50,20,40,48,39,57,45,59,42,44,40,32,52,75,68,49,38,45,33,24,35,33,16,73,79,72,26,33,31,45,32,47,28,40,51,68,60,37,50,29,38,26,49,53,77,32,48,40,61,42,46,38,76,50,34,32,38,41,51,67,39,38,46,28,59,34,39,18,76,65,35,40,42,70,44,55,92,18,59,60,48,71,49,55,41,68,62,32,34,42,40,48,50,70,56,60,86,88,48,66,60,70,53,50,56,59,46,49,52,34,51,34,53,44,46,34,74,45,60,56,57,89,79,70,89,48,92,85,52,66,36,59,73,42,12,12,35,43,20,22,31,36,29,33,50,46,73,85,81,32,89,56,77,37,55,24,41,59,12,43,40,29,37,25,63,70,70,59,65,62,42,52,59,51,39,50,80,63,54,37,43,70,36,60,17,40,77,75,5,41,36,61,37,66,70,33,68,57,45,68,24,25,42,38,31,39,34,66,71,44,56,68,54,35,56,53,91,57,75,46,76,36,42,61,55,35,77,45,73,72,43,80,40,75,37,65,53,86,74,74,37,46,77,73,48,71,48,78,53,34,63,59,30,21,75,70,28,18,70,72,84,58,55,81,78,37,36,36,74,78,38,69,76,47,73,89,48,39,64,37,39,55,65,56,51,58,46,46,26,71,77,37,68,84,55,61,59,66,39,37,64,93,74,58,49,50,53,76,60,32,67,34,56,52,38,15,32,67,54,92,91,40,29,35,50,37,52,36,33,41,35,40,75,34,86,78,67,51,56,89,36,54,26,38,40,38,45,30,28,3,22,32,17,61,16,24,50,31,36,22,55,69,39,87,52,77,89,47,64,70,47,65,68,47,83,37,51,50,14,48,20,63,74,40,27,40,58,40,38,54,75,46,77,46,83,41,79,38,52,21,70,62,55,51,65,36,78,38,38,39,38,41,28,35,66,39,46,74,40,54,53,27,20,35,21,51,12,22,38,34,39,22,36,51,54,77,83,128,94,68,57,90,62,35,36,42,41,64,43,82,34,34,55,30,39,63,35,36,27,46,91,90,38,78,50,56,36,42,82,82,52,68,93,62,18,26,41,45,38,35,35,29,27,43,77,86,76,67,48,84,40,74,26,58,67,61,18,73,38,66,43,78,79,42,79,57,90,56,35,36,28,41,37,17,29,31,75,62,51,89,89,52,69,84,61,55,65,86,38,30,40,36,41,33,42,38,39,42,54,83,40,50,41,39,33,39,31,37,40,41,34,31,57,71,68,44,79,56,35,33,40,42,32,33,35,41,39,37,27,33,24,53,88,52,38,44,32,39,38,52,49,96,80,48,55,43,77,57,68,53,54,64,22,50,71,67,21,44,67,55,98,46,82,65,33,22,37,20,68,68,29,90,54,67,87,51,45,49,20,39,49,40,56,46,59,42,42,40,33,53,75,66,49,38,44,32,26,36,32,17,71,79,72,27,33,31,46,33,47,28,39,50,69,59,38,51,30,39,25,50,55,77,35,47,38,62,42,42,38,76,50,34,32,38,42,51,64,41,39,47,27,59,34,39,17,75,67,35,42,42,68,43,54,92,19,56,59,48,70,47,56,40,67,61,32,35,43,40,46,50,71,56,59,86,89,49,66,58,70,53,49,55,57,47,50,52,34,51,35,54,45,45,33,73,45,60,57,58,88,77,68,91,47,91,85,53,68,37,60,73,42,12,14,34,43,18,24,29,37,28,32,49,45,73,85,81,34,89,55,77,37,54,25,43,58,13,42,40,30,38,23,64,70,72,59,66,62,42,53,60,50,39,51,79,63,54,38,44,71,37,59,18,40,76,74,6,41,37,61,37,67,71,34,67,57,46,70,24,24,41,36,32,40,35,66,71,42,56,68,53,36,58,53,90,57,74,46,76,34,42,61,55,35,78,45,74,73,41,79,40,75,37,64,53,87,75,74,39,46,76,73,50,69,47,77,54,35,63,61,30,20,76,69,28,17,70,73,84,59,54,82,78,36,34,35,74,76,39,69,76,45,73,90,48,41,64,36,39,54,65,55,52,58,46,46,27,70,77,37,71,84,54,61,61,66,38,39,65,94,73,58,49,50,52,76,59,33,66,34,57,53,38,16,31,68,54,92,92,40,29,34,51,38,51,37,33,41,34,41,73,34,86,78,68,51,55,88,38,54,26,37,39,38,45,29,27,3,22,31,17,62,17,25,48,32,36,23,55,68,39,88,51,78,89,46,66,70,46,66,69,48,82,36,52,49,14,48,20,64,74,41,26,39,58,40,38,51,74,44,79,45,82,42,78,38,55,21,70,64,55,51,65,37,79,39,38,38,38,40,28,35,65,39,44,74,38,56,55,27,19,36,22,52,12,23,38,35,38,22,36,50,54,78,83,126

InterPro domains:
  IPR008979 Galactose-binding-like domain superfamily [SSF49785] (420-611)
  IPR010325 Rhamnogalacturonate lyase [PF06045] (1-182)
  IPR011013 Galactose mutarotase-like domain superfamily [SSF74650] (122-275)
  IPR013784 Carbohydrate-binding-like fold [SSF49452] (312-409)
  IPR014718 Glycoside hydrolase-type carbohydrate-binding [G3DSA:2.70.98.10] (91-287)
  IPR029411 Rhamnogalacturonan lyase, domain III [PF14683] (422-610)
  IPR029413 Rhamnogalacturonan lyase, domain II [PF14686] (336-407)
  IPR029413 Rhamnogalacturonan lyase, domain II [cd10316] (313-412)